Protein AF-0000000084989079 (afdb_homodimer)

InterPro domains:
  IPR002585 Cytochrome ubiquinol oxidase subunit 1 [PF01654] (12-254)
  IPR002585 Cytochrome ubiquinol oxidase subunit 1 [PTHR30365] (10-252)

Solvent-accessible surface area (backbone atoms only — not comparable to full-atom values): 41368 Å² total; per-residue (Å²): 124,57,68,66,48,48,51,52,52,47,50,54,50,49,51,46,57,61,26,47,63,32,47,30,36,39,57,11,44,36,53,47,33,23,49,30,36,51,48,17,62,75,65,71,35,67,63,33,43,52,50,31,55,59,50,42,56,50,41,55,53,39,43,53,54,23,50,51,40,50,39,50,50,51,52,48,40,36,53,62,28,33,58,48,41,34,62,46,21,58,66,45,44,63,36,48,49,48,17,42,57,54,5,50,62,47,28,55,60,45,52,54,48,54,58,69,41,61,92,71,53,57,66,68,58,50,24,50,50,28,46,53,42,28,56,32,43,48,37,31,58,54,29,53,40,45,51,54,32,33,30,45,34,46,45,39,59,40,80,40,87,26,86,81,27,92,79,44,39,43,78,44,72,40,66,79,46,39,71,64,35,75,40,29,60,30,46,40,51,17,49,59,28,35,17,32,15,49,32,21,40,42,49,15,18,51,22,26,35,47,22,58,72,68,65,44,66,67,28,50,53,44,13,35,50,24,21,51,50,14,53,58,30,34,51,53,14,52,55,21,43,52,49,24,51,52,39,33,48,74,53,15,52,24,36,30,17,6,43,68,60,46,75,44,88,86,60,54,78,90,50,41,81,79,41,58,39,75,49,76,40,32,65,54,50,52,48,33,52,53,28,48,50,49,37,49,51,37,38,62,41,44,69,77,46,62,54,41,70,52,19,54,50,25,38,54,29,46,53,49,27,55,44,44,51,49,48,50,66,72,52,21,42,26,52,30,64,43,32,80,32,66,69,57,46,50,49,34,30,72,73,64,30,60,69,50,37,47,50,52,55,50,56,33,17,44,66,56,40,49,26,50,79,74,23,43,41,54,35,46,37,69,74,38,54,64,56,52,57,50,50,52,52,51,51,51,50,48,52,50,52,50,52,50,49,56,48,50,63,68,60,63,61,76,75,71,71,75,74,72,81,126,123,56,69,69,46,48,52,53,52,47,51,54,50,48,51,46,56,61,25,47,62,33,48,29,36,39,56,11,44,37,53,46,33,24,50,31,37,51,49,17,62,75,64,72,36,67,63,33,44,52,52,31,56,58,51,42,58,50,41,55,53,38,44,53,54,24,51,52,38,50,41,51,50,50,51,48,40,37,52,61,27,32,57,49,42,33,60,47,22,55,65,42,42,64,38,49,48,47,18,42,56,54,5,52,61,48,28,54,59,44,52,53,49,56,56,67,41,61,91,71,52,57,66,68,58,50,24,48,51,27,47,53,41,26,56,30,44,48,38,32,56,53,29,53,41,46,50,54,32,33,31,48,34,48,46,40,61,41,80,42,87,26,85,79,28,93,79,44,38,42,77,41,68,40,64,77,45,41,70,64,33,76,40,31,63,29,45,44,50,17,49,58,28,35,18,33,14,50,32,21,40,43,50,14,19,53,22,27,36,49,23,57,72,66,66,44,67,66,28,50,52,44,13,36,51,23,23,51,49,14,53,59,30,35,50,54,14,52,54,21,45,52,49,24,52,52,38,33,48,74,54,17,50,25,37,30,17,6,43,69,60,45,72,43,88,84,59,55,77,88,50,41,81,78,41,58,39,76,51,75,39,31,66,56,49,53,48,33,51,52,30,48,49,49,35,49,52,38,38,62,41,44,68,78,45,61,55,40,72,52,18,52,50,28,37,54,29,45,53,49,28,55,43,44,50,48,49,49,66,70,51,21,41,26,53,30,63,43,33,80,32,67,71,55,46,51,49,34,28,72,74,65,30,61,68,50,35,50,48,53,54,51,57,32,18,44,66,57,42,48,27,50,80,76,23,43,40,54,36,47,36,68,76,38,54,65,58,54,57,50,50,52,52,49,51,50,51,48,52,49,51,48,54,51,49,56,49,50,64,70,59,63,60,76,74,71,70,75,76,73,81,126

Secondary structure (DSSP, 8-state):
--HHHHHHHHHHHHHHHHHHHHHHHHHHHHHHHHHHHHHHHHHT-HHHHHHHHHHHHHHHHHHHHHHHHHHHHHHHHHHH-HHHHHHTHHHHHHHHHHIIIIIIHHHHHHHHHHHHTTTTS-HHHHHHHHHHHHHHHHHHHHHHHHHHHHHHS-TTEEEEE-TTSTTSEEEEE-HHHHTT-TTHHHHHHHHHHHHHHHHHHHHHHHHHHHHHHH--HHHHHHHHHHHHHHHHHHHHHHHHHHHHHHHHHHH-HHHHHHHHSS--TTS-GGGHHHH--S---HHHHHHHHHHHHHHHHHHHHHTT---HHHHHHHHHHHHHHHHHHHHHHHHTTTTBSSPPPHHHHHHHHHHH-HHHHHHHHHHTBHHHHT-TTT-HHHHHHHH-THHHHHHHHHHHHHHHHHHHHHHHHHH-----------/--HHHHHHHHHHHHHHHHHHHHHHHHHHHHHHHHHHHHHHHHHT-HHHHHHHHHHHHHHHHHHHHHHHHHHHHHHHHHHH-HHHHHHTHHHHHHHHHHIIIIIIHHHHHHHHHHHHTTTTS-HHHHHHHHHHHHHHHHHHHHHHHHHHHHHHS-TTEEEEE-TTSTTSEEEEE-HHHHTT-TTHHHHHHHHHHHHHHHHHHHHHHHHHHHHHHH--HHHHHHHHHHHHHHHHHHHHHHHHHHHHHHHHHHH-HHHHHHHHSS--TTS-GGGHHHH--S---HHHHHHHHHHHHHHHHHHHHHTT---HHHHHHHHHHHHHHHHHHHHHHHHTTTTBSSPPPHHHHHHHHHHH-HHHHHHHHHHTBHHHHT-TTT-HHHHHHHH-THHHHHHHHHHHHHHHHHHHHHHHHHH-----------

Nearest PDB structures (foldseek):
  7d5i-assembly1_A  TM=7.868E-01  e=3.775E-11  Mycolicibacterium smegmatis MC2 155
  6rx4-assembly1_A  TM=8.066E-01  e=3.364E-10  Escherichia coli K-12
  8b4o-assembly1_A  TM=7.970E-01  e=5.573E-10  Corynebacterium glutamicum
  7oy2-assembly1_C  TM=7.626E-01  e=6.878E-10  Escherichia coli K-12
  6rko-assembly1_A  TM=7.286E-01  e=8.853E-10  Escherichia coli K-12

Organism: Thermoproteus tenax (strain ATCC 35583 / DSM 2078 / JCM 9277 / NBRC 100435 / Kra 1) (NCBI:txid768679)

pLDDT: mean 86.3, std 12.41, range [33.56, 98.69]

Radius of gyration: 28.56 Å; Cα contacts (8 Å, |Δi|>4): 1194; chains: 2; bounding box: 76×74×66 Å

Sequence (844 aa):
METLTALTVGLIAWSFAVHLPLVYTVLGLVWLLPTLEVLGIKKNNDRYFEIAKRLSRYLIFIYAIGGLFGTIITVFLAGLMPIFTNAAGVLLWPVWGVAIVFGVAISLPLIGFYYRSFGKMDDAKHAALGYVLAIFTSIIPAMFRLVFAFINYPVGVVVKPDPNSVIGFDLGADLGQALTNPTYPPLLIATLTGAVAFTATLISAVYTWRYAKTKDEIYKLGKEFFAKAALILGVIYVLSAVWYLYEVYQYSPTVAWSIFGSPPSYLPSSLQPVYQPDLNLSWLFYLNIVLGVIVLIHLALALRSSNAPLAMLAFLAVIALMDGAEVLNGLAHLPYAIVPSPPIALALVNSYGVNFALQVANTLKVSTLITPSLNSLVQLMGQEPWLLGFSLAMFVLFNVVLLAGVYYVFALRPQQTPQTPKMETLTALTVGLIAWSFAVHLPLVYTVLGLVWLLPTLEVLGIKKNNDRYFEIAKRLSRYLIFIYAIGGLFGTIITVFLAGLMPIFTNAAGVLLWPVWGVAIVFGVAISLPLIGFYYRSFGKMDDAKHAALGYVLAIFTSIIPAMFRLVFAFINYPVGVVVKPDPNSVIGFDLGADLGQALTNPTYPPLLIATLTGAVAFTATLISAVYTWRYAKTKDEIYKLGKEFFAKAALILGVIYVLSAVWYLYEVYQYSPTVAWSIFGSPPSYLPSSLQPVYQPDLNLSWLFYLNIVLGVIVLIHLALALRSSNAPLAMLAFLAVIALMDGAEVLNGLAHLPYAIVPSPPIALALVNSYGVNFALQVANTLKVSTLITPSLNSLVQLMGQEPWLLGFSLAMFVLFNVVLLAGVYYVFALRPQQTPQTPK

Structure (mmCIF, N/CA/C/O backbone):
data_AF-0000000084989079-model_v1
#
loop_
_entity.id
_entity.type
_entity.pdbx_description
1 polymer 'Cytochrome bd-type quinol oxidase, subunit 1-like protein'
#
loop_
_atom_site.group_PDB
_atom_site.id
_atom_site.type_symbol
_atom_site.label_atom_id
_atom_site.label_alt_id
_atom_site.label_comp_id
_atom_site.label_asym_id
_atom_site.label_entity_id
_atom_site.label_seq_id
_atom_site.pdbx_PDB_ins_code
_atom_site.Cartn_x
_atom_site.Cartn_y
_atom_site.Cartn_z
_atom_site.occupancy
_atom_site.B_iso_or_equiv
_atom_site.auth_seq_id
_atom_site.auth_comp_id
_atom_site.auth_asym_id
_atom_site.auth_atom_id
_atom_site.pdbx_PDB_model_num
ATOM 1 N N . MET A 1 1 ? 17.125 -4.934 -25.594 1 59.53 1 MET A N 1
ATOM 2 C CA . MET A 1 1 ? 15.883 -5.148 -24.859 1 59.53 1 MET A CA 1
ATOM 3 C C . MET A 1 1 ? 14.688 -4.613 -25.656 1 59.53 1 MET A C 1
ATOM 5 O O . MET A 1 1 ? 14.766 -3.543 -26.25 1 59.53 1 MET A O 1
ATOM 9 N N . GLU A 1 2 ? 13.758 -5.402 -25.828 1 76.44 2 GLU A N 1
ATOM 10 C CA . GLU A 1 2 ? 12.539 -4.988 -26.516 1 76.44 2 GLU A CA 1
ATOM 11 C C . GLU A 1 2 ? 11.906 -3.775 -25.844 1 76.44 2 GLU A C 1
ATOM 13 O O . GLU A 1 2 ? 12.039 -3.6 -24.625 1 76.44 2 GLU A O 1
ATOM 18 N N . THR A 1 3 ? 11.453 -2.895 -26.562 1 77.06 3 THR A N 1
ATOM 19 C CA . THR A 1 3 ? 10.922 -1.607 -26.125 1 77.06 3 THR A CA 1
ATOM 20 C C . THR A 1 3 ? 9.953 -1.789 -24.969 1 77.06 3 THR A C 1
ATOM 22 O O . THR A 1 3 ? 10.023 -1.058 -23.984 1 77.06 3 THR A O 1
ATOM 25 N N . LEU A 1 4 ? 9.164 -2.811 -25.047 1 75.5 4 LEU A N 1
ATOM 26 C CA . LEU A 1 4 ? 8.18 -3.035 -24 1 75.5 4 LEU A CA 1
ATOM 27 C C . LEU A 1 4 ? 8.852 -3.451 -22.703 1 75.5 4 LEU A C 1
ATOM 29 O O . LEU A 1 4 ? 8.461 -2.998 -21.625 1 75.5 4 LEU A O 1
ATOM 33 N N . THR A 1 5 ? 9.836 -4.262 -22.828 1 77 5 THR A N 1
ATOM 34 C CA . THR A 1 5 ? 10.586 -4.691 -21.656 1 77 5 THR A CA 1
ATOM 35 C C . THR A 1 5 ? 11.312 -3.516 -21 1 77 5 THR A C 1
ATOM 37 O O . THR A 1 5 ? 11.281 -3.35 -19.781 1 77 5 THR A O 1
ATOM 40 N N . ALA A 1 6 ? 11.859 -2.717 -21.844 1 79 6 ALA A N 1
ATOM 41 C CA . ALA A 1 6 ? 12.602 -1.561 -21.359 1 79 6 ALA A CA 1
ATOM 42 C C . ALA A 1 6 ? 11.688 -0.582 -20.641 1 79 6 ALA A C 1
ATOM 44 O O . ALA A 1 6 ? 12.047 -0.046 -19.594 1 79 6 ALA A O 1
ATOM 45 N N . LEU A 1 7 ? 10.531 -0.396 -21.141 1 76.62 7 LEU A N 1
ATOM 46 C CA . LEU A 1 7 ? 9.578 0.534 -20.547 1 76.62 7 LEU A CA 1
ATOM 47 C C . LEU A 1 7 ? 9.055 -0.01 -19.219 1 76.62 7 LEU A C 1
ATOM 49 O O . LEU A 1 7 ? 8.883 0.743 -18.266 1 76.62 7 LEU A O 1
ATOM 53 N N . THR A 1 8 ? 8.836 -1.285 -19.188 1 76.69 8 THR A N 1
ATOM 54 C CA . THR A 1 8 ? 8.344 -1.912 -17.969 1 76.69 8 THR A CA 1
ATOM 55 C C . THR A 1 8 ? 9.391 -1.813 -16.859 1 76.69 8 THR A C 1
ATOM 57 O O . THR A 1 8 ? 9.078 -1.389 -15.742 1 76.69 8 THR A O 1
ATOM 60 N N . VAL A 1 9 ? 10.617 -2.125 -17.188 1 77.62 9 VAL A N 1
ATOM 61 C CA . VAL A 1 9 ? 11.703 -2.059 -16.234 1 77.62 9 VAL A CA 1
ATOM 62 C C . VAL A 1 9 ? 11.938 -0.608 -15.812 1 77.62 9 VAL A C 1
ATOM 64 O O . VAL A 1 9 ? 12.164 -0.321 -14.633 1 77.62 9 VAL A O 1
ATOM 67 N N . GLY A 1 10 ? 11.852 0.219 -16.797 1 79.75 10 GLY A N 1
ATOM 68 C CA . GLY A 1 10 ? 12.016 1.639 -16.516 1 79.75 10 GLY A CA 1
ATOM 69 C C . GLY A 1 10 ? 10.969 2.182 -15.555 1 79.75 10 GLY A C 1
ATOM 70 O O . GLY A 1 10 ? 11.289 2.986 -14.68 1 79.75 10 GLY A O 1
ATOM 71 N N . LEU A 1 11 ? 9.734 1.731 -15.695 1 79.56 11 LEU A N 1
ATOM 72 C CA . LEU A 1 11 ? 8.648 2.162 -14.812 1 79.56 11 LEU A CA 1
ATOM 73 C C . LEU A 1 11 ? 8.891 1.687 -13.383 1 79.56 11 LEU A C 1
ATOM 75 O O . LEU A 1 11 ? 8.68 2.441 -12.438 1 79.56 11 LEU A O 1
ATOM 79 N N . ILE A 1 12 ? 9.312 0.493 -13.25 1 81.69 12 ILE A N 1
ATOM 80 C CA . ILE A 1 12 ? 9.602 -0.058 -11.93 1 81.69 12 ILE A CA 1
ATOM 81 C C . ILE A 1 12 ? 10.773 0.692 -11.297 1 81.69 12 ILE A C 1
ATOM 83 O O . ILE A 1 12 ? 10.703 1.088 -10.133 1 81.69 12 ILE A O 1
ATOM 87 N N . ALA A 1 13 ? 11.75 0.94 -12.125 1 84.81 13 ALA A N 1
ATOM 88 C CA . ALA A 1 13 ? 12.922 1.667 -11.641 1 84.81 13 ALA A CA 1
ATOM 89 C C . ALA A 1 13 ? 12.547 3.086 -11.219 1 84.81 13 ALA A C 1
ATOM 91 O O . ALA A 1 13 ? 13.062 3.6 -10.227 1 84.81 13 ALA A O 1
ATOM 92 N N . TRP A 1 14 ? 11.695 3.707 -11.93 1 86.25 14 TRP A N 1
ATOM 93 C CA . TRP A 1 14 ? 11.227 5.051 -11.617 1 86.25 14 TRP A CA 1
ATOM 94 C C . TRP A 1 14 ? 10.477 5.07 -10.289 1 86.25 14 TRP A C 1
ATOM 96 O O . TRP A 1 14 ? 10.688 5.965 -9.461 1 86.25 14 TRP A O 1
ATOM 106 N N . SER A 1 15 ? 9.656 4.133 -10.102 1 87.06 15 SER A N 1
ATOM 107 C CA . SER A 1 15 ? 8.922 4.059 -8.844 1 87.06 15 SER A CA 1
ATOM 108 C C . SER A 1 15 ? 9.867 3.898 -7.656 1 87.06 15 SER A C 1
ATOM 110 O O . SER A 1 15 ? 9.672 4.527 -6.613 1 87.06 15 SER A O 1
ATOM 112 N N . PHE A 1 16 ? 10.922 3.176 -7.883 1 89.62 16 PHE A N 1
ATOM 113 C CA . PHE A 1 16 ? 11.922 3.008 -6.836 1 89.62 16 PHE A CA 1
ATOM 114 C C . PHE A 1 16 ? 12.672 4.309 -6.59 1 89.62 16 PHE A C 1
ATOM 116 O O . PHE A 1 16 ? 12.961 4.66 -5.441 1 89.62 16 PHE A O 1
ATOM 123 N N . ALA A 1 17 ? 12.93 4.957 -7.613 1 88.75 17 ALA A N 1
ATOM 124 C CA . ALA A 1 17 ? 13.719 6.184 -7.516 1 88.75 17 ALA A CA 1
ATOM 125 C C . ALA A 1 17 ? 12.984 7.246 -6.703 1 88.75 17 ALA A C 1
ATOM 127 O O . ALA A 1 17 ? 13.609 8.062 -6.027 1 88.75 17 ALA A O 1
ATOM 128 N N . VAL A 1 18 ? 11.719 7.219 -6.727 1 88.88 18 VAL A N 1
ATOM 129 C CA . VAL A 1 18 ? 10.922 8.164 -5.949 1 88.88 18 VAL A CA 1
ATOM 130 C C . VAL A 1 18 ? 10.742 7.641 -4.527 1 88.88 18 VAL A C 1
ATOM 132 O O . VAL A 1 18 ? 10.773 8.414 -3.564 1 88.88 18 VAL A O 1
ATOM 135 N N . HIS A 1 19 ? 10.594 6.414 -4.43 1 92.75 19 HIS A N 1
ATOM 136 C CA . HIS A 1 19 ? 10.32 5.758 -3.156 1 92.75 19 HIS A CA 1
ATOM 137 C C . HIS A 1 19 ? 11.539 5.812 -2.236 1 92.75 19 HIS A C 1
ATOM 139 O O . HIS A 1 19 ? 11.406 6.094 -1.044 1 92.75 19 HIS A O 1
ATOM 145 N N . LEU A 1 20 ? 12.656 5.621 -2.713 1 94.94 20 LEU A N 1
ATOM 146 C CA . LEU A 1 20 ? 13.828 5.328 -1.899 1 94.94 20 LEU A CA 1
ATOM 147 C C . LEU A 1 20 ? 14.289 6.57 -1.145 1 94.94 20 LEU A C 1
ATOM 149 O O . LEU A 1 20 ? 14.602 6.5 0.046 1 94.94 20 LEU A O 1
ATOM 153 N N . PRO A 1 21 ? 14.305 7.73 -1.798 1 93.44 21 PRO A N 1
ATOM 154 C CA . PRO A 1 21 ? 14.664 8.906 -0.994 1 93.44 21 PRO A CA 1
ATOM 155 C C . PRO A 1 21 ? 13.719 9.117 0.188 1 93.44 21 PRO A C 1
ATOM 157 O O . PRO A 1 21 ? 14.148 9.57 1.253 1 93.44 21 PRO A O 1
ATOM 160 N N . LEU A 1 22 ? 12.508 8.781 0.037 1 93.69 22 LEU A N 1
ATOM 161 C CA . LEU A 1 22 ? 11.516 8.945 1.099 1 93.69 22 LEU A CA 1
ATOM 162 C C . LEU A 1 22 ? 11.781 7.98 2.246 1 93.69 22 LEU A C 1
ATOM 164 O O . LEU A 1 22 ? 11.852 8.391 3.406 1 93.69 22 LEU A O 1
ATOM 168 N N . VAL A 1 23 ? 12.031 6.754 1.899 1 95.75 23 VAL A N 1
ATOM 169 C CA . VAL A 1 23 ? 12.156 5.758 2.961 1 95.75 23 VAL A CA 1
ATOM 170 C C . VAL A 1 23 ? 13.531 5.855 3.607 1 95.75 23 VAL A C 1
ATOM 172 O O . VAL A 1 23 ? 13.695 5.566 4.797 1 95.75 23 VAL A O 1
ATOM 175 N N . TYR A 1 24 ? 14.516 6.352 2.865 1 97.5 24 TYR A N 1
ATOM 176 C CA . TYR A 1 24 ? 15.812 6.645 3.48 1 97.5 24 TYR A CA 1
ATOM 177 C C . TYR A 1 24 ? 15.68 7.762 4.512 1 97.5 24 TYR A C 1
ATOM 179 O O . TYR A 1 24 ? 16.297 7.707 5.574 1 97.5 24 TYR A O 1
ATOM 187 N N . THR A 1 25 ? 14.914 8.688 4.133 1 96.88 25 THR A N 1
ATOM 188 C CA . THR A 1 25 ? 14.695 9.789 5.062 1 96.88 25 THR A CA 1
ATOM 189 C C . THR A 1 25 ? 13.977 9.297 6.316 1 96.88 25 THR A C 1
ATOM 191 O O . THR A 1 25 ? 14.336 9.688 7.434 1 96.88 25 THR A O 1
ATOM 194 N N . VAL A 1 26 ? 13.016 8.461 6.129 1 97.31 26 VAL A N 1
ATOM 195 C CA . VAL A 1 26 ? 12.312 7.883 7.273 1 97.31 26 VAL A CA 1
ATOM 196 C C . VAL A 1 26 ? 13.305 7.148 8.172 1 97.31 26 VAL A C 1
ATOM 198 O O . VAL A 1 26 ? 13.344 7.383 9.383 1 97.31 26 VAL A O 1
ATOM 201 N N . LEU A 1 27 ? 14.125 6.387 7.562 1 97.75 27 LEU A N 1
ATOM 202 C CA . LEU A 1 27 ? 15.086 5.574 8.297 1 97.75 27 LEU A CA 1
ATOM 203 C C . LEU A 1 27 ? 16.094 6.453 9.031 1 97.75 27 LEU A C 1
ATOM 205 O O . LEU A 1 27 ? 16.438 6.18 10.18 1 97.75 27 LEU A O 1
ATOM 209 N N . GLY A 1 28 ? 16.5 7.453 8.367 1 98.44 28 GLY A N 1
ATOM 210 C CA . GLY A 1 28 ? 17.422 8.375 9.008 1 98.44 28 GLY A CA 1
ATOM 211 C C . GLY A 1 28 ? 16.797 9.109 10.188 1 98.44 28 GLY A C 1
ATOM 212 O O . GLY A 1 28 ? 17.406 9.203 11.258 1 98.44 28 GLY A O 1
ATOM 213 N N . LEU A 1 29 ? 15.617 9.578 10.016 1 98.19 29 LEU A N 1
ATOM 214 C CA . LEU A 1 29 ? 14.938 10.375 11.039 1 98.19 29 LEU A CA 1
ATOM 215 C C . LEU A 1 29 ? 14.68 9.539 12.289 1 98.19 29 LEU A C 1
ATOM 217 O O . LEU A 1 29 ? 14.867 10.016 13.414 1 98.19 29 LEU A O 1
ATOM 221 N N . VAL A 1 30 ? 14.281 8.312 12.117 1 98.31 30 VAL A N 1
ATOM 222 C CA . VAL A 1 30 ? 13.883 7.523 13.273 1 98.31 30 VAL A CA 1
ATOM 223 C C . VAL A 1 30 ? 15.094 7.277 14.18 1 98.31 30 VAL A C 1
ATOM 225 O O . VAL A 1 30 ? 14.945 7.09 15.383 1 98.31 30 VAL A O 1
ATOM 228 N N . TRP A 1 31 ? 16.266 7.344 13.656 1 98.56 31 TRP A N 1
ATOM 229 C CA . TRP A 1 31 ? 17.453 7.168 14.469 1 98.56 31 TRP A CA 1
ATOM 230 C C . TRP A 1 31 ? 17.984 8.508 14.977 1 98.56 31 TRP A C 1
ATOM 232 O O . TRP A 1 31 ? 18.547 8.594 16.062 1 98.56 31 TRP A O 1
ATOM 242 N N . LEU A 1 32 ? 17.781 9.539 14.242 1 98.69 32 LEU A N 1
ATOM 243 C CA . LEU A 1 32 ? 18.328 10.852 14.586 1 98.69 32 LEU A CA 1
ATOM 244 C C . LEU A 1 32 ? 17.469 11.531 15.648 1 98.69 32 LEU A C 1
ATOM 246 O O . LEU A 1 32 ? 18.016 12.227 16.516 1 98.69 32 LEU A O 1
ATOM 250 N N . LEU A 1 33 ? 16.188 11.305 15.617 1 98.38 33 LEU A N 1
ATOM 251 C CA . LEU A 1 33 ? 15.281 12.031 16.5 1 98.38 33 LEU A CA 1
ATOM 252 C C . LEU A 1 33 ? 15.523 11.648 17.969 1 98.38 33 LEU A C 1
ATOM 254 O O . LEU A 1 33 ? 15.758 12.516 18.812 1 98.38 33 LEU A O 1
ATOM 258 N N . PRO A 1 34 ? 15.492 10.359 18.297 1 98.31 34 PRO A N 1
ATOM 259 C CA . PRO A 1 34 ? 15.789 10.039 19.688 1 98.31 34 PRO A CA 1
ATOM 260 C C . PRO A 1 34 ? 17.219 10.422 20.078 1 98.31 34 PRO A C 1
ATOM 262 O O . PRO A 1 34 ? 17.469 10.734 21.25 1 98.31 34 PRO A O 1
ATOM 265 N N . THR A 1 35 ? 18.156 10.445 19.188 1 98.5 35 THR A N 1
ATOM 266 C CA . THR A 1 35 ? 19.516 10.875 19.469 1 98.5 35 THR A CA 1
ATOM 267 C C . THR A 1 35 ? 19.562 12.352 19.828 1 98.5 35 THR A C 1
ATOM 269 O O . THR A 1 35 ? 20.312 12.75 20.719 1 98.5 35 THR A O 1
ATOM 272 N N . LEU A 1 36 ? 18.828 13.148 19.141 1 98.19 36 LEU A N 1
ATOM 273 C CA . LEU A 1 36 ? 18.688 14.555 19.5 1 98.19 36 LEU A CA 1
ATOM 274 C C . LEU A 1 36 ? 18.141 14.711 20.906 1 98.19 36 LEU A C 1
ATOM 276 O O . LEU A 1 36 ? 18.609 15.562 21.672 1 98.19 36 LEU A O 1
ATOM 280 N N . GLU A 1 37 ? 17.219 13.883 21.234 1 98 37 GLU A N 1
ATOM 281 C CA . GLU A 1 37 ? 16.641 13.945 22.578 1 98 37 GLU A CA 1
ATOM 282 C C . GLU A 1 37 ? 17.672 13.586 23.641 1 98 37 GLU A C 1
ATOM 284 O O . GLU A 1 37 ? 17.766 14.242 24.688 1 98 37 GLU A O 1
ATOM 289 N N . VAL A 1 38 ? 18.438 12.555 23.359 1 98.06 38 VAL A N 1
ATOM 290 C CA . VAL A 1 38 ? 19.484 12.141 24.297 1 98.06 38 VAL A CA 1
ATOM 291 C C . VAL A 1 38 ? 20.5 13.273 24.469 1 98.06 38 VAL A C 1
ATOM 293 O O . VAL A 1 38 ? 20.938 13.539 25.594 1 98.06 38 VAL A O 1
ATOM 296 N N . LEU A 1 39 ? 20.828 13.938 23.422 1 97.38 39 LEU A N 1
ATOM 297 C CA . LEU A 1 39 ? 21.766 15.062 23.5 1 97.38 39 LEU A CA 1
ATOM 298 C C . LEU A 1 39 ? 21.156 16.234 24.266 1 97.38 39 LEU A C 1
ATOM 300 O O . LEU A 1 39 ? 21.859 16.938 24.984 1 97.38 39 LEU A O 1
ATOM 304 N N . GLY A 1 40 ? 19.859 16.406 24 1 97 40 GLY A N 1
ATOM 305 C CA . GLY A 1 40 ? 19.172 17.422 24.75 1 97 40 GLY A CA 1
ATOM 306 C C . GLY A 1 40 ? 19.203 17.188 26.25 1 97 40 GLY A C 1
ATOM 307 O O . GLY A 1 40 ? 19.391 18.125 27.031 1 97 40 GLY A O 1
ATOM 308 N N . ILE A 1 41 ? 19.078 15.984 26.625 1 97.25 41 ILE A N 1
ATOM 309 C CA . ILE A 1 41 ? 19.125 15.609 28.031 1 97.25 41 ILE A CA 1
ATOM 310 C C . ILE A 1 41 ? 20.547 15.812 28.578 1 97.25 41 ILE A C 1
ATOM 312 O O . ILE A 1 41 ? 20.734 16.438 29.609 1 97.25 41 ILE A O 1
ATOM 316 N N . LYS A 1 42 ? 21.5 15.375 27.891 1 97.31 42 LYS A N 1
ATOM 317 C CA . LYS A 1 42 ? 22.891 15.406 28.328 1 97.31 42 LYS A CA 1
ATOM 318 C C . LYS A 1 42 ? 23.406 16.844 28.422 1 97.31 42 LYS A C 1
ATOM 320 O O . LYS A 1 42 ? 24.156 17.172 29.328 1 97.31 42 LYS A O 1
ATOM 325 N N . LYS A 1 43 ? 22.984 17.672 27.469 1 96.56 43 LYS A N 1
ATOM 326 C CA . LYS A 1 43 ? 23.5 19.031 27.391 1 96.56 43 LYS A CA 1
ATOM 327 C C . LYS A 1 43 ? 22.547 20.031 28.047 1 96.56 43 LYS A C 1
ATOM 329 O O . LYS A 1 43 ? 22.812 21.234 28.062 1 96.56 43 LYS A O 1
ATOM 334 N N . ASN A 1 44 ? 21.453 19.562 28.484 1 96 44 ASN A N 1
ATOM 335 C CA . ASN A 1 44 ? 20.438 20.406 29.094 1 96 44 ASN A CA 1
ATOM 336 C C . ASN A 1 44 ? 20.062 21.578 28.188 1 96 44 ASN A C 1
ATOM 338 O O . ASN A 1 44 ? 20.125 22.734 28.609 1 96 44 ASN A O 1
ATOM 342 N N . ASN A 1 45 ? 19.812 21.219 26.969 1 96.19 45 ASN A N 1
ATOM 343 C CA . ASN A 1 45 ? 19.484 22.203 25.953 1 96.19 45 ASN A CA 1
ATOM 344 C C . ASN A 1 45 ? 18.188 21.828 25.234 1 96.19 45 ASN A C 1
ATOM 346 O O . ASN A 1 45 ? 18.156 20.906 24.422 1 96.19 45 ASN A O 1
ATOM 350 N N . ASP A 1 46 ? 17.172 22.609 25.391 1 94.81 46 ASP A N 1
ATOM 351 C CA . ASP A 1 46 ? 15.82 22.328 24.906 1 94.81 46 ASP A CA 1
ATOM 352 C C . ASP A 1 46 ? 15.734 22.469 23.391 1 94.81 46 ASP A C 1
ATOM 354 O O . ASP A 1 46 ? 14.773 22 22.781 1 94.81 46 ASP A O 1
ATOM 358 N N . ARG A 1 47 ? 16.688 23.141 22.875 1 94.94 47 ARG A N 1
ATOM 359 C CA . ARG A 1 47 ? 16.656 23.328 21.422 1 94.94 47 ARG A CA 1
ATOM 360 C C . ARG A 1 47 ? 16.734 22 20.688 1 94.94 47 ARG A C 1
ATOM 362 O O . ARG A 1 47 ? 16.141 21.844 19.625 1 94.94 47 ARG A O 1
ATOM 369 N N . TYR A 1 48 ? 17.406 21.047 21.266 1 96.31 48 TYR A N 1
ATOM 370 C CA . TYR A 1 48 ? 17.469 19.719 20.672 1 96.31 48 TYR A CA 1
ATOM 371 C C . TYR A 1 48 ? 16.094 19.062 20.609 1 96.31 48 TYR A C 1
ATOM 373 O O . TYR A 1 48 ? 15.742 18.438 19.609 1 96.31 48 TYR A O 1
ATOM 381 N N . PHE A 1 49 ? 15.328 19.266 21.625 1 95.44 49 PHE A N 1
ATOM 382 C CA . PHE A 1 49 ? 13.977 18.719 21.688 1 95.44 49 PHE A CA 1
ATOM 383 C C . PHE A 1 49 ? 13.07 19.406 20.672 1 95.44 49 PHE A C 1
ATOM 385 O O . PHE A 1 49 ? 12.219 18.766 20.047 1 95.44 49 PHE A O 1
ATOM 392 N N . GLU A 1 50 ? 13.273 20.656 20.547 1 94.81 50 GLU A N 1
ATOM 393 C CA . GLU A 1 50 ? 12.484 21.422 19.594 1 94.81 50 GLU A CA 1
ATOM 394 C C . GLU A 1 50 ? 12.711 20.938 18.172 1 94.81 50 GLU A C 1
ATOM 396 O O . GLU A 1 50 ? 11.766 20.75 17.406 1 94.81 50 GLU A O 1
ATOM 401 N N . ILE A 1 51 ? 13.969 20.688 17.844 1 95.75 51 ILE A N 1
ATOM 402 C CA . ILE A 1 51 ? 14.305 20.188 16.5 1 95.75 51 ILE A CA 1
ATOM 403 C C . ILE A 1 51 ? 13.688 18.812 16.312 1 95.75 51 ILE A C 1
ATOM 405 O O . ILE A 1 51 ? 13.086 18.531 15.266 1 95.75 51 ILE A O 1
ATOM 409 N N . ALA A 1 52 ? 13.844 17.969 17.297 1 96.69 52 ALA A N 1
ATOM 410 C CA . ALA A 1 52 ? 13.312 16.609 17.219 1 96.69 52 ALA A CA 1
ATOM 411 C C . ALA A 1 52 ? 11.797 16.625 17 1 96.69 52 ALA A C 1
ATOM 413 O O . ALA A 1 52 ? 11.273 15.883 16.172 1 96.69 52 ALA A O 1
ATOM 414 N N . LYS A 1 53 ? 11.109 17.422 17.703 1 93.5 53 LYS A N 1
ATOM 415 C CA . LYS A 1 53 ? 9.656 17.5 17.609 1 93.5 53 LYS A CA 1
ATOM 416 C C . LYS A 1 53 ? 9.227 18 16.219 1 93.5 53 LYS A C 1
ATOM 418 O O . LYS A 1 53 ? 8.328 17.438 15.609 1 93.5 53 LYS A O 1
ATOM 423 N N . ARG A 1 54 ? 9.898 19.031 15.773 1 89.06 54 ARG A N 1
ATOM 424 C CA . ARG A 1 54 ? 9.586 19.562 14.453 1 89.06 54 ARG A CA 1
ATOM 425 C C . ARG A 1 54 ? 9.805 18.516 13.375 1 89.06 54 ARG A C 1
ATOM 427 O O . ARG A 1 54 ? 8.977 18.359 12.469 1 89.06 54 ARG A O 1
ATOM 434 N N . LEU A 1 55 ? 10.875 17.844 13.492 1 93.94 55 LEU A N 1
ATOM 435 C CA . LEU A 1 55 ? 11.227 16.844 12.492 1 93.94 55 LEU A CA 1
ATOM 436 C C . LEU A 1 55 ? 10.328 15.609 12.609 1 93.94 55 LEU A C 1
ATOM 438 O O . LEU A 1 55 ? 10.188 14.844 11.656 1 93.94 55 LEU A O 1
ATOM 442 N N . SER A 1 56 ? 9.719 15.336 13.727 1 92.75 56 SER A N 1
ATOM 443 C CA . SER A 1 56 ? 8.805 14.211 13.898 1 92.75 56 SER A CA 1
ATOM 444 C C . SER A 1 56 ? 7.535 14.398 13.078 1 92.75 56 SER A C 1
ATOM 446 O O . SER A 1 56 ? 6.957 13.43 12.594 1 92.75 56 SER A O 1
ATOM 448 N N . ARG A 1 57 ? 7.086 15.586 12.898 1 84.06 57 ARG A N 1
ATOM 449 C CA . ARG A 1 57 ? 5.953 15.867 12.023 1 84.06 57 ARG A CA 1
ATOM 450 C C . ARG A 1 57 ? 6.277 15.516 10.578 1 84.06 57 ARG A C 1
ATOM 452 O O . ARG A 1 57 ? 5.434 14.977 9.859 1 84.06 57 ARG A O 1
ATOM 459 N N . TYR A 1 58 ? 7.492 15.852 10.25 1 85.5 58 TYR A N 1
ATOM 460 C CA . TYR A 1 58 ? 7.949 15.508 8.906 1 85.5 58 TYR A CA 1
ATOM 461 C C . TYR A 1 58 ? 8.031 14 8.727 1 85.5 58 TYR A C 1
ATOM 463 O O . TYR A 1 58 ? 7.734 13.484 7.645 1 85.5 58 TYR A O 1
ATOM 471 N N . LEU A 1 59 ? 8.398 13.359 9.742 1 92.44 59 LEU A N 1
ATOM 472 C CA . LEU A 1 59 ? 8.492 11.898 9.719 1 92.44 59 LEU A CA 1
ATOM 473 C C . LEU A 1 59 ? 7.148 11.273 9.383 1 92.44 59 LEU A C 1
ATOM 475 O O . LEU A 1 59 ? 7.078 10.344 8.57 1 92.44 59 LEU A O 1
ATOM 479 N N . ILE A 1 60 ? 6.051 11.766 9.938 1 85.44 60 ILE A N 1
ATOM 480 C CA . ILE A 1 60 ? 4.715 11.234 9.695 1 85.44 60 ILE A CA 1
ATOM 481 C C . ILE A 1 60 ? 4.352 11.391 8.219 1 85.44 60 ILE A C 1
ATOM 483 O O . ILE A 1 60 ? 3.865 10.453 7.59 1 85.44 60 ILE A O 1
ATOM 487 N N . PHE A 1 61 ? 4.648 12.508 7.785 1 81.44 61 PHE A N 1
ATOM 488 C CA . PHE A 1 61 ? 4.289 12.836 6.41 1 81.44 61 PHE A CA 1
ATOM 489 C C . PHE A 1 61 ? 5.074 11.969 5.43 1 81.44 61 PHE A C 1
ATOM 491 O O . PHE A 1 61 ? 4.492 11.367 4.52 1 81.44 61 PHE A O 1
ATOM 498 N N . ILE A 1 62 ? 6.348 11.906 5.586 1 88.69 62 ILE A N 1
ATOM 499 C CA . ILE A 1 62 ? 7.219 11.188 4.656 1 88.69 62 ILE A CA 1
ATOM 500 C C . ILE A 1 62 ? 6.949 9.688 4.746 1 88.69 62 ILE A C 1
ATOM 502 O O . ILE A 1 62 ? 7.016 8.977 3.74 1 88.69 62 ILE A O 1
ATOM 506 N N . TYR A 1 63 ? 6.695 9.234 5.93 1 90.69 63 TYR A N 1
ATOM 507 C CA . TYR A 1 63 ? 6.383 7.816 6.094 1 90.69 63 TYR A CA 1
ATOM 508 C C . TYR A 1 63 ? 5.117 7.445 5.324 1 90.69 63 TYR A C 1
ATOM 510 O O . TYR A 1 63 ? 5.051 6.379 4.707 1 90.69 63 TYR A O 1
ATOM 518 N N . ALA A 1 64 ? 4.117 8.281 5.391 1 85 64 ALA A N 1
ATOM 519 C CA . ALA A 1 64 ? 2.855 8.008 4.707 1 85 64 ALA A CA 1
ATOM 520 C C . ALA A 1 64 ? 3.057 7.93 3.195 1 85 64 ALA A C 1
ATOM 522 O O . ALA A 1 64 ? 2.562 7.004 2.547 1 85 64 ALA A O 1
ATOM 523 N N . ILE A 1 65 ? 3.812 8.852 2.658 1 84.44 65 ILE A N 1
ATOM 524 C CA . ILE A 1 65 ? 4.031 8.883 1.217 1 84.44 65 ILE A CA 1
ATOM 525 C C . ILE A 1 65 ? 4.938 7.723 0.807 1 84.44 65 ILE A C 1
ATOM 527 O O . ILE A 1 65 ? 4.734 7.109 -0.243 1 84.44 65 ILE A O 1
ATOM 531 N N . GLY A 1 66 ? 5.934 7.504 1.608 1 89.06 66 GLY A N 1
ATOM 532 C CA . GLY A 1 66 ? 6.777 6.352 1.341 1 89.06 66 GLY A CA 1
ATOM 533 C C . GLY A 1 66 ? 6.008 5.043 1.319 1 89.06 66 GLY A C 1
ATOM 534 O O . GLY A 1 66 ? 6.242 4.191 0.455 1 89.06 66 GLY A O 1
ATOM 535 N N . GLY A 1 67 ? 5.156 4.879 2.283 1 86.62 67 GLY A N 1
ATOM 536 C CA . GLY A 1 67 ? 4.316 3.693 2.316 1 86.62 67 GLY A CA 1
ATOM 537 C C . GLY A 1 67 ? 3.439 3.549 1.087 1 86.62 67 GLY A C 1
ATOM 538 O O . GLY A 1 67 ? 3.236 2.439 0.589 1 86.62 67 GLY A O 1
ATOM 539 N N . LEU A 1 68 ? 2.881 4.656 0.635 1 83.88 68 LEU A N 1
ATOM 540 C CA . LEU A 1 68 ? 2.082 4.637 -0.585 1 83.88 68 LEU A CA 1
ATOM 541 C C . LEU A 1 68 ? 2.902 4.125 -1.765 1 83.88 68 LEU A C 1
ATOM 543 O O . LEU A 1 68 ? 2.432 3.285 -2.535 1 83.88 68 LEU A O 1
ATOM 547 N N . PHE A 1 69 ? 4.105 4.555 -1.918 1 86.56 69 PHE A N 1
ATOM 548 C CA . PHE A 1 69 ? 4.949 4.109 -3.02 1 86.56 69 PHE A CA 1
ATOM 549 C C . PHE A 1 69 ? 5.348 2.648 -2.84 1 86.56 69 PHE A C 1
ATOM 551 O O . PHE A 1 69 ? 5.512 1.918 -3.82 1 86.56 69 PHE A O 1
ATOM 558 N N . GLY A 1 70 ? 5.523 2.266 -1.587 1 85 70 GLY A N 1
ATOM 559 C CA . GLY A 1 70 ? 5.715 0.842 -1.361 1 85 70 GLY A CA 1
ATOM 560 C C . GLY A 1 70 ? 4.594 -0.007 -1.93 1 85 70 GLY A C 1
ATOM 561 O O . GLY A 1 70 ? 4.844 -1.059 -2.521 1 85 70 GLY A O 1
ATOM 562 N N . THR A 1 71 ? 3.43 0.442 -1.773 1 81.44 71 THR A N 1
ATOM 563 C CA . THR A 1 71 ? 2.271 -0.254 -2.322 1 81.44 71 THR A CA 1
ATOM 564 C C . THR A 1 71 ? 2.297 -0.228 -3.848 1 81.44 71 THR A C 1
ATOM 566 O O . THR A 1 71 ? 2.025 -1.241 -4.496 1 81.44 71 THR A O 1
ATOM 569 N N . ILE A 1 72 ? 2.65 0.911 -4.375 1 82.69 72 ILE A N 1
ATOM 570 C CA . ILE A 1 72 ? 2.727 1.052 -5.824 1 82.69 72 ILE A CA 1
ATOM 571 C C . ILE A 1 72 ? 3.73 0.049 -6.387 1 82.69 72 ILE A C 1
ATOM 573 O O . ILE A 1 72 ? 3.445 -0.642 -7.367 1 82.69 72 ILE A O 1
ATOM 577 N N . ILE A 1 73 ? 4.816 -0.098 -5.746 1 83.69 73 ILE A N 1
ATOM 578 C CA . ILE A 1 73 ? 5.867 -0.998 -6.207 1 83.69 73 ILE A CA 1
ATOM 579 C C . ILE A 1 73 ? 5.387 -2.443 -6.113 1 83.69 73 ILE A C 1
ATOM 581 O O . ILE A 1 73 ? 5.637 -3.25 -7.012 1 83.69 73 ILE A O 1
ATOM 585 N N . THR A 1 74 ? 4.723 -2.709 -5.078 1 80.94 74 THR A N 1
ATOM 586 C CA . THR A 1 74 ? 4.18 -4.055 -4.914 1 80.94 74 THR A CA 1
ATOM 587 C C . THR A 1 74 ? 3.182 -4.371 -6.023 1 80.94 74 THR A C 1
ATOM 589 O O . THR A 1 74 ? 3.191 -5.473 -6.578 1 80.94 74 THR A O 1
ATOM 592 N N . VAL A 1 75 ? 2.379 -3.461 -6.387 1 79.81 75 VAL A N 1
ATOM 593 C CA . VAL A 1 75 ? 1.387 -3.652 -7.441 1 79.81 75 VAL A CA 1
ATOM 594 C C . VAL A 1 75 ? 2.086 -3.797 -8.789 1 79.81 75 VAL A C 1
ATOM 596 O O . VAL A 1 75 ? 1.707 -4.641 -9.602 1 79.81 75 VAL A O 1
ATOM 599 N N . PHE A 1 76 ? 3.102 -3 -8.992 1 79.81 76 PHE A N 1
ATOM 600 C CA . PHE A 1 76 ? 3.854 -3.086 -10.234 1 79.81 76 PHE A CA 1
ATOM 601 C C . PHE A 1 76 ? 4.535 -4.445 -10.367 1 79.81 76 PHE A C 1
ATOM 603 O O . PHE A 1 76 ? 4.504 -5.062 -11.43 1 79.81 76 PHE A O 1
ATOM 610 N N . LEU A 1 77 ? 5.062 -4.91 -9.305 1 79.81 77 LEU A N 1
ATOM 611 C CA . LEU A 1 77 ? 5.75 -6.199 -9.344 1 79.81 77 LEU A CA 1
ATOM 612 C C . LEU A 1 77 ? 4.762 -7.336 -9.555 1 79.81 77 LEU A C 1
ATOM 614 O O . LEU A 1 77 ? 5.016 -8.242 -10.352 1 79.81 77 LEU A O 1
ATOM 618 N N . ALA A 1 78 ? 3.682 -7.25 -8.914 1 77.25 78 ALA A N 1
ATOM 619 C CA . ALA A 1 78 ? 2.66 -8.289 -9.031 1 77.25 78 ALA A CA 1
ATOM 620 C C . ALA A 1 78 ? 2.066 -8.32 -10.438 1 77.25 78 ALA A C 1
ATOM 622 O O . ALA A 1 78 ? 1.763 -9.391 -10.969 1 77.25 78 ALA A O 1
ATOM 623 N N . GLY A 1 79 ? 1.938 -7.168 -11.039 1 77.69 79 GLY A N 1
ATOM 624 C CA . GLY A 1 79 ? 1.278 -7.086 -12.336 1 77.69 79 GLY A CA 1
ATOM 625 C C . GLY A 1 79 ? 2.232 -7.262 -13.5 1 77.69 79 GLY A C 1
ATOM 626 O O . GLY A 1 79 ? 1.894 -7.906 -14.492 1 77.69 79 GLY A O 1
ATOM 627 N N . LEU A 1 80 ? 3.424 -6.691 -13.305 1 78.31 80 LEU A N 1
ATOM 628 C CA . LEU A 1 80 ? 4.328 -6.633 -14.453 1 78.31 80 LEU A CA 1
ATOM 629 C C . LEU A 1 80 ? 5.332 -7.781 -14.414 1 78.31 80 LEU A C 1
ATOM 631 O O . LEU A 1 80 ? 5.93 -8.117 -15.438 1 78.31 80 LEU A O 1
ATOM 635 N N . MET A 1 81 ? 5.504 -8.375 -13.211 1 79.81 81 MET A N 1
ATOM 636 C CA . MET A 1 81 ? 6.465 -9.469 -13.094 1 79.81 81 MET A CA 1
ATOM 637 C C . MET A 1 81 ? 5.887 -10.609 -12.258 1 79.81 81 MET A C 1
ATOM 639 O O . MET A 1 81 ? 6.516 -11.062 -11.305 1 79.81 81 MET A O 1
ATOM 643 N N . PRO A 1 82 ? 4.797 -11.141 -12.734 1 75.69 82 PRO A N 1
ATOM 644 C CA . PRO A 1 82 ? 4.152 -12.172 -11.922 1 75.69 82 PRO A CA 1
ATOM 645 C C . PRO A 1 82 ? 4.965 -13.461 -11.852 1 75.69 82 PRO A C 1
ATOM 647 O O . PRO A 1 82 ? 4.938 -14.164 -10.836 1 75.69 82 PRO A O 1
ATOM 650 N N . ILE A 1 83 ? 5.633 -13.773 -12.898 1 72.88 83 ILE A N 1
ATOM 651 C CA . ILE A 1 83 ? 6.438 -14.992 -12.922 1 72.88 83 ILE A CA 1
ATOM 652 C C . ILE A 1 83 ? 7.605 -14.859 -11.945 1 72.88 83 ILE A C 1
ATOM 654 O O . ILE A 1 83 ? 7.941 -15.812 -11.242 1 72.88 83 ILE A O 1
ATOM 658 N N . PHE A 1 84 ? 8.148 -13.672 -11.953 1 75 84 PHE A N 1
ATOM 659 C CA . PHE A 1 84 ? 9.219 -13.414 -11.008 1 75 84 PHE A CA 1
ATOM 660 C C . PHE A 1 84 ? 8.711 -13.492 -9.57 1 75 84 PHE A C 1
ATOM 662 O O . PHE A 1 84 ? 9.352 -14.109 -8.711 1 75 84 PHE A O 1
ATOM 669 N N . THR A 1 85 ? 7.586 -12.906 -9.312 1 74 85 THR A N 1
ATOM 670 C CA . THR A 1 85 ? 7.055 -12.898 -7.957 1 74 85 THR A CA 1
ATOM 671 C C . THR A 1 85 ? 6.688 -14.312 -7.516 1 74 85 THR A C 1
ATOM 673 O O . THR A 1 85 ? 6.809 -14.648 -6.332 1 74 85 THR A O 1
ATOM 676 N N . ASN A 1 86 ? 6.324 -15.062 -8.438 1 70.88 86 ASN A N 1
ATOM 677 C CA . ASN A 1 86 ? 6.043 -16.453 -8.117 1 70.88 86 ASN A CA 1
ATOM 678 C C . ASN A 1 86 ? 7.324 -17.25 -7.871 1 70.88 86 ASN A C 1
ATOM 680 O O . ASN A 1 86 ? 7.469 -17.891 -6.832 1 70.88 86 ASN A O 1
ATOM 684 N N . ALA A 1 87 ? 8.227 -17.094 -8.836 1 66.06 87 ALA A N 1
ATOM 685 C CA . ALA A 1 87 ? 9.461 -17.875 -8.75 1 66.06 87 ALA A CA 1
ATOM 686 C C . ALA A 1 87 ? 10.32 -17.406 -7.578 1 66.06 87 ALA A C 1
ATOM 688 O O . ALA A 1 87 ? 10.844 -18.234 -6.824 1 66.06 87 ALA A O 1
ATOM 689 N N . ALA A 1 88 ? 10.406 -16.047 -7.484 1 66.12 88 ALA A N 1
ATOM 690 C CA . ALA A 1 88 ? 11.211 -15.477 -6.41 1 66.12 88 ALA A CA 1
ATOM 691 C C . ALA A 1 88 ? 10.445 -15.5 -5.086 1 66.12 88 ALA A C 1
ATOM 693 O O . ALA A 1 88 ? 11.039 -15.32 -4.02 1 66.12 88 ALA A O 1
ATOM 694 N N . GLY A 1 89 ? 9.188 -15.812 -5.211 1 68.06 89 GLY A N 1
ATOM 695 C CA . GLY A 1 89 ? 8.305 -15.789 -4.051 1 68.06 89 GLY A CA 1
ATOM 696 C C . GLY A 1 89 ? 8.75 -16.719 -2.941 1 68.06 89 GLY A C 1
ATOM 697 O O . GLY A 1 89 ? 8.57 -16.422 -1.76 1 68.06 89 GLY A O 1
ATOM 698 N N . VAL A 1 90 ? 9.359 -17.781 -3.428 1 63.69 90 VAL A N 1
ATOM 699 C CA . VAL A 1 90 ? 9.789 -18.719 -2.395 1 63.69 90 VAL A CA 1
ATOM 700 C C . VAL A 1 90 ? 10.758 -18.031 -1.439 1 63.69 90 VAL A C 1
ATOM 702 O O . VAL A 1 90 ? 10.742 -18.297 -0.234 1 63.69 90 VAL A O 1
ATOM 705 N N . LEU A 1 91 ? 11.43 -17.141 -2.01 1 64.56 91 LEU A N 1
ATOM 706 C CA . LEU A 1 91 ? 12.422 -16.484 -1.167 1 64.56 91 LEU A CA 1
ATOM 707 C C . LEU A 1 91 ? 11.898 -15.125 -0.691 1 64.56 91 LEU A C 1
ATOM 709 O O . LEU A 1 91 ? 12.25 -14.672 0.401 1 64.56 91 LEU A O 1
ATOM 713 N N . LEU A 1 92 ? 11.031 -14.57 -1.442 1 71.5 92 LEU A N 1
ATOM 714 C CA . LEU A 1 92 ? 10.719 -13.148 -1.287 1 71.5 92 LEU A CA 1
ATOM 715 C C . LEU A 1 92 ? 9.516 -12.953 -0.366 1 71.5 92 LEU A C 1
ATOM 717 O O . LEU A 1 92 ? 9.453 -11.969 0.374 1 71.5 92 LEU A O 1
ATOM 721 N N . TRP A 1 93 ? 8.734 -14 -0.188 1 73.31 93 TRP A N 1
ATOM 722 C CA . TRP A 1 93 ? 7.48 -13.734 0.504 1 73.31 93 TRP A CA 1
ATOM 723 C C . TRP A 1 93 ? 7.684 -13.719 2.016 1 73.31 93 TRP A C 1
ATOM 725 O O . TRP A 1 93 ? 7.172 -12.836 2.705 1 73.31 93 TRP A O 1
ATOM 735 N N . PRO A 1 94 ? 8.5 -14.664 2.504 1 72.44 94 PRO A N 1
ATOM 736 C CA . PRO A 1 94 ? 8.758 -14.562 3.943 1 72.44 94 PRO A CA 1
ATOM 737 C C . PRO A 1 94 ? 9.445 -13.258 4.332 1 72.44 94 PRO A C 1
ATOM 739 O O . PRO A 1 94 ? 9.133 -12.68 5.375 1 72.44 94 PRO A O 1
ATOM 742 N N . VAL A 1 95 ? 10.312 -12.883 3.514 1 76.69 95 VAL A N 1
ATOM 743 C CA . VAL A 1 95 ? 11.047 -11.648 3.76 1 76.69 95 VAL A CA 1
ATOM 744 C C . VAL A 1 95 ? 10.086 -10.461 3.705 1 76.69 95 VAL A C 1
ATOM 746 O O . VAL A 1 95 ? 10.102 -9.594 4.586 1 76.69 95 VAL A O 1
ATOM 749 N N . TRP A 1 96 ? 9.203 -10.477 2.816 1 77.81 96 TRP A N 1
ATOM 750 C CA . TRP A 1 96 ? 8.203 -9.414 2.68 1 77.81 96 TRP A CA 1
ATOM 751 C C . TRP A 1 96 ? 7.234 -9.43 3.855 1 77.81 96 TRP A C 1
ATOM 753 O O . TRP A 1 96 ? 6.879 -8.375 4.387 1 77.81 96 TRP A O 1
ATOM 763 N N . GLY A 1 97 ? 6.875 -10.672 4.238 1 77.56 97 GLY A N 1
ATOM 764 C CA . GLY A 1 97 ? 5.965 -10.797 5.367 1 77.56 97 GLY A CA 1
ATOM 765 C C . GLY A 1 97 ? 6.535 -10.242 6.66 1 77.56 97 GLY A C 1
ATOM 766 O O . GLY A 1 97 ? 5.852 -9.508 7.379 1 77.56 97 GLY A O 1
ATOM 767 N N . VAL A 1 98 ? 7.766 -10.5 6.883 1 79.5 98 VAL A N 1
ATOM 768 C CA . VAL A 1 98 ? 8.422 -10.031 8.094 1 79.5 98 VAL A CA 1
ATOM 769 C C . VAL A 1 98 ? 8.586 -8.516 8.039 1 79.5 98 VAL A C 1
ATOM 771 O O . VAL A 1 98 ? 8.359 -7.824 9.039 1 79.5 98 VAL A O 1
ATOM 774 N N . ALA A 1 99 ? 8.938 -8.039 6.898 1 85.69 99 ALA A N 1
ATOM 775 C CA . ALA A 1 99 ? 9.102 -6.598 6.734 1 85.69 99 ALA A CA 1
ATOM 776 C C . ALA A 1 99 ? 7.793 -5.863 6.996 1 85.69 99 ALA A C 1
ATOM 778 O O . ALA A 1 99 ? 7.785 -4.812 7.645 1 85.69 99 ALA A O 1
ATOM 779 N N . ILE A 1 100 ? 6.727 -6.391 6.609 1 79.94 100 ILE A N 1
ATOM 780 C CA . ILE A 1 100 ? 5.434 -5.723 6.711 1 79.94 100 ILE A CA 1
ATOM 781 C C . ILE A 1 100 ? 4.91 -5.832 8.141 1 79.94 100 ILE A C 1
ATOM 783 O O . ILE A 1 100 ? 4.531 -4.828 8.75 1 79.94 100 ILE A O 1
ATOM 787 N N . VAL A 1 101 ? 4.977 -6.977 8.703 1 75.69 101 VAL A N 1
ATOM 788 C CA . VAL A 1 101 ? 4.363 -7.211 10.008 1 75.69 101 VAL A CA 1
ATOM 789 C C . VAL A 1 101 ? 5.211 -6.57 11.102 1 75.69 101 VAL A C 1
ATOM 791 O O . VAL A 1 101 ? 4.703 -5.809 11.93 1 75.69 101 VAL A O 1
ATOM 794 N N . PHE A 1 102 ? 6.504 -6.797 11.023 1 81.81 102 PHE A N 1
ATOM 795 C CA . PHE A 1 102 ? 7.355 -6.352 12.117 1 81.81 102 PHE A CA 1
ATOM 796 C C . PHE A 1 102 ? 7.961 -4.988 11.812 1 81.81 102 PHE A C 1
ATOM 798 O O . PHE A 1 102 ? 8.461 -4.309 12.711 1 81.81 102 PHE A O 1
ATOM 805 N N . GLY A 1 103 ? 7.918 -4.641 10.617 1 88.81 103 GLY A N 1
ATOM 806 C CA . GLY A 1 103 ? 8.445 -3.342 10.234 1 88.81 103 GLY A CA 1
ATOM 807 C C . GLY A 1 103 ? 7.367 -2.287 10.062 1 88.81 103 GLY A C 1
ATOM 808 O O . GLY A 1 103 ? 7.168 -1.445 10.938 1 88.81 103 GLY A O 1
ATOM 809 N N . VAL A 1 104 ? 6.535 -2.463 9.078 1 85.75 104 VAL A N 1
ATOM 810 C CA . VAL A 1 104 ? 5.594 -1.425 8.672 1 85.75 104 VAL A CA 1
ATOM 811 C C . VAL A 1 104 ? 4.438 -1.354 9.664 1 85.75 104 VAL A C 1
ATOM 813 O O . VAL A 1 104 ? 4.109 -0.277 10.164 1 85.75 104 VAL A O 1
ATOM 816 N N . ALA A 1 105 ? 3.873 -2.436 10.047 1 79.25 105 ALA A N 1
ATOM 817 C CA . ALA A 1 105 ? 2.662 -2.479 10.867 1 79.25 105 ALA A CA 1
ATOM 818 C C . ALA A 1 105 ? 2.936 -1.969 12.273 1 79.25 105 ALA A C 1
ATOM 820 O O . ALA A 1 105 ? 2.064 -1.356 12.898 1 79.25 105 ALA A O 1
ATOM 821 N N . ILE A 1 106 ? 4.09 -2.178 12.719 1 83.31 106 ILE A N 1
ATOM 822 C CA . ILE A 1 106 ? 4.438 -1.751 14.07 1 83.31 106 ILE A CA 1
ATOM 823 C C . ILE A 1 106 ? 4.926 -0.304 14.047 1 83.31 106 ILE A C 1
ATOM 825 O O . ILE A 1 106 ? 4.613 0.479 14.945 1 83.31 106 ILE A O 1
ATOM 829 N N . SER A 1 107 ? 5.59 0.067 13.055 1 89.25 107 SER A N 1
ATOM 830 C CA . SER A 1 107 ? 6.188 1.397 12.984 1 89.25 107 SER A CA 1
ATOM 831 C C . SER A 1 107 ? 5.117 2.475 12.836 1 89.25 107 SER A C 1
ATOM 833 O O . SER A 1 107 ? 5.234 3.557 13.414 1 89.25 107 SER A O 1
ATOM 835 N N . LEU A 1 108 ? 4.145 2.141 12.133 1 85.94 108 LEU A N 1
ATOM 836 C CA . LEU A 1 108 ? 3.146 3.162 11.82 1 85.94 108 LEU A CA 1
ATOM 837 C C . LEU A 1 108 ? 2.482 3.674 13.094 1 85.94 108 LEU A C 1
ATOM 839 O O . LEU A 1 108 ? 2.533 4.871 13.391 1 85.94 108 LEU A O 1
ATOM 843 N N . PRO A 1 109 ? 1.889 2.824 13.945 1 80.31 109 PRO A N 1
ATOM 844 C CA . PRO A 1 109 ? 1.309 3.354 15.18 1 80.31 109 PRO A CA 1
ATOM 845 C C . PRO A 1 109 ? 2.361 3.93 16.125 1 80.31 109 PRO A C 1
ATOM 847 O O . PRO A 1 109 ? 2.082 4.879 16.859 1 80.31 109 PRO A O 1
ATOM 850 N N . LEU A 1 110 ? 3.549 3.391 16.094 1 87.62 110 LEU A N 1
ATOM 851 C CA . LEU A 1 110 ? 4.609 3.863 16.969 1 87.62 110 LEU A CA 1
ATOM 852 C C . LEU A 1 110 ? 5.039 5.277 16.594 1 87.62 110 LEU A C 1
ATOM 854 O O . LEU A 1 110 ? 5.402 6.07 17.469 1 87.62 110 LEU A O 1
ATOM 858 N N . ILE A 1 111 ? 5.043 5.551 15.305 1 90.44 111 ILE A N 1
ATOM 859 C CA . ILE A 1 111 ? 5.375 6.898 14.852 1 90.44 111 ILE A CA 1
ATOM 860 C C . ILE A 1 111 ? 4.348 7.891 15.391 1 90.44 111 ILE A C 1
ATOM 862 O O . ILE A 1 111 ? 4.707 8.953 15.914 1 90.44 111 ILE A O 1
ATOM 866 N N . GLY A 1 112 ? 3.094 7.516 15.289 1 84.12 112 GLY A N 1
ATOM 867 C CA . GLY A 1 112 ? 2.051 8.367 15.844 1 84.12 112 GLY A CA 1
ATOM 868 C C . GLY A 1 112 ? 2.172 8.555 17.344 1 84.12 112 GLY A C 1
ATOM 869 O O . GLY A 1 112 ? 2.023 9.672 17.844 1 84.12 112 GLY A O 1
ATOM 870 N N . PHE A 1 113 ? 2.463 7.492 18.016 1 84.56 113 PHE A N 1
ATOM 871 C CA . PHE A 1 113 ? 2.607 7.543 19.469 1 84.56 113 PHE A CA 1
ATOM 872 C C . PHE A 1 113 ? 3.818 8.375 19.859 1 84.56 113 PHE A C 1
ATOM 874 O O . PHE A 1 113 ? 3.762 9.148 20.812 1 84.56 113 PHE A O 1
ATOM 881 N N . TYR A 1 114 ? 4.836 8.219 19.141 1 91.75 114 TYR A N 1
ATOM 882 C CA . TYR A 1 114 ? 6.051 8.984 19.406 1 91.75 114 TYR A CA 1
ATOM 883 C C . TYR A 1 114 ? 5.797 10.477 19.25 1 91.75 114 TYR A C 1
ATOM 885 O O . TYR A 1 114 ? 6.215 11.273 20.094 1 91.75 114 TYR A O 1
ATOM 893 N N . TYR A 1 115 ? 5.18 10.898 18.266 1 88.62 115 TYR A N 1
ATOM 894 C CA . TYR A 1 115 ? 4.879 12.305 18.031 1 88.62 115 TYR A CA 1
ATOM 895 C C . TYR A 1 115 ? 3.938 12.844 19.109 1 88.62 115 TYR A C 1
ATOM 897 O O . TYR A 1 115 ? 4.172 13.922 19.656 1 88.62 115 TYR A O 1
ATOM 905 N N . ARG A 1 116 ? 2.963 12.094 19.484 1 81.94 116 ARG A N 1
ATOM 906 C CA . ARG A 1 116 ? 1.912 12.578 20.375 1 81.94 116 ARG A CA 1
ATOM 907 C C . ARG A 1 116 ? 2.391 12.609 21.812 1 81.94 116 ARG A C 1
ATOM 909 O O . ARG A 1 116 ? 1.843 13.336 22.641 1 81.94 116 ARG A O 1
ATOM 916 N N . SER A 1 117 ? 3.355 11.836 22.078 1 88.81 117 SER A N 1
ATOM 917 C CA . SER A 1 117 ? 3.775 11.719 23.469 1 88.81 117 SER A CA 1
ATOM 918 C C . SER A 1 117 ? 4.887 12.703 23.797 1 88.81 117 SER A C 1
ATOM 920 O O . SER A 1 117 ? 5.383 12.734 24.938 1 88.81 117 SER A O 1
ATOM 922 N N . PHE A 1 118 ? 5.262 13.523 22.844 1 90.44 118 PHE A N 1
ATOM 923 C CA . PHE A 1 118 ? 6.234 14.57 23.141 1 90.44 118 PHE A CA 1
ATOM 924 C C . PHE A 1 118 ? 5.75 15.453 24.281 1 90.44 118 PHE A C 1
ATOM 926 O O . PHE A 1 118 ? 4.617 15.945 24.266 1 90.44 118 PHE A O 1
ATOM 933 N N . GLY A 1 119 ? 6.555 15.672 25.312 1 90.62 119 GLY A N 1
ATOM 934 C CA . GLY A 1 119 ? 6.215 16.531 26.422 1 90.62 119 GLY A CA 1
ATOM 935 C C . GLY A 1 119 ? 5.254 15.898 27.406 1 90.62 119 GLY A C 1
ATOM 936 O O . GLY A 1 119 ? 4.895 16.5 28.422 1 90.62 119 GLY A O 1
ATOM 937 N N . LYS A 1 120 ? 4.891 14.648 27.172 1 90.62 120 LYS A N 1
ATOM 938 C CA . LYS A 1 120 ? 3.881 14.008 28.016 1 90.62 120 LYS A CA 1
ATOM 939 C C . LYS A 1 120 ? 4.473 12.836 28.781 1 90.62 120 LYS A C 1
ATOM 941 O O . LYS A 1 120 ? 3.77 12.172 29.547 1 90.62 120 LYS A O 1
ATOM 946 N N . MET A 1 121 ? 5.617 12.555 28.516 1 92.25 121 MET A N 1
ATOM 947 C CA . MET A 1 121 ? 6.316 11.5 29.25 1 92.25 121 MET A CA 1
ATOM 948 C C . MET A 1 121 ? 7.746 11.922 29.578 1 92.25 121 MET A C 1
ATOM 950 O O . MET A 1 121 ? 8.219 12.953 29.094 1 92.25 121 MET A O 1
ATOM 954 N N . ASP A 1 122 ? 8.305 11.102 30.422 1 95.75 122 ASP A N 1
ATOM 955 C CA . ASP A 1 122 ? 9.695 11.344 30.781 1 95.75 122 ASP A CA 1
ATOM 956 C C . ASP A 1 122 ? 10.586 11.367 29.547 1 95.75 122 ASP A C 1
ATOM 958 O O . ASP A 1 122 ? 10.414 10.555 28.641 1 95.75 122 ASP A O 1
ATOM 962 N N . ASP A 1 123 ? 11.508 12.328 29.531 1 96.25 123 ASP A N 1
ATOM 963 C CA . ASP A 1 123 ? 12.328 12.555 28.344 1 96.25 123 ASP A CA 1
ATOM 964 C C . ASP A 1 123 ? 13.164 11.32 28.016 1 96.25 123 ASP A C 1
ATOM 966 O O . ASP A 1 123 ? 13.32 10.969 26.844 1 96.25 123 ASP A O 1
ATOM 970 N N . ALA A 1 124 ? 13.688 10.734 29 1 96.88 124 ALA A N 1
ATOM 971 C CA . ALA A 1 124 ? 14.516 9.555 28.766 1 96.88 124 ALA A CA 1
ATOM 972 C C . ALA A 1 124 ? 13.68 8.406 28.219 1 96.88 124 ALA A C 1
ATOM 974 O O . ALA A 1 124 ? 14.125 7.684 27.328 1 96.88 124 ALA A O 1
ATOM 975 N N . LYS A 1 125 ? 12.547 8.227 28.781 1 96.81 125 LYS A N 1
ATOM 976 C CA . LYS A 1 125 ? 11.641 7.191 28.297 1 96.81 125 LYS A CA 1
ATOM 977 C C . LYS A 1 125 ? 11.18 7.484 26.859 1 96.81 125 LYS A C 1
ATOM 979 O O . LYS A 1 125 ? 11.016 6.566 26.062 1 96.81 125 LYS A O 1
ATOM 984 N N . HIS A 1 126 ? 10.953 8.742 26.641 1 97.5 126 HIS A N 1
ATOM 985 C CA . HIS A 1 126 ? 10.531 9.133 25.297 1 97.5 126 HIS A CA 1
ATOM 986 C C . HIS A 1 126 ? 11.625 8.844 24.281 1 97.5 126 HIS A C 1
ATOM 988 O O . HIS A 1 126 ? 11.336 8.344 23.188 1 97.5 126 HIS A O 1
ATOM 994 N N . ALA A 1 127 ? 12.867 9.148 24.672 1 97.88 127 ALA A N 1
ATOM 995 C CA . ALA A 1 127 ? 13.984 8.82 23.797 1 97.88 127 ALA A CA 1
ATOM 996 C C . ALA A 1 127 ? 14.086 7.316 23.578 1 97.88 127 ALA A C 1
ATOM 998 O O . ALA A 1 127 ? 14.352 6.867 22.453 1 97.88 127 ALA A O 1
ATOM 999 N N . ALA A 1 128 ? 13.906 6.578 24.625 1 98 128 ALA A N 1
ATOM 1000 C CA . ALA A 1 128 ? 13.938 5.125 24.5 1 98 128 ALA A CA 1
ATOM 1001 C C . ALA A 1 128 ? 12.859 4.629 23.547 1 98 128 ALA A C 1
ATOM 1003 O O . ALA A 1 128 ? 13.102 3.711 22.75 1 98 128 ALA A O 1
ATOM 1004 N N . LEU A 1 129 ? 11.672 5.207 23.641 1 96 129 LEU A N 1
ATOM 1005 C CA . LEU A 1 129 ? 10.594 4.891 22.719 1 96 129 LEU A CA 1
ATOM 1006 C C . LEU A 1 129 ? 11.023 5.148 21.281 1 96 129 LEU A C 1
ATOM 1008 O O . LEU A 1 129 ? 10.719 4.359 20.375 1 96 129 LEU A O 1
ATOM 1012 N N . GLY A 1 130 ? 11.727 6.223 21.125 1 97.56 130 GLY A N 1
ATOM 1013 C CA . GLY A 1 130 ? 12.258 6.531 19.797 1 97.56 130 GLY A CA 1
ATOM 1014 C C . GLY A 1 130 ? 13.203 5.469 19.281 1 97.56 130 GLY A C 1
ATOM 1015 O O . GLY A 1 130 ? 13.133 5.094 18.109 1 97.56 130 GLY A O 1
ATOM 1016 N N . TYR A 1 131 ? 14.031 5.008 20.125 1 98.19 131 TYR A N 1
ATOM 1017 C CA . TYR A 1 131 ? 14.969 3.977 19.688 1 98.19 131 TYR A CA 1
ATOM 1018 C C . TYR A 1 131 ? 14.25 2.664 19.406 1 98.19 131 TYR A C 1
ATOM 1020 O O . TYR A 1 131 ? 14.641 1.909 18.516 1 98.19 131 TYR A O 1
ATOM 1028 N N . VAL A 1 132 ? 13.25 2.342 20.172 1 96.62 132 VAL A N 1
ATOM 1029 C CA . VAL A 1 132 ? 12.43 1.17 19.891 1 96.62 132 VAL A CA 1
ATOM 1030 C C . VAL A 1 132 ? 11.805 1.306 18.5 1 96.62 132 VAL A C 1
ATOM 1032 O O . VAL A 1 132 ? 11.82 0.357 17.703 1 96.62 132 VAL A O 1
ATOM 1035 N N . LEU A 1 133 ? 11.258 2.49 18.203 1 96 133 LEU A N 1
ATOM 1036 C CA . LEU A 1 133 ? 10.727 2.787 16.875 1 96 133 LEU A CA 1
ATOM 1037 C C . LEU A 1 133 ? 11.781 2.578 15.805 1 96 133 LEU A C 1
ATOM 1039 O O . LEU A 1 133 ? 11.516 1.959 14.773 1 96 133 LEU A O 1
ATOM 1043 N N . ALA A 1 134 ? 13 3.033 16.062 1 98.06 134 ALA A N 1
ATOM 1044 C CA . ALA A 1 134 ? 14.094 2.918 15.094 1 98.06 134 ALA A CA 1
ATOM 1045 C C . ALA A 1 134 ? 14.438 1.456 14.82 1 98.06 134 ALA A C 1
ATOM 1047 O O . ALA A 1 134 ? 14.664 1.066 13.672 1 98.06 134 ALA A O 1
ATOM 1048 N N . ILE A 1 135 ? 14.438 0.67 15.805 1 97.56 135 ILE A N 1
ATOM 1049 C CA . ILE A 1 135 ? 14.773 -0.744 15.688 1 97.56 135 ILE A CA 1
ATOM 1050 C C . ILE A 1 135 ? 13.727 -1.458 14.836 1 97.56 135 ILE A C 1
ATOM 1052 O O . ILE A 1 135 ? 14.07 -2.18 13.898 1 97.56 135 ILE A O 1
ATOM 1056 N N . PHE A 1 136 ? 12.523 -1.224 15.086 1 94.31 136 PHE A N 1
ATOM 1057 C CA . PHE A 1 136 ? 11.461 -1.882 14.336 1 94.31 136 PHE A CA 1
ATOM 1058 C C . PHE A 1 136 ? 11.438 -1.393 12.891 1 94.31 136 PHE A C 1
ATOM 1060 O O . PHE A 1 136 ? 11.25 -2.184 11.969 1 94.31 136 PHE A O 1
ATOM 1067 N N . THR A 1 137 ? 11.609 -0.096 12.75 1 96.56 137 THR A N 1
ATOM 1068 C CA . THR A 1 137 ? 11.602 0.454 11.398 1 96.56 137 THR A CA 1
ATOM 1069 C C . THR A 1 137 ? 12.75 -0.107 10.57 1 96.56 137 THR A C 1
ATOM 1071 O O . THR A 1 137 ? 12.625 -0.294 9.359 1 96.56 137 THR A O 1
ATOM 1074 N N . SER A 1 138 ? 13.844 -0.464 11.211 1 97.69 138 SER A N 1
ATOM 1075 C CA . SER A 1 138 ? 15.031 -0.952 10.523 1 97.69 138 SER A CA 1
ATOM 1076 C C . SER A 1 138 ? 14.844 -2.389 10.047 1 97.69 138 SER A C 1
ATOM 1078 O O . SER A 1 138 ? 15.625 -2.883 9.227 1 97.69 138 SER A O 1
ATOM 1080 N N . ILE A 1 139 ? 13.805 -3.033 10.5 1 94.94 139 ILE A N 1
ATOM 1081 C CA . ILE A 1 139 ? 13.5 -4.379 10.023 1 94.94 139 ILE A CA 1
ATOM 1082 C C . ILE A 1 139 ? 13.102 -4.332 8.555 1 94.94 139 ILE A C 1
ATOM 1084 O O . ILE A 1 139 ? 13.383 -5.266 7.797 1 94.94 139 ILE A O 1
ATOM 1088 N N . ILE A 1 140 ? 12.5 -3.225 8.117 1 93.88 140 ILE A N 1
ATOM 1089 C CA . ILE A 1 140 ? 12.031 -3.09 6.746 1 93.88 140 ILE A CA 1
ATOM 1090 C C . ILE A 1 140 ? 13.203 -3.209 5.781 1 93.88 140 ILE A C 1
ATOM 1092 O O . ILE A 1 140 ? 13.281 -4.16 5 1 93.88 140 ILE A O 1
ATOM 1096 N N . PRO A 1 141 ? 14.227 -2.363 5.895 1 95.25 141 PRO A N 1
ATOM 1097 C CA . PRO A 1 141 ? 15.352 -2.514 4.973 1 95.25 141 PRO A CA 1
ATOM 1098 C C . PRO A 1 141 ? 16.172 -3.77 5.25 1 95.25 141 PRO A C 1
ATOM 1100 O O . PRO A 1 141 ? 16.797 -4.324 4.336 1 95.25 141 PRO A O 1
ATOM 1103 N N . ALA A 1 142 ? 16.203 -4.242 6.449 1 93.94 142 ALA A N 1
ATOM 1104 C CA . ALA A 1 142 ? 16.938 -5.473 6.734 1 93.94 142 ALA A CA 1
ATOM 1105 C C . ALA A 1 142 ? 16.406 -6.641 5.914 1 93.94 142 ALA A C 1
ATOM 1107 O O . ALA A 1 142 ? 17.172 -7.469 5.418 1 93.94 142 ALA A O 1
ATOM 1108 N N . MET A 1 143 ? 15.133 -6.641 5.762 1 90.31 143 MET A N 1
ATOM 1109 C CA . MET A 1 143 ? 14.516 -7.73 5.012 1 90.31 143 MET A CA 1
ATOM 1110 C C . MET A 1 143 ? 14.609 -7.477 3.51 1 90.31 143 MET A C 1
ATOM 1112 O O . MET A 1 143 ? 14.977 -8.375 2.75 1 90.31 143 MET A O 1
ATOM 1116 N N . PHE A 1 144 ? 14.398 -6.324 3.105 1 89.12 144 PHE A N 1
ATOM 1117 C CA . PHE A 1 144 ? 14.422 -6.039 1.675 1 89.12 144 PHE A CA 1
ATOM 1118 C C . PHE A 1 144 ? 15.836 -6.148 1.124 1 89.12 144 PHE A C 1
ATOM 1120 O O . PHE A 1 144 ? 16.031 -6.559 -0.021 1 89.12 144 PHE A O 1
ATOM 1127 N N . ARG A 1 145 ? 16.797 -5.789 1.909 1 92.25 145 ARG A N 1
ATOM 1128 C CA . ARG A 1 145 ? 18.172 -5.906 1.438 1 92.25 145 ARG A CA 1
ATOM 1129 C C . ARG A 1 145 ? 18.594 -7.367 1.315 1 92.25 145 ARG A C 1
ATOM 1131 O O . ARG A 1 145 ? 19.453 -7.707 0.511 1 92.25 145 ARG A O 1
ATOM 1138 N N . LEU A 1 146 ? 17.984 -8.172 2.092 1 88.06 146 LEU A N 1
ATOM 1139 C CA . LEU A 1 146 ? 18.234 -9.602 1.918 1 88.06 146 LEU A CA 1
ATOM 1140 C C . LEU A 1 146 ? 17.797 -10.062 0.532 1 88.06 146 LEU A C 1
ATOM 1142 O O . LEU A 1 146 ? 18.469 -10.891 -0.093 1 88.06 146 LEU A O 1
ATOM 1146 N N . VAL A 1 147 ? 16.703 -9.516 0.104 1 84.19 147 VAL A N 1
ATOM 1147 C CA . VAL A 1 147 ? 16.219 -9.836 -1.232 1 84.19 147 VAL A CA 1
ATOM 1148 C C . VAL A 1 147 ? 17.234 -9.375 -2.279 1 84.19 147 VAL A C 1
ATOM 1150 O O . VAL A 1 147 ? 17.547 -10.117 -3.209 1 84.19 147 VAL A O 1
ATOM 1153 N N . PHE A 1 148 ? 17.75 -8.234 -2.1 1 87.69 148 PHE A N 1
ATOM 1154 C CA . PHE A 1 148 ? 18.703 -7.691 -3.057 1 87.69 148 PHE A CA 1
ATOM 1155 C C . PHE A 1 148 ? 20 -8.5 -3.047 1 87.69 148 PHE A C 1
ATOM 1157 O O . PHE A 1 148 ? 20.594 -8.742 -4.098 1 87.69 148 PHE A O 1
ATOM 1164 N N . ALA A 1 149 ? 20.391 -8.891 -1.91 1 89.62 149 ALA A N 1
ATOM 1165 C CA . ALA A 1 149 ? 21.578 -9.742 -1.81 1 89.62 149 ALA A CA 1
ATOM 1166 C C . ALA A 1 149 ? 21.375 -11.062 -2.541 1 89.62 149 ALA A C 1
ATOM 1168 O O . ALA A 1 149 ? 22.266 -11.547 -3.234 1 89.62 149 ALA A O 1
ATOM 1169 N N . PHE A 1 150 ? 20.234 -11.531 -2.438 1 84.25 150 PHE A N 1
ATOM 1170 C CA . PHE A 1 150 ? 19.906 -12.805 -3.064 1 84.25 150 PHE A CA 1
ATOM 1171 C C . PHE A 1 150 ? 19.859 -12.664 -4.582 1 84.25 150 PHE A C 1
ATOM 1173 O O . PHE A 1 150 ? 20.297 -13.562 -5.305 1 84.25 150 PHE A O 1
ATOM 1180 N N . ILE A 1 151 ? 19.344 -11.648 -5.043 1 83.88 151 ILE A N 1
ATOM 1181 C CA . ILE A 1 151 ? 19.25 -11.406 -6.48 1 83.88 151 ILE A CA 1
ATOM 1182 C C . ILE A 1 151 ? 20.641 -11.359 -7.09 1 83.88 151 ILE A C 1
ATOM 1184 O O . ILE A 1 151 ? 20.859 -11.875 -8.188 1 83.88 151 ILE A O 1
ATOM 1188 N N . ASN A 1 152 ? 21.547 -10.852 -6.352 1 87.88 152 ASN A N 1
ATOM 1189 C CA . ASN A 1 152 ? 22.906 -10.711 -6.844 1 87.88 152 ASN A CA 1
ATOM 1190 C C . ASN A 1 152 ? 23.703 -12.016 -6.695 1 87.88 152 ASN A C 1
ATOM 1192 O O . ASN A 1 152 ? 24.578 -12.312 -7.512 1 87.88 152 ASN A O 1
ATOM 1196 N N . TYR A 1 153 ? 23.422 -12.641 -5.719 1 88.31 153 TYR A N 1
ATOM 1197 C CA . TYR A 1 153 ? 24.094 -13.898 -5.398 1 88.31 153 TYR A CA 1
ATOM 1198 C C . TYR A 1 153 ? 23.141 -14.852 -4.684 1 88.31 153 TYR A C 1
ATOM 1200 O O . TYR A 1 153 ? 23.094 -14.875 -3.451 1 88.31 153 TYR A O 1
ATOM 1208 N N . PRO A 1 154 ? 22.438 -15.688 -5.441 1 85.75 154 PRO A N 1
ATOM 1209 C CA . PRO A 1 154 ? 21.375 -16.531 -4.879 1 85.75 154 PRO A CA 1
ATOM 1210 C C . PRO A 1 154 ? 21.922 -17.766 -4.156 1 85.75 154 PRO A C 1
ATOM 1212 O O . PRO A 1 154 ? 21.703 -18.891 -4.602 1 85.75 154 PRO A O 1
ATOM 1215 N N . VAL A 1 155 ? 22.5 -17.484 -3.021 1 82.38 155 VAL A N 1
ATOM 1216 C CA . VAL A 1 155 ? 23 -18.578 -2.191 1 82.38 155 VAL A CA 1
ATOM 1217 C C . VAL A 1 155 ? 21.844 -19.422 -1.696 1 82.38 155 VAL A C 1
ATOM 1219 O O . VAL A 1 155 ? 20.797 -18.891 -1.324 1 82.38 155 VAL A O 1
ATOM 1222 N N . GLY A 1 156 ? 21.984 -20.703 -1.773 1 77.56 156 GLY A N 1
ATOM 1223 C CA . GLY A 1 156 ? 21 -21.625 -1.212 1 77.56 156 GLY A CA 1
ATOM 1224 C C . GLY A 1 156 ? 19.906 -22 -2.193 1 77.56 156 GLY A C 1
ATOM 1225 O O . GLY A 1 156 ? 18.969 -22.703 -1.836 1 77.56 156 GLY A O 1
ATOM 1226 N N . VAL A 1 157 ? 20.031 -21.578 -3.367 1 77.19 157 VAL A N 1
ATOM 1227 C CA . VAL A 1 157 ? 19.016 -21.906 -4.375 1 77.19 157 VAL A CA 1
ATOM 1228 C C . VAL A 1 157 ? 19.297 -23.281 -4.961 1 77.19 157 VAL A C 1
ATOM 1230 O O . VAL A 1 157 ? 20.453 -23.625 -5.219 1 77.19 157 VAL A O 1
ATOM 1233 N N . VAL A 1 158 ? 18.25 -24 -4.992 1 77.06 158 VAL A N 1
ATOM 1234 C CA . VAL A 1 158 ? 18.312 -25.328 -5.605 1 77.06 158 VAL A CA 1
ATOM 1235 C C . VAL A 1 158 ? 17.391 -25.359 -6.832 1 77.06 158 VAL A C 1
ATOM 1237 O O . VAL A 1 158 ? 16.25 -24.891 -6.781 1 77.06 158 VAL A O 1
ATOM 1240 N N . VAL A 1 159 ? 17.969 -25.812 -7.918 1 78.19 159 VAL A N 1
ATOM 1241 C CA . VAL A 1 159 ? 17.203 -25.922 -9.156 1 78.19 159 VAL A CA 1
ATOM 1242 C C . VAL A 1 159 ? 17.031 -27.391 -9.523 1 78.19 159 VAL A C 1
ATOM 1244 O O . VAL A 1 159 ? 18.016 -28.156 -9.562 1 78.19 159 VAL A O 1
ATOM 1247 N N . LYS A 1 160 ? 15.805 -27.812 -9.648 1 77.56 160 LYS A N 1
ATOM 1248 C CA . LYS A 1 160 ? 15.492 -29.172 -10.07 1 77.56 160 LYS A CA 1
ATOM 1249 C C . LYS A 1 160 ? 14.586 -29.188 -11.297 1 77.56 160 LYS A C 1
ATOM 1251 O O . LYS A 1 160 ? 13.57 -28.484 -11.328 1 77.56 160 LYS A O 1
ATOM 1256 N N . PRO A 1 161 ? 15.102 -29.984 -12.266 1 80 161 PRO A N 1
ATOM 1257 C CA . PRO A 1 161 ? 14.227 -30.078 -13.438 1 80 161 PRO A CA 1
ATOM 1258 C C . PRO A 1 161 ? 12.828 -30.594 -13.086 1 80 161 PRO A C 1
ATOM 1260 O O . PRO A 1 161 ? 12.688 -31.484 -12.242 1 80 161 PRO A O 1
ATOM 1263 N N . ASP A 1 162 ? 11.797 -29.859 -13.57 1 76.06 162 ASP A N 1
ATOM 1264 C CA . ASP A 1 162 ? 10.398 -30.25 -13.398 1 76.06 162 ASP A CA 1
ATOM 1265 C C . ASP A 1 162 ? 9.586 -29.938 -14.648 1 76.06 162 ASP A C 1
ATOM 1267 O O . ASP A 1 162 ? 9.219 -28.781 -14.891 1 76.06 162 ASP A O 1
ATOM 1271 N N . PRO A 1 163 ? 9.273 -31 -15.375 1 71.5 163 PRO A N 1
ATOM 1272 C CA . PRO A 1 163 ? 8.531 -30.797 -16.625 1 71.5 163 PRO A CA 1
ATOM 1273 C C . PRO A 1 163 ? 7.141 -30.203 -16.391 1 71.5 163 PRO A C 1
ATOM 1275 O O . PRO A 1 163 ? 6.535 -29.656 -17.312 1 71.5 163 PRO A O 1
ATOM 1278 N N . ASN A 1 164 ? 6.723 -30.25 -15.148 1 63.25 164 ASN A N 1
ATOM 1279 C CA . ASN A 1 164 ? 5.379 -29.766 -14.859 1 63.25 164 ASN A CA 1
ATOM 1280 C C . ASN A 1 164 ? 5.395 -28.281 -14.461 1 63.25 164 ASN A C 1
ATOM 1282 O O . ASN A 1 164 ? 4.34 -27.656 -14.328 1 63.25 164 ASN A O 1
ATOM 1286 N N . SER A 1 165 ? 6.609 -27.828 -14.328 1 65.44 165 SER A N 1
ATOM 1287 C CA . SER A 1 165 ? 6.734 -26.422 -13.969 1 65.44 165 SER A CA 1
ATOM 1288 C C . SER A 1 165 ? 6.578 -25.516 -15.195 1 65.44 165 SER A C 1
ATOM 1290 O O . SER A 1 165 ? 7 -25.891 -16.297 1 65.44 165 SER A O 1
ATOM 1292 N N . VAL A 1 166 ? 6.004 -24.391 -14.961 1 62.03 166 VAL A N 1
ATOM 1293 C CA . VAL A 1 166 ? 5.777 -23.422 -16.031 1 62.03 166 VAL A CA 1
ATOM 1294 C C . VAL A 1 166 ? 7.113 -22.984 -16.625 1 62.03 166 VAL A C 1
ATOM 1296 O O . VAL A 1 166 ? 7.191 -22.672 -17.812 1 62.03 166 VAL A O 1
ATOM 1299 N N . ILE A 1 167 ? 8.148 -23.062 -15.867 1 65.56 167 ILE A N 1
ATOM 1300 C CA . ILE A 1 167 ? 9.43 -22.594 -16.359 1 65.56 167 ILE A CA 1
ATOM 1301 C C . ILE A 1 167 ? 10.359 -23.766 -16.641 1 65.56 167 ILE A C 1
ATOM 1303 O O . ILE A 1 167 ? 11.547 -23.594 -16.922 1 65.56 167 ILE A O 1
ATOM 1307 N N . GLY A 1 168 ? 9.859 -24.938 -16.516 1 69.31 168 GLY A N 1
ATOM 1308 C CA . GLY A 1 168 ? 10.609 -26.141 -16.828 1 69.31 168 GLY A CA 1
ATOM 1309 C C . GLY A 1 168 ? 11.438 -26.656 -15.672 1 69.31 168 GLY A C 1
ATOM 1310 O O . GLY A 1 168 ? 12.109 -27.672 -15.789 1 69.31 168 GLY A O 1
ATOM 1311 N N . PHE A 1 169 ? 11.492 -25.922 -14.625 1 74.81 169 PHE A N 1
ATOM 1312 C CA . PHE A 1 169 ? 12.227 -26.344 -13.438 1 74.81 169 PHE A CA 1
ATOM 1313 C C . PHE A 1 169 ? 11.625 -25.75 -12.18 1 74.81 169 PHE A C 1
ATOM 1315 O O . PHE A 1 169 ? 10.836 -24.797 -12.25 1 74.81 169 PHE A O 1
ATOM 1322 N N . ASP A 1 170 ? 11.984 -26.375 -11.047 1 70.62 170 ASP A N 1
ATOM 1323 C CA . ASP A 1 170 ? 11.586 -25.859 -9.75 1 70.62 170 ASP A CA 1
ATOM 1324 C C . ASP A 1 170 ? 12.742 -25.141 -9.062 1 70.62 170 ASP A C 1
ATOM 1326 O O . ASP A 1 170 ? 13.898 -25.547 -9.18 1 70.62 170 ASP A O 1
ATOM 1330 N N . LEU A 1 171 ? 12.352 -23.984 -8.523 1 71.38 171 LEU A N 1
ATOM 1331 C CA . LEU A 1 171 ? 13.32 -23.266 -7.703 1 71.38 171 LEU A CA 1
ATOM 1332 C C . LEU A 1 171 ? 13.07 -23.516 -6.219 1 71.38 171 LEU A C 1
ATOM 1334 O O . LEU A 1 171 ? 11.922 -23.453 -5.762 1 71.38 171 LEU A O 1
ATOM 1338 N N . GLY A 1 172 ? 14.055 -24.094 -5.578 1 68.38 172 GLY A N 1
ATOM 1339 C CA . GLY A 1 172 ? 14.008 -24.234 -4.133 1 68.38 172 GLY A CA 1
ATOM 1340 C C . GLY A 1 172 ? 15.008 -23.359 -3.41 1 68.38 172 GLY A C 1
ATOM 1341 O O . GLY A 1 172 ? 15.906 -22.781 -4.035 1 68.38 172 GLY A O 1
ATOM 1342 N N . ALA A 1 173 ? 14.68 -22.969 -2.162 1 67.5 173 ALA A N 1
ATOM 1343 C CA . ALA A 1 173 ? 15.609 -22.141 -1.402 1 67.5 173 ALA A CA 1
ATOM 1344 C C . ALA A 1 173 ? 15.844 -22.703 -0.008 1 67.5 173 ALA A C 1
ATOM 1346 O O . ALA A 1 173 ? 14.898 -23.141 0.66 1 67.5 173 ALA A O 1
ATOM 1347 N N . ASP A 1 174 ? 17.109 -22.938 0.28 1 72.19 174 ASP A N 1
ATOM 1348 C CA . ASP A 1 174 ? 17.5 -23.203 1.659 1 72.19 174 ASP A CA 1
ATOM 1349 C C . ASP A 1 174 ? 17.703 -21.906 2.428 1 72.19 174 ASP A C 1
ATOM 1351 O O . ASP A 1 174 ? 18.75 -21.25 2.291 1 72.19 174 ASP A O 1
ATOM 1355 N N . LEU A 1 175 ? 16.734 -21.578 3.221 1 69.69 175 LEU A N 1
ATOM 1356 C CA . LEU A 1 175 ? 16.734 -20.297 3.914 1 69.69 175 LEU A CA 1
ATOM 1357 C C . LEU A 1 175 ? 17.938 -20.172 4.84 1 69.69 175 LEU A C 1
ATOM 1359 O O . LEU A 1 175 ? 18.484 -19.078 5.016 1 69.69 175 LEU A O 1
ATOM 1363 N N . GLY A 1 176 ? 18.281 -21.25 5.504 1 72.56 176 GLY A N 1
ATOM 1364 C CA . GLY A 1 176 ? 19.484 -21.234 6.336 1 72.56 176 GLY A CA 1
ATOM 1365 C C . GLY A 1 176 ? 20.734 -20.844 5.574 1 72.56 176 GLY A C 1
ATOM 1366 O O . GLY A 1 176 ? 21.516 -20.016 6.043 1 72.56 176 GLY A O 1
ATOM 1367 N N . GLN A 1 177 ? 20.828 -21.25 4.363 1 78.25 177 GLN A N 1
ATOM 1368 C CA . GLN A 1 177 ? 21.969 -20.922 3.521 1 78.25 177 GLN A CA 1
ATOM 1369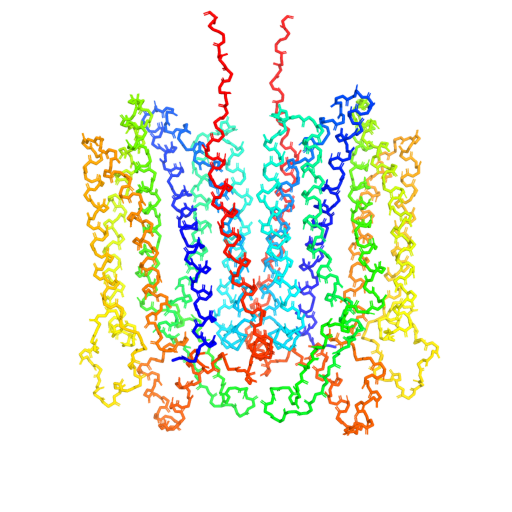 C C . GLN A 1 177 ? 21.859 -19.5 2.967 1 78.25 177 GLN A C 1
ATOM 1371 O O . GLN A 1 177 ? 22.859 -18.812 2.793 1 78.25 177 GLN A O 1
ATOM 1376 N N . ALA A 1 178 ? 20.625 -19.125 2.705 1 76 178 ALA A N 1
ATOM 1377 C CA . ALA A 1 178 ? 20.391 -17.797 2.15 1 76 178 ALA A CA 1
ATOM 1378 C C . ALA A 1 178 ? 20.906 -16.719 3.096 1 76 178 ALA A C 1
ATOM 1380 O O . ALA A 1 178 ? 21.391 -15.664 2.65 1 76 178 ALA A O 1
ATOM 1381 N N . LEU A 1 179 ? 20.922 -17.031 4.348 1 79.75 179 LEU A N 1
ATOM 1382 C CA . LEU A 1 179 ? 21.297 -16.047 5.355 1 79.75 179 LEU A CA 1
ATOM 1383 C C . LEU A 1 179 ? 22.812 -15.945 5.461 1 79.75 179 LEU A C 1
ATOM 1385 O O . LEU A 1 179 ? 23.328 -15 6.066 1 79.75 179 LEU A O 1
ATOM 1389 N N . THR A 1 180 ? 23.484 -16.797 4.863 1 85.38 180 THR A N 1
ATOM 1390 C CA . THR A 1 180 ? 24.953 -16.766 4.895 1 85.38 180 THR A CA 1
ATOM 1391 C C . THR A 1 180 ? 25.5 -15.992 3.695 1 85.38 180 THR A C 1
ATOM 1393 O O . THR A 1 180 ? 26.703 -16.031 3.428 1 85.38 180 THR A O 1
ATOM 1396 N N . ASN A 1 181 ? 24.641 -15.344 2.977 1 90.56 181 ASN A N 1
ATOM 1397 C CA . ASN A 1 181 ? 25.047 -14.547 1.822 1 90.56 181 ASN A CA 1
ATOM 1398 C C . ASN A 1 181 ? 26.078 -13.492 2.205 1 90.56 181 ASN A C 1
ATOM 1400 O O . ASN A 1 181 ? 25.781 -12.609 3.018 1 90.56 181 ASN A O 1
ATOM 1404 N N . PRO A 1 182 ? 27.219 -13.586 1.688 1 93.31 182 PRO A N 1
ATOM 1405 C CA . PRO A 1 182 ? 28.281 -12.688 2.107 1 93.31 182 PRO A CA 1
ATOM 1406 C C . PRO A 1 182 ? 28.031 -11.234 1.708 1 93.31 182 PRO A C 1
ATOM 1408 O O . PRO A 1 182 ? 28.641 -10.32 2.273 1 93.31 182 PRO A O 1
ATOM 1411 N N . THR A 1 183 ? 27.234 -10.961 0.721 1 94.25 183 THR A N 1
ATOM 1412 C CA . THR A 1 183 ? 26.969 -9.602 0.265 1 94.25 183 THR A CA 1
ATOM 1413 C C . THR A 1 183 ? 25.938 -8.922 1.152 1 94.25 183 THR A C 1
ATOM 1415 O O . THR A 1 183 ? 25.797 -7.695 1.132 1 94.25 183 THR A O 1
ATOM 1418 N N . TYR A 1 184 ? 25.234 -9.633 1.983 1 93.81 184 TYR A N 1
ATOM 1419 C CA . TYR A 1 184 ? 24.109 -9.117 2.742 1 93.81 184 TYR A CA 1
ATOM 1420 C C . TYR A 1 184 ? 24.578 -8.203 3.867 1 93.81 184 TYR A C 1
ATOM 1422 O O . TYR A 1 184 ? 24.125 -7.059 3.979 1 93.81 184 TYR A O 1
ATOM 1430 N N . PRO A 1 185 ? 25.594 -8.609 4.746 1 96.38 185 PRO A N 1
ATOM 1431 C CA . PRO A 1 185 ? 25.953 -7.766 5.883 1 96.38 185 PRO A CA 1
ATOM 1432 C C . PRO A 1 185 ? 26.484 -6.395 5.457 1 96.38 185 PRO A C 1
ATOM 1434 O O . PRO A 1 185 ? 26 -5.371 5.949 1 96.38 185 PRO A O 1
ATOM 1437 N N . PRO A 1 186 ? 27.438 -6.363 4.562 1 97.38 186 PRO A N 1
ATOM 1438 C CA . PRO A 1 186 ? 27.906 -5.031 4.18 1 97.38 186 PRO A CA 1
ATOM 1439 C C . PRO A 1 186 ? 26.828 -4.191 3.506 1 97.38 186 PRO A C 1
ATOM 1441 O O . PRO A 1 186 ? 26.781 -2.971 3.668 1 97.38 186 PRO A O 1
ATOM 1444 N N . LEU A 1 187 ? 25.969 -4.84 2.73 1 96.94 187 LEU A N 1
ATOM 1445 C CA . LEU A 1 187 ? 24.875 -4.125 2.082 1 96.94 187 LEU A CA 1
ATOM 1446 C C . LEU A 1 187 ? 23.922 -3.529 3.117 1 96.94 187 LEU A C 1
ATOM 1448 O O . LEU A 1 187 ? 23.516 -2.373 2.996 1 96.94 187 LEU A O 1
ATOM 1452 N N . LEU A 1 188 ? 23.594 -4.293 4.125 1 96.81 188 LEU A N 1
ATOM 1453 C CA . LEU A 1 188 ? 22.703 -3.838 5.176 1 96.81 188 LEU A CA 1
ATOM 1454 C C . LEU A 1 188 ? 23.328 -2.689 5.965 1 96.81 188 LEU A C 1
ATOM 1456 O O . LEU A 1 188 ? 22.672 -1.669 6.203 1 96.81 188 LEU A O 1
ATOM 1460 N N . ILE A 1 189 ? 24.578 -2.814 6.355 1 98.25 189 ILE A N 1
ATOM 1461 C CA . ILE A 1 189 ? 25.25 -1.78 7.129 1 98.25 189 ILE A CA 1
ATOM 1462 C C . ILE A 1 189 ? 25.359 -0.503 6.301 1 98.25 189 ILE A C 1
ATOM 1464 O O . ILE A 1 189 ? 25.109 0.595 6.805 1 98.25 189 ILE A O 1
ATOM 1468 N N . ALA A 1 190 ? 25.688 -0.671 5.066 1 98.12 190 ALA A N 1
ATOM 1469 C CA . ALA A 1 190 ? 25.766 0.485 4.18 1 98.12 190 ALA A CA 1
ATOM 1470 C C . ALA A 1 190 ? 24.406 1.184 4.078 1 98.12 190 ALA A C 1
ATOM 1472 O O . ALA A 1 190 ? 24.344 2.414 4.098 1 98.12 190 ALA A O 1
ATOM 1473 N N . THR A 1 191 ? 23.344 0.415 4.016 1 97.75 191 THR A N 1
ATOM 1474 C CA . THR A 1 191 ? 22.016 0.973 3.869 1 97.75 191 THR A CA 1
ATOM 1475 C C . THR A 1 191 ? 21.609 1.733 5.129 1 97.75 191 THR A C 1
ATOM 1477 O O . THR A 1 191 ? 21.141 2.873 5.051 1 97.75 191 THR A O 1
ATOM 1480 N N . LEU A 1 192 ? 21.797 1.149 6.266 1 98.25 192 LEU A N 1
ATOM 1481 C CA . LEU A 1 192 ? 21.391 1.767 7.523 1 98.25 192 LEU A CA 1
ATOM 1482 C C . LEU A 1 192 ? 22.203 3.025 7.805 1 98.25 192 LEU A C 1
ATOM 1484 O O . LEU A 1 192 ? 21.641 4.078 8.117 1 98.25 192 LEU A O 1
ATOM 1488 N N . THR A 1 193 ? 23.469 2.951 7.633 1 98.5 193 THR A N 1
ATOM 1489 C CA . THR A 1 193 ? 24.312 4.098 7.91 1 98.5 193 THR A CA 1
ATOM 1490 C C . THR A 1 193 ? 24.203 5.137 6.797 1 98.5 193 THR A C 1
ATOM 1492 O O . THR A 1 193 ? 24.266 6.34 7.059 1 98.5 193 THR A O 1
ATOM 1495 N N . GLY A 1 194 ? 24.047 4.633 5.594 1 98.12 194 GLY A N 1
ATOM 1496 C CA . GLY A 1 194 ? 23.812 5.543 4.484 1 98.12 194 GLY A CA 1
ATOM 1497 C C . GLY A 1 194 ? 22.531 6.34 4.617 1 98.12 194 GLY A C 1
ATOM 1498 O O . GLY A 1 194 ? 22.5 7.523 4.277 1 98.12 194 GLY A O 1
ATOM 1499 N N . ALA A 1 195 ? 21.531 5.695 5.125 1 98.44 195 ALA A N 1
ATOM 1500 C CA . ALA A 1 195 ? 20.25 6.375 5.305 1 98.44 195 ALA A CA 1
ATOM 1501 C C . ALA A 1 195 ? 20.359 7.5 6.328 1 98.44 195 ALA A C 1
ATOM 1503 O O . ALA A 1 195 ? 19.828 8.594 6.125 1 98.44 195 ALA A O 1
ATOM 1504 N N . VAL A 1 196 ? 21.047 7.258 7.406 1 98.56 196 VAL A N 1
ATOM 1505 C CA . VAL A 1 196 ? 21.234 8.281 8.43 1 98.56 196 VAL A CA 1
ATOM 1506 C C . VAL A 1 196 ? 22.094 9.406 7.895 1 98.56 196 VAL A C 1
ATOM 1508 O O . VAL A 1 196 ? 21.781 10.586 8.062 1 98.56 196 VAL A O 1
ATOM 1511 N N . ALA A 1 197 ? 23.125 9.062 7.195 1 98.62 197 ALA A N 1
ATOM 1512 C CA . ALA A 1 197 ? 24.016 10.07 6.629 1 98.62 197 ALA A CA 1
ATOM 1513 C C . ALA A 1 197 ? 23.297 10.898 5.57 1 98.62 197 ALA A C 1
ATOM 1515 O O . ALA A 1 197 ? 23.469 12.125 5.512 1 98.62 197 ALA A O 1
ATOM 1516 N N . PHE A 1 198 ? 22.578 10.227 4.766 1 98.44 198 PHE A N 1
ATOM 1517 C CA . PHE A 1 198 ? 21.781 10.883 3.732 1 98.44 198 PHE A CA 1
ATOM 1518 C C . PHE A 1 198 ? 20.828 11.898 4.348 1 98.44 198 PHE A C 1
ATOM 1520 O O . PHE A 1 198 ? 20.828 13.07 3.963 1 98.44 198 PHE A O 1
ATOM 1527 N N . THR A 1 199 ? 20.078 11.469 5.328 1 98.25 199 THR A N 1
ATOM 1528 C CA . THR A 1 199 ? 19.078 12.312 5.977 1 98.25 199 THR A CA 1
ATOM 1529 C C . THR A 1 199 ? 19.734 13.469 6.715 1 98.25 199 THR A C 1
ATOM 1531 O O . THR A 1 199 ? 19.281 14.609 6.625 1 98.25 199 THR A O 1
ATOM 1534 N N . ALA A 1 200 ? 20.797 13.156 7.406 1 98.44 200 ALA A N 1
ATOM 1535 C CA . ALA A 1 200 ? 21.531 14.188 8.133 1 98.44 200 ALA A CA 1
ATOM 1536 C C . ALA A 1 200 ? 22.109 15.227 7.18 1 98.44 200 ALA A C 1
ATOM 1538 O O . ALA A 1 200 ? 22.125 16.422 7.496 1 98.44 200 ALA A O 1
ATOM 1539 N N . THR A 1 201 ? 22.578 14.789 6.059 1 98.06 201 THR A N 1
ATOM 1540 C CA . THR A 1 201 ? 23.094 15.719 5.062 1 98.06 201 THR A CA 1
ATOM 1541 C C . THR A 1 201 ? 21.984 16.625 4.531 1 98.06 201 THR A C 1
ATOM 1543 O O . THR A 1 201 ? 22.188 17.828 4.395 1 98.06 201 THR A O 1
ATOM 1546 N N . LEU A 1 202 ? 20.859 16.031 4.27 1 96.56 202 LEU A N 1
ATOM 1547 C CA . LEU A 1 202 ? 19.719 16.797 3.785 1 96.56 202 LEU A CA 1
ATOM 1548 C C . LEU A 1 202 ? 19.344 17.906 4.773 1 96.56 202 LEU A C 1
ATOM 1550 O O . LEU A 1 202 ? 19.219 19.062 4.387 1 96.56 202 LEU A O 1
ATOM 1554 N N . ILE A 1 203 ? 19.266 17.516 6.004 1 96.31 203 ILE A N 1
ATOM 1555 C CA . ILE A 1 203 ? 18.812 18.469 7.023 1 96.31 203 ILE A CA 1
ATOM 1556 C C . ILE A 1 203 ? 19.922 19.5 7.281 1 96.31 203 ILE A C 1
ATOM 1558 O O . ILE A 1 203 ? 19.625 20.688 7.457 1 96.31 203 ILE A O 1
ATOM 1562 N N . SER A 1 204 ? 21.141 19.031 7.309 1 96.56 204 SER A N 1
ATOM 1563 C CA . SER A 1 204 ? 22.25 19.953 7.473 1 96.56 204 SER A CA 1
ATOM 1564 C C . SER A 1 204 ? 22.266 21.016 6.363 1 96.56 204 SER A C 1
ATOM 1566 O O . SER A 1 204 ? 22.516 22.188 6.621 1 96.56 204 SER A O 1
ATOM 1568 N N . ALA A 1 205 ? 22.031 20.578 5.164 1 95.56 205 ALA A N 1
ATOM 1569 C CA . ALA A 1 205 ? 22 21.5 4.035 1 95.56 205 ALA A CA 1
ATOM 1570 C C . ALA A 1 205 ? 20.906 22.547 4.207 1 95.56 205 ALA A C 1
ATOM 1572 O O . ALA A 1 205 ? 21.125 23.734 4.016 1 95.56 205 ALA A O 1
ATOM 1573 N N . VAL A 1 206 ? 19.734 22.109 4.602 1 92.25 206 VAL A N 1
ATOM 1574 C CA . VAL A 1 206 ? 18.609 23.016 4.785 1 92.25 206 VAL A CA 1
ATOM 1575 C C . VAL A 1 206 ? 18.891 23.984 5.93 1 92.25 206 VAL A C 1
ATOM 1577 O O . VAL A 1 206 ? 18.656 25.188 5.809 1 92.25 206 VAL A O 1
ATOM 1580 N N . TYR A 1 207 ? 19.406 23.469 7.004 1 94.31 207 TYR A N 1
ATOM 1581 C CA . TYR A 1 207 ? 19.703 24.312 8.164 1 94.31 207 TYR A CA 1
ATOM 1582 C C . TYR A 1 207 ? 20.828 25.281 7.859 1 94.31 207 TYR A C 1
ATOM 1584 O O . TYR A 1 207 ? 20.828 26.406 8.359 1 94.31 207 TYR A O 1
ATOM 1592 N N . THR A 1 208 ? 21.75 24.844 7.113 1 94.25 208 THR A N 1
ATOM 1593 C CA . THR A 1 208 ? 22.828 25.75 6.695 1 94.25 208 THR A CA 1
ATOM 1594 C C . THR A 1 208 ? 22.266 26.875 5.832 1 94.25 208 THR A C 1
ATOM 1596 O O . THR A 1 208 ? 22.641 28.047 6.02 1 94.25 208 THR A O 1
ATOM 1599 N N . TRP A 1 209 ? 21.484 26.484 4.887 1 92.25 209 TRP A N 1
ATOM 1600 C CA . TRP A 1 209 ? 20.844 27.469 4.035 1 92.25 209 TRP A CA 1
ATOM 1601 C C . TRP A 1 209 ? 20.031 28.469 4.867 1 92.25 209 TRP A C 1
ATOM 1603 O O . TRP A 1 209 ? 20.109 29.672 4.652 1 92.25 209 TRP A O 1
ATOM 1613 N N . ARG A 1 210 ? 19.266 28.047 5.863 1 89.56 210 ARG A N 1
ATOM 1614 C CA . ARG A 1 210 ? 18.438 28.891 6.707 1 89.56 210 ARG A CA 1
ATOM 1615 C C . ARG A 1 210 ? 19.281 29.75 7.633 1 89.56 210 ARG A C 1
ATOM 1617 O O . ARG A 1 210 ? 18.953 30.922 7.867 1 89.56 210 ARG A O 1
ATOM 1624 N N . TYR A 1 211 ? 20.297 29.188 8.117 1 91.38 211 TYR A N 1
ATOM 1625 C CA . TYR A 1 211 ? 21.172 29.938 9 1 91.38 211 TYR A CA 1
ATOM 1626 C C . TYR A 1 211 ? 21.875 31.062 8.242 1 91.38 211 TYR A C 1
ATOM 1628 O O . TYR A 1 211 ? 22.094 32.156 8.797 1 91.38 211 TYR A O 1
ATOM 1636 N N . ALA A 1 212 ? 22.203 30.766 7.062 1 91.12 212 ALA A N 1
ATOM 1637 C CA . ALA A 1 212 ? 22.844 31.797 6.242 1 91.12 212 ALA A CA 1
ATOM 1638 C C . ALA A 1 212 ? 21.922 33 6.07 1 91.12 212 ALA A C 1
ATOM 1640 O O . ALA A 1 212 ? 22.375 34.125 5.949 1 91.12 212 ALA A O 1
ATOM 1641 N N . LYS A 1 213 ? 20.672 32.781 6.207 1 88.5 213 LYS A N 1
ATOM 1642 C CA . LYS A 1 213 ? 19.703 33.844 5.969 1 88.5 213 LYS A CA 1
ATOM 1643 C C . LYS A 1 213 ? 19.266 34.5 7.277 1 88.5 213 LYS A C 1
ATOM 1645 O O . LYS A 1 213 ? 19.094 35.719 7.336 1 88.5 213 LYS A O 1
ATOM 1650 N N . THR A 1 214 ? 19.062 33.781 8.375 1 89.81 214 THR A N 1
ATOM 1651 C CA . THR A 1 214 ? 18.438 34.312 9.578 1 89.81 214 THR A CA 1
ATOM 1652 C C . THR A 1 214 ? 19.422 34.344 10.742 1 89.81 214 THR A C 1
ATOM 1654 O O . THR A 1 214 ? 19.203 35.062 11.727 1 89.81 214 THR A O 1
ATOM 1657 N N . LYS A 1 215 ? 20.453 33.625 10.742 1 90 215 LYS A N 1
ATOM 1658 C CA . LYS A 1 215 ? 21.484 33.5 11.758 1 90 215 LYS A CA 1
ATOM 1659 C C . LYS A 1 215 ? 20.891 33.125 13.117 1 90 215 LYS A C 1
ATOM 1661 O O . LYS A 1 215 ? 21.297 33.656 14.148 1 90 215 LYS A O 1
ATOM 1666 N N . ASP A 1 216 ? 19.797 32.312 13.18 1 91.5 216 ASP A N 1
ATOM 1667 C CA . ASP A 1 216 ? 19.172 31.781 14.383 1 91.5 216 ASP A CA 1
ATOM 1668 C C . ASP A 1 216 ? 20 30.625 14.969 1 91.5 216 ASP A C 1
ATOM 1670 O O . ASP A 1 216 ? 20.5 29.781 14.227 1 91.5 216 ASP A O 1
ATOM 1674 N N . GLU A 1 217 ? 20.141 30.656 16.203 1 91.75 217 GLU A N 1
ATOM 1675 C CA . GLU A 1 217 ? 20.969 29.688 16.906 1 91.75 217 GLU A CA 1
ATOM 1676 C C . GLU A 1 217 ? 20.453 28.266 16.688 1 91.75 217 GLU A C 1
ATOM 1678 O O . GLU A 1 217 ? 21.25 27.312 16.703 1 91.75 217 GLU A O 1
ATOM 1683 N N . ILE A 1 218 ? 19.188 28.078 16.516 1 93.12 218 ILE A N 1
ATOM 1684 C CA . ILE A 1 218 ? 18.625 26.75 16.328 1 93.12 218 ILE A CA 1
ATOM 1685 C C . ILE A 1 218 ? 19.141 26.141 15.023 1 93.12 218 ILE A C 1
ATOM 1687 O O . ILE A 1 218 ? 19.391 24.953 14.953 1 93.12 218 ILE A O 1
ATOM 1691 N N . TYR A 1 219 ? 19.281 27.016 14.047 1 93.56 219 TYR A N 1
ATOM 1692 C CA . TYR A 1 219 ? 19.781 26.531 12.758 1 93.56 219 TYR A CA 1
ATOM 1693 C C . TYR A 1 219 ? 21.281 26.25 12.836 1 93.56 219 TYR A C 1
ATOM 1695 O O . TYR A 1 219 ? 21.766 25.328 12.172 1 93.56 219 TYR A O 1
ATOM 1703 N N . LYS A 1 220 ? 21.969 27.016 13.625 1 93.94 220 LYS A N 1
ATOM 1704 C CA . LYS A 1 220 ? 23.375 26.734 13.828 1 93.94 220 LYS A CA 1
ATOM 1705 C C . LYS A 1 220 ? 23.594 25.406 14.531 1 93.94 220 LYS A C 1
ATOM 1707 O O . LYS A 1 220 ? 24.406 24.594 14.094 1 93.94 220 LYS A O 1
ATOM 1712 N N . LEU A 1 221 ? 22.875 25.234 15.555 1 94.56 221 LEU A N 1
ATOM 1713 C CA . LEU A 1 221 ? 22.938 23.984 16.297 1 94.56 221 LEU A CA 1
ATOM 1714 C C . LEU A 1 221 ? 22.609 22.797 15.383 1 94.56 221 LEU A C 1
ATOM 1716 O O . LEU A 1 221 ? 23.328 21.797 15.391 1 94.56 221 LEU A O 1
ATOM 1720 N N . GLY A 1 222 ? 21.562 22.906 14.617 1 94.69 222 GLY A N 1
ATOM 1721 C CA . GLY A 1 222 ? 21.125 21.844 13.719 1 94.69 222 GLY A CA 1
ATOM 1722 C C . GLY A 1 222 ? 22.141 21.516 12.633 1 94.69 222 GLY A C 1
ATOM 1723 O O . GLY A 1 222 ? 22.469 20.359 12.406 1 94.69 222 GLY A O 1
ATOM 1724 N N . LYS A 1 223 ? 22.547 22.578 11.953 1 95.06 223 LYS A N 1
ATOM 1725 C CA . LYS A 1 223 ? 23.484 22.328 10.859 1 95.06 223 LYS A CA 1
ATOM 1726 C C . LYS A 1 223 ? 24.734 21.609 11.344 1 95.06 223 LYS A C 1
ATOM 1728 O O . LYS A 1 223 ? 25.234 20.703 10.68 1 95.06 223 LYS A O 1
ATOM 1733 N N . GLU A 1 224 ? 25.234 21.953 12.539 1 95.44 224 GLU A N 1
ATOM 1734 C CA . GLU A 1 224 ? 26.453 21.359 13.07 1 95.44 224 GLU A CA 1
ATOM 1735 C C . GLU A 1 224 ? 26.203 19.922 13.516 1 95.44 224 GLU A C 1
ATOM 1737 O O . GLU A 1 224 ? 27.016 19.031 13.242 1 95.44 224 GLU A O 1
ATOM 1742 N N . PHE A 1 225 ? 25.172 19.719 14.18 1 96.31 225 PHE A N 1
ATOM 1743 C CA . PHE A 1 225 ? 24.859 18.375 14.641 1 96.31 225 PHE A CA 1
ATOM 1744 C C . PHE A 1 225 ? 24.688 17.422 13.461 1 96.31 225 PHE A C 1
ATOM 1746 O O . PHE A 1 225 ? 25.281 16.344 13.438 1 96.31 225 PHE A O 1
ATOM 1753 N N . PHE A 1 226 ? 23.844 17.781 12.547 1 98.12 226 PHE A N 1
ATOM 1754 C CA . PHE A 1 226 ? 23.531 16.891 11.422 1 98.12 226 PHE A CA 1
ATOM 1755 C C . PHE A 1 226 ? 24.75 16.703 10.531 1 98.12 226 PHE A C 1
ATOM 1757 O O . PHE A 1 226 ? 24.953 15.633 9.969 1 98.12 226 PHE A O 1
ATOM 1764 N N . ALA A 1 227 ? 25.547 17.75 10.406 1 97.69 227 ALA A N 1
ATOM 1765 C CA . ALA A 1 227 ? 26.781 17.594 9.648 1 97.69 227 ALA A CA 1
ATOM 1766 C C . ALA A 1 227 ? 27.703 16.578 10.312 1 97.69 227 ALA A C 1
ATOM 1768 O O . ALA A 1 227 ? 28.281 15.727 9.633 1 97.69 227 ALA A O 1
ATOM 1769 N N . LYS A 1 228 ? 27.859 16.688 11.602 1 97.44 228 LYS A N 1
ATOM 1770 C CA . LYS A 1 228 ? 28.703 15.758 12.328 1 97.44 228 LYS A CA 1
ATOM 1771 C C . LYS A 1 228 ? 28.172 14.328 12.227 1 97.44 228 LYS A C 1
ATOM 1773 O O . LYS A 1 228 ? 28.938 13.391 12 1 97.44 228 LYS A O 1
ATOM 1778 N N . ALA A 1 229 ? 26.891 14.18 12.406 1 97.81 229 ALA A N 1
ATOM 1779 C CA . ALA A 1 229 ? 26.266 12.867 12.289 1 97.81 229 ALA A CA 1
ATOM 1780 C C . ALA A 1 229 ? 26.484 12.273 10.898 1 97.81 229 ALA A C 1
ATOM 1782 O O . ALA A 1 229 ? 26.812 11.094 10.766 1 97.81 229 ALA A O 1
ATOM 1783 N N . ALA A 1 230 ? 26.297 13.094 9.891 1 98.56 230 ALA A N 1
ATOM 1784 C CA . ALA A 1 230 ? 26.484 12.664 8.508 1 98.56 230 ALA A CA 1
ATOM 1785 C C . ALA A 1 230 ? 27.938 12.234 8.266 1 98.56 230 ALA A C 1
ATOM 1787 O O . ALA A 1 230 ? 28.188 11.25 7.566 1 98.56 230 ALA A O 1
ATOM 1788 N N . LEU A 1 231 ? 28.875 12.984 8.812 1 97.88 231 LEU A N 1
ATOM 1789 C CA . LEU A 1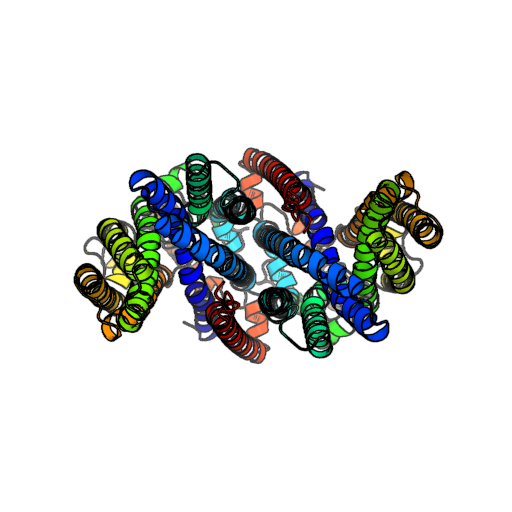 231 ? 30.281 12.672 8.625 1 97.88 231 LEU A CA 1
ATOM 1790 C C . LEU A 1 231 ? 30.641 11.344 9.289 1 97.88 231 LEU A C 1
ATOM 1792 O O . LEU A 1 231 ? 31.281 10.492 8.672 1 97.88 231 LEU A O 1
ATOM 1796 N N . ILE A 1 232 ? 30.219 11.141 10.492 1 97.81 232 ILE A N 1
ATOM 1797 C CA . ILE A 1 232 ? 30.531 9.93 11.234 1 97.81 232 ILE A CA 1
ATOM 1798 C C . ILE A 1 232 ? 29.906 8.719 10.547 1 97.81 232 ILE A C 1
ATOM 1800 O O . ILE A 1 232 ? 30.578 7.746 10.234 1 97.81 232 ILE A O 1
ATOM 1804 N N . LEU A 1 233 ? 28.594 8.797 10.297 1 98.12 233 LEU A N 1
ATOM 1805 C CA . LEU A 1 233 ? 27.891 7.664 9.711 1 98.12 233 LEU A CA 1
ATOM 1806 C C . LEU A 1 233 ? 28.219 7.531 8.227 1 98.12 233 LEU A C 1
ATOM 1808 O O . LEU A 1 233 ? 28.094 6.441 7.652 1 98.12 233 LEU A O 1
ATOM 1812 N N . GLY A 1 234 ? 28.625 8.648 7.617 1 97.62 234 GLY A N 1
ATOM 1813 C CA . GLY A 1 234 ? 29.078 8.594 6.234 1 97.62 234 GLY A CA 1
ATOM 1814 C C . GLY A 1 234 ? 30.344 7.785 6.055 1 97.62 234 GLY A C 1
ATOM 1815 O O . GLY A 1 234 ? 30.5 7.074 5.059 1 97.62 234 GLY A O 1
ATOM 1816 N N . VAL A 1 235 ? 31.234 7.93 6.977 1 97.44 235 VAL A N 1
ATOM 1817 C CA . VAL A 1 235 ? 32.469 7.156 6.922 1 97.44 235 VAL A CA 1
ATOM 1818 C C . VAL A 1 235 ? 32.156 5.668 7.016 1 97.44 235 VAL A C 1
ATOM 1820 O O . VAL A 1 235 ? 32.688 4.863 6.25 1 97.44 235 VAL A O 1
ATOM 1823 N N . ILE A 1 236 ? 31.281 5.281 7.895 1 98.25 236 ILE A N 1
ATOM 1824 C CA . ILE A 1 236 ? 30.891 3.883 8.039 1 98.25 236 ILE A CA 1
ATOM 1825 C C . ILE A 1 236 ? 30.203 3.408 6.762 1 98.25 236 ILE A C 1
ATOM 1827 O O . ILE A 1 236 ? 30.422 2.281 6.312 1 98.25 236 ILE A O 1
ATOM 1831 N N . TYR A 1 237 ? 29.375 4.246 6.191 1 97.94 237 TYR A N 1
ATOM 1832 C CA . TYR A 1 237 ? 28.719 3.943 4.93 1 97.94 237 TYR A CA 1
ATOM 1833 C C . TYR A 1 237 ? 29.734 3.637 3.84 1 97.94 237 TYR A C 1
ATOM 1835 O O . TYR A 1 237 ? 29.625 2.617 3.152 1 97.94 237 TYR A O 1
ATOM 1843 N N . VAL A 1 238 ? 30.75 4.527 3.703 1 97.44 238 VAL A N 1
ATOM 1844 C CA . VAL A 1 238 ? 31.734 4.375 2.633 1 97.44 238 VAL A CA 1
ATOM 1845 C C . VAL A 1 238 ? 32.531 3.084 2.836 1 97.44 238 VAL A C 1
ATOM 1847 O O . VAL A 1 238 ? 32.75 2.33 1.888 1 97.44 238 VAL A O 1
ATOM 1850 N N . LEU A 1 239 ? 32.906 2.816 4.047 1 98.25 239 LEU A N 1
ATOM 1851 C CA . LEU A 1 239 ? 33.625 1.596 4.344 1 98.25 239 LEU A CA 1
ATOM 1852 C C . LEU A 1 239 ? 32.781 0.361 4.043 1 98.25 239 LEU A C 1
ATOM 1854 O O . LEU A 1 239 ? 33.312 -0.619 3.488 1 98.25 239 LEU A O 1
ATOM 1858 N N . SER A 1 240 ? 31.578 0.395 4.402 1 98.19 240 SER A N 1
ATOM 1859 C CA . SER A 1 240 ? 30.672 -0.721 4.148 1 98.19 240 SER A CA 1
ATOM 1860 C C . SER A 1 240 ? 30.391 -0.879 2.658 1 98.19 240 SER A C 1
ATOM 1862 O O . SER A 1 240 ? 30.234 -2 2.164 1 98.19 240 SER A O 1
ATOM 1864 N N . ALA A 1 241 ? 30.281 0.231 1.985 1 97.44 241 ALA A N 1
ATOM 1865 C CA . ALA A 1 241 ? 30.062 0.192 0.54 1 97.44 241 ALA A CA 1
ATOM 1866 C C . ALA A 1 241 ? 31.25 -0.45 -0.171 1 97.44 241 ALA A C 1
ATOM 1868 O O . ALA A 1 241 ? 31.078 -1.236 -1.104 1 97.44 241 ALA A O 1
ATOM 1869 N N . VAL A 1 242 ? 32.406 -0.075 0.277 1 97.56 242 VAL A N 1
ATOM 1870 C CA . VAL A 1 242 ? 33.625 -0.679 -0.287 1 97.56 242 VAL A CA 1
ATOM 1871 C C . VAL A 1 242 ? 33.625 -2.178 0.002 1 97.56 242 VAL A C 1
ATOM 1873 O O . VAL A 1 242 ? 33.938 -2.984 -0.879 1 97.56 242 VAL A O 1
ATOM 1876 N N . TRP A 1 243 ? 33.281 -2.504 1.222 1 98.38 243 TRP A N 1
ATOM 1877 C CA . TRP A 1 243 ? 33.156 -3.91 1.59 1 98.38 243 TRP A CA 1
ATOM 1878 C C . TRP A 1 243 ? 32.156 -4.621 0.702 1 98.38 243 TRP A C 1
ATOM 1880 O O . TRP A 1 243 ? 32.406 -5.73 0.226 1 98.38 243 TRP A O 1
ATOM 1890 N N . TYR A 1 244 ? 31.031 -4.035 0.452 1 97.19 244 TYR A N 1
ATOM 1891 C CA . TYR A 1 244 ? 30 -4.598 -0.399 1 97.19 244 TYR A CA 1
ATOM 1892 C C . TYR A 1 244 ? 30.5 -4.816 -1.817 1 97.19 244 TYR A C 1
ATOM 1894 O O . TYR A 1 244 ? 30.297 -5.879 -2.404 1 97.19 244 TYR A O 1
ATOM 1902 N N . LEU A 1 245 ? 31.203 -3.822 -2.352 1 97 245 LEU A N 1
ATOM 1903 C CA . LEU A 1 245 ? 31.75 -3.924 -3.705 1 97 245 LEU A CA 1
ATOM 1904 C C . LEU A 1 245 ? 32.781 -5.047 -3.801 1 97 245 LEU A C 1
ATOM 1906 O O . LEU A 1 245 ? 32.844 -5.727 -4.824 1 97 245 LEU A O 1
ATOM 1910 N N . TYR A 1 246 ? 33.5 -5.195 -2.748 1 97.31 246 TYR A N 1
ATOM 1911 C CA . TYR A 1 246 ? 34.469 -6.293 -2.701 1 97.31 246 TYR A CA 1
ATOM 1912 C C . TYR A 1 246 ? 33.75 -7.641 -2.795 1 97.31 246 TYR A C 1
ATOM 1914 O O . TYR A 1 246 ? 34.156 -8.508 -3.576 1 97.31 246 TYR A O 1
ATOM 1922 N N . GLU A 1 247 ? 32.719 -7.809 -1.967 1 95.75 247 GLU A N 1
ATOM 1923 C CA . GLU A 1 247 ? 31.984 -9.062 -1.974 1 95.75 247 GLU A CA 1
ATOM 1924 C C . GLU A 1 247 ? 31.297 -9.297 -3.32 1 95.75 247 GLU A C 1
ATOM 1926 O O . GLU A 1 247 ? 31.297 -10.414 -3.832 1 95.75 247 GLU A O 1
ATOM 1931 N N . VAL A 1 248 ? 30.766 -8.289 -3.873 1 94.94 248 VAL A N 1
ATOM 1932 C CA . VAL A 1 248 ? 30.109 -8.383 -5.168 1 94.94 248 VAL A CA 1
ATOM 1933 C C . VAL A 1 248 ? 31.109 -8.797 -6.238 1 94.94 248 VAL A C 1
ATOM 1935 O O . VAL A 1 248 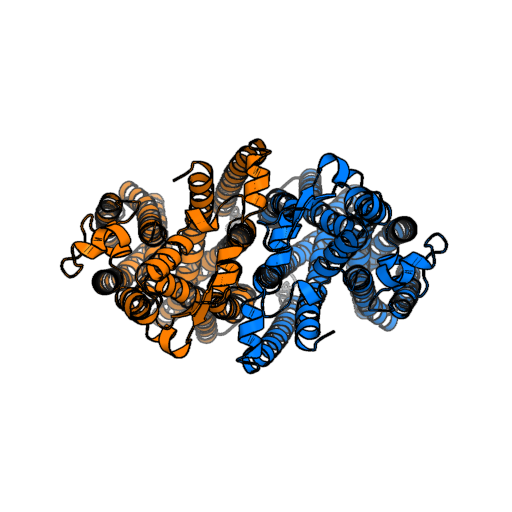? 30.797 -9.594 -7.121 1 94.94 248 VAL A O 1
ATOM 1938 N N . TYR A 1 249 ? 32.281 -8.219 -6.156 1 95.44 249 TYR A N 1
ATOM 1939 C CA . TYR A 1 249 ? 33.312 -8.578 -7.098 1 95.44 249 TYR A CA 1
ATOM 1940 C C . TYR A 1 249 ? 33.656 -10.062 -7.008 1 95.44 249 TYR A C 1
ATOM 1942 O O . TYR A 1 249 ? 33.875 -10.719 -8.023 1 95.44 249 TYR A O 1
ATOM 1950 N N . GLN A 1 250 ? 33.562 -10.617 -5.883 1 93 250 GLN A N 1
ATOM 1951 C CA . GLN A 1 250 ? 33.969 -12 -5.656 1 93 250 GLN A CA 1
ATOM 1952 C C . GLN A 1 250 ? 32.844 -12.969 -6.047 1 93 250 GLN A C 1
ATOM 1954 O O . GLN A 1 250 ? 33.125 -14.07 -6.523 1 93 250 GLN A O 1
ATOM 1959 N N . TYR A 1 251 ? 31.609 -12.484 -5.926 1 91.44 251 TYR A N 1
ATOM 1960 C CA . TYR A 1 251 ? 30.578 -13.508 -5.93 1 91.44 251 TYR A CA 1
ATOM 1961 C C . TYR A 1 251 ? 29.562 -13.25 -7.035 1 91.44 251 TYR A C 1
ATOM 1963 O O . TYR A 1 251 ? 28.75 -14.125 -7.363 1 91.44 251 TYR A O 1
ATOM 1971 N N . SER A 1 252 ? 29.578 -12.133 -7.625 1 93.88 252 SER A N 1
ATOM 1972 C CA . SER A 1 252 ? 28.594 -11.797 -8.641 1 93.88 252 SER A CA 1
ATOM 1973 C C . SER A 1 252 ? 29.25 -11.156 -9.859 1 93.88 252 SER A C 1
ATOM 1975 O O . SER A 1 252 ? 29.219 -9.938 -10.016 1 93.88 252 SER A O 1
ATOM 1977 N N . PRO A 1 253 ? 29.672 -11.984 -10.766 1 94.31 253 PRO A N 1
ATOM 1978 C CA . PRO A 1 253 ? 30.453 -11.469 -11.898 1 94.31 253 PRO A CA 1
ATOM 1979 C C . PRO A 1 253 ? 29.672 -10.477 -12.75 1 94.31 253 PRO A C 1
ATOM 1981 O O . PRO A 1 253 ? 30.219 -9.469 -13.195 1 94.31 253 PRO A O 1
ATOM 1984 N N . THR A 1 254 ? 28.406 -10.711 -12.992 1 95.31 254 THR A N 1
ATOM 1985 C CA . THR A 1 254 ? 27.594 -9.812 -13.812 1 95.31 254 THR A CA 1
ATOM 1986 C C . THR A 1 254 ? 27.5 -8.43 -13.18 1 95.31 254 THR A C 1
ATOM 1988 O O . THR A 1 254 ? 27.703 -7.418 -13.852 1 95.31 254 THR A O 1
ATOM 1991 N N . VAL A 1 255 ? 27.219 -8.406 -11.891 1 96.31 255 VAL A N 1
ATOM 1992 C CA . VAL A 1 255 ? 27.062 -7.145 -11.172 1 96.31 255 VAL A CA 1
ATOM 1993 C C . VAL A 1 255 ? 28.406 -6.414 -11.109 1 96.31 255 VAL A C 1
ATOM 1995 O O . VAL A 1 255 ? 28.469 -5.211 -11.375 1 96.31 255 VAL A O 1
ATOM 1998 N N . ALA A 1 256 ? 29.438 -7.152 -10.828 1 96.81 256 ALA A N 1
ATOM 1999 C CA . ALA A 1 256 ? 30.766 -6.566 -10.789 1 96.81 256 ALA A CA 1
ATOM 2000 C C . ALA A 1 256 ? 31.156 -5.988 -12.148 1 96.81 256 ALA A C 1
ATOM 2002 O O . ALA A 1 256 ? 31.688 -4.879 -12.227 1 96.81 256 ALA A O 1
ATOM 2003 N N . TRP A 1 257 ? 30.891 -6.785 -13.164 1 97.44 257 TRP A N 1
ATOM 2004 C CA . TRP A 1 257 ? 31.203 -6.379 -14.531 1 97.44 257 TRP A CA 1
ATOM 2005 C C . TRP A 1 257 ? 30.438 -5.117 -14.914 1 97.44 257 TRP A C 1
ATOM 2007 O O . TRP A 1 257 ? 31 -4.191 -15.492 1 97.44 257 TRP A O 1
ATOM 2017 N N . SER A 1 258 ? 29.203 -5.039 -14.547 1 97.56 258 SER A N 1
ATOM 2018 C CA . SER A 1 258 ? 28.359 -3.887 -14.844 1 97.56 258 SER A CA 1
ATOM 2019 C C . SER A 1 258 ? 28.875 -2.637 -14.133 1 97.56 258 SER A C 1
ATOM 2021 O O . SER A 1 258 ? 28.891 -1.549 -14.711 1 97.56 258 SER A O 1
ATOM 2023 N N . ILE A 1 259 ? 29.359 -2.775 -12.914 1 97.62 259 ILE A N 1
ATOM 2024 C CA . ILE A 1 259 ? 29.75 -1.646 -12.078 1 97.62 259 ILE A CA 1
ATOM 2025 C C . ILE A 1 259 ? 31.156 -1.182 -12.461 1 97.62 259 ILE A C 1
ATOM 2027 O O . ILE A 1 259 ? 31.406 0.02 -12.57 1 97.62 259 ILE A O 1
ATOM 2031 N N . PHE A 1 260 ? 32.031 -2.113 -12.766 1 97.06 260 PHE A N 1
ATOM 2032 C CA . PHE A 1 260 ? 33.438 -1.755 -12.945 1 97.06 260 PHE A CA 1
ATOM 2033 C C . PHE A 1 260 ? 33.781 -1.651 -14.422 1 97.06 260 PHE A C 1
ATOM 2035 O O . PHE A 1 260 ? 34.844 -1.151 -14.781 1 97.06 260 PHE A O 1
ATOM 2042 N N . GLY A 1 261 ? 32.906 -2.119 -15.273 1 96.12 261 GLY A N 1
ATOM 2043 C CA . GLY A 1 261 ? 33.094 -1.91 -16.703 1 96.12 261 GLY A CA 1
ATOM 2044 C C . GLY A 1 261 ? 33.875 -3.012 -17.375 1 96.12 261 GLY A C 1
ATOM 2045 O O . GLY A 1 261 ? 34.031 -3.014 -18.594 1 96.12 261 GLY A O 1
ATOM 2046 N N . SER A 1 262 ? 34.375 -3.967 -16.578 1 95.94 262 SER A N 1
ATOM 2047 C CA . SER A 1 262 ? 35.125 -5.09 -17.125 1 95.94 262 SER A CA 1
ATOM 2048 C C . SER A 1 262 ? 34.875 -6.363 -16.328 1 95.94 262 SER A C 1
ATOM 2050 O O . SER A 1 262 ? 34.5 -6.305 -15.156 1 95.94 262 SER A O 1
ATOM 2052 N N . PRO A 1 263 ? 35.031 -7.531 -17 1 95.25 263 PRO A N 1
ATOM 2053 C CA . PRO A 1 263 ? 34.812 -8.789 -16.281 1 95.25 263 PRO A CA 1
ATOM 2054 C C . PRO A 1 263 ? 35.781 -8.992 -15.141 1 95.25 263 PRO A C 1
ATOM 2056 O O . PRO A 1 263 ? 36.969 -8.609 -15.258 1 95.25 263 PRO A O 1
ATOM 2059 N N . PRO A 1 264 ? 35.312 -9.578 -14.094 1 95.06 264 PRO A N 1
ATOM 2060 C CA . PRO A 1 264 ? 36.281 -9.938 -13.031 1 95.06 264 PRO A CA 1
ATOM 2061 C C . PRO A 1 264 ? 37.406 -10.836 -13.516 1 95.06 264 PRO A C 1
ATOM 2063 O O . PRO A 1 264 ? 37.188 -11.695 -14.375 1 95.06 264 PRO A O 1
ATOM 2066 N N . SER A 1 265 ? 38.5 -10.742 -12.82 1 93.62 265 SER A N 1
ATOM 2067 C CA . SER A 1 265 ? 39.688 -11.438 -13.266 1 93.62 265 SER A CA 1
ATOM 2068 C C . SER A 1 265 ? 39.562 -12.945 -13.078 1 93.62 265 SER A C 1
ATOM 2070 O O . SER A 1 265 ? 40.188 -13.727 -13.805 1 93.62 265 SER A O 1
ATOM 2072 N N . TYR A 1 266 ? 38.781 -13.32 -12.156 1 90.5 266 TYR A N 1
ATOM 2073 C CA . TYR A 1 266 ? 38.688 -14.742 -11.852 1 90.5 266 TYR A CA 1
ATOM 2074 C C . TYR A 1 266 ? 37.719 -15.43 -12.82 1 90.5 266 TYR A C 1
ATOM 2076 O O . TYR A 1 266 ? 37.656 -16.656 -12.875 1 90.5 266 TYR A O 1
ATOM 2084 N N . LEU A 1 267 ? 36.938 -14.727 -13.602 1 90.06 267 LEU A N 1
ATOM 2085 C CA . LEU A 1 267 ? 35.906 -15.273 -14.508 1 90.06 267 LEU A CA 1
ATOM 2086 C C . LEU A 1 267 ? 36.562 -15.812 -15.781 1 90.06 267 LEU A C 1
ATOM 2088 O O . LEU A 1 267 ? 37.125 -15.047 -16.562 1 90.06 267 LEU A O 1
ATOM 2092 N N . PRO A 1 268 ? 36.438 -17.062 -16 1 85.88 268 PRO A N 1
ATOM 2093 C CA . PRO A 1 268 ? 37.031 -17.625 -17.219 1 85.88 268 PRO A CA 1
ATOM 2094 C C . PRO A 1 268 ? 36.406 -17.062 -18.5 1 85.88 268 PRO A C 1
ATOM 2096 O O . PRO A 1 268 ? 35.188 -16.766 -18.516 1 85.88 268 PRO A O 1
ATOM 2099 N N . SER A 1 269 ? 37.156 -17.047 -19.562 1 87.44 269 SER A N 1
ATOM 2100 C CA . SER A 1 269 ? 36.688 -16.484 -20.844 1 87.44 269 SER A CA 1
ATOM 2101 C C . SER A 1 269 ? 35.531 -17.281 -21.406 1 87.44 269 SER A C 1
ATOM 2103 O O . SER A 1 269 ? 34.656 -16.703 -22.062 1 87.44 269 SER A O 1
ATOM 2105 N N . SER A 1 270 ? 35.438 -18.547 -21.094 1 82.88 270 SER A N 1
ATOM 2106 C CA . SER A 1 270 ? 34.406 -19.422 -21.625 1 82.88 270 SER A CA 1
ATOM 2107 C C . SER A 1 270 ? 33.031 -19.078 -21.016 1 82.88 270 SER A C 1
ATOM 2109 O O . SER A 1 270 ? 32 -19.375 -21.594 1 82.88 270 SER A O 1
ATOM 2111 N N . LEU A 1 271 ? 33.125 -18.391 -19.906 1 85.75 271 LEU A N 1
ATOM 2112 C CA . LEU A 1 271 ? 31.875 -18.109 -19.203 1 85.75 271 LEU A CA 1
ATOM 2113 C C . LEU A 1 271 ? 31.469 -16.641 -19.406 1 85.75 271 LEU A C 1
ATOM 2115 O O . LEU A 1 271 ? 30.391 -16.234 -18.984 1 85.75 271 LEU A O 1
ATOM 2119 N N . GLN A 1 272 ? 32.25 -15.883 -20.031 1 89.44 272 GLN A N 1
ATOM 2120 C CA . GLN A 1 272 ? 32.031 -14.453 -20.156 1 89.44 272 GLN A CA 1
ATOM 2121 C C . GLN A 1 272 ? 30.734 -14.18 -20.922 1 89.44 272 GLN A C 1
ATOM 2123 O O . GLN A 1 272 ? 29.969 -13.281 -20.562 1 89.44 272 GLN A O 1
ATOM 2128 N N . PRO A 1 273 ? 30.406 -14.945 -21.922 1 87.25 273 PRO A N 1
ATOM 2129 C CA . PRO A 1 273 ? 29.141 -14.68 -22.625 1 87.25 273 PRO A CA 1
ATOM 2130 C C . PRO A 1 273 ? 27.922 -14.883 -21.75 1 87.25 273 PRO A C 1
ATOM 2132 O O . PRO A 1 273 ? 26.875 -14.258 -21.969 1 87.25 273 PRO A O 1
ATOM 2135 N N . VAL A 1 274 ? 28.031 -15.664 -20.734 1 86.38 274 VAL A N 1
ATOM 2136 C CA . VAL A 1 274 ? 26.922 -15.961 -19.828 1 86.38 274 VAL A CA 1
ATOM 2137 C C . VAL A 1 274 ? 26.734 -14.812 -18.844 1 86.38 274 VAL A C 1
ATOM 2139 O O . VAL A 1 274 ? 25.609 -14.492 -18.453 1 86.38 274 VAL A O 1
ATOM 2142 N N . TYR A 1 275 ? 27.828 -14.203 -18.484 1 92.5 275 TYR A N 1
ATOM 2143 C CA . TYR A 1 275 ? 27.75 -13.258 -17.375 1 92.5 275 TYR A CA 1
ATOM 2144 C C . TYR A 1 275 ? 27.906 -11.828 -17.875 1 92.5 275 TYR A C 1
ATOM 2146 O O . TYR A 1 275 ? 27.969 -10.891 -17.078 1 92.5 275 TYR A O 1
ATOM 2154 N N . GLN A 1 276 ? 27.969 -11.617 -19.172 1 93.75 276 GLN A N 1
ATOM 2155 C CA . GLN A 1 276 ? 28.078 -10.266 -19.719 1 93.75 276 GLN A CA 1
ATOM 2156 C C . GLN A 1 276 ? 26.844 -9.445 -19.375 1 93.75 276 GLN A C 1
ATOM 2158 O O . GLN A 1 276 ? 25.719 -9.844 -19.703 1 93.75 276 GLN A O 1
ATOM 2163 N N . PRO A 1 277 ? 27.031 -8.297 -18.703 1 95.5 277 PRO A N 1
ATOM 2164 C CA . PRO A 1 277 ? 25.875 -7.465 -18.359 1 95.5 277 PRO A CA 1
ATOM 2165 C C . PRO A 1 277 ? 25.281 -6.738 -19.562 1 95.5 277 PRO A C 1
ATOM 2167 O O . PRO A 1 277 ? 25.984 -6.52 -20.562 1 95.5 277 PRO A O 1
ATOM 2170 N N . ASP A 1 278 ? 24.016 -6.348 -19.484 1 92.31 278 ASP A N 1
ATOM 2171 C CA . ASP A 1 278 ? 23.344 -5.562 -20.5 1 92.31 278 ASP A CA 1
ATOM 2172 C C . ASP A 1 278 ? 23.781 -4.098 -20.453 1 92.31 278 ASP A C 1
ATOM 2174 O O . ASP A 1 278 ? 23.766 -3.41 -21.484 1 92.31 278 ASP A O 1
ATOM 2178 N N . LEU A 1 279 ? 24.125 -3.727 -19.25 1 92.69 279 LEU A N 1
ATOM 2179 C CA . LEU A 1 279 ? 24.438 -2.314 -19.062 1 92.69 279 LEU A CA 1
ATOM 2180 C C . LEU A 1 279 ? 25.844 -2.135 -18.5 1 92.69 279 LEU A C 1
ATOM 2182 O O . LEU A 1 279 ? 26.266 -2.908 -17.641 1 92.69 279 LEU A O 1
ATOM 2186 N N . ASN A 1 280 ? 26.516 -1.198 -19.016 1 96.12 280 ASN A N 1
ATOM 2187 C CA . ASN A 1 280 ? 27.75 -0.695 -18.406 1 96.12 280 ASN A CA 1
ATOM 2188 C C . ASN A 1 280 ? 27.484 0.533 -17.547 1 96.12 280 ASN A C 1
ATOM 2190 O O . ASN A 1 280 ? 27.234 1.623 -18.062 1 96.12 280 ASN A O 1
ATOM 2194 N N . LEU A 1 281 ? 27.656 0.32 -16.219 1 97.12 281 LEU A N 1
ATOM 2195 C CA . LEU A 1 281 ? 27.25 1.377 -15.289 1 97.12 281 LEU A CA 1
ATOM 2196 C C . LEU A 1 281 ? 28.469 2.004 -14.617 1 97.12 281 LEU A C 1
ATOM 2198 O O . LEU A 1 281 ? 28.344 2.629 -13.562 1 97.12 281 LEU A O 1
ATOM 2202 N N . SER A 1 282 ? 29.609 1.877 -15.211 1 97.44 282 SER A N 1
ATOM 2203 C CA . SER A 1 282 ? 30.828 2.441 -14.641 1 97.44 282 SER A CA 1
ATOM 2204 C C . SER A 1 282 ? 30.734 3.959 -14.531 1 97.44 282 SER A C 1
ATOM 2206 O O . SER A 1 282 ? 31.234 4.551 -13.578 1 97.44 282 SER A O 1
ATOM 2208 N N . TRP A 1 283 ? 30.141 4.535 -15.484 1 97.5 283 TRP A N 1
ATOM 2209 C CA . TRP A 1 283 ? 30 5.984 -15.445 1 97.5 283 TRP A CA 1
ATOM 2210 C C . TRP A 1 283 ? 29.203 6.426 -14.227 1 97.5 283 TRP A C 1
ATOM 2212 O O . TRP A 1 283 ? 29.516 7.445 -13.609 1 97.5 283 TRP A O 1
ATOM 2222 N N . LEU A 1 284 ? 28.109 5.727 -13.93 1 97.06 284 LEU A N 1
ATOM 2223 C CA . LEU A 1 284 ? 27.281 6.043 -12.773 1 97.06 284 LEU A CA 1
ATOM 2224 C C . LEU A 1 284 ? 28.047 5.836 -11.477 1 97.06 284 LEU A C 1
ATOM 2226 O O . LEU A 1 284 ? 27.891 6.594 -10.516 1 97.06 284 LEU A O 1
ATOM 2230 N N . PHE A 1 285 ? 28.922 4.859 -11.484 1 97.56 285 PHE A N 1
ATOM 2231 C CA . PHE A 1 285 ? 29.797 4.613 -10.344 1 97.56 285 PHE A CA 1
ATOM 2232 C C . PHE A 1 285 ? 30.719 5.805 -10.094 1 97.56 285 PHE A C 1
ATOM 2234 O O . PHE A 1 285 ? 30.812 6.293 -8.961 1 97.56 285 PHE A O 1
ATOM 2241 N N . TYR A 1 286 ? 31.312 6.293 -11.117 1 97.5 286 TYR A N 1
ATOM 2242 C CA . TYR A 1 286 ? 32.219 7.43 -10.984 1 97.5 286 TYR A CA 1
ATOM 2243 C C . TYR A 1 286 ? 31.453 8.695 -10.633 1 97.5 286 TYR A C 1
ATOM 2245 O O . TYR A 1 286 ? 31.938 9.531 -9.859 1 97.5 286 TYR A O 1
ATOM 2253 N N . LEU A 1 287 ? 30.312 8.836 -11.195 1 97.75 287 LEU A N 1
ATOM 2254 C CA . LEU A 1 287 ? 29.484 9.984 -10.844 1 97.75 287 LEU A CA 1
ATOM 2255 C C . LEU A 1 287 ? 29.141 9.969 -9.359 1 97.75 287 LEU A C 1
ATOM 2257 O O . LEU A 1 287 ? 29.141 11.016 -8.711 1 97.75 287 LEU A O 1
ATOM 2261 N N . ASN A 1 288 ? 28.844 8.805 -8.844 1 97.62 288 ASN A N 1
ATOM 2262 C CA . ASN A 1 288 ? 28.531 8.688 -7.422 1 97.62 288 ASN A CA 1
ATOM 2263 C C . ASN A 1 288 ? 29.719 9.094 -6.547 1 97.62 288 ASN A C 1
ATOM 2265 O O . ASN A 1 288 ? 29.531 9.711 -5.496 1 97.62 288 ASN A O 1
ATOM 2269 N N . ILE A 1 289 ? 30.891 8.781 -7.012 1 97.25 289 ILE A N 1
ATOM 2270 C CA . ILE A 1 289 ? 32.062 9.18 -6.277 1 97.25 289 ILE A CA 1
ATOM 2271 C C . ILE A 1 289 ? 32.188 10.703 -6.277 1 97.25 289 ILE A C 1
ATOM 2273 O O . ILE A 1 289 ? 32.438 11.312 -5.234 1 97.25 289 ILE A O 1
ATOM 2277 N N . VAL A 1 290 ? 31.953 11.289 -7.414 1 97.62 290 VAL A N 1
ATOM 2278 C CA . VAL A 1 290 ? 32.031 12.742 -7.547 1 97.62 290 VAL A CA 1
ATOM 2279 C C . VAL A 1 290 ? 30.984 13.398 -6.648 1 97.62 290 VAL A C 1
ATOM 2281 O O . VAL A 1 290 ? 31.297 14.344 -5.918 1 97.62 290 VAL A O 1
ATOM 2284 N N . LEU A 1 291 ? 29.781 12.906 -6.699 1 97.75 291 LEU A N 1
ATOM 2285 C CA . LEU A 1 291 ? 28.703 13.438 -5.867 1 97.75 291 LEU A CA 1
ATOM 2286 C C . LEU A 1 291 ? 29.047 13.281 -4.387 1 97.75 291 LEU A C 1
ATOM 2288 O O . LEU A 1 291 ? 28.75 14.164 -3.58 1 97.75 291 LEU A O 1
ATOM 2292 N N . GLY A 1 292 ? 29.672 12.148 -4.074 1 97.31 292 GLY A N 1
ATOM 2293 C CA . GLY A 1 292 ? 30.109 11.93 -2.701 1 97.31 292 GLY A CA 1
ATOM 2294 C C . GLY A 1 292 ? 31.125 12.961 -2.229 1 97.31 292 GLY A C 1
ATOM 2295 O O . GLY A 1 292 ? 31.062 13.422 -1.086 1 97.31 292 GLY A O 1
ATOM 2296 N N . VAL A 1 293 ? 32 13.344 -3.066 1 96.56 293 VAL A N 1
ATOM 2297 C CA . VAL A 1 293 ? 33 14.344 -2.742 1 96.56 293 VAL A CA 1
ATOM 2298 C C . VAL A 1 293 ? 32.344 15.695 -2.51 1 96.56 293 VAL A C 1
ATOM 2300 O O . VAL A 1 293 ? 32.719 16.422 -1.58 1 96.56 293 VAL A O 1
ATOM 2303 N N . ILE A 1 294 ? 31.359 16.047 -3.326 1 96.19 294 ILE A N 1
ATOM 2304 C CA . ILE A 1 294 ? 30.625 17.297 -3.17 1 96.19 294 ILE A CA 1
ATOM 2305 C C . ILE A 1 294 ? 29.953 17.328 -1.802 1 96.19 294 ILE A C 1
ATOM 2307 O O . ILE A 1 294 ? 30.016 18.328 -1.09 1 96.19 294 ILE A O 1
ATOM 2311 N N . VAL A 1 295 ? 29.344 16.234 -1.443 1 97.44 295 VAL A N 1
ATOM 2312 C CA . VAL A 1 295 ? 28.656 16.125 -0.161 1 97.44 295 VAL A CA 1
ATOM 2313 C C . VAL A 1 295 ? 29.656 16.266 0.979 1 97.44 295 VAL A C 1
ATOM 2315 O O . VAL A 1 295 ? 29.406 16.969 1.953 1 97.44 295 VAL A O 1
ATOM 2318 N N . LEU A 1 296 ? 30.828 15.656 0.817 1 96.12 296 LEU A N 1
ATOM 2319 C CA . LEU A 1 296 ? 31.875 15.703 1.844 1 96.12 296 LEU A CA 1
ATOM 2320 C C . LEU A 1 296 ? 32.375 17.125 2.029 1 96.12 296 LEU A C 1
ATOM 2322 O O . LEU A 1 296 ? 32.625 17.562 3.156 1 96.12 296 LEU A O 1
ATOM 2326 N N . ILE A 1 297 ? 32.531 17.797 0.963 1 94.75 297 ILE A N 1
ATOM 2327 C CA . ILE A 1 297 ? 32.969 19.172 1.02 1 94.75 297 ILE A CA 1
ATOM 2328 C C . ILE A 1 297 ? 31.969 20.031 1.791 1 94.75 297 ILE A C 1
ATOM 2330 O O . ILE A 1 297 ? 32.344 20.812 2.662 1 94.75 297 ILE A O 1
ATOM 2334 N N . HIS A 1 298 ? 30.703 19.875 1.461 1 94.5 298 HIS A N 1
ATOM 2335 C CA . HIS A 1 298 ? 29.672 20.609 2.186 1 94.5 298 HIS A CA 1
ATOM 2336 C C . HIS A 1 298 ? 29.719 20.297 3.678 1 94.5 298 HIS A C 1
ATOM 2338 O O . HIS A 1 298 ? 29.672 21.203 4.512 1 94.5 298 HIS A O 1
ATOM 2344 N N . LEU A 1 299 ? 29.812 19.031 4.02 1 95.5 299 LEU A N 1
ATOM 2345 C CA . LEU A 1 299 ? 29.766 18.625 5.418 1 95.5 299 LEU A CA 1
ATOM 2346 C C . LEU A 1 299 ? 30.953 19.156 6.188 1 95.5 299 LEU A C 1
ATOM 2348 O O . LEU A 1 299 ? 30.812 19.609 7.328 1 95.5 299 LEU A O 1
ATOM 2352 N N . ALA A 1 300 ? 32.094 19.188 5.574 1 92.44 300 ALA A N 1
ATOM 2353 C CA . ALA A 1 300 ? 33.312 19.719 6.215 1 92.44 300 ALA A CA 1
ATOM 2354 C C . ALA A 1 300 ? 33.188 21.219 6.422 1 92.44 300 ALA A C 1
ATOM 2356 O O . ALA A 1 300 ? 33.562 21.75 7.477 1 92.44 300 ALA A O 1
ATOM 2357 N N . LEU A 1 301 ? 32.625 21.828 5.484 1 91.25 301 LEU A N 1
ATOM 2358 C CA . LEU A 1 301 ? 32.531 23.281 5.547 1 91.25 301 LEU A CA 1
ATOM 2359 C C . LEU A 1 301 ? 31.375 23.734 6.438 1 91.25 301 LEU A C 1
ATOM 2361 O O . LEU A 1 301 ? 31.406 24.828 7.004 1 91.25 301 LEU A O 1
ATOM 2365 N N . ALA A 1 302 ? 30.359 22.938 6.473 1 90.94 302 ALA A N 1
ATOM 2366 C CA . ALA A 1 302 ? 29.188 23.281 7.273 1 90.94 302 ALA A CA 1
ATOM 2367 C C . ALA A 1 302 ? 29.562 23.391 8.75 1 90.94 302 ALA A C 1
ATOM 2369 O O . ALA A 1 302 ? 28.844 24.031 9.531 1 90.94 302 ALA A O 1
ATOM 2370 N N . LEU A 1 303 ? 30.594 22.75 9.258 1 91.44 303 LEU A N 1
ATOM 2371 C CA . LEU A 1 303 ? 31.047 22.812 10.648 1 91.44 303 LEU A CA 1
ATOM 2372 C C . LEU A 1 303 ? 31.75 24.125 10.938 1 91.44 303 LEU A C 1
ATOM 2374 O O . LEU A 1 303 ? 31.844 24.547 12.102 1 91.44 303 LEU A O 1
ATOM 2378 N N . ARG A 1 304 ? 32.125 24.812 9.898 1 89.19 304 ARG A N 1
ATOM 2379 C CA . ARG A 1 304 ? 32.938 26.016 10.117 1 89.19 304 ARG A CA 1
ATOM 2380 C C . ARG A 1 304 ? 32.219 27.25 9.586 1 89.19 304 ARG A C 1
ATOM 2382 O O . ARG A 1 304 ? 32.375 28.359 10.109 1 89.19 304 ARG A O 1
ATOM 2389 N N . SER A 1 305 ? 31.547 27.094 8.445 1 87.69 305 SER A N 1
ATOM 2390 C CA . SER A 1 305 ? 30.922 28.25 7.801 1 87.69 305 SER A CA 1
ATOM 2391 C C . SER A 1 305 ? 29.562 27.891 7.215 1 87.69 305 SER A C 1
ATOM 2393 O O . SER A 1 305 ? 29.141 26.734 7.273 1 87.69 305 SER A O 1
ATOM 2395 N N . SER A 1 306 ? 28.828 28.938 6.879 1 88.75 306 SER A N 1
ATOM 2396 C CA . SER A 1 306 ? 27.531 28.75 6.258 1 88.75 306 SER A CA 1
ATOM 2397 C C . SER A 1 306 ? 27.516 29.266 4.824 1 88.75 306 SER A C 1
ATOM 2399 O O . SER A 1 306 ? 27.484 30.469 4.598 1 88.75 306 SER A O 1
ATOM 2401 N N . ASN A 1 307 ? 27.703 28.438 3.875 1 91.31 307 ASN A N 1
ATOM 2402 C CA . ASN A 1 307 ? 27.656 28.75 2.451 1 91.31 307 ASN A CA 1
ATOM 2403 C C . ASN A 1 307 ? 26.359 28.266 1.818 1 91.31 307 ASN A C 1
ATOM 2405 O O . ASN A 1 307 ? 26.203 27.078 1.528 1 91.31 307 ASN A O 1
ATOM 2409 N N . ALA A 1 308 ? 25.469 29.172 1.491 1 92.56 308 ALA A N 1
ATOM 2410 C CA . ALA A 1 308 ? 24.125 28.828 1.041 1 92.56 308 ALA A CA 1
ATOM 2411 C C . ALA A 1 308 ? 24.156 28.125 -0.311 1 92.56 308 ALA A C 1
ATOM 2413 O O . ALA A 1 308 ? 23.531 27.078 -0.485 1 92.56 308 ALA A O 1
ATOM 2414 N N . PRO A 1 309 ? 24.844 28.641 -1.33 1 93.25 309 PRO A N 1
ATOM 2415 C CA . PRO A 1 309 ? 24.875 27.953 -2.619 1 93.25 309 PRO A CA 1
ATOM 2416 C C . PRO A 1 309 ? 25.438 26.531 -2.514 1 93.25 309 PRO A C 1
ATOM 2418 O O . PRO A 1 309 ? 24.938 25.609 -3.154 1 93.25 309 PRO A O 1
ATOM 2421 N N . LEU A 1 310 ? 26.5 26.391 -1.72 1 93.12 310 LEU A N 1
ATOM 2422 C CA . LEU A 1 310 ? 27.062 25.062 -1.539 1 93.12 310 LEU A CA 1
ATOM 2423 C C . LEU A 1 310 ? 26.078 24.141 -0.83 1 93.12 310 LEU A C 1
ATOM 2425 O O . LEU A 1 310 ? 26.031 22.938 -1.117 1 93.12 310 LEU A O 1
ATOM 2429 N N . ALA A 1 311 ? 25.375 24.641 0.127 1 94.25 311 ALA A N 1
ATOM 2430 C CA . ALA A 1 311 ? 24.375 23.859 0.831 1 94.25 311 ALA A CA 1
ATOM 2431 C C . ALA A 1 311 ? 23.281 23.391 -0.127 1 94.25 311 ALA A C 1
ATOM 2433 O O . ALA A 1 311 ? 22.844 22.234 -0.059 1 94.25 311 ALA A O 1
ATOM 2434 N N . MET A 1 312 ? 22.859 24.234 -0.966 1 93.38 312 MET A N 1
ATOM 2435 C CA . MET A 1 312 ? 21.844 23.875 -1.957 1 93.38 312 MET A CA 1
ATOM 2436 C C . MET A 1 312 ? 22.375 22.797 -2.906 1 93.38 312 MET A C 1
ATOM 2438 O O . MET A 1 312 ? 21.672 21.859 -3.252 1 93.38 312 MET A O 1
ATOM 2442 N N . LEU A 1 313 ? 23.578 23.016 -3.316 1 94.31 313 LEU A N 1
ATOM 2443 C CA . LEU A 1 313 ? 24.219 22.016 -4.184 1 94.31 313 LEU A CA 1
ATOM 2444 C C . LEU A 1 313 ? 24.328 20.672 -3.477 1 94.31 313 LEU A C 1
ATOM 2446 O O . LEU A 1 313 ? 24.094 19.625 -4.086 1 94.31 313 LEU A O 1
ATOM 2450 N N . ALA A 1 314 ? 24.703 20.703 -2.254 1 95.06 314 ALA A N 1
ATOM 2451 C CA . ALA A 1 314 ? 24.844 19.484 -1.481 1 95.06 314 ALA A CA 1
ATOM 2452 C C . ALA A 1 314 ? 23.484 18.797 -1.286 1 95.06 314 ALA A C 1
ATOM 2454 O O . ALA A 1 314 ? 23.406 17.578 -1.259 1 95.06 314 ALA A O 1
ATOM 2455 N N . PHE A 1 315 ? 22.469 19.609 -1.133 1 95.31 315 PHE A N 1
ATOM 2456 C CA . PHE A 1 315 ? 21.109 19.094 -1.006 1 95.31 315 PHE A CA 1
ATOM 2457 C C . PHE A 1 315 ? 20.734 18.266 -2.23 1 95.31 315 PHE A C 1
ATOM 2459 O O . PHE A 1 315 ? 20.281 17.141 -2.104 1 95.31 315 PHE A O 1
ATOM 2466 N N . LEU A 1 316 ? 20.984 18.781 -3.352 1 94.88 316 LEU A N 1
ATOM 2467 C CA . LEU A 1 316 ? 20.672 18.078 -4.598 1 94.88 316 LEU A CA 1
ATOM 2468 C C . LEU A 1 316 ? 21.625 16.922 -4.836 1 94.88 316 LEU A C 1
ATOM 2470 O O . LEU A 1 316 ? 21.219 15.859 -5.309 1 94.88 316 LEU A O 1
ATOM 2474 N N . ALA A 1 317 ? 22.828 17.141 -4.48 1 96.81 317 ALA A N 1
ATOM 2475 C CA . ALA A 1 317 ? 23.859 16.141 -4.727 1 96.81 317 ALA A CA 1
ATOM 2476 C C . ALA A 1 317 ? 23.625 14.883 -3.896 1 96.81 317 ALA A C 1
ATOM 2478 O O . ALA A 1 317 ? 23.844 13.766 -4.371 1 96.81 317 ALA A O 1
ATOM 2479 N N . VAL A 1 318 ? 23.203 15.062 -2.691 1 97.44 318 VAL A N 1
ATOM 2480 C CA . VAL A 1 318 ? 23.047 13.891 -1.833 1 97.44 318 VAL A CA 1
ATOM 2481 C C . VAL A 1 318 ? 21.828 13.078 -2.297 1 97.44 318 VAL A C 1
ATOM 2483 O O . VAL A 1 318 ? 21.828 11.852 -2.209 1 97.44 318 VAL A O 1
ATOM 2486 N N . ILE A 1 319 ? 20.797 13.695 -2.793 1 95.5 319 ILE A N 1
ATOM 2487 C CA . ILE A 1 319 ? 19.656 13 -3.361 1 95.5 319 ILE A CA 1
ATOM 2488 C C . ILE A 1 319 ? 20.078 12.234 -4.609 1 95.5 319 ILE A C 1
ATOM 2490 O O . ILE A 1 319 ? 19.766 11.055 -4.762 1 95.5 319 ILE A O 1
ATOM 2494 N N . ALA A 1 320 ? 20.828 12.93 -5.426 1 96.19 320 ALA A N 1
ATOM 2495 C CA . ALA A 1 320 ? 21.328 12.297 -6.641 1 96.19 320 ALA A CA 1
ATOM 2496 C C . ALA A 1 320 ? 22.25 11.125 -6.305 1 96.19 320 ALA A C 1
ATOM 2498 O O . ALA A 1 320 ? 22.219 10.094 -6.977 1 96.19 320 ALA A O 1
ATOM 2499 N N . LEU A 1 321 ? 23.078 11.328 -5.32 1 97.31 321 LEU A N 1
ATOM 2500 C CA . LEU A 1 321 ? 24 10.281 -4.891 1 97.31 321 LEU A CA 1
ATOM 2501 C C . LEU A 1 321 ? 23.234 9.055 -4.402 1 97.31 321 LEU A C 1
ATOM 2503 O O . LEU A 1 321 ? 23.547 7.93 -4.789 1 97.31 321 LEU A O 1
ATOM 2507 N N . MET A 1 322 ? 22.312 9.242 -3.523 1 96.75 322 MET A N 1
ATOM 2508 C CA . MET A 1 322 ? 21.531 8.133 -2.988 1 96.75 322 MET A CA 1
ATOM 2509 C C . MET A 1 322 ? 20.797 7.402 -4.105 1 96.75 322 MET A C 1
ATOM 2511 O O . MET A 1 322 ? 20.844 6.176 -4.188 1 96.75 322 MET A O 1
ATOM 2515 N N . ASP A 1 323 ? 20.141 8.141 -4.961 1 95.44 323 ASP A N 1
ATOM 2516 C CA . ASP A 1 323 ? 19.422 7.539 -6.074 1 95.44 323 ASP A CA 1
ATOM 2517 C C . ASP A 1 323 ? 20.375 6.84 -7.039 1 95.44 323 ASP A C 1
ATOM 2519 O O . ASP A 1 323 ? 20.078 5.746 -7.523 1 95.44 323 ASP A O 1
ATOM 2523 N N . GLY A 1 324 ? 21.453 7.559 -7.32 1 94.88 324 GLY A N 1
ATOM 2524 C CA . GLY A 1 324 ? 22.438 6.953 -8.203 1 94.88 324 GLY A CA 1
ATOM 2525 C C . GLY A 1 324 ? 22.984 5.641 -7.676 1 94.88 324 GLY A C 1
ATOM 2526 O O . GLY A 1 324 ? 23.172 4.688 -8.438 1 94.88 324 GLY A O 1
ATOM 2527 N N . ALA A 1 325 ? 23.281 5.586 -6.441 1 95.5 325 ALA A N 1
ATOM 2528 C CA . ALA A 1 325 ? 23.797 4.367 -5.824 1 95.5 325 ALA A CA 1
ATOM 2529 C C . ALA A 1 325 ? 22.766 3.244 -5.887 1 95.5 325 ALA A C 1
ATOM 2531 O O . ALA A 1 325 ? 23.109 2.092 -6.156 1 95.5 325 ALA A O 1
ATOM 2532 N N . GLU A 1 326 ? 21.547 3.553 -5.684 1 93.94 326 GLU A N 1
ATOM 2533 C CA . GLU A 1 326 ? 20.5 2.541 -5.684 1 93.94 326 GLU A CA 1
ATOM 2534 C C . GLU A 1 326 ? 20.188 2.07 -7.098 1 93.94 326 GLU A C 1
ATOM 2536 O O . GLU A 1 326 ? 19.906 0.891 -7.32 1 93.94 326 GLU A O 1
ATOM 2541 N N . VAL A 1 327 ? 20.219 3.004 -7.996 1 91.12 327 VAL A N 1
ATOM 2542 C CA . VAL A 1 327 ? 20.047 2.631 -9.391 1 91.12 327 VAL A CA 1
ATOM 2543 C C . VAL A 1 327 ? 21.188 1.725 -9.836 1 91.12 327 VAL A C 1
ATOM 2545 O O . VAL A 1 327 ? 20.969 0.734 -10.539 1 91.12 327 VAL A O 1
ATOM 2548 N N . LEU A 1 328 ? 22.312 2.109 -9.414 1 93.44 328 LEU A N 1
ATOM 2549 C CA . LEU A 1 328 ? 23.484 1.291 -9.719 1 93.44 328 LEU A CA 1
ATOM 2550 C C . LEU A 1 328 ? 23.297 -0.134 -9.203 1 93.44 328 LEU A C 1
ATOM 2552 O O . LEU A 1 328 ? 23.484 -1.095 -9.953 1 93.44 328 LEU A O 1
ATOM 2556 N N . ASN A 1 329 ? 22.922 -0.245 -8.023 1 90.69 329 ASN A N 1
ATOM 2557 C CA . ASN A 1 329 ? 22.703 -1.558 -7.422 1 90.69 329 ASN A CA 1
ATOM 2558 C C . ASN A 1 329 ? 21.516 -2.27 -8.039 1 90.69 329 ASN A C 1
ATOM 2560 O O . ASN A 1 329 ? 21.531 -3.49 -8.211 1 90.69 329 ASN A O 1
ATOM 2564 N N . GLY A 1 330 ? 20.5 -1.568 -8.414 1 88.94 330 GLY A N 1
ATOM 2565 C CA . GLY A 1 330 ? 19.25 -2.137 -8.875 1 88.94 330 GLY A CA 1
ATOM 2566 C C . GLY A 1 330 ? 19.297 -2.588 -10.32 1 88.94 330 GLY A C 1
ATOM 2567 O O . GLY A 1 330 ? 18.516 -3.459 -10.727 1 88.94 330 GLY A O 1
ATOM 2568 N N . LEU A 1 331 ? 20.219 -2.02 -11.078 1 90.94 331 LEU A N 1
ATOM 2569 C CA . LEU A 1 331 ? 20.234 -2.344 -12.5 1 90.94 331 LEU A CA 1
ATOM 2570 C C . LEU A 1 331 ? 21.453 -3.178 -12.859 1 90.94 331 LEU A C 1
ATOM 2572 O O . LEU A 1 331 ? 21.516 -3.758 -13.945 1 90.94 331 LEU A O 1
ATOM 2576 N N . ALA A 1 332 ? 22.328 -3.369 -11.977 1 94.94 332 ALA A N 1
ATOM 2577 C CA . ALA A 1 332 ? 23.625 -3.973 -12.289 1 94.94 332 ALA A CA 1
ATOM 2578 C C . ALA A 1 332 ? 23.469 -5.465 -12.57 1 94.94 332 ALA A C 1
ATOM 2580 O O . ALA A 1 332 ? 24.359 -6.082 -13.164 1 94.94 332 ALA A O 1
ATOM 2581 N N . HIS A 1 333 ? 22.391 -5.965 -12.164 1 93.25 333 HIS A N 1
ATOM 2582 C CA . HIS A 1 333 ? 22.234 -7.406 -12.336 1 93.25 333 HIS A CA 1
ATOM 2583 C C . HIS A 1 333 ? 21.641 -7.742 -13.703 1 93.25 333 HIS A C 1
ATOM 2585 O O . HIS A 1 333 ? 21.547 -8.914 -14.07 1 93.25 333 HIS A O 1
ATOM 2591 N N . LEU A 1 334 ? 21.344 -6.773 -14.461 1 91.62 334 LEU A N 1
ATOM 2592 C CA . LEU A 1 334 ? 20.812 -7.043 -15.797 1 91.62 334 LEU A CA 1
ATOM 2593 C C . LEU A 1 334 ? 21.891 -7.664 -16.688 1 91.62 334 LEU A C 1
ATOM 2595 O O . LEU A 1 334 ? 23.047 -7.242 -16.656 1 91.62 334 LEU A O 1
ATOM 2599 N N . PRO A 1 335 ? 21.359 -8.625 -17.438 1 92.69 335 PRO A N 1
ATOM 2600 C CA . PRO A 1 335 ? 20.016 -8.914 -17.938 1 92.69 335 PRO A CA 1
ATOM 2601 C C . PRO A 1 335 ? 19.234 -9.852 -17.016 1 92.69 335 PRO A C 1
ATOM 2603 O O . PRO A 1 335 ? 18.062 -10.148 -17.281 1 92.69 335 PRO A O 1
ATOM 2606 N N . TYR A 1 336 ? 19.828 -10.297 -15.93 1 90.19 336 TYR A N 1
ATOM 2607 C CA . TYR A 1 336 ? 19.203 -11.32 -15.109 1 90.19 336 TYR A CA 1
ATOM 2608 C C . TYR A 1 336 ? 18.297 -10.695 -14.055 1 90.19 336 TYR A C 1
ATOM 2610 O O . TYR A 1 336 ? 18.609 -9.641 -13.5 1 90.19 336 TYR A O 1
ATOM 2618 N N . ALA A 1 337 ? 17.188 -11.359 -13.789 1 86.69 337 ALA A N 1
ATOM 2619 C CA . ALA A 1 337 ? 16.406 -11.031 -12.602 1 86.69 337 ALA A CA 1
ATOM 2620 C C . ALA A 1 337 ? 17.078 -11.57 -11.336 1 86.69 337 ALA A C 1
ATOM 2622 O O . ALA A 1 337 ? 17.031 -10.93 -10.281 1 86.69 337 ALA A O 1
ATOM 2623 N N . ILE A 1 338 ? 17.672 -12.695 -11.547 1 85.25 338 ILE A N 1
ATOM 2624 C CA . ILE A 1 338 ? 18.516 -13.328 -10.547 1 85.25 338 ILE A CA 1
ATOM 2625 C C . ILE A 1 338 ? 19.812 -13.82 -11.195 1 85.25 338 ILE A C 1
ATOM 2627 O O . ILE A 1 338 ? 19.781 -14.68 -12.078 1 85.25 338 ILE A O 1
ATOM 2631 N N . VAL A 1 339 ? 20.891 -13.352 -10.727 1 89 339 VAL A N 1
ATOM 2632 C CA . VAL A 1 339 ? 22.172 -13.703 -11.328 1 89 339 VAL A CA 1
ATOM 2633 C C . VAL A 1 339 ? 22.531 -15.141 -10.961 1 89 339 VAL A C 1
ATOM 2635 O O . VAL A 1 339 ? 22.609 -15.484 -9.781 1 89 339 VAL A O 1
ATOM 2638 N N . PRO A 1 340 ? 22.734 -15.914 -12.031 1 86.31 340 PRO A N 1
ATOM 2639 C CA . PRO A 1 340 ? 23.203 -17.25 -11.688 1 86.31 340 PRO A CA 1
ATOM 2640 C C . PRO A 1 340 ? 24.609 -17.234 -11.094 1 86.31 340 PRO A C 1
ATOM 2642 O O . PRO A 1 340 ? 25.469 -16.469 -11.539 1 86.31 340 PRO A O 1
ATOM 2645 N N . SER A 1 341 ? 24.828 -17.969 -10.07 1 83.06 341 SER A N 1
ATOM 2646 C CA . SER A 1 341 ? 26.156 -18.031 -9.484 1 83.06 341 SER A CA 1
ATOM 2647 C C . SER A 1 341 ? 27.031 -19.031 -10.234 1 83.06 341 SER A C 1
ATOM 2649 O O . SER A 1 341 ? 26.562 -20.078 -10.688 1 83.06 341 SER A O 1
ATOM 2651 N N . PRO A 1 342 ? 28.312 -18.656 -10.273 1 82.31 342 PRO A N 1
ATOM 2652 C CA . PRO A 1 342 ? 29.203 -19.547 -11.016 1 82.31 342 PRO A CA 1
ATOM 2653 C C . PRO A 1 342 ? 29.25 -20.969 -10.445 1 82.31 342 PRO A C 1
ATOM 2655 O O . PRO A 1 342 ? 29.141 -21.938 -11.188 1 82.31 342 PRO A O 1
ATOM 2658 N N . PRO A 1 343 ? 29.266 -21.094 -9.148 1 78.5 343 PRO A N 1
ATOM 2659 C CA . PRO A 1 343 ? 29.25 -22.453 -8.617 1 78.5 343 PRO A CA 1
ATOM 2660 C C . PRO A 1 343 ? 27.953 -23.188 -8.938 1 78.5 343 PRO A C 1
ATOM 2662 O O . PRO A 1 343 ? 27.984 -24.391 -9.211 1 78.5 343 PRO A O 1
ATOM 2665 N N . ILE A 1 344 ? 26.922 -22.531 -8.914 1 76.81 344 ILE A N 1
ATOM 2666 C CA . ILE A 1 344 ? 25.625 -23.156 -9.203 1 76.81 344 ILE A CA 1
ATOM 2667 C C . ILE A 1 344 ? 25.547 -23.484 -10.695 1 76.81 344 ILE A C 1
ATOM 2669 O O . ILE A 1 344 ? 25.031 -24.547 -11.07 1 76.81 344 ILE A O 1
ATOM 2673 N N . ALA A 1 345 ? 26 -22.531 -11.438 1 80.44 345 ALA A N 1
ATOM 2674 C CA . ALA A 1 345 ? 26.031 -22.781 -12.875 1 80.44 345 ALA A CA 1
ATOM 2675 C C . ALA A 1 345 ? 26.859 -24.031 -13.195 1 80.44 345 ALA A C 1
ATOM 2677 O O . ALA A 1 345 ? 26.453 -24.859 -14 1 80.44 345 ALA A O 1
ATOM 2678 N N . LEU A 1 346 ? 27.953 -24.156 -12.57 1 80.81 346 LEU A N 1
ATOM 2679 C CA . LEU A 1 346 ? 28.828 -25.297 -12.797 1 80.81 346 LEU A CA 1
ATOM 2680 C C . LEU A 1 346 ? 28.172 -26.578 -12.289 1 80.81 346 LEU A C 1
ATOM 2682 O O . LEU A 1 346 ? 28.281 -27.625 -12.922 1 80.81 346 LEU A O 1
ATOM 2686 N N . ALA A 1 347 ? 27.547 -26.453 -11.188 1 81.31 347 ALA A N 1
ATOM 2687 C CA . ALA A 1 347 ? 26.844 -27.609 -10.633 1 81.31 347 ALA A CA 1
ATOM 2688 C C . ALA A 1 347 ? 25.719 -28.062 -11.555 1 81.31 347 ALA A C 1
ATOM 2690 O O . ALA A 1 347 ? 25.5 -29.266 -11.719 1 81.31 347 ALA A O 1
ATOM 2691 N N . LEU A 1 348 ? 25.078 -27.156 -12.164 1 84.25 348 LEU A N 1
ATOM 2692 C CA . LEU A 1 348 ? 24 -27.484 -13.094 1 84.25 348 LEU A CA 1
ATOM 2693 C C . LEU A 1 348 ? 24.547 -28.156 -14.352 1 84.25 348 LEU A C 1
ATOM 2695 O O . LEU A 1 348 ? 23.953 -29.109 -14.859 1 84.25 348 LEU A O 1
ATOM 2699 N N . VAL A 1 349 ? 25.625 -27.656 -14.758 1 84.31 349 VAL A N 1
ATOM 2700 C CA . VAL A 1 349 ? 26.25 -28.234 -15.945 1 84.31 349 VAL A CA 1
ATOM 2701 C C . VAL A 1 349 ? 26.688 -29.672 -15.656 1 84.31 349 VAL A C 1
ATOM 2703 O O . VAL A 1 349 ? 26.453 -30.562 -16.469 1 84.31 349 VAL A O 1
ATOM 2706 N N . ASN A 1 350 ? 27.203 -29.828 -14.484 1 87.81 350 ASN A N 1
ATOM 2707 C CA . ASN A 1 350 ? 27.703 -31.156 -14.125 1 87.81 350 ASN A CA 1
ATOM 2708 C C . ASN A 1 350 ? 26.562 -32.156 -13.906 1 87.81 350 ASN A C 1
ATOM 2710 O O . ASN A 1 350 ? 26.688 -33.312 -14.258 1 87.81 350 ASN A O 1
ATOM 2714 N N . SER A 1 351 ? 25.5 -31.656 -13.422 1 88.25 351 SER A N 1
ATOM 2715 C CA . SER A 1 351 ? 24.406 -32.562 -13.055 1 88.25 351 SER A CA 1
ATOM 2716 C C . SER A 1 351 ? 23.438 -32.781 -14.219 1 88.25 351 SER A C 1
ATOM 2718 O O . SER A 1 351 ? 22.906 -33.875 -14.383 1 88.25 351 SER A O 1
ATOM 2720 N N . TYR A 1 352 ? 23.219 -31.734 -15.047 1 88.69 352 TYR A N 1
ATOM 2721 C CA . TYR A 1 352 ? 22.125 -31.828 -16 1 88.69 352 TYR A CA 1
ATOM 2722 C C . TYR A 1 352 ? 22.578 -31.438 -17.391 1 88.69 352 TYR A C 1
ATOM 2724 O O . TYR A 1 352 ? 21.781 -31.438 -18.344 1 88.69 352 TYR A O 1
ATOM 2732 N N . GLY A 1 353 ? 23.797 -31.031 -17.531 1 86.81 353 GLY A N 1
ATOM 2733 C CA . GLY A 1 353 ? 24.344 -30.688 -18.844 1 86.81 353 GLY A CA 1
ATOM 2734 C C . GLY A 1 353 ? 24.328 -29.203 -19.125 1 86.81 353 GLY A C 1
ATOM 2735 O O . GLY A 1 353 ? 23.641 -28.438 -18.453 1 86.81 353 GLY A O 1
ATOM 2736 N N . VAL A 1 354 ? 25.031 -28.812 -20.156 1 86 354 VAL A N 1
ATOM 2737 C CA . VAL A 1 354 ? 25.25 -27.422 -20.516 1 86 354 VAL A CA 1
ATOM 2738 C C . VAL A 1 354 ? 23.938 -26.828 -21.047 1 86 354 VAL A C 1
ATOM 2740 O O . VAL A 1 354 ? 23.625 -25.672 -20.781 1 86 354 VAL A O 1
ATOM 2743 N N . ASN A 1 355 ? 23.188 -27.594 -21.797 1 86.31 355 ASN A N 1
ATOM 2744 C CA . ASN A 1 355 ? 21.953 -27.094 -22.391 1 86.31 355 ASN A CA 1
ATOM 2745 C C . ASN A 1 355 ? 20.922 -26.734 -21.312 1 86.31 355 ASN A C 1
ATOM 2747 O O . ASN A 1 355 ? 20.266 -25.688 -21.406 1 86.31 355 ASN A O 1
ATOM 2751 N N . PHE A 1 356 ? 20.859 -27.5 -20.359 1 87.06 356 PHE A N 1
ATOM 2752 C CA . PHE A 1 356 ? 19.938 -27.219 -19.281 1 87.06 356 PHE A CA 1
ATOM 2753 C C . PHE A 1 356 ? 20.375 -25.984 -18.484 1 87.06 356 PHE A C 1
ATOM 2755 O O . PHE A 1 356 ? 19.547 -25.141 -18.141 1 87.06 356 PHE A O 1
ATOM 2762 N N . ALA A 1 357 ? 21.625 -25.922 -18.281 1 85.62 357 ALA A N 1
ATOM 2763 C CA . ALA A 1 357 ? 22.156 -24.781 -17.547 1 85.62 357 ALA A CA 1
ATOM 2764 C C . ALA A 1 357 ? 21.875 -23.469 -18.297 1 85.62 357 ALA A C 1
ATOM 2766 O O . ALA A 1 357 ? 21.531 -22.453 -17.688 1 85.62 357 ALA A O 1
ATOM 2767 N N . LEU A 1 358 ? 22 -23.562 -19.547 1 86.12 358 LEU A N 1
ATOM 2768 C CA . LEU A 1 358 ? 21.734 -22.391 -20.375 1 86.12 358 LEU A CA 1
ATOM 2769 C C . LEU A 1 358 ? 20.234 -22.062 -20.375 1 86.12 358 LEU A C 1
ATOM 2771 O O . LEU A 1 358 ? 19.859 -20.875 -20.406 1 86.12 358 LEU A O 1
ATOM 2775 N N . GLN A 1 359 ? 19.469 -23.031 -20.375 1 85.31 359 GLN A N 1
ATOM 2776 C CA . GLN A 1 359 ? 18.016 -22.828 -20.312 1 85.31 359 GLN A CA 1
ATOM 2777 C C . GLN A 1 359 ? 17.625 -22.125 -19.016 1 85.31 359 GLN A C 1
ATOM 2779 O O . GLN A 1 359 ? 16.812 -21.203 -19.031 1 85.31 359 GLN A O 1
ATOM 2784 N N . VAL A 1 360 ? 18.203 -22.578 -17.969 1 83.75 360 VAL A N 1
ATOM 2785 C CA . VAL A 1 360 ? 17.938 -21.953 -16.672 1 83.75 360 VAL A CA 1
ATOM 2786 C C . VAL A 1 360 ? 18.391 -20.5 -16.688 1 83.75 360 VAL A C 1
ATOM 2788 O O . VAL A 1 360 ? 17.625 -19.609 -16.281 1 83.75 360 VAL A O 1
ATOM 2791 N N . ALA A 1 361 ? 19.547 -20.297 -17.188 1 85.06 361 ALA A N 1
ATOM 2792 C CA . ALA A 1 361 ? 20.078 -18.938 -17.266 1 85.06 361 ALA A CA 1
ATOM 2793 C C . ALA A 1 361 ? 19.188 -18.047 -18.125 1 85.06 361 ALA A C 1
ATOM 2795 O O . ALA A 1 361 ? 18.922 -16.891 -17.766 1 85.06 361 ALA A O 1
ATOM 2796 N N . ASN A 1 362 ? 18.703 -18.531 -19.156 1 85.31 362 ASN A N 1
ATOM 2797 C CA . ASN A 1 362 ? 17.844 -17.766 -20.062 1 85.31 362 ASN A CA 1
ATOM 2798 C C . ASN A 1 362 ? 16.484 -17.469 -19.422 1 85.31 362 ASN A C 1
ATOM 2800 O O . ASN A 1 362 ? 15.93 -16.391 -19.625 1 85.31 362 ASN A O 1
ATOM 2804 N N . THR A 1 363 ? 16.031 -18.391 -18.688 1 81.31 363 THR A N 1
ATOM 2805 C CA . THR A 1 363 ? 14.734 -18.234 -18.016 1 81.31 363 THR A CA 1
ATOM 2806 C C . THR A 1 363 ? 14.812 -17.156 -16.938 1 81.31 363 THR A C 1
ATOM 2808 O O . THR A 1 363 ? 13.828 -16.469 -16.672 1 81.31 363 THR A O 1
ATOM 2811 N N . LEU A 1 364 ? 15.992 -17.016 -16.453 1 83 364 LEU A N 1
ATOM 2812 C CA . LEU A 1 364 ? 16.172 -16.094 -15.344 1 83 364 LEU A CA 1
ATOM 2813 C C . LEU A 1 364 ? 16.406 -14.672 -15.852 1 83 364 LEU A C 1
ATOM 2815 O O . LEU A 1 364 ? 16.516 -13.734 -15.062 1 83 364 LEU A O 1
ATOM 2819 N N . LYS A 1 365 ? 16.391 -14.5 -17.109 1 86.69 365 LYS A N 1
ATOM 2820 C CA . LYS A 1 365 ? 16.547 -13.164 -17.672 1 86.69 365 LYS A CA 1
ATOM 2821 C C . LYS A 1 365 ? 15.242 -12.367 -17.562 1 86.69 365 LYS A C 1
ATOM 2823 O O . LYS A 1 365 ? 14.156 -12.922 -17.719 1 86.69 365 LYS A O 1
ATOM 2828 N N . VAL A 1 366 ? 15.383 -11.102 -17.359 1 85.56 366 VAL A N 1
ATOM 2829 C CA . VAL A 1 366 ? 14.242 -10.203 -17.188 1 85.56 366 VAL A CA 1
ATOM 2830 C C . VAL A 1 366 ? 13.391 -10.203 -18.453 1 85.56 366 VAL A C 1
ATOM 2832 O O . VAL A 1 366 ? 12.164 -10.203 -18.391 1 85.56 366 VAL A O 1
ATOM 2835 N N . SER A 1 367 ? 14.008 -10.258 -19.609 1 83.12 367 SER A N 1
ATOM 2836 C CA . SER A 1 367 ? 13.289 -10.242 -20.875 1 83.12 367 SER A CA 1
ATOM 2837 C C . SER A 1 367 ? 12.391 -11.461 -21.016 1 83.12 367 SER A C 1
ATOM 2839 O O . SER A 1 367 ? 11.32 -11.383 -21.625 1 83.12 367 SER A O 1
ATOM 2841 N N . THR A 1 368 ? 12.828 -12.562 -20.469 1 80.5 368 THR A N 1
ATOM 2842 C CA . THR A 1 368 ? 12.047 -13.789 -20.531 1 80.5 368 THR A CA 1
ATOM 2843 C C . THR A 1 368 ? 10.852 -13.727 -19.578 1 80.5 368 THR A C 1
ATOM 2845 O O . THR A 1 368 ? 9.773 -14.219 -19.906 1 80.5 368 THR A O 1
ATOM 2848 N N . LEU A 1 369 ? 11.102 -13.086 -18.516 1 77.75 369 LEU A N 1
ATOM 2849 C CA . LEU A 1 369 ? 10.07 -13.031 -17.484 1 77.75 369 LEU A CA 1
ATOM 2850 C C . LEU A 1 369 ? 8.984 -12.023 -17.859 1 77.75 369 LEU A C 1
ATOM 2852 O O . LEU A 1 369 ? 7.879 -12.078 -17.312 1 77.75 369 LEU A O 1
ATOM 2856 N N . ILE A 1 370 ? 9.289 -11.109 -18.781 1 78.69 370 ILE A N 1
ATOM 2857 C CA . ILE A 1 370 ? 8.336 -10.094 -19.188 1 78.69 370 ILE A CA 1
ATOM 2858 C C . ILE A 1 370 ? 7.895 -10.352 -20.641 1 78.69 370 ILE A C 1
ATOM 2860 O O . ILE A 1 370 ? 7.84 -9.43 -21.453 1 78.69 370 ILE A O 1
ATOM 2864 N N . THR A 1 371 ? 7.688 -11.469 -21.016 1 74.94 371 THR A N 1
ATOM 2865 C CA . THR A 1 371 ? 7.223 -11.789 -22.359 1 74.94 371 THR A CA 1
ATOM 2866 C C . THR A 1 371 ? 5.699 -11.828 -22.406 1 74.94 371 THR A C 1
ATOM 2868 O O . THR A 1 371 ? 5.051 -12.273 -21.453 1 74.94 371 THR A O 1
ATOM 2871 N N . PRO A 1 372 ? 5.164 -11.344 -23.531 1 70.38 372 PRO A N 1
ATOM 2872 C CA . PRO A 1 372 ? 3.705 -11.328 -23.672 1 70.38 372 PRO A CA 1
ATOM 2873 C C . PRO A 1 372 ? 3.082 -12.711 -23.5 1 70.38 372 PRO A C 1
ATOM 2875 O O . PRO A 1 372 ? 1.929 -12.82 -23.078 1 70.38 372 PRO A O 1
ATOM 2878 N N . SER A 1 373 ? 3.83 -13.703 -23.766 1 70.19 373 SER A N 1
ATOM 2879 C CA . SER A 1 373 ? 3.289 -15.055 -23.672 1 70.19 373 SER A CA 1
ATOM 2880 C C . SER A 1 373 ? 3.127 -15.477 -22.203 1 70.19 373 SER A C 1
ATOM 2882 O O . SER A 1 373 ? 2.266 -16.297 -21.891 1 70.19 373 SER A O 1
ATOM 2884 N N . LEU A 1 374 ? 3.904 -14.789 -21.359 1 70.38 374 LEU A N 1
ATOM 2885 C CA . LEU A 1 374 ? 3.904 -15.219 -19.969 1 70.38 374 LEU A CA 1
ATOM 2886 C C . LEU A 1 374 ? 3.242 -14.172 -19.062 1 70.38 374 LEU A C 1
ATOM 2888 O O . LEU A 1 374 ? 2.895 -14.461 -17.922 1 70.38 374 LEU A O 1
ATOM 2892 N N . ASN A 1 375 ? 3.025 -13.023 -19.672 1 73.94 375 ASN A N 1
ATOM 2893 C CA . ASN A 1 375 ? 2.48 -11.906 -18.906 1 73.94 375 ASN A CA 1
ATOM 2894 C C . ASN A 1 375 ? 1.268 -11.289 -19.594 1 73.94 375 ASN A C 1
ATOM 2896 O O . ASN A 1 375 ? 1.412 -10.578 -20.594 1 73.94 375 ASN A O 1
ATOM 2900 N N . SER A 1 376 ? 0.189 -11.461 -19 1 70.44 376 SER A N 1
ATOM 2901 C CA . SER A 1 376 ? -1.067 -11.047 -19.609 1 70.44 376 SER A CA 1
ATOM 2902 C C . SER A 1 376 ? -1.154 -9.523 -19.703 1 70.44 376 SER A C 1
ATOM 2904 O O . SER A 1 376 ? -1.722 -8.992 -20.672 1 70.44 376 SER A O 1
ATOM 2906 N N . LEU A 1 377 ? -0.657 -8.867 -18.75 1 74.06 377 LEU A N 1
ATOM 2907 C CA . LEU A 1 377 ? -0.697 -7.41 -18.781 1 74.06 377 LEU A CA 1
ATOM 2908 C C . LEU A 1 377 ? 0.171 -6.871 -19.922 1 74.06 377 LEU A C 1
ATOM 2910 O O . LEU A 1 377 ? -0.222 -5.93 -20.609 1 74.06 377 LEU A O 1
ATOM 2914 N N . VAL A 1 378 ? 1.252 -7.512 -20.062 1 74.06 378 VAL A N 1
ATOM 2915 C CA . VAL A 1 378 ? 2.141 -7.109 -21.156 1 74.06 378 VAL A CA 1
ATOM 2916 C C . VAL A 1 378 ? 1.48 -7.406 -22.5 1 74.06 378 VAL A C 1
ATOM 2918 O O . VAL A 1 378 ? 1.606 -6.621 -23.438 1 74.06 378 VAL A O 1
ATOM 2921 N N . GLN A 1 379 ? 0.792 -8.461 -22.516 1 73.31 379 GLN A N 1
ATOM 2922 C CA . GLN A 1 379 ? 0.035 -8.781 -23.719 1 73.31 379 GLN A CA 1
ATOM 2923 C C . GLN A 1 379 ? -1.018 -7.715 -24.016 1 73.31 379 GLN A C 1
ATOM 2925 O O . GLN A 1 379 ? -1.161 -7.27 -25.156 1 73.31 379 GLN A O 1
ATOM 2930 N N . LEU A 1 380 ? -1.713 -7.301 -23.031 1 73.69 380 LEU A N 1
ATOM 2931 C CA . LEU A 1 380 ? -2.734 -6.27 -23.188 1 73.69 380 LEU A CA 1
ATOM 2932 C C . LEU A 1 380 ? -2.117 -4.949 -23.625 1 73.69 380 LEU A C 1
ATOM 2934 O O . LEU A 1 380 ? -2.682 -4.25 -24.469 1 73.69 380 LEU A O 1
ATOM 2938 N N . MET A 1 381 ? -1.007 -4.637 -23.094 1 76.81 381 MET A N 1
ATOM 2939 C CA . MET A 1 381 ? -0.333 -3.395 -23.469 1 76.81 381 MET A CA 1
ATOM 2940 C C . MET A 1 381 ? 0.128 -3.43 -24.906 1 76.81 381 MET A C 1
ATOM 2942 O O . MET A 1 381 ? 0.188 -2.391 -25.578 1 76.81 381 MET A O 1
ATOM 2946 N N . GLY A 1 382 ? 0.457 -4.613 -25.344 1 72.19 382 GLY A N 1
ATOM 2947 C CA . GLY A 1 382 ? 0.792 -4.773 -26.75 1 72.19 382 GLY A CA 1
ATOM 2948 C C . GLY A 1 382 ? -0.394 -4.57 -27.672 1 72.19 382 GLY A C 1
ATOM 2949 O O . GLY A 1 382 ? -0.253 -3.994 -28.75 1 72.19 382 GLY A O 1
ATOM 2950 N N . GLN A 1 383 ? -1.517 -4.945 -27.172 1 71.31 383 GLN A N 1
ATOM 2951 C CA . GLN A 1 383 ? -2.738 -4.809 -27.969 1 71.31 383 GLN A CA 1
ATOM 2952 C C . GLN A 1 383 ? -3.285 -3.385 -27.891 1 71.31 383 GLN A C 1
ATOM 2954 O O . GLN A 1 383 ? -3.889 -2.896 -28.844 1 71.31 383 GLN A O 1
ATOM 2959 N N . GLU A 1 384 ? -3.094 -2.834 -26.766 1 75.56 384 GLU A N 1
ATOM 2960 C CA . GLU A 1 384 ? -3.566 -1.477 -26.5 1 75.56 384 GLU A CA 1
ATOM 2961 C C . GLU A 1 384 ? -2.43 -0.578 -26.031 1 75.56 384 GLU A C 1
ATOM 2963 O O . GLU A 1 384 ? -2.375 -0.213 -24.844 1 75.56 384 GLU A O 1
ATOM 2968 N N . PRO A 1 385 ? -1.654 -0.107 -26.891 1 74.44 385 PRO A N 1
ATOM 2969 C CA . PRO A 1 385 ? -0.453 0.64 -26.516 1 74.44 385 PRO A CA 1
ATOM 2970 C C . PRO A 1 385 ? -0.775 1.954 -25.812 1 74.44 385 PRO A C 1
ATOM 2972 O O . PRO A 1 385 ? 0.056 2.479 -25.062 1 74.44 385 PRO A O 1
ATOM 2975 N N . TRP A 1 386 ? -1.991 2.455 -26.047 1 76 386 TRP A N 1
ATOM 2976 C CA . TRP A 1 386 ? -2.354 3.719 -25.406 1 76 386 TRP A CA 1
ATOM 2977 C C . TRP A 1 386 ? -2.396 3.574 -23.891 1 76 386 TRP A C 1
ATOM 2979 O O . TRP A 1 386 ? -2.227 4.555 -23.156 1 76 386 TRP A O 1
ATOM 2989 N N . LEU A 1 387 ? -2.574 2.371 -23.422 1 73.81 387 LEU A N 1
ATOM 2990 C CA . LEU A 1 387 ? -2.639 2.127 -21.984 1 73.81 387 LEU A CA 1
ATOM 2991 C C . LEU A 1 387 ? -1.304 2.443 -21.312 1 73.81 387 LEU A C 1
ATOM 2993 O O . LEU A 1 387 ? -1.27 2.986 -20.219 1 73.81 387 LEU A O 1
ATOM 2997 N N . LEU A 1 388 ? -0.241 2.143 -21.984 1 74.94 388 LEU A N 1
ATOM 2998 C CA . LEU A 1 388 ? 1.083 2.42 -21.438 1 74.94 388 LEU A CA 1
ATOM 2999 C C . LEU A 1 388 ? 1.349 3.92 -21.391 1 74.94 388 LEU A C 1
ATOM 3001 O O . LEU A 1 388 ? 1.813 4.441 -20.375 1 74.94 388 LEU A O 1
ATOM 3005 N N . GLY A 1 389 ? 1.066 4.617 -22.484 1 73.56 389 GLY A N 1
ATOM 3006 C CA . GLY A 1 389 ? 1.222 6.062 -22.516 1 73.56 389 GLY A CA 1
ATOM 3007 C C . GLY A 1 389 ? 0.372 6.777 -21.484 1 73.56 389 GLY A C 1
ATOM 3008 O O . GLY A 1 389 ? 0.842 7.699 -20.812 1 73.56 389 GLY A O 1
ATOM 3009 N N . PHE A 1 390 ? -0.769 6.273 -21.312 1 75.69 390 PHE A N 1
ATOM 3010 C CA . PHE A 1 390 ? -1.68 6.84 -20.328 1 75.69 390 PHE A CA 1
ATOM 3011 C C . PHE A 1 390 ? -1.154 6.613 -18.922 1 75.69 390 PHE A C 1
ATOM 3013 O O . PHE A 1 390 ? -1.183 7.523 -18.094 1 75.69 390 PHE A O 1
ATOM 3020 N N . SER A 1 391 ? -0.626 5.492 -18.703 1 74.75 391 SER A N 1
ATOM 3021 C CA . SER A 1 391 ? -0.09 5.164 -17.375 1 74.75 391 SER A CA 1
ATOM 3022 C C . SER A 1 391 ? 1.134 6.016 -17.062 1 74.75 391 SER A C 1
ATOM 3024 O O . SER A 1 391 ? 1.282 6.492 -15.93 1 74.75 391 SER A O 1
ATOM 3026 N N . LEU A 1 392 ? 1.956 6.207 -18.016 1 78.19 392 LEU A N 1
ATOM 3027 C CA . LEU A 1 392 ? 3.143 7.035 -17.828 1 78.19 392 LEU A CA 1
ATOM 3028 C C . LEU A 1 392 ? 2.758 8.484 -17.547 1 78.19 392 LEU A C 1
ATOM 3030 O O . LEU A 1 392 ? 3.318 9.117 -16.656 1 78.19 392 LEU A O 1
ATOM 3034 N N . ALA A 1 393 ? 1.793 8.969 -18.234 1 78.12 393 ALA A N 1
ATOM 3035 C CA . ALA A 1 393 ? 1.332 10.336 -18.047 1 78.12 393 ALA A CA 1
ATOM 3036 C C . ALA A 1 393 ? 0.737 10.531 -16.656 1 78.12 393 ALA A C 1
ATOM 3038 O O . ALA A 1 393 ? 1.012 11.539 -16 1 78.12 393 ALA A O 1
ATOM 3039 N N . MET A 1 394 ? 0.032 9.57 -16.25 1 77 394 MET A N 1
ATOM 3040 C CA . MET A 1 394 ? -0.606 9.672 -14.938 1 77 394 MET A CA 1
ATOM 3041 C C . MET A 1 394 ? 0.426 9.57 -13.82 1 77 394 MET A C 1
ATOM 3043 O O . MET A 1 394 ? 0.295 10.227 -12.789 1 77 394 MET A O 1
ATOM 3047 N N . PHE A 1 395 ? 1.409 8.789 -14.086 1 78.06 395 PHE A N 1
ATOM 3048 C CA . PHE A 1 395 ? 2.467 8.664 -13.086 1 78.06 395 PHE A CA 1
ATOM 3049 C C . PHE A 1 395 ? 3.262 9.961 -12.977 1 78.06 395 PHE A C 1
ATOM 3051 O O . PHE A 1 395 ? 3.65 10.367 -11.883 1 78.06 395 PHE A O 1
ATOM 3058 N N . VAL A 1 396 ? 3.447 10.633 -14.047 1 81.38 396 VAL A N 1
ATOM 3059 C CA . VAL A 1 396 ? 4.094 11.945 -14.031 1 81.38 396 VAL A CA 1
ATOM 3060 C C . VAL A 1 396 ? 3.227 12.938 -13.266 1 81.38 396 VAL A C 1
ATOM 3062 O O . VAL A 1 396 ? 3.727 13.68 -12.414 1 81.38 396 VAL A O 1
ATOM 3065 N N . LEU A 1 397 ? 2.01 12.93 -13.539 1 76.44 397 LEU A N 1
ATOM 3066 C CA . LEU A 1 397 ? 1.078 13.82 -12.867 1 76.44 397 LEU A CA 1
ATOM 3067 C C . LEU A 1 397 ? 1.082 13.578 -11.359 1 76.44 397 LEU A C 1
ATOM 3069 O O . LEU A 1 397 ? 1.095 14.523 -10.57 1 76.44 397 LEU A O 1
ATOM 3073 N N . PHE A 1 398 ? 1.169 12.375 -11.047 1 75.56 398 PHE A N 1
ATOM 3074 C CA . PHE A 1 398 ? 1.201 12.016 -9.633 1 75.56 398 PHE A CA 1
ATOM 3075 C C . PHE A 1 398 ? 2.463 12.547 -8.969 1 75.56 398 PHE A C 1
ATOM 3077 O O . PHE A 1 398 ? 2.408 13.078 -7.855 1 75.56 398 PHE A O 1
ATOM 3084 N N . ASN A 1 399 ? 3.482 12.414 -9.594 1 80.38 399 ASN A N 1
ATOM 3085 C CA . ASN A 1 399 ? 4.734 12.906 -9.023 1 80.38 399 ASN A CA 1
ATOM 3086 C C . ASN A 1 399 ? 4.727 14.422 -8.883 1 80.38 399 ASN A C 1
ATOM 3088 O O . ASN A 1 399 ? 5.246 14.961 -7.898 1 80.38 399 ASN A O 1
ATOM 3092 N N . VAL A 1 400 ? 4.086 15.031 -9.766 1 78.31 400 VAL A N 1
ATOM 3093 C CA . VAL A 1 400 ? 3.986 16.484 -9.703 1 78.31 400 VAL A CA 1
ATOM 3094 C C . VAL A 1 400 ? 3.096 16.891 -8.531 1 78.31 400 VAL A C 1
ATOM 3096 O O . VAL A 1 400 ? 3.424 17.812 -7.785 1 78.31 400 VAL A O 1
ATOM 3099 N N . VAL A 1 401 ? 2.059 16.219 -8.375 1 72.75 401 VAL A N 1
ATOM 3100 C CA . VAL A 1 401 ? 1.136 16.5 -7.277 1 72.75 401 VAL A CA 1
ATOM 3101 C C . VAL A 1 401 ? 1.832 16.266 -5.941 1 72.75 401 VAL A C 1
ATOM 3103 O O . VAL A 1 401 ? 1.66 17.031 -4.996 1 72.75 401 VAL A O 1
ATOM 3106 N N . LEU A 1 402 ? 2.598 15.211 -5.949 1 74.31 402 LEU A N 1
ATOM 3107 C CA . LEU A 1 402 ? 3.35 14.891 -4.742 1 74.31 402 LEU A CA 1
ATOM 3108 C C . LEU A 1 402 ? 4.352 16 -4.422 1 74.31 402 LEU A C 1
ATOM 3110 O O . LEU A 1 402 ? 4.473 16.422 -3.27 1 74.31 402 LEU A O 1
ATOM 3114 N N . LEU A 1 403 ? 5.055 16.453 -5.371 1 75.19 403 LEU A N 1
ATOM 3115 C CA . LEU A 1 403 ? 6.027 17.531 -5.18 1 75.19 403 LEU A CA 1
ATOM 3116 C C . LEU A 1 403 ? 5.344 18.812 -4.727 1 75.19 403 LEU A C 1
ATOM 3118 O O . LEU A 1 403 ? 5.863 19.531 -3.867 1 75.19 403 LEU A O 1
ATOM 3122 N N . ALA A 1 404 ? 4.199 19.047 -5.281 1 70.12 404 ALA A N 1
ATOM 3123 C CA . ALA A 1 404 ? 3.428 20.219 -4.875 1 70.12 404 ALA A CA 1
ATOM 3124 C C . ALA A 1 404 ? 2.955 20.094 -3.43 1 70.12 404 ALA A C 1
ATOM 3126 O O . ALA A 1 404 ? 3.012 21.047 -2.662 1 70.12 404 ALA A O 1
ATOM 3127 N N . GLY A 1 405 ? 2.51 18.891 -3.09 1 65.75 405 GLY A N 1
ATOM 3128 C CA . GLY A 1 405 ? 2.104 18.641 -1.717 1 65.75 405 GLY A CA 1
ATOM 3129 C C . GLY A 1 405 ? 3.225 18.844 -0.716 1 65.75 405 GLY A C 1
ATOM 3130 O O . GLY A 1 405 ? 3.031 19.484 0.324 1 65.75 405 GLY A O 1
ATOM 3131 N N . VAL A 1 406 ? 4.383 18.312 -1.033 1 65.44 406 VAL A N 1
ATOM 3132 C CA . VAL A 1 406 ? 5.555 18.469 -0.178 1 65.44 406 VAL A CA 1
ATOM 3133 C C . VAL A 1 406 ? 5.898 19.953 -0.036 1 65.44 406 VAL A C 1
ATOM 3135 O O . VAL A 1 406 ? 6.188 20.422 1.065 1 65.44 406 VAL A O 1
ATOM 3138 N N . TYR A 1 407 ? 5.789 20.688 -1.062 1 63.88 407 TYR A N 1
ATOM 3139 C CA . TYR A 1 407 ? 6.074 22.125 -1.054 1 63.88 407 TYR A CA 1
ATOM 3140 C C . TYR A 1 407 ? 5.102 22.875 -0.141 1 63.88 407 TYR A C 1
ATOM 3142 O O . TYR A 1 407 ? 5.516 23.703 0.664 1 63.88 407 TYR A O 1
ATOM 3150 N N . TYR A 1 408 ? 3.912 22.578 -0.206 1 61.81 408 TYR A N 1
ATOM 3151 C CA . TYR A 1 408 ? 2.898 23.312 0.551 1 61.81 408 TYR A CA 1
ATOM 3152 C C . TYR A 1 408 ? 2.967 22.953 2.031 1 61.81 408 TYR A C 1
ATOM 3154 O O . TYR A 1 408 ? 2.666 23.797 2.889 1 61.81 408 TYR A O 1
ATOM 3162 N N . VAL A 1 409 ? 3.322 21.766 2.295 1 58.19 409 VAL A N 1
ATOM 3163 C CA . VAL A 1 409 ? 3.461 21.375 3.691 1 58.19 409 VAL A CA 1
ATOM 3164 C C . VAL A 1 409 ? 4.613 22.141 4.336 1 58.19 409 VAL A C 1
ATOM 3166 O O . VAL A 1 409 ? 4.52 22.547 5.496 1 58.19 409 VAL A O 1
ATOM 3169 N N . PHE A 1 410 ? 5.582 22.406 3.674 1 55.72 410 PHE A N 1
ATOM 3170 C CA . PHE A 1 410 ? 6.754 23.047 4.242 1 55.72 410 PHE A CA 1
ATOM 3171 C C . PHE A 1 410 ? 6.645 24.562 4.117 1 55.72 410 PHE A C 1
ATOM 3173 O O . PHE A 1 410 ? 7.23 25.312 4.914 1 55.72 410 PHE A O 1
ATOM 3180 N N . ALA A 1 411 ? 5.941 24.984 3.186 1 54.28 411 ALA A N 1
ATOM 3181 C CA . ALA A 1 411 ? 5.816 26.438 2.988 1 54.28 411 ALA A CA 1
ATOM 3182 C C . ALA A 1 411 ? 4.734 27.016 3.891 1 54.28 411 ALA A C 1
ATOM 3184 O O . ALA A 1 411 ? 4.809 28.188 4.281 1 54.28 411 ALA A O 1
ATOM 3185 N N . LEU A 1 412 ? 3.684 26.359 4.098 1 48.31 412 LEU A N 1
ATOM 3186 C CA . LEU A 1 412 ? 2.609 26.953 4.891 1 48.31 412 LEU A CA 1
ATOM 3187 C C . LEU A 1 412 ? 2.98 26.984 6.367 1 48.31 412 LEU A C 1
ATOM 3189 O O . LEU A 1 412 ? 2.936 25.953 7.043 1 48.31 412 LEU A O 1
ATOM 3193 N N . ARG A 1 413 ? 3.959 27.875 6.773 1 49.69 413 ARG A N 1
ATOM 3194 C CA . ARG A 1 413 ? 4.355 28.297 8.117 1 49.69 413 ARG A CA 1
ATOM 3195 C C . ARG A 1 413 ? 3.141 28.656 8.961 1 49.69 413 ARG A C 1
ATOM 3197 O O . ARG A 1 413 ? 2.252 29.375 8.5 1 49.69 413 ARG A O 1
ATOM 3204 N N . PRO A 1 414 ? 2.85 27.891 9.953 1 45.19 414 PRO A N 1
ATOM 3205 C CA . PRO A 1 414 ? 1.854 28.5 10.828 1 45.19 414 PRO A CA 1
ATOM 3206 C C . PRO A 1 414 ? 2.129 29.984 11.078 1 45.19 414 PRO A C 1
ATOM 3208 O O . PRO A 1 414 ? 3.283 30.375 11.258 1 45.19 414 PRO A O 1
ATOM 3211 N N . GLN A 1 415 ? 1.438 30.828 10.492 1 37.75 415 GLN A N 1
ATOM 3212 C CA . GLN A 1 415 ? 1.547 32.219 10.984 1 37.75 415 GLN A CA 1
ATOM 3213 C C . GLN A 1 415 ? 1.62 32.25 12.508 1 37.75 415 GLN A C 1
ATOM 3215 O O . GLN A 1 415 ? 0.747 31.703 13.188 1 37.75 415 GLN A O 1
ATOM 3220 N N . GLN A 1 416 ? 2.811 32.188 13.039 1 37.88 416 GLN A N 1
ATOM 3221 C CA . GLN A 1 416 ? 2.924 32.531 14.453 1 37.88 416 GLN A CA 1
ATOM 3222 C C . GLN A 1 416 ? 1.946 33.625 14.836 1 37.88 416 GLN A C 1
ATOM 3224 O O . GLN A 1 416 ? 1.931 34.688 14.211 1 37.88 416 GLN A O 1
ATOM 3229 N N . THR A 1 417 ? 0.836 33.344 15.344 1 37.47 417 THR A N 1
ATOM 3230 C CA . THR A 1 417 ? 0.106 34.438 15.992 1 37.47 417 THR A CA 1
ATOM 3231 C C . THR A 1 417 ? 1.063 35.344 16.734 1 37.47 417 THR A C 1
ATOM 3233 O O . THR A 1 417 ? 1.9 34.906 17.516 1 37.47 417 THR A O 1
ATOM 3236 N N . PRO A 1 418 ? 1.29 36.594 16.266 1 35.81 418 PRO A N 1
ATOM 3237 C CA . PRO A 1 418 ? 2.105 37.531 17.031 1 35.81 418 PRO A CA 1
ATOM 3238 C C . PRO A 1 418 ? 1.815 37.5 18.531 1 35.81 418 PRO A C 1
ATOM 3240 O O . PRO A 1 418 ? 0.652 37.531 18.938 1 35.81 418 PRO A O 1
ATOM 3243 N N . GLN A 1 419 ? 2.582 36.812 19.328 1 35.03 419 GLN A N 1
ATOM 3244 C CA . GLN A 1 419 ? 2.465 37.094 20.766 1 35.03 419 GLN A CA 1
ATOM 3245 C C . GLN A 1 419 ? 2.363 38.594 21.031 1 35.03 419 GLN A C 1
ATOM 3247 O O . GLN A 1 419 ? 3.234 39.344 20.625 1 35.03 419 GLN A O 1
ATOM 3252 N N . THR A 1 420 ? 1.141 39.219 21.141 1 35.06 420 THR A N 1
ATOM 3253 C CA . THR A 1 420 ? 1.031 40.562 21.703 1 35.06 420 THR A CA 1
ATOM 3254 C C . THR A 1 420 ? 2.004 40.719 22.875 1 35.06 420 THR A C 1
ATOM 3256 O O . THR A 1 420 ? 2.037 39.906 23.781 1 35.06 420 THR A O 1
ATOM 3259 N N . PRO A 1 421 ? 3.064 41.531 22.656 1 40 421 PRO A N 1
ATOM 3260 C CA . PRO A 1 421 ? 3.893 41.844 23.812 1 40 421 PRO A CA 1
ATOM 3261 C C . PRO A 1 421 ? 3.066 42.125 25.062 1 40 421 PRO A C 1
ATOM 3263 O O . PRO A 1 421 ? 2.088 42.875 25.016 1 40 421 PRO A O 1
ATOM 3266 N N . LYS A 1 422 ? 3.15 41.156 26.047 1 38.56 422 LYS A N 1
ATOM 3267 C CA . LYS A 1 422 ? 2.83 41.812 27.312 1 38.56 422 LYS A CA 1
ATOM 3268 C C . LYS A 1 422 ? 3.83 42.906 27.641 1 38.56 422 LYS A C 1
ATOM 3270 O O . LYS A 1 422 ? 5.035 42.719 27.453 1 38.56 422 LYS A O 1
ATOM 3275 N N . MET B 1 1 ? -12.422 -28.844 0.357 1 59.88 1 MET B N 1
ATOM 3276 C CA . MET B 1 1 ? -11.25 -28.016 0.107 1 59.88 1 MET B CA 1
ATOM 3277 C C . MET B 1 1 ? -10.055 -28.484 0.929 1 59.88 1 MET B C 1
ATOM 3279 O O . MET B 1 1 ? -10.203 -28.844 2.1 1 59.88 1 MET B O 1
ATOM 3283 N N . GLU B 1 2 ? -9.031 -28.719 0.316 1 76.81 2 GLU B N 1
ATOM 3284 C CA . GLU B 1 2 ? -7.809 -29.109 1.008 1 76.81 2 GLU B CA 1
ATOM 3285 C C . GLU B 1 2 ? -7.426 -28.109 2.086 1 76.81 2 GLU B C 1
ATOM 3287 O O . GLU B 1 2 ? -7.715 -26.922 1.958 1 76.81 2 GLU B O 1
ATOM 3292 N N . THR B 1 3 ? -7.008 -28.547 3.152 1 77.38 3 THR B N 1
ATOM 3293 C CA . THR B 1 3 ? -6.707 -27.766 4.348 1 77.38 3 THR B CA 1
ATOM 3294 C C . THR B 1 3 ? -5.863 -26.547 4 1 77.38 3 THR B C 1
ATOM 3296 O O . THR B 1 3 ? -6.141 -25.438 4.469 1 77.38 3 THR B O 1
ATOM 3299 N N . LEU B 1 4 ? -4.945 -26.734 3.109 1 75.81 4 LEU B N 1
ATOM 3300 C CA . LEU B 1 4 ? -4.062 -25.625 2.746 1 75.81 4 LEU B CA 1
ATOM 3301 C C . LEU B 1 4 ? -4.82 -24.562 1.969 1 75.81 4 LEU B C 1
ATOM 3303 O O . LEU B 1 4 ? -4.617 -23.359 2.191 1 75.81 4 LEU B O 1
ATOM 3307 N N . THR B 1 5 ? -5.684 -25 1.12 1 77.31 5 THR B N 1
ATOM 3308 C CA . THR B 1 5 ? -6.496 -24.078 0.346 1 77.31 5 THR B CA 1
ATOM 3309 C C . THR B 1 5 ? -7.445 -23.297 1.257 1 77.31 5 THR B C 1
ATOM 3311 O O . THR B 1 5 ? -7.57 -22.078 1.138 1 77.31 5 THR B O 1
ATOM 3314 N N . ALA B 1 6 ? -7.98 -24.016 2.156 1 79.44 6 ALA B N 1
ATOM 3315 C CA . ALA B 1 6 ? -8.93 -23.391 3.082 1 79.44 6 ALA B CA 1
ATOM 3316 C C . ALA B 1 6 ? -8.242 -22.344 3.953 1 79.44 6 ALA B C 1
ATOM 3318 O O . ALA B 1 6 ? -8.789 -21.266 4.18 1 79.44 6 ALA B O 1
ATOM 3319 N N . LEU B 1 7 ? -7.082 -22.641 4.391 1 77.12 7 LEU B N 1
ATOM 3320 C CA . LEU B 1 7 ? -6.344 -21.719 5.25 1 77.12 7 LEU B CA 1
ATOM 3321 C C . LEU B 1 7 ? -5.895 -20.484 4.473 1 77.12 7 LEU B C 1
ATOM 3323 O O . LEU B 1 7 ? -5.93 -19.375 4.992 1 77.12 7 LEU B O 1
ATOM 3327 N N . THR B 1 8 ? -5.504 -20.719 3.25 1 76.94 8 THR B N 1
ATOM 3328 C CA . THR B 1 8 ? -5.07 -19.609 2.408 1 76.94 8 THR B CA 1
ATOM 3329 C C . THR B 1 8 ? -6.23 -18.656 2.127 1 76.94 8 THR B C 1
ATOM 3331 O O . THR B 1 8 ? -6.105 -17.438 2.305 1 76.94 8 THR B O 1
ATOM 3334 N N . VAL B 1 9 ? -7.359 -19.219 1.767 1 77.75 9 VAL B N 1
ATOM 3335 C CA . VAL B 1 9 ? -8.555 -18.422 1.482 1 77.75 9 VAL B CA 1
ATOM 3336 C C . VAL B 1 9 ? -9.031 -17.734 2.756 1 77.75 9 VAL B C 1
ATOM 3338 O O . VAL B 1 9 ? -9.422 -16.562 2.727 1 77.75 9 VAL B O 1
ATOM 3341 N N . GLY B 1 10 ? -8.945 -18.469 3.805 1 79.75 10 GLY B N 1
ATOM 3342 C CA . GLY B 1 10 ? -9.32 -17.906 5.094 1 79.75 10 GLY B CA 1
ATOM 3343 C C . GLY B 1 10 ? -8.477 -16.719 5.5 1 79.75 10 GLY B C 1
ATOM 3344 O O . GLY B 1 10 ? -8.992 -15.734 6.027 1 79.75 10 GLY B O 1
ATOM 3345 N N . LEU B 1 11 ? -7.18 -16.781 5.223 1 79.56 11 LEU B N 1
ATOM 3346 C CA . LEU B 1 11 ? -6.266 -15.695 5.547 1 79.56 11 LEU B CA 1
ATOM 3347 C C . LEU B 1 11 ? -6.59 -14.453 4.719 1 79.56 11 LEU B C 1
ATOM 3349 O O . LEU B 1 11 ? -6.594 -13.344 5.246 1 79.56 11 LEU B O 1
ATOM 3353 N N . ILE B 1 12 ? -6.855 -14.641 3.494 1 81.88 12 ILE B N 1
ATOM 3354 C CA . ILE B 1 12 ? -7.199 -13.531 2.615 1 81.88 12 ILE B CA 1
ATOM 3355 C C . ILE B 1 12 ? -8.523 -12.906 3.061 1 81.88 12 ILE B C 1
ATOM 3357 O O . ILE B 1 12 ? -8.633 -11.688 3.174 1 81.88 12 ILE B O 1
ATOM 3361 N N . ALA B 1 13 ? -9.43 -13.781 3.385 1 84.75 13 ALA B N 1
ATOM 3362 C CA . ALA B 1 13 ? -10.734 -13.312 3.842 1 84.75 13 ALA B CA 1
ATOM 3363 C C . ALA B 1 13 ? -10.617 -12.539 5.152 1 84.75 13 ALA B C 1
ATOM 3365 O O . ALA B 1 13 ? -11.297 -11.531 5.352 1 84.75 13 ALA B O 1
ATOM 3366 N N . TRP B 1 14 ? -9.789 -12.977 6.012 1 86.19 14 TRP B N 1
ATOM 3367 C CA . TRP B 1 14 ? -9.555 -12.312 7.289 1 86.19 14 TRP B CA 1
ATOM 3368 C C . TRP B 1 14 ? -8.953 -10.93 7.074 1 86.19 14 TRP B C 1
ATOM 3370 O O . TRP B 1 14 ? -9.367 -9.961 7.723 1 86.19 14 TRP B O 1
ATOM 3380 N N . SER B 1 15 ? -8.031 -10.844 6.215 1 86.94 15 SER B N 1
ATOM 3381 C CA . SER B 1 15 ? -7.43 -9.547 5.926 1 86.94 15 SER B CA 1
ATOM 3382 C C . SER B 1 15 ? -8.469 -8.562 5.391 1 86.94 15 SER B C 1
ATOM 3384 O O . SER B 1 15 ? -8.469 -7.391 5.77 1 86.94 15 SER B O 1
ATOM 3386 N N . PHE B 1 16 ? -9.375 -9.094 4.629 1 89.94 16 PHE B N 1
ATOM 3387 C CA . PHE B 1 16 ? -10.453 -8.25 4.109 1 89.94 16 PHE B CA 1
ATOM 3388 C C . PHE B 1 16 ? -11.398 -7.824 5.227 1 89.94 16 PHE B C 1
ATOM 3390 O O . PHE B 1 16 ? -11.852 -6.68 5.262 1 89.94 16 PHE B O 1
ATOM 3397 N N . ALA B 1 17 ? -11.625 -8.711 6.074 1 88.75 17 ALA B N 1
ATOM 3398 C CA . ALA B 1 17 ? -12.578 -8.445 7.148 1 88.75 17 ALA B CA 1
ATOM 3399 C C . ALA B 1 17 ? -12.086 -7.328 8.062 1 88.75 17 ALA B C 1
ATOM 3401 O O . ALA B 1 17 ? -12.891 -6.578 8.625 1 88.75 17 ALA B O 1
ATOM 3402 N N . VAL B 1 18 ? -10.836 -7.191 8.18 1 88.81 18 VAL B N 1
ATOM 3403 C CA . VAL B 1 18 ? -10.266 -6.125 8.992 1 88.81 18 VAL B CA 1
ATOM 3404 C C . VAL B 1 18 ? -10.172 -4.84 8.172 1 88.81 18 VAL B C 1
ATOM 3406 O O . VAL B 1 18 ? -10.414 -3.746 8.688 1 88.81 18 VAL B O 1
ATOM 3409 N N . HIS B 1 19 ? -9.867 -4.992 6.977 1 92.69 19 HIS B N 1
ATOM 3410 C CA . HIS B 1 19 ? -9.641 -3.869 6.074 1 92.69 19 HIS B CA 1
ATOM 3411 C C . HIS B 1 19 ? -10.945 -3.131 5.785 1 92.69 19 HIS B C 1
ATOM 3413 O O . HIS B 1 19 ? -10.984 -1.898 5.789 1 92.69 19 HIS B O 1
ATOM 3419 N N . LEU B 1 20 ? -11.984 -3.787 5.602 1 94.94 20 LEU B N 1
ATOM 3420 C CA . LEU B 1 20 ? -13.195 -3.225 5.004 1 94.94 20 LEU B CA 1
ATOM 3421 C C . LEU B 1 20 ? -13.898 -2.287 5.977 1 94.94 20 LEU B C 1
ATOM 3423 O O . LEU B 1 20 ? -14.328 -1.195 5.594 1 94.94 20 LEU B O 1
ATOM 3427 N N . PRO B 1 21 ? -13.984 -2.654 7.25 1 93.38 21 PRO B N 1
ATOM 3428 C CA . PRO B 1 21 ? -14.586 -1.671 8.156 1 93.38 21 PRO B CA 1
ATOM 3429 C C . PRO B 1 21 ? -13.82 -0.352 8.188 1 93.38 21 PRO B C 1
ATOM 3431 O O . PRO B 1 21 ? -14.422 0.715 8.32 1 93.38 21 PRO B O 1
ATOM 3434 N N . LEU B 1 22 ? -12.555 -0.419 8.016 1 93.56 22 LEU B N 1
ATOM 3435 C CA . LEU B 1 22 ? -11.727 0.779 8.039 1 93.56 22 LEU B CA 1
ATOM 3436 C C . LEU B 1 22 ? -11.977 1.636 6.801 1 93.56 22 LEU B C 1
ATOM 3438 O O . LEU B 1 22 ? -12.227 2.838 6.914 1 93.56 22 LEU B O 1
ATOM 3442 N N . VAL B 1 23 ? -12.023 0.999 5.672 1 95.75 23 VAL B N 1
ATOM 3443 C CA . VAL B 1 23 ? -12.125 1.79 4.449 1 95.75 23 VAL B CA 1
ATOM 3444 C C . VAL B 1 23 ? -13.57 2.246 4.246 1 95.75 23 VAL B C 1
ATOM 3446 O O . VAL B 1 23 ? -13.812 3.307 3.666 1 95.75 23 VAL B O 1
ATOM 3449 N N . TYR B 1 24 ? -14.523 1.502 4.801 1 97.5 24 TYR B N 1
ATOM 3450 C CA . TYR B 1 24 ? -15.898 1.983 4.805 1 97.5 24 TYR B CA 1
ATOM 3451 C C . TYR B 1 24 ? -16.031 3.242 5.648 1 97.5 24 TYR B C 1
ATOM 3453 O O . TYR B 1 24 ? -16.75 4.176 5.277 1 97.5 24 TYR B O 1
ATOM 3461 N N . THR B 1 25 ? -15.367 3.188 6.711 1 96.88 25 THR B N 1
ATOM 3462 C CA . THR B 1 25 ? -15.391 4.359 7.578 1 96.88 25 THR B CA 1
ATOM 3463 C C . THR B 1 25 ? -14.758 5.562 6.887 1 96.88 25 THR B C 1
ATOM 3465 O O . THR B 1 25 ? -15.281 6.676 6.961 1 96.88 25 THR B O 1
ATOM 3468 N N . VAL B 1 26 ? -13.672 5.328 6.219 1 97.31 26 VAL B N 1
ATOM 3469 C CA . VAL B 1 26 ? -13.023 6.395 5.461 1 97.31 26 VAL B CA 1
ATOM 3470 C C . VAL B 1 26 ? -14 6.965 4.438 1 97.31 26 VAL B C 1
ATOM 3472 O O . VAL B 1 26 ? -14.203 8.18 4.367 1 97.31 26 VAL B O 1
ATOM 3475 N N . LEU B 1 27 ? -14.648 6.094 3.754 1 97.81 27 LEU B N 1
ATOM 3476 C CA . LEU B 1 27 ? -15.57 6.492 2.695 1 97.81 27 LEU B CA 1
ATOM 3477 C C . LEU B 1 27 ? -16.766 7.258 3.266 1 97.81 27 LEU B C 1
ATOM 3479 O O . LEU B 1 27 ? -17.188 8.258 2.695 1 97.81 27 LEU B O 1
ATOM 3483 N N . GLY B 1 28 ? -17.219 6.789 4.348 1 98.44 28 GLY B N 1
ATOM 3484 C CA . GLY B 1 28 ? -18.312 7.488 4.992 1 98.44 28 GLY B CA 1
ATOM 3485 C C . GLY B 1 28 ? -17.938 8.867 5.488 1 98.44 28 GLY B C 1
ATOM 3486 O O . GLY B 1 28 ? -18.656 9.844 5.258 1 98.44 28 GLY B O 1
ATOM 3487 N N . LEU B 1 29 ? -16.812 8.977 6.094 1 98.19 29 LEU B N 1
ATOM 3488 C CA . LEU B 1 29 ? -16.359 10.227 6.691 1 98.19 29 LEU B CA 1
ATOM 3489 C C . LEU B 1 29 ? -16.125 11.289 5.625 1 98.19 29 LEU B C 1
ATOM 3491 O O . LEU B 1 29 ? -16.5 12.453 5.801 1 98.19 29 LEU B O 1
ATOM 3495 N N . VAL B 1 30 ? -15.555 10.891 4.523 1 98.31 30 VAL B N 1
ATOM 3496 C CA . VAL B 1 30 ? -15.18 11.898 3.535 1 98.31 30 VAL B CA 1
ATOM 3497 C C . VAL B 1 30 ? -16.438 12.547 2.959 1 98.31 30 VAL B C 1
ATOM 3499 O O . VAL B 1 30 ? -16.391 13.695 2.506 1 98.31 30 VAL B O 1
ATOM 3502 N N . TRP B 1 31 ? -17.547 11.906 3.021 1 98.56 31 TRP B N 1
ATOM 3503 C CA . TRP B 1 31 ? -18.797 12.484 2.533 1 98.56 31 TRP B CA 1
ATOM 3504 C C . TRP B 1 31 ? -19.531 13.203 3.656 1 98.56 31 TRP B C 1
ATOM 3506 O O . TRP B 1 31 ? -20.219 14.195 3.418 1 98.56 31 TRP B O 1
ATOM 3516 N N . LEU B 1 32 ? -19.375 12.758 4.844 1 98.69 32 LEU B N 1
ATOM 3517 C CA . LEU B 1 32 ? -20.125 13.297 5.977 1 98.69 32 LEU B CA 1
ATOM 3518 C C . LEU B 1 32 ? -19.5 14.594 6.473 1 98.69 32 LEU B C 1
ATOM 3520 O O . LEU B 1 32 ? -20.219 15.516 6.887 1 98.69 32 LEU B O 1
ATOM 3524 N N . LEU B 1 33 ? -18.203 14.688 6.391 1 98.38 33 LEU B N 1
ATOM 3525 C CA . LEU B 1 33 ? -17.5 15.828 6.977 1 98.38 33 LEU B CA 1
ATOM 3526 C C . LEU B 1 33 ? -17.844 17.109 6.234 1 98.38 33 LEU B C 1
ATOM 3528 O O . LEU B 1 33 ? -18.281 18.094 6.852 1 98.38 33 LEU B O 1
ATOM 3532 N N . PRO B 1 34 ? -17.688 17.156 4.926 1 98.31 34 PRO B N 1
ATOM 3533 C CA . PRO B 1 34 ? -18.094 18.391 4.258 1 98.31 34 PRO B CA 1
ATOM 3534 C C . PRO B 1 34 ? -19.594 18.656 4.387 1 98.31 34 PRO B C 1
ATOM 3536 O O . PRO B 1 34 ? -20.016 19.828 4.387 1 98.31 34 PRO B O 1
ATOM 3539 N N . THR B 1 35 ? -20.422 17.672 4.523 1 98.56 35 THR B N 1
ATOM 3540 C CA . THR B 1 35 ? -21.844 17.844 4.73 1 98.56 35 THR B CA 1
ATOM 3541 C C . THR B 1 35 ? -22.125 18.516 6.07 1 98.56 35 THR B C 1
ATOM 3543 O O . THR B 1 35 ? -23.016 19.359 6.168 1 98.56 35 THR B O 1
ATOM 3546 N N . LEU B 1 36 ? -21.422 18.141 7.074 1 98.19 36 LEU B N 1
ATOM 3547 C CA . LEU B 1 36 ? -21.516 18.812 8.367 1 98.19 36 LEU B CA 1
ATOM 3548 C C . LEU B 1 36 ? -21.156 20.281 8.234 1 98.19 36 LEU B C 1
ATOM 3550 O O . LEU B 1 36 ? -21.812 21.141 8.828 1 98.19 36 LEU B O 1
ATOM 3554 N N . GLU B 1 37 ? -20.172 20.547 7.449 1 98.06 37 GLU B N 1
ATOM 3555 C CA . GLU B 1 37 ? -19.75 21.938 7.25 1 98.06 37 GLU B CA 1
ATOM 3556 C C . GLU B 1 37 ? -20.844 22.734 6.547 1 98.06 37 GLU B C 1
ATOM 3558 O O . GLU B 1 37 ? -21.125 23.875 6.926 1 98.06 37 GLU B O 1
ATOM 3563 N N . VAL B 1 38 ? -21.438 22.141 5.543 1 98.06 38 VAL B N 1
ATOM 3564 C CA . VAL B 1 38 ? -22.516 22.797 4.812 1 98.06 38 VAL B CA 1
ATOM 3565 C C . VAL B 1 38 ? -23.672 23.094 5.758 1 98.06 38 VAL B C 1
ATOM 3567 O O . VAL B 1 38 ? -24.266 24.172 5.715 1 98.06 38 VAL B O 1
ATOM 3570 N N . LEU B 1 39 ? -23.969 22.188 6.617 1 97.44 39 LEU B N 1
ATOM 3571 C CA . LEU B 1 39 ? -25.047 22.375 7.586 1 97.44 39 LEU B CA 1
ATOM 3572 C C . LEU B 1 39 ? -24.672 23.453 8.594 1 97.44 39 LEU B C 1
ATOM 3574 O O . LEU B 1 39 ? -25.547 24.203 9.047 1 97.44 39 LEU B O 1
ATOM 3578 N N . GLY B 1 40 ? -23.406 23.406 8.969 1 97.06 40 GLY B N 1
ATOM 3579 C CA . GLY B 1 40 ? -22.938 24.469 9.844 1 97.06 40 GLY B CA 1
ATOM 3580 C C . GLY B 1 40 ? -23.109 25.844 9.25 1 97.06 40 GLY B C 1
ATOM 3581 O O . GLY B 1 40 ? -23.5 26.781 9.953 1 97.06 40 GLY B O 1
ATOM 3582 N N . ILE B 1 41 ? -22.875 25.953 8.031 1 97.31 41 ILE B N 1
ATOM 3583 C CA . ILE B 1 41 ? -23.031 27.234 7.332 1 97.31 41 ILE B CA 1
ATOM 3584 C C . ILE B 1 41 ? -24.5 27.594 7.258 1 97.31 41 ILE B C 1
ATOM 3586 O O . ILE B 1 41 ? -24.891 28.719 7.602 1 97.31 41 ILE B O 1
ATOM 3590 N N . LYS B 1 42 ? -25.312 26.719 6.891 1 97.38 42 LYS B N 1
ATOM 3591 C CA . LYS B 1 42 ? -26.734 26.953 6.672 1 97.38 42 LYS B CA 1
ATOM 3592 C C . LYS B 1 42 ? -27.438 27.281 7.984 1 97.38 42 LYS B C 1
ATOM 3594 O O . LYS B 1 42 ? -28.328 28.141 8.023 1 97.38 42 LYS B O 1
ATOM 3599 N N . LYS B 1 43 ? -27.031 26.625 9.062 1 96.62 43 LYS B N 1
ATOM 3600 C CA . LYS B 1 43 ? -27.703 26.781 10.344 1 96.62 43 LYS B CA 1
ATOM 3601 C C . LYS B 1 43 ? -26.969 27.75 11.242 1 96.62 43 LYS B C 1
ATOM 3603 O O . LYS B 1 43 ? -27.391 28 12.375 1 96.62 43 LYS B O 1
ATOM 3608 N N . ASN B 1 44 ? -25.875 28.219 10.797 1 96.06 44 ASN B N 1
ATOM 3609 C CA . ASN B 1 44 ? -25.047 29.141 11.578 1 96.06 44 ASN B CA 1
ATOM 3610 C C . ASN B 1 44 ? -24.75 28.562 12.969 1 96.06 44 ASN B C 1
ATOM 3612 O O . ASN B 1 44 ? -25.016 29.219 13.977 1 96.06 44 ASN B O 1
ATOM 3616 N N . ASN B 1 45 ? -24.328 27.359 12.93 1 96.19 45 ASN B N 1
ATOM 3617 C CA . ASN B 1 45 ? -24 26.625 14.156 1 96.19 45 ASN B CA 1
ATOM 3618 C C . ASN B 1 45 ? -22.609 26.031 14.102 1 96.19 45 ASN B C 1
ATOM 3620 O O . ASN B 1 45 ? -22.375 25.047 13.398 1 96.19 45 ASN B O 1
ATOM 3624 N N . ASP B 1 46 ? -21.734 26.484 14.922 1 94.88 46 ASP B N 1
ATOM 3625 C CA . ASP B 1 46 ? -20.312 26.156 14.898 1 94.88 46 ASP B CA 1
ATOM 3626 C C . ASP B 1 46 ? -20.078 24.719 15.398 1 94.88 46 ASP B C 1
ATOM 3628 O O . ASP B 1 46 ? -19 24.156 15.18 1 94.88 46 ASP B O 1
ATOM 3632 N N . ARG B 1 47 ? -21.031 24.234 16.062 1 94.88 47 ARG B N 1
ATOM 3633 C CA . ARG B 1 47 ? -20.875 22.891 16.594 1 94.88 47 ARG B CA 1
ATOM 3634 C C . ARG B 1 47 ? -20.703 21.875 15.469 1 94.88 47 ARG B C 1
ATOM 3636 O O . ARG B 1 47 ? -19.984 20.875 15.625 1 94.88 47 ARG B O 1
ATOM 3643 N N . TYR B 1 48 ? -21.297 22.141 14.352 1 96.38 48 TYR B N 1
ATOM 3644 C CA . TYR B 1 48 ? -21.141 21.25 13.195 1 96.38 48 TYR B CA 1
ATOM 3645 C C . TYR B 1 48 ? -19.688 21.25 12.719 1 96.38 48 TYR B C 1
ATOM 3647 O O . TYR B 1 48 ? -19.141 20.188 12.383 1 96.38 48 TYR B O 1
ATOM 3655 N N . PHE B 1 49 ? -19.062 22.375 12.75 1 95.56 49 PHE B N 1
ATOM 3656 C CA . PHE B 1 49 ? -17.656 22.484 12.344 1 95.56 49 PHE B CA 1
ATOM 3657 C C . PHE B 1 49 ? -16.75 21.781 13.344 1 95.56 49 PHE B C 1
ATOM 3659 O O . PHE B 1 49 ? -15.758 21.156 12.953 1 95.56 49 PHE B O 1
ATOM 3666 N N . GLU B 1 50 ? -17.109 21.906 14.57 1 94.88 50 GLU B N 1
ATOM 3667 C CA . GLU B 1 50 ? -16.312 21.266 15.617 1 94.88 50 GLU B CA 1
ATOM 3668 C C . GLU B 1 50 ? -16.328 19.75 15.453 1 94.88 50 GLU B C 1
ATOM 3670 O O . GLU B 1 50 ? -15.281 19.094 15.562 1 94.88 50 GLU B O 1
ATOM 3675 N N . ILE B 1 51 ? -17.5 19.203 15.164 1 95.81 51 ILE B N 1
ATOM 3676 C CA . ILE B 1 51 ? -17.625 17.766 14.961 1 95.81 51 ILE B CA 1
ATOM 3677 C C . ILE B 1 51 ? -16.812 17.344 13.734 1 95.81 51 ILE B C 1
ATOM 3679 O O . ILE B 1 51 ? -16.062 16.375 13.781 1 95.81 51 ILE B O 1
ATOM 3683 N N . ALA B 1 52 ? -16.953 18.094 12.68 1 96.69 52 ALA B N 1
ATOM 3684 C CA . ALA B 1 52 ? -16.234 17.797 11.438 1 96.69 52 ALA B CA 1
ATOM 3685 C C . ALA B 1 52 ? -14.727 17.797 11.664 1 96.69 52 ALA B C 1
ATOM 3687 O O . ALA B 1 52 ? -14.023 16.906 11.195 1 96.69 52 ALA B O 1
ATOM 3688 N N . LYS B 1 53 ? -14.227 18.75 12.336 1 93.5 53 LYS B N 1
ATOM 3689 C CA . LYS B 1 53 ? -12.797 18.859 12.594 1 93.5 53 LYS B CA 1
ATOM 3690 C C . LYS B 1 53 ? -12.289 17.703 13.438 1 93.5 53 LYS B C 1
ATOM 3692 O O . LYS B 1 53 ? -11.258 17.094 13.125 1 93.5 53 LYS B O 1
ATOM 3697 N N . ARG B 1 54 ? -13.031 17.406 14.469 1 89 54 ARG B N 1
ATOM 3698 C CA . ARG B 1 54 ? -12.648 16.297 15.328 1 89 54 ARG B CA 1
ATOM 3699 C C . ARG B 1 54 ? -12.617 14.984 14.547 1 89 54 ARG B C 1
ATOM 3701 O O . ARG B 1 54 ? -11.68 14.188 14.695 1 89 54 ARG B O 1
ATOM 3708 N N . LEU B 1 55 ? -13.594 14.805 13.75 1 93.94 55 LEU B N 1
ATOM 3709 C CA . LEU B 1 55 ? -13.695 13.57 12.984 1 93.94 55 LEU B CA 1
ATOM 3710 C C . LEU B 1 55 ? -12.664 13.539 11.859 1 93.94 55 LEU B C 1
ATOM 3712 O O . LEU B 1 55 ? -12.312 12.469 11.359 1 93.94 55 LEU B O 1
ATOM 3716 N N . SER B 1 56 ? -12.148 14.641 11.391 1 92.75 56 SER B N 1
ATOM 3717 C CA . SER B 1 56 ? -11.125 14.688 10.359 1 92.75 56 SER B CA 1
ATOM 3718 C C . SER B 1 56 ? -9.805 14.109 10.867 1 92.75 56 SER B C 1
ATOM 3720 O O . SER B 1 56 ? -9.047 13.5 10.102 1 92.75 56 SER B O 1
ATOM 3722 N N . ARG B 1 57 ? -9.5 14.258 12.109 1 84 57 ARG B N 1
ATOM 3723 C CA . ARG B 1 57 ? -8.32 13.633 12.703 1 84 57 ARG B CA 1
ATOM 3724 C C . ARG B 1 57 ? -8.438 12.109 12.68 1 84 57 ARG B C 1
ATOM 3726 O O . ARG B 1 57 ? -7.461 11.414 12.406 1 84 57 ARG B O 1
ATOM 3733 N N . TYR B 1 58 ? -9.648 11.711 12.961 1 85.25 58 TYR B N 1
ATOM 3734 C CA . TYR B 1 58 ? -9.914 10.281 12.906 1 85.25 58 TYR B CA 1
ATOM 3735 C C . TYR B 1 58 ? -9.766 9.758 11.484 1 85.25 58 TYR B C 1
ATOM 3737 O O . TYR B 1 58 ? -9.297 8.641 11.273 1 85.25 58 TYR B O 1
ATOM 3745 N N . LEU B 1 59 ? -10.156 10.547 10.578 1 92.44 59 LEU B N 1
ATOM 3746 C CA . LEU B 1 59 ? -10.062 10.18 9.164 1 92.44 59 LEU B CA 1
ATOM 3747 C C . LEU B 1 59 ? -8.617 9.898 8.773 1 92.44 59 LEU B C 1
ATOM 3749 O O . LEU B 1 59 ? -8.336 8.914 8.078 1 92.44 59 LEU B O 1
ATOM 3753 N N . ILE B 1 60 ? -7.656 10.688 9.234 1 85.19 60 ILE B N 1
ATOM 3754 C CA . ILE B 1 60 ? -6.242 10.523 8.906 1 85.19 60 ILE B CA 1
ATOM 3755 C C . ILE B 1 60 ? -5.746 9.18 9.453 1 85.19 60 ILE B C 1
ATOM 3757 O O . ILE B 1 60 ? -5.078 8.43 8.742 1 85.19 60 ILE B O 1
ATOM 3761 N N . PHE B 1 61 ? -6.141 8.969 10.602 1 81.12 61 PHE B N 1
ATOM 3762 C CA . PHE B 1 61 ? -5.684 7.758 11.281 1 81.12 61 PHE B CA 1
ATOM 3763 C C . PHE B 1 61 ? -6.238 6.512 10.602 1 81.12 61 PHE B C 1
ATOM 3765 O O . PHE B 1 61 ? -5.488 5.578 10.305 1 81.12 61 PHE B O 1
ATOM 3772 N N . ILE B 1 62 ? -7.508 6.484 10.375 1 88.56 62 ILE B N 1
ATOM 3773 C CA . ILE B 1 62 ? -8.172 5.312 9.82 1 88.56 62 ILE B CA 1
ATOM 3774 C C . ILE B 1 62 ? -7.715 5.098 8.375 1 88.56 62 ILE B C 1
ATOM 3776 O O . ILE B 1 62 ? -7.582 3.955 7.926 1 88.56 62 ILE B O 1
ATOM 3780 N N . TYR B 1 63 ? -7.52 6.168 7.676 1 90.56 63 TYR B N 1
ATOM 3781 C CA . TYR B 1 63 ? -7.039 6.047 6.305 1 90.56 63 TYR B CA 1
ATOM 3782 C C . TYR B 1 63 ? -5.664 5.395 6.262 1 90.56 63 TYR B C 1
ATOM 3784 O O . TYR B 1 63 ? -5.391 4.562 5.391 1 90.56 63 TYR B O 1
ATOM 3792 N N . ALA B 1 64 ? -4.809 5.777 7.164 1 84.81 64 ALA B N 1
ATOM 3793 C CA . ALA B 1 64 ? -3.457 5.23 7.199 1 84.81 64 ALA B CA 1
ATOM 3794 C C . ALA B 1 64 ? -3.482 3.727 7.465 1 84.81 64 ALA B C 1
ATOM 3796 O O . ALA B 1 64 ? -2.801 2.957 6.785 1 84.81 64 ALA B O 1
ATOM 3797 N N . ILE B 1 65 ? -4.285 3.32 8.406 1 84.25 65 ILE B N 1
ATOM 3798 C CA . ILE B 1 65 ? -4.348 1.907 8.758 1 84.25 65 ILE B CA 1
ATOM 3799 C C . ILE B 1 65 ? -5.039 1.125 7.645 1 84.25 65 ILE B C 1
ATOM 3801 O O . ILE B 1 65 ? -4.645 0 7.328 1 84.25 65 ILE B O 1
ATOM 3805 N N . GLY B 1 66 ? -6.078 1.701 7.129 1 88.94 66 GLY B N 1
ATOM 3806 C CA . GLY B 1 66 ? -6.723 1.068 5.984 1 88.94 66 GLY B CA 1
ATOM 3807 C C . GLY B 1 66 ? -5.777 0.852 4.816 1 88.94 66 GLY B C 1
ATOM 3808 O O . GLY B 1 66 ? -5.797 -0.206 4.184 1 88.94 66 GLY B O 1
ATOM 3809 N N . GLY B 1 67 ? -5.012 1.872 4.527 1 86.44 67 GLY B N 1
ATOM 3810 C CA . GLY B 1 67 ? -4.023 1.747 3.469 1 86.44 67 GLY B CA 1
ATOM 3811 C C . GLY B 1 67 ? -3.012 0.646 3.725 1 86.44 67 GLY B C 1
ATOM 3812 O O . GLY B 1 67 ? -2.607 -0.06 2.799 1 86.44 67 GLY B O 1
ATOM 3813 N N . LEU B 1 68 ? -2.586 0.533 4.965 1 83.62 68 LEU B N 1
ATOM 3814 C CA . LEU B 1 68 ? -1.67 -0.543 5.328 1 83.62 68 LEU B CA 1
ATOM 3815 C C . LEU B 1 68 ? -2.283 -1.906 5.023 1 83.62 68 LEU B C 1
ATOM 3817 O O . LEU B 1 68 ? -1.625 -2.773 4.445 1 83.62 68 LEU B O 1
ATOM 3821 N N . PHE B 1 69 ? -3.506 -2.119 5.344 1 86.5 69 PHE B N 1
ATOM 3822 C CA . PHE B 1 69 ? -4.16 -3.396 5.082 1 86.5 69 PHE B CA 1
ATOM 3823 C C . PHE B 1 69 ? -4.375 -3.6 3.588 1 86.5 69 PHE B C 1
ATOM 3825 O O . PHE B 1 69 ? -4.34 -4.73 3.098 1 86.5 69 PHE B O 1
ATOM 3832 N N . GLY B 1 70 ? -4.613 -2.494 2.902 1 85.25 70 GLY B N 1
ATOM 3833 C CA . GLY B 1 70 ? -4.625 -2.619 1.453 1 85.25 70 GLY B CA 1
ATOM 3834 C C . GLY B 1 70 ? -3.34 -3.205 0.896 1 85.25 70 GLY B C 1
ATOM 3835 O O . GLY B 1 70 ? -3.375 -4.047 -0.005 1 85.25 70 GLY B O 1
ATOM 3836 N N . THR B 1 71 ? -2.289 -2.793 1.425 1 81.56 71 THR B N 1
ATOM 3837 C CA . THR B 1 71 ? -0.992 -3.32 1.014 1 81.56 71 THR B CA 1
ATOM 3838 C C . THR B 1 71 ? -0.861 -4.793 1.396 1 81.56 71 THR B C 1
ATOM 3840 O O . THR B 1 71 ? -0.38 -5.605 0.604 1 81.56 71 THR B O 1
ATOM 3843 N N . ILE B 1 72 ? -1.318 -5.105 2.58 1 82.62 72 ILE B N 1
ATOM 3844 C CA . ILE B 1 72 ? -1.263 -6.488 3.049 1 82.62 72 ILE B CA 1
ATOM 3845 C C . ILE B 1 72 ? -2.049 -7.387 2.098 1 82.62 72 ILE B C 1
ATOM 3847 O O . ILE B 1 72 ? -1.565 -8.445 1.697 1 82.62 72 ILE B O 1
ATOM 3851 N N . ILE B 1 73 ? -3.168 -6.945 1.683 1 83.88 73 ILE B N 1
ATOM 3852 C CA . ILE B 1 73 ? -4.023 -7.727 0.797 1 83.88 73 ILE B CA 1
ATOM 3853 C C . ILE B 1 73 ? -3.344 -7.891 -0.562 1 83.88 73 ILE B C 1
ATOM 3855 O O . ILE B 1 73 ? -3.375 -8.977 -1.152 1 83.88 73 ILE B O 1
ATOM 3859 N N . THR B 1 74 ? -2.748 -6.859 -0.978 1 81 74 THR B N 1
ATOM 3860 C CA . THR B 1 74 ? -2.037 -6.926 -2.25 1 81 74 THR B CA 1
ATOM 3861 C C . THR B 1 74 ? -0.895 -7.934 -2.18 1 81 74 THR B C 1
ATOM 3863 O O . THR B 1 74 ? -0.689 -8.711 -3.111 1 81 74 THR B O 1
ATOM 3866 N N . VAL B 1 75 ? -0.207 -7.988 -1.126 1 79.44 75 VAL B N 1
ATOM 3867 C CA . VAL B 1 75 ? 0.907 -8.914 -0.949 1 79.44 75 VAL B CA 1
ATOM 3868 C C . VAL B 1 75 ? 0.38 -10.344 -0.857 1 79.44 75 VAL B C 1
ATOM 3870 O O . VAL B 1 75 ? 0.959 -11.266 -1.44 1 79.44 75 VAL B O 1
ATOM 3873 N N . PHE B 1 76 ? -0.717 -10.5 -0.163 1 79.62 76 PHE B N 1
ATOM 3874 C CA . PHE B 1 76 ? -1.315 -11.828 -0.048 1 79.62 76 PHE B CA 1
ATOM 3875 C C . PHE B 1 76 ? -1.773 -12.336 -1.41 1 79.62 76 PHE B C 1
ATOM 3877 O O . PHE B 1 76 ? -1.538 -13.492 -1.758 1 79.62 76 PHE B O 1
ATOM 3884 N N . LEU B 1 77 ? -2.336 -11.477 -2.166 1 79.88 77 LEU B N 1
ATOM 3885 C CA . LEU B 1 77 ? -2.824 -11.883 -3.48 1 79.88 77 LEU B CA 1
ATOM 3886 C C . LEU B 1 77 ? -1.662 -12.195 -4.418 1 79.88 77 LEU B C 1
ATOM 3888 O O . LEU B 1 77 ? -1.697 -13.195 -5.145 1 79.88 77 LEU B O 1
ATOM 3892 N N . ALA B 1 78 ? -0.681 -11.398 -4.363 1 77 78 ALA B N 1
ATOM 3893 C CA . ALA B 1 78 ? 0.485 -11.602 -5.219 1 77 78 ALA B CA 1
ATOM 3894 C C . ALA B 1 78 ? 1.224 -12.883 -4.852 1 77 78 ALA B C 1
ATOM 3896 O O . ALA B 1 78 ? 1.734 -13.586 -5.727 1 77 78 ALA B O 1
ATOM 3897 N N . GLY B 1 79 ? 1.242 -13.211 -3.592 1 77.62 79 GLY B N 1
ATOM 3898 C CA . GLY B 1 79 ? 2.016 -14.352 -3.137 1 77.62 79 GLY B CA 1
ATOM 3899 C C . GLY B 1 79 ? 1.227 -15.648 -3.148 1 77.62 79 GLY B C 1
ATOM 3900 O O . GLY B 1 79 ? 1.758 -16.703 -3.506 1 77.62 79 GLY B O 1
ATOM 3901 N N . LEU B 1 80 ? -0.037 -15.5 -2.787 1 78.25 80 LEU B N 1
ATOM 3902 C CA . LEU B 1 80 ? -0.812 -16.719 -2.572 1 78.25 80 LEU B CA 1
ATOM 3903 C C . LEU B 1 80 ? -1.636 -17.062 -3.809 1 78.25 80 LEU B C 1
ATOM 3905 O O . LEU B 1 80 ? -2.062 -18.203 -3.977 1 78.25 80 LEU B O 1
ATOM 3909 N N . MET B 1 81 ? -1.848 -16.047 -4.684 1 79.88 81 MET B N 1
ATOM 3910 C CA . MET B 1 81 ? -2.645 -16.297 -5.883 1 79.88 81 MET B CA 1
ATOM 3911 C C . MET B 1 81 ? -2.006 -15.656 -7.105 1 79.88 81 MET B C 1
ATOM 3913 O O . MET B 1 81 ? -2.662 -14.914 -7.836 1 79.88 81 MET B O 1
ATOM 3917 N N . PRO B 1 82 ? -0.792 -16.062 -7.387 1 75.62 82 PRO B N 1
ATOM 3918 C CA . PRO B 1 82 ? -0.1 -15.406 -8.492 1 75.62 82 PRO B CA 1
ATOM 3919 C C . PRO B 1 82 ? -0.719 -15.734 -9.852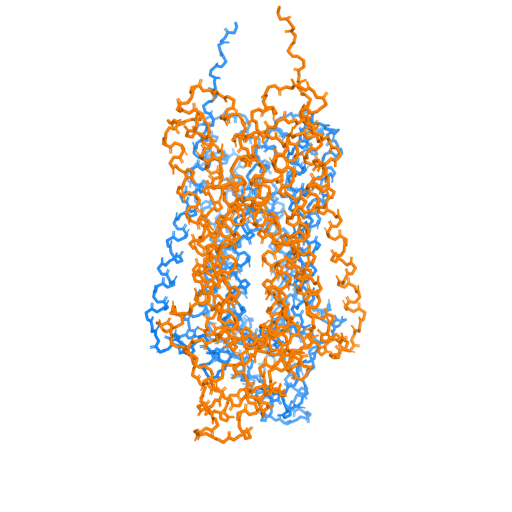 1 75.62 82 PRO B C 1
ATOM 3921 O O . PRO B 1 82 ? -0.697 -14.898 -10.758 1 75.62 82 PRO B O 1
ATOM 3924 N N . ILE B 1 83 ? -1.228 -16.891 -9.992 1 73.12 83 ILE B N 1
ATOM 3925 C CA . ILE B 1 83 ? -1.843 -17.281 -11.25 1 73.12 83 ILE B CA 1
ATOM 3926 C C . ILE B 1 83 ? -3.113 -16.469 -11.484 1 73.12 83 ILE B C 1
ATOM 3928 O O . ILE B 1 83 ? -3.381 -16.031 -12.602 1 73.12 83 ILE B O 1
ATOM 3932 N N . PHE B 1 84 ? -3.814 -16.312 -10.398 1 75.19 84 PHE B N 1
ATOM 3933 C CA . PHE B 1 84 ? -5.012 -15.477 -10.484 1 75.19 84 PHE B CA 1
ATOM 3934 C C . PHE B 1 84 ? -4.652 -14.039 -10.844 1 75.19 84 PHE B C 1
ATOM 3936 O O . PHE B 1 84 ? -5.285 -13.43 -11.711 1 75.19 84 PHE B O 1
ATOM 3943 N N . THR B 1 85 ? -3.646 -13.516 -10.203 1 74.38 85 THR B N 1
ATOM 3944 C CA . THR B 1 85 ? -3.27 -12.125 -10.453 1 74.38 85 THR B CA 1
ATOM 3945 C C . THR B 1 85 ? -2.748 -11.953 -11.875 1 74.38 85 THR B C 1
ATOM 3947 O O . THR B 1 85 ? -2.941 -10.898 -12.484 1 74.38 85 THR B O 1
ATOM 3950 N N . ASN B 1 86 ? -2.203 -12.953 -12.344 1 71.25 86 ASN B N 1
ATOM 3951 C CA . ASN B 1 86 ? -1.756 -12.906 -13.727 1 71.25 86 ASN B CA 1
ATOM 3952 C C . ASN B 1 86 ? -2.926 -13.023 -14.703 1 71.25 86 ASN B C 1
ATOM 3954 O O . ASN B 1 86 ? -3.107 -12.164 -15.562 1 71.25 86 ASN B O 1
ATOM 3958 N N . ALA B 1 87 ? -3.73 -14.07 -14.453 1 66.56 87 ALA B N 1
ATOM 3959 C CA . ALA B 1 87 ? -4.832 -14.344 -15.375 1 66.56 87 ALA B CA 1
ATOM 3960 C C . ALA B 1 87 ? -5.898 -13.25 -15.297 1 66.56 87 ALA B C 1
ATOM 3962 O O . ALA B 1 87 ? -6.379 -12.766 -16.328 1 66.56 87 ALA B O 1
ATOM 3963 N N . ALA B 1 88 ? -6.191 -12.914 -14.008 1 66.81 88 ALA B N 1
ATOM 3964 C CA . ALA B 1 88 ? -7.211 -11.891 -13.797 1 66.81 88 ALA B CA 1
ATOM 3965 C C . ALA B 1 88 ? -6.633 -10.492 -14.008 1 66.81 88 ALA B C 1
ATOM 3967 O O . ALA B 1 88 ? -7.379 -9.531 -14.203 1 66.81 88 ALA B O 1
ATOM 3968 N N . GLY B 1 89 ? -5.324 -10.477 -14.062 1 68.44 89 GLY B N 1
ATOM 3969 C CA . GLY B 1 89 ? -4.633 -9.203 -14.188 1 68.44 89 GLY B CA 1
ATOM 3970 C C . GLY B 1 89 ? -4.996 -8.453 -15.453 1 68.44 89 GLY B C 1
ATOM 3971 O O . GLY B 1 89 ? -5.051 -7.219 -15.453 1 68.44 89 GLY B O 1
ATOM 3972 N N . VAL B 1 90 ? -5.254 -9.258 -16.438 1 63.62 90 VAL B N 1
ATOM 3973 C CA . VAL B 1 90 ? -5.609 -8.578 -17.688 1 63.62 90 VAL B CA 1
ATOM 3974 C C . VAL B 1 90 ? -6.828 -7.684 -17.453 1 63.62 90 VAL B C 1
ATOM 3976 O O . VAL B 1 90 ? -6.922 -6.594 -18.016 1 63.62 90 VAL B O 1
ATOM 3979 N N . LEU B 1 91 ? -7.582 -8.164 -16.594 1 65.31 91 LEU B N 1
ATOM 3980 C CA . LEU B 1 91 ? -8.828 -7.43 -16.375 1 65.31 91 LEU B CA 1
ATOM 3981 C C . LEU B 1 91 ? -8.711 -6.496 -15.18 1 65.31 91 LEU B C 1
ATOM 3983 O O . LEU B 1 91 ? -9.336 -5.434 -15.156 1 65.31 91 LEU B O 1
ATOM 3987 N N . LEU B 1 92 ? -7.836 -6.871 -14.312 1 71.75 92 LEU B N 1
ATOM 3988 C CA . LEU B 1 92 ? -7.938 -6.285 -12.977 1 71.75 92 LEU B CA 1
ATOM 3989 C C . LEU B 1 92 ? -6.867 -5.219 -12.766 1 71.75 92 LEU B C 1
ATOM 3991 O O . LEU B 1 92 ? -7.051 -4.301 -11.969 1 71.75 92 LEU B O 1
ATOM 3995 N N . TRP B 1 93 ? -5.871 -5.152 -13.656 1 73.69 93 TRP B N 1
ATOM 3996 C CA . TRP B 1 93 ? -4.754 -4.258 -13.367 1 73.69 93 TRP B CA 1
ATOM 3997 C C . TRP B 1 93 ? -5.109 -2.816 -13.719 1 73.69 93 TRP B C 1
ATOM 3999 O O . TRP B 1 93 ? -4.816 -1.895 -12.961 1 73.69 93 TRP B O 1
ATOM 4009 N N . PRO B 1 94 ? -5.793 -2.652 -14.852 1 73.25 94 PRO B N 1
ATOM 4010 C CA . PRO B 1 94 ? -6.195 -1.271 -15.117 1 73.25 94 PRO B CA 1
ATOM 4011 C C . PRO B 1 94 ? -7.109 -0.702 -14.031 1 73.25 94 PRO B C 1
ATOM 4013 O O . PRO B 1 94 ? -6.988 0.472 -13.672 1 73.25 94 PRO B O 1
ATOM 4016 N N . VAL B 1 95 ? -7.941 -1.528 -13.602 1 77.12 95 VAL B N 1
ATOM 4017 C CA . VAL B 1 95 ? -8.875 -1.116 -12.555 1 77.12 95 VAL B CA 1
ATOM 4018 C C . VAL B 1 95 ? -8.102 -0.802 -11.273 1 77.12 95 VAL B C 1
ATOM 4020 O O . VAL B 1 95 ? -8.328 0.231 -10.641 1 77.12 95 VAL B O 1
ATOM 4023 N N . TRP B 1 96 ? -7.148 -1.558 -10.977 1 78.06 96 TRP B N 1
ATOM 4024 C CA . TRP B 1 96 ? -6.316 -1.344 -9.797 1 78.06 96 TRP B CA 1
ATOM 4025 C C . TRP B 1 96 ? -5.461 -0.09 -9.953 1 78.06 96 TRP B C 1
ATOM 4027 O O . TRP B 1 96 ? -5.32 0.691 -9.008 1 78.06 96 TRP B O 1
ATOM 4037 N N . GLY B 1 97 ? -4.961 0.068 -11.195 1 77.62 97 GLY B N 1
ATOM 4038 C CA . GLY B 1 97 ? -4.148 1.243 -11.461 1 77.62 97 GLY B CA 1
ATOM 4039 C C . GLY B 1 97 ? -4.902 2.547 -11.281 1 77.62 97 GLY B C 1
ATOM 4040 O O . GLY B 1 97 ? -4.402 3.484 -10.664 1 77.62 97 GLY B O 1
ATOM 4041 N N . VAL B 1 98 ? -6.098 2.561 -11.734 1 79.31 98 VAL B N 1
ATOM 4042 C CA . VAL B 1 98 ? -6.93 3.758 -11.633 1 79.31 98 VAL B CA 1
ATOM 4043 C C . VAL B 1 98 ? -7.293 4.012 -10.172 1 79.31 98 VAL B C 1
ATOM 4045 O O . VAL B 1 98 ? -7.254 5.156 -9.711 1 79.31 98 VAL B O 1
ATOM 4048 N N . ALA B 1 99 ? -7.598 2.963 -9.492 1 85.75 99 ALA B N 1
ATOM 4049 C CA . ALA B 1 99 ? -7.941 3.096 -8.078 1 85.75 99 ALA B CA 1
ATOM 4050 C C . ALA B 1 99 ? -6.777 3.678 -7.281 1 85.75 99 ALA B C 1
ATOM 4052 O O . ALA B 1 99 ? -6.973 4.531 -6.414 1 85.75 99 ALA B O 1
ATOM 4053 N N . ILE B 1 100 ? -5.621 3.316 -7.586 1 79.69 100 ILE B N 1
ATOM 4054 C CA . ILE B 1 100 ? -4.449 3.717 -6.812 1 79.69 100 ILE B CA 1
ATOM 4055 C C . ILE B 1 100 ? -4.047 5.141 -7.188 1 79.69 100 ILE B C 1
ATOM 4057 O O . ILE B 1 100 ? -3.875 5.992 -6.312 1 79.69 100 ILE B O 1
ATOM 4061 N N . VAL B 1 101 ? -4.012 5.445 -8.43 1 75.06 101 VAL B N 1
ATOM 4062 C CA . VAL B 1 101 ? -3.5 6.734 -8.883 1 75.06 101 VAL B CA 1
ATOM 4063 C C . VAL B 1 101 ? -4.535 7.824 -8.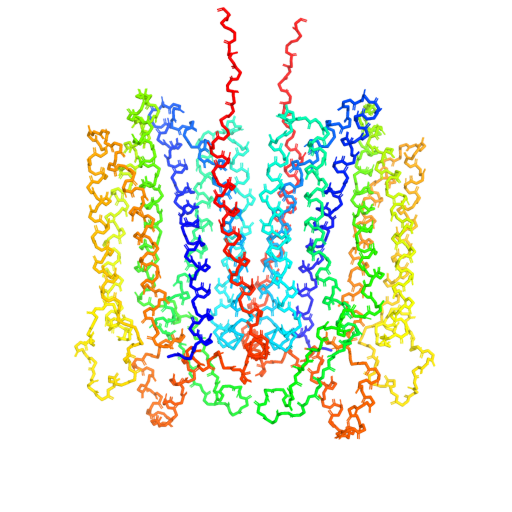609 1 75.06 101 VAL B C 1
ATOM 4065 O O . VAL B 1 101 ? -4.223 8.852 -8.008 1 75.06 101 VAL B O 1
ATOM 4068 N N . PHE B 1 102 ? -5.766 7.539 -8.961 1 81.19 102 PHE B N 1
ATOM 4069 C CA . PHE B 1 102 ? -6.777 8.586 -8.883 1 81.19 102 PHE B CA 1
ATOM 4070 C C . PHE B 1 102 ? -7.539 8.508 -7.566 1 81.19 102 PHE B C 1
ATOM 4072 O O . PHE B 1 102 ? -8.227 9.461 -7.188 1 81.19 102 PHE B O 1
ATOM 4079 N N . GLY B 1 103 ? -7.414 7.434 -6.941 1 88.75 103 GLY B N 1
ATOM 4080 C CA . GLY B 1 103 ? -8.078 7.285 -5.656 1 88.75 103 GLY B CA 1
ATOM 4081 C C . GLY B 1 103 ? -7.141 7.473 -4.477 1 88.75 103 GLY B C 1
ATOM 4082 O O . GLY B 1 103 ? -7.137 8.531 -3.844 1 88.75 103 GLY B O 1
ATOM 4083 N N . VAL B 1 104 ? -6.207 6.582 -4.328 1 85.62 104 VAL B N 1
ATOM 4084 C CA . VAL B 1 104 ? -5.379 6.527 -3.129 1 85.62 104 VAL B CA 1
ATOM 4085 C C . VAL B 1 104 ? -4.348 7.652 -3.16 1 85.62 104 VAL B C 1
ATOM 4087 O O . VAL B 1 104 ? -4.227 8.422 -2.201 1 85.62 104 VAL B O 1
ATOM 4090 N N . ALA B 1 105 ? -3.678 7.867 -4.23 1 78.69 105 ALA B N 1
ATOM 4091 C CA . ALA B 1 105 ? -2.557 8.797 -4.32 1 78.69 105 ALA B CA 1
ATOM 4092 C C . ALA B 1 105 ? -3.033 10.242 -4.199 1 78.69 105 ALA B C 1
ATOM 4094 O O . ALA B 1 105 ? -2.326 11.094 -3.652 1 78.69 105 ALA B O 1
ATOM 4095 N N . ILE B 1 106 ? -4.184 10.492 -4.648 1 82.81 106 ILE B N 1
ATOM 4096 C CA . ILE B 1 106 ? -4.715 11.844 -4.602 1 82.81 106 ILE B CA 1
ATOM 4097 C C . ILE B 1 106 ? -5.391 12.086 -3.252 1 82.81 106 ILE B C 1
ATOM 4099 O O . ILE B 1 106 ? -5.285 13.18 -2.684 1 82.81 106 ILE B O 1
ATOM 4103 N N . SER B 1 107 ? -5.984 11.125 -2.729 1 88.94 107 SER B N 1
ATOM 4104 C CA . SER B 1 107 ? -6.746 11.273 -1.492 1 88.94 107 SER B CA 1
ATOM 4105 C C . SER B 1 107 ? -5.824 11.516 -0.302 1 88.94 107 SER B C 1
ATOM 4107 O O . SER B 1 107 ? -6.148 12.305 0.591 1 88.94 107 SER B O 1
ATOM 4109 N N . LEU B 1 108 ? -4.746 10.906 -0.341 1 85.69 108 LEU B N 1
ATOM 4110 C CA . LEU B 1 108 ? -3.875 10.977 0.826 1 85.69 108 LEU B CA 1
ATOM 4111 C C . LEU B 1 108 ? -3.428 12.414 1.083 1 85.69 108 LEU B C 1
ATOM 4113 O O . LEU B 1 108 ? -3.672 12.961 2.16 1 85.69 108 LEU B O 1
ATOM 4117 N N . PRO B 1 109 ? -2.812 13.109 0.12 1 79.94 109 PRO B N 1
ATOM 4118 C CA . PRO B 1 109 ? -2.443 14.5 0.393 1 79.94 109 PRO B CA 1
ATOM 4119 C C . PRO B 1 109 ? -3.658 15.406 0.607 1 79.94 109 PRO B C 1
ATOM 4121 O O . PRO B 1 109 ? -3.59 16.359 1.376 1 79.94 109 PRO B O 1
ATOM 4124 N N . LEU B 1 110 ? -4.746 15.086 -0.027 1 87.44 110 LEU B N 1
ATOM 4125 C CA . LEU B 1 110 ? -5.945 15.898 0.103 1 87.44 110 LEU B CA 1
ATOM 4126 C C . LEU B 1 110 ? -6.523 15.797 1.512 1 87.44 110 LEU B C 1
ATOM 4128 O O . LEU B 1 110 ? -7.078 16.766 2.029 1 87.44 110 LEU B O 1
ATOM 4132 N N . ILE B 1 111 ? -6.434 14.602 2.082 1 90.38 111 ILE B N 1
ATOM 4133 C CA . ILE B 1 111 ? -6.891 14.43 3.457 1 90.38 111 ILE B CA 1
ATOM 4134 C C . ILE B 1 111 ? -6.066 15.305 4.395 1 90.38 111 ILE B C 1
ATOM 4136 O O . ILE B 1 111 ? -6.617 15.992 5.254 1 90.38 111 ILE B O 1
ATOM 4140 N N . GLY B 1 112 ? -4.77 15.297 4.191 1 84.06 112 GLY B N 1
ATOM 4141 C CA . GLY B 1 112 ? -3.91 16.156 4.984 1 84.06 112 GLY B CA 1
ATOM 4142 C C . GLY B 1 112 ? -4.211 17.625 4.797 1 84.06 112 GLY B C 1
ATOM 4143 O O . GLY B 1 112 ? -4.266 18.391 5.77 1 84.06 112 GLY B O 1
ATOM 4144 N N . PHE B 1 113 ? -4.426 18 3.586 1 84.5 113 PHE B N 1
ATOM 4145 C CA . PHE B 1 113 ? -4.727 19.391 3.275 1 84.5 113 PHE B CA 1
ATOM 4146 C C . PHE B 1 113 ? -6.07 19.797 3.861 1 84.5 113 PHE B C 1
ATOM 4148 O O . PHE B 1 113 ? -6.215 20.906 4.391 1 84.5 113 PHE B O 1
ATOM 4155 N N . TYR B 1 114 ? -6.973 18.938 3.758 1 91.62 114 TYR B N 1
ATOM 4156 C CA . TYR B 1 114 ? -8.297 19.188 4.309 1 91.62 114 TYR B CA 1
ATOM 4157 C C . TYR B 1 114 ? -8.234 19.422 5.816 1 91.62 114 TYR B C 1
ATOM 4159 O O . TYR B 1 114 ? -8.844 20.359 6.336 1 91.62 114 TYR B O 1
ATOM 4167 N N . TYR B 1 115 ? -7.574 18.656 6.52 1 88.5 115 TYR B N 1
ATOM 4168 C CA . TYR B 1 115 ? -7.441 18.781 7.965 1 88.5 115 TYR B CA 1
ATOM 4169 C C . TYR B 1 115 ? -6.695 20.062 8.336 1 88.5 115 TYR B C 1
ATOM 4171 O O . TYR B 1 115 ? -7.125 20.797 9.219 1 88.5 115 TYR B O 1
ATOM 4179 N N . ARG B 1 116 ? -5.68 20.391 7.613 1 81.44 116 ARG B N 1
ATOM 4180 C CA . ARG B 1 116 ? -4.801 21.484 7.977 1 81.44 116 ARG B CA 1
ATOM 4181 C C . ARG B 1 116 ? -5.43 22.828 7.613 1 81.44 116 ARG B C 1
ATOM 4183 O O . ARG B 1 116 ? -5.066 23.859 8.18 1 81.44 116 ARG B O 1
ATOM 4190 N N . SER B 1 117 ? -6.305 22.781 6.711 1 88.75 117 SER B N 1
ATOM 4191 C CA . SER B 1 117 ? -6.852 24.047 6.219 1 88.75 117 SER B CA 1
ATOM 4192 C C . SER B 1 117 ? -8.117 24.438 6.98 1 88.75 117 SER B C 1
ATOM 4194 O O . SER B 1 117 ? -8.727 25.469 6.688 1 88.75 117 SER B O 1
ATOM 4196 N N . PHE B 1 118 ? -8.5 23.641 7.961 1 90.38 118 PHE B N 1
ATOM 4197 C CA . PHE B 1 118 ? -9.625 24.031 8.797 1 90.38 118 PHE B CA 1
ATOM 4198 C C . PHE B 1 118 ? -9.383 25.391 9.438 1 90.38 118 PHE B C 1
ATOM 4200 O O . PHE B 1 118 ? -8.328 25.641 10.031 1 90.38 118 PHE B O 1
ATOM 4207 N N . GLY B 1 119 ? -10.312 26.312 9.312 1 90.5 119 GLY B N 1
ATOM 4208 C CA . GLY B 1 119 ? -10.211 27.641 9.922 1 90.5 119 GLY B CA 1
ATOM 4209 C C . GLY B 1 119 ? -9.281 28.562 9.164 1 90.5 119 GLY B C 1
ATOM 4210 O O . GLY B 1 119 ? -9.117 29.734 9.547 1 90.5 119 GLY B O 1
ATOM 4211 N N . LYS B 1 120 ? -8.734 28.125 8.062 1 90.5 120 LYS B N 1
ATOM 4212 C CA . LYS B 1 120 ? -7.75 28.922 7.348 1 90.5 120 LYS B CA 1
ATOM 4213 C C . LYS B 1 120 ? -8.266 29.328 5.965 1 90.5 120 LYS B C 1
ATOM 4215 O O . LYS B 1 120 ? -7.566 30.016 5.215 1 90.5 120 LYS B O 1
ATOM 4220 N N . MET B 1 121 ? -9.32 28.844 5.645 1 92.12 121 MET B N 1
ATOM 4221 C CA . MET B 1 121 ? -9.953 29.219 4.379 1 92.12 121 MET B CA 1
ATOM 4222 C C . MET B 1 121 ? -11.453 29.438 4.562 1 92.12 121 MET B C 1
ATOM 4224 O O . MET B 1 121 ? -12 29.141 5.625 1 92.12 121 MET B O 1
ATOM 4228 N N . ASP B 1 122 ? -12 30 3.506 1 95.75 122 ASP B N 1
ATOM 4229 C CA . ASP B 1 122 ? -13.438 30.219 3.518 1 95.75 122 ASP B CA 1
ATOM 4230 C C . ASP B 1 122 ? -14.188 28.906 3.746 1 95.75 122 ASP B C 1
ATOM 4232 O O . ASP B 1 122 ? -13.82 27.859 3.189 1 95.75 122 ASP B O 1
ATOM 4236 N N . ASP B 1 123 ? -15.219 28.984 4.582 1 96.31 123 ASP B N 1
ATOM 4237 C CA . ASP B 1 123 ? -15.93 27.781 4.996 1 96.31 123 ASP B CA 1
ATOM 4238 C C . ASP B 1 123 ? -16.547 27.078 3.795 1 96.31 123 ASP B C 1
ATOM 4240 O O . ASP B 1 123 ? -16.531 25.844 3.717 1 96.31 123 ASP B O 1
ATOM 4244 N N . ALA B 1 124 ? -17.125 27.828 2.939 1 96.94 124 ALA B N 1
ATOM 4245 C CA . ALA B 1 124 ? -17.75 27.234 1.771 1 96.94 124 ALA B CA 1
ATOM 4246 C C . ALA B 1 124 ? -16.719 26.562 0.872 1 96.94 124 ALA B C 1
ATOM 4248 O O . ALA B 1 124 ? -16.953 25.469 0.346 1 96.94 124 ALA B O 1
ATOM 4249 N N . LYS B 1 125 ? -15.633 27.203 0.686 1 96.81 125 LYS B N 1
ATOM 4250 C CA . LYS B 1 125 ? -14.547 26.625 -0.11 1 96.81 125 LYS B CA 1
ATOM 4251 C C . LYS B 1 125 ? -13.977 25.391 0.558 1 96.81 125 LYS B C 1
ATOM 4253 O O . LYS B 1 125 ? -13.609 24.422 -0.121 1 96.81 125 LYS B O 1
ATOM 4258 N N . HIS B 1 126 ? -13.891 25.484 1.853 1 97.5 126 HIS B N 1
ATOM 4259 C CA . HIS B 1 126 ? -13.383 24.328 2.59 1 97.5 126 HIS B CA 1
ATOM 4260 C C . HIS B 1 126 ? -14.312 23.125 2.441 1 97.5 126 HIS B C 1
ATOM 4262 O O . HIS B 1 126 ? -13.852 22 2.244 1 97.5 126 HIS B O 1
ATOM 4268 N N . ALA B 1 127 ? -15.625 23.422 2.518 1 97.94 127 ALA B N 1
ATOM 4269 C CA . ALA B 1 127 ? -16.594 22.344 2.293 1 97.94 127 ALA B CA 1
ATOM 4270 C C . ALA B 1 127 ? -16.469 21.781 0.881 1 97.94 127 ALA B C 1
ATOM 4272 O O . ALA B 1 127 ? -16.547 20.562 0.683 1 97.94 127 ALA B O 1
ATOM 4273 N N . ALA B 1 128 ? -16.297 22.656 -0.051 1 98 128 ALA B N 1
ATOM 4274 C CA . ALA B 1 128 ? -16.125 22.203 -1.433 1 98 128 ALA B CA 1
ATOM 4275 C C . ALA B 1 128 ? -14.898 21.312 -1.572 1 98 128 ALA B C 1
ATOM 4277 O O . ALA B 1 128 ? -14.922 20.328 -2.301 1 98 128 ALA B O 1
ATOM 4278 N N . LEU B 1 129 ? -13.812 21.703 -0.922 1 95.94 129 LEU B N 1
ATOM 4279 C CA . LEU B 1 129 ? -12.609 20.875 -0.896 1 95.94 129 LEU B CA 1
ATOM 4280 C C . LEU B 1 129 ? -12.914 19.484 -0.353 1 95.94 129 LEU B C 1
ATOM 4282 O O . LEU B 1 129 ? -12.414 18.484 -0.87 1 95.94 129 LEU B O 1
ATOM 4286 N N . GLY B 1 130 ? -13.727 19.484 0.644 1 97.56 130 GLY B N 1
ATOM 4287 C CA . GLY B 1 130 ? -14.141 18.203 1.198 1 97.56 130 GLY B CA 1
ATOM 4288 C C . GLY B 1 130 ? -14.883 17.328 0.2 1 97.56 130 GLY B C 1
ATOM 4289 O O . GLY B 1 130 ? -14.641 16.125 0.124 1 97.56 130 GLY B O 1
ATOM 4290 N N . TYR B 1 131 ? -15.742 17.938 -0.529 1 98.19 131 TYR B N 1
ATOM 4291 C CA . TYR B 1 131 ? -16.484 17.172 -1.519 1 98.19 131 TYR B CA 1
ATOM 4292 C C . TYR B 1 131 ? -15.562 16.703 -2.645 1 98.19 131 TYR B C 1
ATOM 4294 O O . TYR B 1 131 ? -15.758 15.617 -3.203 1 98.19 131 TYR B O 1
ATOM 4302 N N . VAL B 1 132 ? -14.609 17.5 -3.027 1 96.56 132 VAL B N 1
ATOM 4303 C CA . VAL B 1 132 ? -13.609 17.062 -4.008 1 96.56 132 VAL B CA 1
ATOM 4304 C C . VAL B 1 132 ? -12.867 15.844 -3.482 1 96.56 132 VAL B C 1
ATOM 4306 O O . VAL B 1 132 ? -12.664 14.867 -4.215 1 96.56 132 VAL B O 1
ATOM 4309 N N . LEU B 1 133 ? -12.461 15.891 -2.211 1 95.94 133 LEU B N 1
ATOM 4310 C CA . LEU B 1 133 ? -11.828 14.75 -1.557 1 95.94 133 LEU B CA 1
ATOM 4311 C C . LEU B 1 133 ? -12.734 13.523 -1.615 1 95.94 133 LEU B C 1
ATOM 4313 O O . LEU B 1 133 ? -12.273 12.43 -1.942 1 95.94 133 LEU B O 1
ATOM 4317 N N . ALA B 1 134 ? -14.023 13.711 -1.368 1 98.06 134 ALA B N 1
ATOM 4318 C CA . ALA B 1 134 ? -14.977 12.602 -1.367 1 98.06 134 ALA B CA 1
ATOM 4319 C C . ALA B 1 134 ? -15.094 11.977 -2.752 1 98.06 134 ALA B C 1
ATOM 4321 O O . ALA B 1 134 ? -15.133 10.75 -2.881 1 98.06 134 ALA B O 1
ATOM 4322 N N . ILE B 1 135 ? -15.094 12.75 -3.738 1 97.56 135 ILE B N 1
ATOM 4323 C CA . ILE B 1 135 ? -15.219 12.281 -5.113 1 97.56 135 ILE B CA 1
ATOM 4324 C C . ILE B 1 135 ? -14 11.445 -5.492 1 97.56 135 ILE B C 1
ATOM 4326 O O . ILE B 1 135 ? -14.141 10.328 -6.004 1 97.56 135 ILE B O 1
ATOM 4330 N N . PHE B 1 136 ? -12.875 11.898 -5.191 1 94.19 136 PHE B N 1
ATOM 4331 C CA . PHE B 1 136 ? -11.656 11.164 -5.531 1 94.19 136 PHE B CA 1
ATOM 4332 C C . PHE B 1 136 ? -11.547 9.883 -4.719 1 94.19 136 PHE B C 1
ATOM 4334 O O . PHE B 1 136 ? -11.164 8.844 -5.242 1 94.19 136 PHE B O 1
ATOM 4341 N N . THR B 1 137 ? -11.883 10.008 -3.465 1 96.56 137 THR B N 1
ATOM 4342 C CA . THR B 1 137 ? -11.805 8.828 -2.615 1 96.56 137 THR B CA 1
ATOM 4343 C C . THR B 1 137 ? -12.781 7.754 -3.088 1 96.56 137 THR B C 1
ATOM 4345 O O . THR B 1 137 ? -12.5 6.559 -2.971 1 96.56 137 THR B O 1
ATOM 4348 N N . SER B 1 138 ? -13.875 8.148 -3.693 1 97.75 138 SER B N 1
ATOM 4349 C CA . SER B 1 138 ? -14.914 7.219 -4.129 1 97.75 138 SER B CA 1
ATOM 4350 C C . SER B 1 138 ? -14.484 6.465 -5.387 1 97.75 138 SER B C 1
ATOM 4352 O O . SER B 1 138 ? -15.094 5.461 -5.754 1 97.75 138 SER B O 1
ATOM 4354 N N . ILE B 1 139 ? -13.422 6.898 -5.996 1 94.88 139 ILE B N 1
ATOM 4355 C CA . ILE B 1 139 ? -12.891 6.188 -7.156 1 94.88 139 ILE B CA 1
ATOM 4356 C C . ILE B 1 139 ? -12.344 4.828 -6.723 1 94.88 139 ILE B C 1
ATOM 4358 O O . ILE B 1 139 ? -12.422 3.855 -7.473 1 94.88 139 ILE B O 1
ATOM 4362 N N . ILE B 1 140 ? -11.867 4.73 -5.492 1 94 140 ILE B N 1
ATOM 4363 C CA . ILE B 1 140 ? -11.266 3.498 -4.988 1 94 140 ILE B CA 1
ATOM 4364 C C . ILE B 1 140 ? -12.312 2.381 -5 1 94 140 ILE B C 1
ATOM 4366 O O . ILE B 1 140 ? -12.18 1.41 -5.75 1 94 140 ILE B O 1
ATOM 4370 N N . PRO B 1 141 ? -13.453 2.547 -4.305 1 95.38 141 PRO B N 1
ATOM 4371 C CA . PRO B 1 141 ? -14.445 1.471 -4.352 1 95.38 141 PRO B CA 1
ATOM 4372 C C . PRO B 1 141 ? -15.117 1.347 -5.719 1 95.38 141 PRO B C 1
ATOM 4374 O O . PRO B 1 141 ? -15.547 0.256 -6.102 1 95.38 141 PRO B O 1
ATOM 4377 N N . ALA B 1 142 ? -15.203 2.4 -6.465 1 94 142 ALA B N 1
ATOM 4378 C CA . ALA B 1 142 ? -15.789 2.305 -7.797 1 94 142 ALA B CA 1
ATOM 4379 C C . ALA B 1 142 ? -15.008 1.325 -8.672 1 94 142 ALA B C 1
ATOM 4381 O O . ALA B 1 142 ? -15.602 0.561 -9.438 1 94 142 ALA B O 1
ATOM 4382 N N . MET B 1 143 ? -13.734 1.352 -8.508 1 90.44 143 MET B N 1
ATOM 4383 C CA . MET B 1 143 ? -12.898 0.469 -9.312 1 90.44 143 MET B CA 1
ATOM 4384 C C . MET B 1 143 ? -12.867 -0.937 -8.727 1 90.44 143 MET B C 1
ATOM 4386 O O . MET B 1 143 ? -13.023 -1.923 -9.445 1 90.44 143 MET B O 1
ATOM 4390 N N . PHE B 1 144 ? -12.766 -1.041 -7.484 1 89.56 144 PHE B N 1
ATOM 4391 C CA . PHE B 1 144 ? -12.672 -2.361 -6.871 1 89.56 144 PHE B CA 1
ATOM 4392 C C . PHE B 1 144 ? -13.992 -3.113 -6.992 1 89.56 144 PHE B C 1
ATOM 4394 O O . PHE B 1 144 ? -14.008 -4.336 -7.133 1 89.56 144 PHE B O 1
ATOM 4401 N N . ARG B 1 145 ? -15.07 -2.412 -6.938 1 92.5 145 ARG B N 1
ATOM 4402 C CA . ARG B 1 145 ? -16.359 -3.086 -7.082 1 92.5 145 ARG B CA 1
ATOM 4403 C C . ARG B 1 145 ? -16.562 -3.582 -8.508 1 92.5 145 ARG B C 1
ATOM 4405 O O . ARG B 1 145 ? -17.281 -4.559 -8.742 1 92.5 145 ARG B O 1
ATOM 4412 N N . LEU B 1 146 ? -15.938 -2.916 -9.406 1 88.44 146 LEU B N 1
ATOM 4413 C CA . LEU B 1 146 ? -15.969 -3.434 -10.766 1 88.44 146 LEU B CA 1
ATOM 4414 C C . LEU B 1 146 ? -15.312 -4.809 -10.844 1 88.44 146 LEU B C 1
ATOM 4416 O O . LEU B 1 146 ? -15.789 -5.688 -11.562 1 88.44 146 LEU B O 1
ATOM 4420 N N . VAL B 1 147 ? -14.273 -4.945 -10.086 1 84.81 147 VAL B N 1
ATOM 4421 C CA . VAL B 1 147 ? -13.594 -6.234 -10.031 1 84.81 147 VAL B CA 1
ATOM 4422 C C . VAL B 1 147 ? -14.531 -7.289 -9.445 1 84.81 147 VAL B C 1
ATOM 4424 O O . VAL B 1 147 ? -14.641 -8.398 -9.984 1 84.81 147 VAL B O 1
ATOM 4427 N N . PHE B 1 148 ? -15.219 -6.941 -8.438 1 87.88 148 PHE B N 1
ATOM 4428 C CA . PHE B 1 148 ? -16.125 -7.883 -7.793 1 87.88 148 PHE B CA 1
ATOM 4429 C C . PHE B 1 148 ? -17.281 -8.242 -8.711 1 87.88 148 PHE B C 1
ATOM 4431 O O . PHE B 1 148 ? -17.703 -9.398 -8.758 1 87.88 148 PHE B O 1
ATOM 4438 N N . ALA B 1 149 ? -17.75 -7.285 -9.406 1 89.88 149 ALA B N 1
ATOM 4439 C CA . ALA B 1 149 ? -18.812 -7.547 -10.367 1 89.88 149 ALA B CA 1
ATOM 4440 C C . ALA B 1 149 ? -18.344 -8.508 -11.453 1 89.88 149 ALA B C 1
ATOM 4442 O O . ALA B 1 149 ? -19.078 -9.414 -11.852 1 89.88 149 ALA B O 1
ATOM 4443 N N . PHE B 1 150 ? -17.172 -8.336 -11.805 1 84.81 150 PHE B N 1
ATOM 4444 C CA . PHE B 1 150 ? -16.594 -9.172 -12.852 1 84.81 150 PHE B CA 1
ATOM 4445 C C . PHE B 1 150 ? -16.406 -10.602 -12.359 1 84.81 150 PHE B C 1
ATOM 4447 O O . PHE B 1 150 ? -16.625 -11.555 -13.109 1 84.81 150 PHE B O 1
ATOM 4454 N N . ILE B 1 151 ? -15.977 -10.75 -11.227 1 84.12 151 ILE B N 1
ATOM 4455 C CA . ILE B 1 151 ? -15.742 -12.062 -10.641 1 84.12 151 ILE B CA 1
ATOM 4456 C C . ILE B 1 151 ? -17.047 -12.852 -10.602 1 84.12 151 ILE B C 1
ATOM 4458 O O . ILE B 1 151 ? -17.078 -14.055 -10.875 1 84.12 151 ILE B O 1
ATOM 4462 N N . ASN B 1 152 ? -18.109 -12.172 -10.359 1 87.81 152 ASN B N 1
ATOM 4463 C CA . ASN B 1 152 ? -19.406 -12.812 -10.242 1 87.81 152 ASN B CA 1
ATOM 4464 C C . ASN B 1 152 ? -20.031 -13.07 -11.617 1 87.81 152 ASN B C 1
ATOM 4466 O O . ASN B 1 152 ? -20.766 -14.039 -11.797 1 87.81 152 ASN B O 1
ATOM 4470 N N . TYR B 1 153 ? -19.766 -12.234 -12.43 1 88.56 153 TYR B N 1
ATOM 4471 C CA . TYR B 1 153 ? -20.312 -12.289 -13.781 1 88.56 153 TYR B CA 1
ATOM 4472 C C . TYR B 1 153 ? -19.344 -11.68 -14.789 1 88.56 153 TYR B C 1
ATOM 4474 O O . TYR B 1 153 ? -19.422 -10.492 -15.102 1 88.56 153 TYR B O 1
ATOM 4482 N N . PRO B 1 154 ? -18.453 -12.492 -15.336 1 86.19 154 PRO B N 1
ATOM 4483 C CA . PRO B 1 154 ? -17.359 -11.984 -16.172 1 86.19 154 PRO B CA 1
ATOM 4484 C C . PRO B 1 154 ? -17.828 -11.648 -17.594 1 86.19 154 PRO B C 1
ATOM 4486 O O . PRO B 1 154 ? -17.438 -12.32 -18.547 1 86.19 154 PRO B O 1
ATOM 4489 N N . VAL B 1 155 ? -18.531 -10.562 -17.656 1 82.44 155 VAL B N 1
ATOM 4490 C CA . VAL B 1 155 ? -18.984 -10.086 -18.969 1 82.44 155 VAL B CA 1
ATOM 4491 C C . VAL B 1 155 ? -17.797 -9.641 -19.797 1 82.44 155 VAL B C 1
ATOM 4493 O O . VAL B 1 155 ? -16.859 -9.008 -19.281 1 82.44 155 VAL B O 1
ATOM 4496 N N . GLY B 1 156 ? -17.766 -10.023 -21.031 1 77.5 156 GLY B N 1
ATOM 4497 C CA . GLY B 1 156 ? -16.734 -9.547 -21.953 1 77.5 156 GLY B CA 1
ATOM 4498 C C . GLY B 1 156 ? -15.5 -10.414 -21.953 1 77.5 156 GLY B C 1
ATOM 4499 O O . GLY B 1 156 ? -14.5 -10.078 -22.609 1 77.5 156 GLY B O 1
ATOM 4500 N N . VAL B 1 157 ? -15.539 -11.477 -21.297 1 77.5 157 VAL B N 1
ATOM 4501 C CA . VAL B 1 157 ? -14.383 -12.367 -21.25 1 77.5 157 VAL B CA 1
ATOM 4502 C C . VAL B 1 157 ? -14.398 -13.289 -22.469 1 77.5 157 VAL B C 1
ATOM 4504 O O . VAL B 1 157 ? -15.453 -13.789 -22.859 1 77.5 157 VAL B O 1
ATOM 4507 N N . VAL B 1 158 ? -13.258 -13.336 -23.047 1 77.06 158 VAL B N 1
ATOM 4508 C CA . VAL B 1 158 ? -13.07 -14.242 -24.172 1 77.06 158 VAL B CA 1
ATOM 4509 C C . VAL B 1 158 ? -12.023 -15.297 -23.828 1 77.06 158 VAL B C 1
ATOM 4511 O O . VAL B 1 158 ? -10.969 -14.969 -23.281 1 77.06 158 VAL B O 1
ATOM 4514 N N . VAL B 1 159 ? -12.422 -16.531 -24.031 1 78.56 159 VAL B N 1
ATOM 4515 C CA . VAL B 1 159 ? -11.508 -17.641 -23.766 1 78.56 159 VAL B CA 1
ATOM 4516 C C . VAL B 1 159 ? -11.094 -18.297 -25.078 1 78.56 159 VAL B C 1
ATOM 4518 O O . VAL B 1 159 ? -11.945 -18.672 -25.875 1 78.56 159 VAL B O 1
ATOM 4521 N N . LYS B 1 160 ? -9.805 -18.312 -25.328 1 78.5 160 LYS B N 1
ATOM 4522 C CA . LYS B 1 160 ? -9.25 -18.969 -26.5 1 78.5 160 LYS B CA 1
ATOM 4523 C C . LYS B 1 160 ? -8.219 -20.016 -26.109 1 78.5 160 LYS B C 1
ATOM 4525 O O . LYS B 1 160 ? -7.316 -19.75 -25.312 1 78.5 160 LYS B O 1
ATOM 4530 N N . PRO B 1 161 ? -8.5 -21.219 -26.719 1 80.5 161 PRO B N 1
ATOM 4531 C CA . PRO B 1 161 ? -7.488 -22.234 -26.422 1 80.5 161 PRO B CA 1
ATOM 4532 C C . PRO B 1 161 ? -6.082 -21.812 -26.859 1 80.5 161 PRO B C 1
ATOM 4534 O O . PRO B 1 161 ? -5.914 -21.188 -27.891 1 80.5 161 PRO B O 1
ATOM 4537 N N . ASP B 1 162 ? -5.121 -21.969 -25.938 1 76.81 162 ASP B N 1
ATOM 4538 C CA . ASP B 1 162 ? -3.711 -21.688 -26.188 1 76.81 162 ASP B CA 1
ATOM 4539 C C . ASP B 1 162 ? -2.811 -22.703 -25.484 1 76.81 162 ASP B C 1
ATOM 4541 O O . ASP B 1 162 ? -2.578 -22.594 -24.281 1 76.81 162 ASP B O 1
ATOM 4545 N N . PRO B 1 163 ? -2.27 -23.594 -26.281 1 71.75 163 PRO B N 1
ATOM 4546 C CA . PRO B 1 163 ? -1.43 -24.641 -25.672 1 71.75 163 PRO B CA 1
ATOM 4547 C C . PRO B 1 163 ? -0.169 -24.078 -25.031 1 71.75 163 PRO B C 1
ATOM 4549 O O . PRO B 1 163 ? 0.458 -24.75 -24.203 1 71.75 163 PRO B O 1
ATOM 4552 N N . ASN B 1 164 ? 0.117 -22.828 -25.344 1 63.62 164 ASN B N 1
ATOM 4553 C CA . ASN B 1 164 ? 1.338 -22.234 -24.797 1 63.62 164 ASN B CA 1
ATOM 4554 C C . ASN B 1 164 ? 1.071 -21.5 -23.484 1 63.62 164 ASN B C 1
ATOM 4556 O O . ASN B 1 164 ? 2.008 -21.062 -22.812 1 63.62 164 ASN B O 1
ATOM 4560 N N . SER B 1 165 ? -0.191 -21.453 -23.219 1 66.06 165 SER B N 1
ATOM 4561 C CA . SER B 1 165 ? -0.551 -20.781 -21.969 1 66.06 165 SER B CA 1
ATOM 4562 C C . SER B 1 165 ? -0.375 -21.703 -20.781 1 66.06 165 SER B C 1
ATOM 4564 O O . SER B 1 165 ? -0.593 -22.922 -20.875 1 66.06 165 SER B O 1
ATOM 4566 N N . VAL B 1 166 ? -0.004 -21.125 -19.672 1 62.25 166 VAL B N 1
ATOM 4567 C CA . VAL B 1 166 ? 0.213 -21.875 -18.438 1 62.25 166 VAL B CA 1
ATOM 4568 C C . VAL B 1 166 ? -1.082 -22.562 -18 1 62.25 166 VAL B C 1
ATOM 4570 O O . VAL B 1 166 ? -1.053 -23.641 -17.406 1 62.25 166 VAL B O 1
ATOM 4573 N N . ILE B 1 167 ? -2.203 -22.031 -18.391 1 65.88 167 ILE B N 1
ATOM 4574 C CA . ILE B 1 167 ? -3.467 -22.609 -17.953 1 65.88 167 ILE B CA 1
ATOM 4575 C C . ILE B 1 167 ? -4.168 -23.281 -19.125 1 65.88 167 ILE B C 1
ATOM 4577 O O . ILE B 1 167 ? -5.324 -23.703 -19 1 65.88 167 ILE B O 1
ATOM 4581 N N . GLY B 1 168 ? -3.521 -23.359 -20.234 1 69.5 168 GLY B N 1
ATOM 4582 C CA . GLY B 1 168 ? -4.047 -24.062 -21.391 1 69.5 168 GLY B CA 1
ATOM 4583 C C . GLY B 1 168 ? -4.934 -23.188 -22.266 1 69.5 168 GLY B C 1
ATOM 4584 O O . GLY B 1 168 ? -5.434 -23.641 -23.297 1 69.5 168 GLY B O 1
ATOM 4585 N N . PHE B 1 169 ? -5.227 -22.031 -21.828 1 75.12 169 PHE B N 1
ATOM 4586 C CA . PHE B 1 169 ? -6.031 -21.109 -22.609 1 75.12 169 PHE B CA 1
ATOM 4587 C C . PHE B 1 169 ? -5.68 -19.672 -22.266 1 75.12 169 PHE B C 1
ATOM 4589 O O . PHE B 1 169 ? -5.02 -19.406 -21.266 1 75.12 169 PHE B O 1
ATOM 4596 N N . ASP B 1 170 ? -6.094 -18.781 -23.188 1 71.25 170 ASP B N 1
ATOM 4597 C CA . ASP B 1 170 ? -5.926 -17.344 -22.953 1 71.25 170 ASP B CA 1
ATOM 4598 C C . ASP B 1 170 ? -7.246 -16.703 -22.547 1 71.25 170 ASP B C 1
ATOM 4600 O O . ASP B 1 170 ? -8.312 -17.078 -23.047 1 71.25 170 ASP B O 1
ATOM 4604 N N . LEU B 1 171 ? -7.09 -15.852 -21.531 1 71.56 171 LEU B N 1
ATOM 4605 C CA . LEU B 1 171 ? -8.234 -15.047 -21.125 1 71.56 171 LEU B CA 1
ATOM 4606 C C . LEU B 1 171 ? -8.141 -13.641 -21.719 1 71.56 171 LEU B C 1
ATOM 4608 O O . LEU B 1 171 ? -7.094 -12.992 -21.609 1 71.56 171 LEU B O 1
ATOM 4612 N N . GLY B 1 172 ? -9.07 -13.32 -22.578 1 68.62 172 GLY B N 1
ATOM 4613 C CA . GLY B 1 172 ? -9.18 -11.961 -23.078 1 68.62 172 GLY B CA 1
ATOM 4614 C C . GLY B 1 172 ? -10.367 -11.211 -22.5 1 68.62 172 GLY B C 1
ATOM 4615 O O . GLY B 1 172 ? -11.266 -11.812 -21.906 1 68.62 172 GLY B O 1
ATOM 4616 N N . ALA B 1 173 ? -10.227 -9.867 -22.359 1 67.12 173 ALA B N 1
ATOM 4617 C CA . ALA B 1 173 ? -11.344 -9.086 -21.844 1 67.12 173 ALA B CA 1
ATOM 4618 C C . ALA B 1 173 ? -11.648 -7.895 -22.75 1 67.12 173 ALA B C 1
ATOM 4620 O O . ALA B 1 173 ? -10.734 -7.223 -23.219 1 67.12 173 ALA B O 1
ATOM 4621 N N . ASP B 1 174 ? -12.891 -7.824 -23.156 1 71.69 174 ASP B N 1
ATOM 4622 C CA . ASP B 1 174 ? -13.398 -6.598 -23.75 1 71.69 174 ASP B CA 1
ATOM 4623 C C . ASP B 1 174 ? -13.852 -5.605 -22.688 1 71.69 174 ASP B C 1
ATOM 4625 O O . ASP B 1 174 ? -14.945 -5.742 -22.125 1 71.69 174 ASP B O 1
ATOM 4629 N N . LEU B 1 175 ? -13.023 -4.648 -22.453 1 69.06 175 LEU B N 1
ATOM 4630 C CA . LEU B 1 175 ? -13.258 -3.703 -21.375 1 69.06 175 LEU B CA 1
ATOM 4631 C C . LEU B 1 175 ? -14.562 -2.947 -21.594 1 69.06 175 LEU B C 1
ATOM 4633 O O . LEU B 1 175 ? -15.266 -2.623 -20.625 1 69.06 175 LEU B O 1
ATOM 4637 N N . GLY B 1 176 ? -14.836 -2.576 -22.812 1 72.12 176 GLY B N 1
ATOM 4638 C CA . GLY B 1 176 ? -16.109 -1.927 -23.109 1 72.12 176 GLY B CA 1
ATOM 4639 C C . GLY B 1 176 ? -17.312 -2.754 -22.688 1 72.12 176 GLY B C 1
ATOM 4640 O O . GLY B 1 176 ? -18.25 -2.236 -22.094 1 72.12 176 GLY B O 1
ATOM 4641 N N . GLN B 1 177 ? -17.203 -4.031 -22.828 1 78.31 177 GLN B N 1
ATOM 4642 C CA . GLN B 1 177 ? -18.297 -4.93 -22.438 1 78.31 177 GLN B CA 1
ATOM 4643 C C . GLN B 1 177 ? -18.312 -5.152 -20.938 1 78.31 177 GLN B C 1
ATOM 4645 O O . GLN B 1 177 ? -19.375 -5.324 -20.344 1 78.31 177 GLN B O 1
ATOM 4650 N N . ALA B 1 178 ? -17.109 -5.145 -20.375 1 75.88 178 ALA B N 1
ATOM 4651 C CA . ALA B 1 178 ? -17.016 -5.359 -18.938 1 75.88 178 ALA B CA 1
ATOM 4652 C C . ALA B 1 178 ? -17.781 -4.281 -18.172 1 75.88 178 ALA B C 1
ATOM 4654 O O . ALA B 1 178 ? -18.344 -4.551 -17.109 1 75.88 178 ALA B O 1
ATOM 4655 N N . LEU B 1 179 ? -17.875 -3.137 -18.781 1 79.38 179 LEU B N 1
ATOM 4656 C CA . LEU B 1 179 ? -18.516 -2.002 -18.109 1 79.38 179 LEU B CA 1
ATOM 4657 C C . LEU B 1 179 ? -20.031 -2.096 -18.188 1 79.38 179 LEU B C 1
ATOM 4659 O O . LEU B 1 179 ? -20.734 -1.381 -17.484 1 79.38 179 LEU B O 1
ATOM 4663 N N . THR B 1 180 ? -20.516 -2.969 -18.938 1 85.31 180 THR B N 1
ATOM 4664 C CA . THR B 1 180 ? -21.953 -3.135 -19.078 1 85.31 180 THR B CA 1
ATOM 4665 C C . THR B 1 180 ? -22.469 -4.203 -18.109 1 85.31 180 THR B C 1
ATOM 4667 O O . THR B 1 180 ? -23.625 -4.633 -18.203 1 85.31 180 THR B O 1
ATOM 4670 N N . ASN B 1 181 ? -21.625 -4.617 -17.219 1 90.56 181 ASN B N 1
ATOM 4671 C CA . ASN B 1 181 ? -22 -5.609 -16.219 1 90.56 181 ASN B CA 1
ATOM 4672 C C . ASN B 1 181 ? -23.203 -5.145 -15.398 1 90.56 181 ASN B C 1
ATOM 4674 O O . ASN B 1 181 ? -23.125 -4.121 -14.711 1 90.56 181 ASN B O 1
ATOM 4678 N N . PRO B 1 182 ? -24.266 -5.832 -15.477 1 93.44 182 PRO B N 1
ATOM 4679 C CA . PRO B 1 182 ? -25.5 -5.371 -14.82 1 93.44 182 PRO B CA 1
ATOM 4680 C C . PRO B 1 182 ? -25.391 -5.395 -13.297 1 93.44 182 PRO B C 1
ATOM 4682 O O . PRO B 1 182 ? -26.172 -4.723 -12.617 1 93.44 182 PRO B O 1
ATOM 4685 N N . THR B 1 183 ? -24.531 -6.164 -12.711 1 94.38 183 THR B N 1
ATOM 4686 C CA . THR B 1 183 ? -24.406 -6.258 -11.258 1 94.38 183 THR B CA 1
ATOM 4687 C C . THR B 1 183 ? -23.562 -5.105 -10.711 1 94.38 183 THR B C 1
ATOM 4689 O O . THR B 1 183 ? -23.594 -4.832 -9.508 1 94.38 183 THR B O 1
ATOM 4692 N N . TYR B 1 184 ? -22.875 -4.367 -11.531 1 93.94 184 TYR B N 1
ATOM 4693 C CA . TYR B 1 184 ? -21.922 -3.361 -11.094 1 93.94 184 TYR B CA 1
ATOM 4694 C C . TYR B 1 184 ? -22.625 -2.141 -10.523 1 93.94 184 TYR B C 1
ATOM 4696 O O . TYR B 1 184 ? -22.344 -1.717 -9.406 1 93.94 184 TYR B O 1
ATOM 4704 N N . PRO B 1 185 ? -23.656 -1.528 -11.234 1 96.44 185 PRO B N 1
ATOM 4705 C CA . PRO B 1 185 ? -24.266 -0.294 -10.727 1 96.44 185 PRO B CA 1
ATOM 4706 C C . PRO B 1 185 ? -24.906 -0.474 -9.352 1 96.44 185 PRO B C 1
ATOM 4708 O O . PRO B 1 185 ? -24.641 0.293 -8.43 1 96.44 185 PRO B O 1
ATOM 4711 N N . PRO B 1 186 ? -25.766 -1.469 -9.203 1 97.44 186 PRO B N 1
ATOM 4712 C CA . PRO B 1 186 ? -26.359 -1.608 -7.871 1 97.44 186 PRO B CA 1
ATOM 4713 C C . PRO B 1 186 ? -25.328 -1.919 -6.793 1 97.44 186 PRO B C 1
ATOM 4715 O O . PRO B 1 186 ? -25.469 -1.481 -5.648 1 97.44 186 PRO B O 1
ATOM 4718 N N . LEU B 1 187 ? -24.312 -2.691 -7.141 1 97 187 LEU B N 1
ATOM 4719 C CA . LEU B 1 187 ? -23.266 -3.004 -6.184 1 97 187 LEU B CA 1
ATOM 4720 C C . LEU B 1 187 ? -22.516 -1.739 -5.758 1 97 187 LEU B C 1
ATOM 4722 O O . LEU B 1 187 ? -22.25 -1.54 -4.57 1 97 187 LEU B O 1
ATOM 4726 N N . LEU B 1 188 ? -22.203 -0.892 -6.715 1 96.88 188 LEU B N 1
ATOM 4727 C CA . LEU B 1 188 ? -21.5 0.35 -6.43 1 96.88 188 LEU B CA 1
ATOM 4728 C C . LEU B 1 188 ? -22.344 1.279 -5.57 1 96.88 188 LEU B C 1
ATOM 4730 O O . LEU B 1 188 ? -21.875 1.826 -4.578 1 96.88 188 LEU B O 1
ATOM 4734 N N . ILE B 1 189 ? -23.609 1.456 -5.91 1 98.25 189 ILE B N 1
ATOM 4735 C CA . ILE B 1 189 ? -24.5 2.336 -5.168 1 98.25 189 ILE B CA 1
ATOM 4736 C C . ILE B 1 189 ? -24.688 1.804 -3.746 1 98.25 189 ILE B C 1
ATOM 4738 O O . ILE B 1 189 ? -24.641 2.568 -2.779 1 98.25 189 ILE B O 1
ATOM 4742 N N . ALA B 1 190 ? -24.844 0.529 -3.652 1 98.12 190 ALA B N 1
ATOM 4743 C CA . ALA B 1 190 ? -24.969 -0.083 -2.332 1 98.12 190 ALA B CA 1
ATOM 4744 C C . ALA B 1 190 ? -23.719 0.163 -1.494 1 98.12 190 ALA B C 1
ATOM 4746 O O . ALA B 1 190 ? -23.812 0.463 -0.302 1 98.12 190 ALA B O 1
ATOM 4747 N N . THR B 1 191 ? -22.562 0.086 -2.113 1 97.81 191 THR B N 1
ATOM 4748 C CA . THR B 1 191 ? -21.297 0.258 -1.401 1 97.81 191 THR B CA 1
ATOM 4749 C C . THR B 1 191 ? -21.141 1.699 -0.926 1 97.81 191 THR B C 1
ATOM 4751 O O . THR B 1 191 ? -20.828 1.941 0.241 1 97.81 191 THR B O 1
ATOM 4754 N N . LEU B 1 192 ? -21.391 2.639 -1.781 1 98.25 192 LEU B N 1
ATOM 4755 C CA . LEU B 1 192 ? -21.203 4.043 -1.441 1 98.25 192 LEU B CA 1
ATOM 4756 C C . LEU B 1 192 ? -22.203 4.484 -0.374 1 98.25 192 LEU B C 1
ATOM 4758 O O . LEU B 1 192 ? -21.812 5.102 0.624 1 98.25 192 LEU B O 1
ATOM 4762 N N . THR B 1 193 ? -23.406 4.125 -0.532 1 98.5 193 THR B N 1
ATOM 4763 C CA . THR B 1 193 ? -24.438 4.527 0.423 1 98.5 193 THR B CA 1
ATOM 4764 C C . THR B 1 193 ? -24.344 3.699 1.701 1 98.5 193 THR B C 1
ATOM 4766 O O . THR B 1 193 ? -24.594 4.211 2.797 1 98.5 193 THR B O 1
ATOM 4769 N N . GLY B 1 194 ? -23.984 2.445 1.514 1 98.19 194 GLY B N 1
ATOM 4770 C CA . GLY B 1 194 ? -23.75 1.605 2.68 1 98.19 194 GLY B CA 1
ATOM 4771 C C . GLY B 1 194 ? -22.609 2.086 3.551 1 98.19 194 GLY B C 1
ATOM 4772 O O . GLY B 1 194 ? -22.688 2.021 4.777 1 98.19 194 GLY B O 1
ATOM 4773 N N . ALA B 1 195 ? -21.594 2.58 2.908 1 98.44 195 ALA B N 1
ATOM 4774 C CA . ALA B 1 195 ? -20.438 3.08 3.652 1 98.44 195 ALA B CA 1
ATOM 4775 C C . ALA B 1 195 ? -20.812 4.301 4.484 1 98.44 195 ALA B C 1
ATOM 4777 O O . ALA B 1 195 ? -20.406 4.422 5.645 1 98.44 195 ALA B O 1
ATOM 4778 N N . VAL B 1 196 ? -21.578 5.191 3.93 1 98.56 196 VAL B N 1
ATOM 4779 C CA . VAL B 1 196 ? -22 6.383 4.656 1 98.56 196 VAL B CA 1
ATOM 4780 C C . VAL B 1 196 ? -22.953 5.988 5.785 1 98.56 196 VAL B C 1
ATOM 4782 O O . VAL B 1 196 ? -22.797 6.457 6.918 1 98.56 196 VAL B O 1
ATOM 4785 N N . ALA B 1 197 ? -23.828 5.098 5.504 1 98.62 197 ALA B N 1
ATOM 4786 C CA . ALA B 1 197 ? -24.781 4.648 6.52 1 98.62 197 ALA B CA 1
ATOM 4787 C C . ALA B 1 197 ? -24.078 3.912 7.648 1 98.62 197 ALA B C 1
ATOM 4789 O O . ALA B 1 197 ? -24.391 4.105 8.828 1 98.62 197 ALA B O 1
ATOM 4790 N N . PHE B 1 198 ? -23.188 3.082 7.27 1 98.44 198 PHE B N 1
ATOM 4791 C CA . PHE B 1 198 ? -22.375 2.34 8.234 1 98.44 198 PHE B CA 1
ATOM 4792 C C . PHE B 1 198 ? -21.641 3.289 9.164 1 98.44 198 PHE B C 1
ATOM 4794 O O . PHE B 1 198 ? -21.75 3.18 10.391 1 98.44 198 PHE B O 1
ATOM 4801 N N . THR B 1 199 ? -20.938 4.262 8.586 1 98.25 199 THR B N 1
ATOM 4802 C CA . THR B 1 199 ? -20.141 5.207 9.352 1 98.25 199 THR B CA 1
ATOM 4803 C C . THR B 1 199 ? -21.031 6.09 10.227 1 98.25 199 THR B C 1
ATOM 4805 O O . THR B 1 199 ? -20.734 6.32 11.398 1 98.25 199 THR B O 1
ATOM 4808 N N . ALA B 1 200 ? -22.094 6.535 9.664 1 98.44 200 ALA B N 1
ATOM 4809 C CA . ALA B 1 200 ? -23.047 7.363 10.406 1 98.44 200 ALA B CA 1
ATOM 4810 C C . ALA B 1 200 ? -23.641 6.598 11.586 1 98.44 200 ALA B C 1
ATOM 4812 O O . ALA B 1 200 ? -23.844 7.16 12.656 1 98.44 200 ALA B O 1
ATOM 4813 N N . THR B 1 201 ? -23.922 5.355 11.367 1 98.06 201 THR B N 1
ATOM 4814 C CA . THR B 1 201 ? -24.453 4.531 12.445 1 98.06 201 THR B CA 1
ATOM 4815 C C . THR B 1 201 ? -23.422 4.371 13.562 1 98.06 201 THR B C 1
ATOM 4817 O O . THR B 1 201 ? -23.766 4.477 14.742 1 98.06 201 THR B O 1
ATOM 4820 N N . LEU B 1 202 ? -22.188 4.129 13.172 1 96.44 202 LEU B N 1
ATOM 4821 C CA . LEU B 1 202 ? -21.125 3.99 14.148 1 96.44 202 LEU B CA 1
ATOM 4822 C C . LEU B 1 202 ? -21 5.238 15.016 1 96.44 202 LEU B C 1
ATOM 4824 O O . LEU B 1 202 ? -20.984 5.145 16.25 1 96.44 202 LEU B O 1
ATOM 4828 N N . ILE B 1 203 ? -21 6.363 14.359 1 96.19 203 ILE B N 1
ATOM 4829 C CA . ILE B 1 203 ? -20.797 7.617 15.078 1 96.19 203 ILE B CA 1
ATOM 4830 C C . ILE B 1 203 ? -22.047 7.953 15.891 1 96.19 203 ILE B C 1
ATOM 4832 O O . ILE B 1 203 ? -21.953 8.422 17.031 1 96.19 203 ILE B O 1
ATOM 4836 N N . SER B 1 204 ? -23.188 7.695 15.328 1 96.5 204 SER B N 1
ATOM 4837 C CA . SER B 1 204 ? -24.438 7.91 16.062 1 96.5 204 SER B CA 1
ATOM 4838 C C . SER B 1 204 ? -24.469 7.078 17.344 1 96.5 204 SER B C 1
ATOM 4840 O O . SER B 1 204 ? -24.891 7.562 18.391 1 96.5 204 SER B O 1
ATOM 4842 N N . ALA B 1 205 ? -24.062 5.852 17.234 1 95.5 205 ALA B N 1
ATOM 4843 C CA . ALA B 1 205 ? -24.031 4.977 18.391 1 95.5 205 ALA B CA 1
ATOM 4844 C C . ALA B 1 205 ? -23.094 5.523 19.469 1 95.5 205 ALA B C 1
ATOM 4846 O O . ALA B 1 205 ? -23.453 5.578 20.656 1 95.5 205 ALA B O 1
ATOM 4847 N N . VAL B 1 206 ? -21.938 5.977 19.078 1 92.19 206 VAL B N 1
ATOM 4848 C CA . VAL B 1 206 ? -20.953 6.512 20.031 1 92.19 206 VAL B CA 1
ATOM 4849 C C . VAL B 1 206 ? -21.5 7.793 20.656 1 92.19 206 VAL B C 1
ATOM 4851 O O . VAL B 1 206 ? -21.406 7.977 21.875 1 92.19 206 VAL B O 1
ATOM 4854 N N . TYR B 1 207 ? -22.047 8.641 19.859 1 94.25 207 TYR B N 1
ATOM 4855 C CA . TYR B 1 207 ? -22.578 9.906 20.359 1 94.25 207 TYR B CA 1
ATOM 4856 C C . TYR B 1 207 ? -23.781 9.68 21.266 1 94.25 207 TYR B C 1
ATOM 4858 O O . TYR B 1 207 ? -23.984 10.414 22.234 1 94.25 207 TYR B O 1
ATOM 4866 N N . THR B 1 208 ? -24.547 8.734 20.922 1 94.25 208 THR B N 1
ATOM 4867 C CA . THR B 1 208 ? -25.688 8.383 21.781 1 94.25 208 THR B CA 1
ATOM 4868 C C . THR B 1 208 ? -25.188 7.883 23.141 1 94.25 208 THR B C 1
ATOM 4870 O O . THR B 1 208 ? -25.734 8.273 24.172 1 94.25 208 THR B O 1
ATOM 4873 N N . TRP B 1 209 ? -24.25 6.977 23.062 1 92.25 209 TRP B N 1
ATOM 4874 C CA . TRP B 1 209 ? -23.656 6.465 24.297 1 92.25 209 TRP B CA 1
ATOM 4875 C C . TRP B 1 209 ? -23.078 7.602 25.141 1 92.25 209 TRP B C 1
ATOM 4877 O O . TRP B 1 209 ? -23.297 7.656 26.344 1 92.25 209 TRP B O 1
ATOM 4887 N N . ARG B 1 210 ? -22.391 8.586 24.562 1 89.44 210 ARG B N 1
ATOM 4888 C CA . ARG B 1 210 ? -21.781 9.703 25.25 1 89.44 210 ARG B CA 1
ATOM 4889 C C . ARG B 1 210 ? -22.828 10.672 25.781 1 89.44 210 ARG B C 1
ATOM 4891 O O . ARG B 1 210 ? -22.688 11.203 26.891 1 89.44 210 ARG B O 1
ATOM 4898 N N . TYR B 1 211 ? -23.797 10.867 25.031 1 91.5 211 TYR B N 1
ATOM 4899 C CA . TYR B 1 211 ? -24.875 11.766 25.453 1 91.5 211 TYR B CA 1
ATOM 4900 C C . TYR B 1 211 ? -25.625 11.188 26.656 1 91.5 211 TYR B C 1
ATOM 4902 O O . TYR B 1 211 ? -26.047 11.938 27.531 1 91.5 211 TYR B O 1
ATOM 4910 N N . ALA B 1 212 ? -25.797 9.945 26.594 1 91.31 212 ALA B N 1
ATOM 4911 C CA . ALA B 1 212 ? -26.453 9.289 27.719 1 91.31 212 ALA B CA 1
ATOM 4912 C C . ALA B 1 212 ? -25.688 9.523 29.016 1 91.31 212 ALA B C 1
ATOM 4914 O O . ALA B 1 212 ? -26.281 9.594 30.094 1 91.31 212 ALA B O 1
ATOM 4915 N N . LYS B 1 213 ? -24.438 9.773 28.922 1 88.62 213 LYS B N 1
ATOM 4916 C CA . LYS B 1 213 ? -23.594 9.906 30.094 1 88.62 213 LYS B CA 1
ATOM 4917 C C . LYS B 1 213 ? -23.406 11.375 30.469 1 88.62 213 LYS B C 1
ATOM 4919 O O . LYS B 1 213 ? -23.406 11.727 31.656 1 88.62 213 LYS B O 1
ATOM 4924 N N . THR B 1 214 ? -23.234 12.305 29.531 1 89.88 214 THR B N 1
ATOM 4925 C CA . THR B 1 214 ? -22.828 13.664 29.844 1 89.88 214 THR B CA 1
ATOM 4926 C C . THR B 1 214 ? -23.922 14.664 29.484 1 89.88 214 THR B C 1
ATOM 4928 O O . THR B 1 214 ? -23.906 15.797 29.969 1 89.88 214 THR B O 1
ATOM 4931 N N . LYS B 1 215 ? -24.844 14.367 28.672 1 90.06 215 LYS B N 1
ATOM 4932 C CA . LYS B 1 215 ? -25.953 15.18 28.203 1 90.06 215 LYS B CA 1
ATOM 4933 C C . LYS B 1 215 ? -25.469 16.484 27.578 1 90.06 215 LYS B C 1
ATOM 4935 O O . LYS B 1 215 ? -26.047 17.547 27.812 1 90.06 215 LYS B O 1
ATOM 4940 N N . ASP B 1 216 ? -24.281 16.5 26.891 1 91.56 216 ASP B N 1
ATOM 4941 C CA . ASP B 1 216 ? -23.719 17.641 26.172 1 91.56 216 ASP B CA 1
ATOM 4942 C C . ASP B 1 216 ? -24.438 17.844 24.828 1 91.56 216 ASP B C 1
ATOM 4944 O O . ASP B 1 216 ? -24.734 16.859 24.125 1 91.56 216 ASP B O 1
ATOM 4948 N N . GLU B 1 217 ? -24.719 19.016 24.547 1 91.94 217 GLU B N 1
ATOM 4949 C CA . GLU B 1 217 ? -25.484 19.359 23.359 1 91.94 217 GLU B CA 1
ATOM 4950 C C . GLU B 1 217 ? -24.781 18.906 22.078 1 91.94 217 GLU B C 1
ATOM 4952 O O . GLU B 1 217 ? -25.422 18.609 21.078 1 91.94 217 GLU B O 1
ATOM 4957 N N . ILE B 1 218 ? -23.484 18.875 22.078 1 93.25 218 ILE B N 1
ATOM 4958 C CA . ILE B 1 218 ? -22.719 18.484 20.906 1 93.25 218 ILE B CA 1
ATOM 4959 C C . ILE B 1 218 ? -23 17.016 20.578 1 93.25 218 ILE B C 1
ATOM 4961 O O . ILE B 1 218 ? -23.094 16.641 19.406 1 93.25 218 ILE B O 1
ATOM 4965 N N . TYR B 1 219 ? -23.172 16.234 21.625 1 93.56 219 TYR B N 1
ATOM 4966 C CA . TYR B 1 219 ? -23.469 14.828 21.422 1 93.56 219 TYR B CA 1
ATOM 4967 C C . TYR B 1 219 ? -24.906 14.625 20.953 1 93.56 219 TYR B C 1
ATOM 4969 O O . TYR B 1 219 ? -25.188 13.719 20.172 1 93.56 219 TYR B O 1
ATOM 4977 N N . LYS B 1 220 ? -25.766 15.469 21.453 1 94 220 LYS B N 1
ATOM 4978 C CA . LYS B 1 220 ? -27.156 15.414 21 1 94 220 LYS B CA 1
ATOM 4979 C C . LYS B 1 220 ? -27.25 15.758 19.516 1 94 220 LYS B C 1
ATOM 4981 O O . LYS B 1 220 ? -27.906 15.047 18.75 1 94 220 LYS B O 1
ATOM 4986 N N . LEU B 1 221 ? -26.625 16.812 19.188 1 94.62 221 LEU B N 1
ATOM 4987 C CA . LEU B 1 221 ? -26.609 17.234 17.781 1 94.62 221 LEU B CA 1
ATOM 4988 C C . LEU B 1 221 ? -26.031 16.141 16.891 1 94.62 221 LEU B C 1
ATOM 4990 O O . LEU B 1 221 ? -26.594 15.82 15.844 1 94.62 221 LEU B O 1
ATOM 4994 N N . GLY B 1 222 ? -24.922 15.555 17.281 1 94.75 222 GLY B N 1
ATOM 4995 C CA . GLY B 1 222 ? -24.266 14.516 16.516 1 94.75 222 GLY B CA 1
ATOM 4996 C C . GLY B 1 222 ? -25.094 13.258 16.359 1 94.75 222 GLY B C 1
ATOM 4997 O O . GLY B 1 222 ? -25.234 12.734 15.25 1 94.75 222 GLY B O 1
ATOM 4998 N N . LYS B 1 223 ? -25.562 12.781 17.484 1 95.12 223 LYS B N 1
ATOM 4999 C CA . LYS B 1 223 ? -26.328 11.539 17.406 1 95.12 223 LYS B CA 1
ATOM 5000 C C . LYS B 1 223 ? -27.516 11.68 16.469 1 95.12 223 LYS B C 1
ATOM 5002 O O . LYS B 1 223 ? -27.812 10.766 15.695 1 95.12 223 LYS B O 1
ATOM 5007 N N . GLU B 1 224 ? -28.203 12.844 16.484 1 95.56 224 GLU B N 1
ATOM 5008 C CA . GLU B 1 224 ? -29.391 13.055 15.641 1 95.56 224 GLU B CA 1
ATOM 5009 C C . GLU B 1 224 ? -29 13.195 14.172 1 95.56 224 GLU B C 1
ATOM 5011 O O . GLU B 1 224 ? -29.656 12.625 13.297 1 95.56 224 GLU B O 1
ATOM 5016 N N . PHE B 1 225 ? -28.016 13.938 13.93 1 96.38 225 PHE B N 1
ATOM 5017 C CA . PHE B 1 225 ? -27.578 14.125 12.555 1 96.38 225 PHE B CA 1
ATOM 5018 C C . PHE B 1 225 ? -27.141 12.805 11.93 1 96.38 225 PHE B C 1
ATOM 5020 O O . PHE B 1 225 ? -27.578 12.461 10.836 1 96.38 225 PHE B O 1
ATOM 5027 N N . PHE B 1 226 ? -26.281 12.102 12.586 1 98.12 226 PHE B N 1
ATOM 5028 C CA . PHE B 1 226 ? -25.734 10.867 12.031 1 98.12 226 PHE B CA 1
ATOM 5029 C C . PHE B 1 226 ? -26.812 9.797 11.93 1 98.12 226 PHE B C 1
ATOM 5031 O O . PHE B 1 226 ? -26.812 8.984 11 1 98.12 226 PHE B O 1
ATOM 5038 N N . ALA B 1 227 ? -27.719 9.805 12.898 1 97.69 227 ALA B N 1
ATOM 5039 C CA . ALA B 1 227 ? -28.828 8.867 12.797 1 97.69 227 ALA B CA 1
ATOM 5040 C C . ALA B 1 227 ? -29.688 9.156 11.562 1 97.69 227 ALA B C 1
ATOM 5042 O O . ALA B 1 227 ? -30.062 8.234 10.828 1 97.69 227 ALA B O 1
ATOM 5043 N N . LYS B 1 228 ? -29.984 10.406 11.344 1 97.5 228 LYS B N 1
ATOM 5044 C CA . LYS B 1 228 ? -30.781 10.789 10.172 1 97.5 228 LYS B CA 1
ATOM 5045 C C . LYS B 1 228 ? -30.047 10.445 8.875 1 97.5 228 LYS B C 1
ATOM 5047 O O . LYS B 1 228 ? -30.656 9.914 7.945 1 97.5 228 LYS B O 1
ATOM 5052 N N . ALA B 1 229 ? -28.781 10.75 8.828 1 97.88 229 ALA B N 1
ATOM 5053 C CA . ALA B 1 229 ? -27.984 10.422 7.648 1 97.88 229 ALA B CA 1
ATOM 5054 C C . ALA B 1 229 ? -27.969 8.922 7.387 1 97.88 229 ALA B C 1
ATOM 5056 O O . ALA B 1 229 ? -28.125 8.484 6.242 1 97.88 229 ALA B O 1
ATOM 5057 N N . ALA B 1 230 ? -27.781 8.164 8.43 1 98.56 230 ALA B N 1
ATOM 5058 C CA . ALA B 1 230 ? -27.766 6.707 8.32 1 98.56 230 ALA B CA 1
ATOM 5059 C C . ALA B 1 230 ? -29.109 6.176 7.812 1 98.56 230 ALA B C 1
ATOM 5061 O O . ALA B 1 230 ? -29.141 5.25 6.996 1 98.56 230 ALA B O 1
ATOM 5062 N N . LEU B 1 231 ? -30.188 6.734 8.312 1 97.94 231 LEU B N 1
ATOM 5063 C CA . LEU B 1 231 ? -31.516 6.289 7.906 1 97.94 231 LEU B CA 1
ATOM 5064 C C . LEU B 1 231 ? -31.766 6.59 6.434 1 97.94 231 LEU B C 1
ATOM 5066 O O . LEU B 1 231 ? -32.219 5.723 5.688 1 97.94 231 LEU B O 1
ATOM 5070 N N . ILE B 1 232 ? -31.438 7.766 6.004 1 97.88 232 ILE B N 1
ATOM 5071 C CA . ILE B 1 232 ? -31.688 8.172 4.625 1 97.88 232 ILE B CA 1
ATOM 5072 C C . ILE B 1 232 ? -30.828 7.332 3.682 1 97.88 232 ILE B C 1
ATOM 5074 O O . ILE B 1 232 ? -31.328 6.715 2.746 1 97.88 232 ILE B O 1
ATOM 5078 N N . LEU B 1 233 ? -29.531 7.277 3.951 1 98.12 233 LEU B N 1
ATOM 5079 C CA . LEU B 1 233 ? -28.625 6.555 3.066 1 98.12 233 LEU B CA 1
ATOM 5080 C C . LEU B 1 233 ? -28.75 5.051 3.258 1 98.12 233 LEU B C 1
ATOM 5082 O O . LEU B 1 233 ? -28.438 4.273 2.355 1 98.12 233 LEU B O 1
ATOM 5086 N N . GLY B 1 234 ? -29.234 4.652 4.438 1 97.62 234 GLY B N 1
ATOM 5087 C CA . GLY B 1 234 ? -29.516 3.246 4.668 1 97.62 234 GLY B CA 1
ATOM 5088 C C . GLY B 1 234 ? -30.641 2.717 3.797 1 97.62 234 GLY B C 1
ATOM 5089 O O . GLY B 1 234 ? -30.594 1.574 3.336 1 97.62 234 GLY B O 1
ATOM 5090 N N . VAL B 1 235 ? -31.641 3.512 3.635 1 97.44 235 VAL B N 1
ATOM 5091 C CA . VAL B 1 235 ? -32.75 3.117 2.773 1 97.44 235 VAL B CA 1
ATOM 5092 C C . VAL B 1 235 ? -32.25 2.92 1.344 1 97.44 235 VAL B C 1
ATOM 5094 O O . VAL B 1 235 ? -32.594 1.928 0.693 1 97.44 235 VAL B O 1
ATOM 5097 N N . ILE B 1 236 ? -31.438 3.803 0.855 1 98.31 236 ILE B N 1
ATOM 5098 C CA . ILE B 1 236 ? -30.891 3.678 -0.491 1 98.31 236 ILE B CA 1
ATOM 5099 C C . ILE B 1 236 ? -30.016 2.439 -0.574 1 98.31 236 ILE B C 1
ATOM 5101 O O . ILE B 1 236 ? -30.016 1.725 -1.579 1 98.31 236 ILE B O 1
ATOM 5105 N N . TYR B 1 237 ? -29.234 2.199 0.448 1 97.94 237 TYR B N 1
ATOM 5106 C CA . TYR B 1 237 ? -28.406 1.001 0.522 1 97.94 237 TYR B CA 1
ATOM 5107 C C . TYR B 1 237 ? -29.25 -0.258 0.377 1 97.94 237 TYR B C 1
ATOM 5109 O O . TYR B 1 237 ? -28.938 -1.133 -0.435 1 97.94 237 TYR B O 1
ATOM 5117 N N . VAL B 1 238 ? -30.375 -0.344 1.177 1 97.5 238 VAL B N 1
ATOM 5118 C CA . VAL B 1 238 ? -31.203 -1.546 1.183 1 97.5 238 VAL B CA 1
ATOM 5119 C C . VAL B 1 238 ? -31.828 -1.746 -0.194 1 97.5 238 VAL B C 1
ATOM 5121 O O . VAL B 1 238 ? -31.844 -2.861 -0.721 1 97.5 238 VAL B O 1
ATOM 5124 N N . LEU B 1 239 ? -32.281 -0.684 -0.792 1 98.31 239 LEU B N 1
ATOM 5125 C CA . LEU B 1 239 ? -32.875 -0.772 -2.119 1 98.31 239 LEU B CA 1
ATOM 5126 C C . LEU B 1 239 ? -31.859 -1.222 -3.152 1 98.31 239 LEU B C 1
ATOM 5128 O O . LEU B 1 239 ? -32.156 -2.043 -4.02 1 98.31 239 LEU B O 1
ATOM 5132 N N . SER B 1 240 ? -30.703 -0.706 -3.068 1 98.19 240 SER B N 1
ATOM 5133 C CA . SER B 1 240 ? -29.625 -1.071 -3.992 1 98.19 240 SER B CA 1
ATOM 5134 C C . SER B 1 240 ? -29.172 -2.506 -3.764 1 98.19 240 SER B C 1
ATOM 5136 O O . SER B 1 240 ? -28.828 -3.213 -4.715 1 98.19 240 SER B O 1
ATOM 5138 N N . ALA B 1 241 ? -29.141 -2.883 -2.525 1 97.44 241 ALA B N 1
ATOM 5139 C CA . ALA B 1 241 ? -28.766 -4.258 -2.197 1 97.44 241 ALA B CA 1
ATOM 5140 C C . ALA B 1 241 ? -29.766 -5.25 -2.771 1 97.44 241 ALA B C 1
ATOM 5142 O O . ALA B 1 241 ? -29.391 -6.301 -3.291 1 97.44 241 ALA B O 1
ATOM 5143 N N . VAL B 1 242 ? -31.016 -4.91 -2.627 1 97.56 242 VAL B N 1
ATOM 5144 C CA . VAL B 1 242 ? -32.062 -5.754 -3.201 1 97.56 242 VAL B CA 1
ATOM 5145 C C . VAL B 1 242 ? -31.906 -5.812 -4.719 1 97.56 242 VAL B C 1
ATOM 5147 O O . VAL B 1 242 ? -32 -6.883 -5.32 1 97.56 242 VAL B O 1
ATOM 5150 N N . TRP B 1 243 ? -31.641 -4.648 -5.293 1 98.38 243 TRP B N 1
ATOM 5151 C CA . TRP B 1 243 ? -31.375 -4.59 -6.727 1 98.38 243 TRP B CA 1
ATOM 5152 C C . TRP B 1 243 ? -30.188 -5.465 -7.098 1 98.38 243 TRP B C 1
ATOM 5154 O O . TRP B 1 243 ? -30.234 -6.207 -8.086 1 98.38 243 TRP B O 1
ATOM 5164 N N . TYR B 1 244 ? -29.141 -5.426 -6.359 1 97.25 244 TYR B N 1
ATOM 5165 C CA . TYR B 1 244 ? -27.953 -6.23 -6.59 1 97.25 244 TYR B CA 1
ATOM 5166 C C . TYR B 1 244 ? -28.266 -7.719 -6.52 1 97.25 244 TYR B C 1
ATOM 5168 O O . TYR B 1 244 ? -27.859 -8.492 -7.387 1 97.25 244 TYR B O 1
ATOM 5176 N N . LEU B 1 245 ? -29.031 -8.117 -5.504 1 97 245 LEU B N 1
ATOM 5177 C CA . LEU B 1 245 ? -29.391 -9.516 -5.336 1 97 245 LEU B CA 1
ATOM 5178 C C . LEU B 1 245 ? -30.25 -10 -6.508 1 97 245 LEU B C 1
ATOM 5180 O O . LEU B 1 245 ? -30.125 -11.156 -6.934 1 97 245 LEU B O 1
ATOM 5184 N N . TYR B 1 246 ? -31.062 -9.125 -6.977 1 97.31 246 TYR B N 1
ATOM 5185 C CA . TYR B 1 246 ? -31.875 -9.461 -8.141 1 97.31 246 TYR B CA 1
ATOM 5186 C C . TYR B 1 246 ? -31 -9.75 -9.352 1 97.31 246 TYR B C 1
ATOM 5188 O O . TYR B 1 246 ? -31.188 -10.758 -10.039 1 97.31 246 TYR B O 1
ATOM 5196 N N . GLU B 1 247 ? -30.031 -8.852 -9.609 1 95.75 247 GLU B N 1
ATOM 5197 C CA . GLU B 1 247 ? -29.141 -9.031 -10.742 1 95.75 247 GLU B CA 1
ATOM 5198 C C . GLU B 1 247 ? -28.281 -10.281 -10.578 1 95.75 247 GLU B C 1
ATOM 5200 O O . GLU B 1 247 ? -28.062 -11.023 -11.531 1 95.75 247 GLU B O 1
ATOM 5205 N N . VAL B 1 248 ? -27.844 -10.508 -9.414 1 95.06 248 VAL B N 1
ATOM 5206 C CA . VAL B 1 248 ? -27.031 -11.688 -9.125 1 95.06 248 VAL B CA 1
ATOM 5207 C C . VAL B 1 248 ? -27.844 -12.953 -9.383 1 95.06 248 VAL B C 1
ATOM 5209 O O . VAL B 1 248 ? -27.328 -13.938 -9.914 1 95.06 248 VAL B O 1
ATOM 5212 N N . TYR B 1 249 ? -29.078 -12.914 -8.961 1 95.56 249 TYR B N 1
ATOM 5213 C CA . TYR B 1 249 ? -29.953 -14.055 -9.195 1 95.56 249 TYR B CA 1
ATOM 5214 C C . TYR B 1 249 ? -30.094 -14.344 -10.688 1 95.56 249 TYR B C 1
ATOM 5216 O O . TYR B 1 249 ? -30.109 -15.5 -11.102 1 95.56 249 TYR B O 1
ATOM 5224 N N . GLN B 1 250 ? -30.078 -13.359 -11.492 1 93.19 250 GLN B N 1
ATOM 5225 C CA . GLN B 1 250 ? -30.312 -13.5 -12.922 1 93.19 250 GLN B CA 1
ATOM 5226 C C . GLN B 1 250 ? -29.047 -13.945 -13.648 1 93.19 250 GLN B C 1
ATOM 5228 O O . GLN B 1 250 ? -29.109 -14.688 -14.625 1 93.19 250 GLN B O 1
ATOM 5233 N N . TYR B 1 251 ? -27.891 -13.547 -13.07 1 91.56 251 TYR B N 1
ATOM 5234 C CA . TYR B 1 251 ? -26.734 -13.633 -13.961 1 91.56 251 TYR B CA 1
ATOM 5235 C C . TYR B 1 251 ? -25.641 -14.492 -13.344 1 91.56 251 TYR B C 1
ATOM 5237 O O . TYR B 1 251 ? -24.688 -14.898 -14.023 1 91.56 251 TYR B O 1
ATOM 5245 N N . SER B 1 252 ? -25.734 -14.812 -12.117 1 93.94 252 SER B N 1
ATOM 5246 C CA . SER B 1 252 ? -24.672 -15.586 -11.453 1 93.94 252 SER B CA 1
ATOM 5247 C C . SER B 1 252 ? -25.266 -16.719 -10.617 1 93.94 252 SER B C 1
ATOM 5249 O O . SER B 1 252 ? -25.391 -16.578 -9.391 1 93.94 252 SER B O 1
ATOM 5251 N N . PRO B 1 253 ? -25.484 -17.828 -11.242 1 94.38 253 PRO B N 1
ATOM 5252 C CA . PRO B 1 253 ? -26.188 -18.906 -10.555 1 94.38 253 PRO B CA 1
ATOM 5253 C C . PRO B 1 253 ? -25.438 -19.406 -9.312 1 94.38 253 PRO B C 1
ATOM 5255 O O . PRO B 1 253 ? -26.062 -19.672 -8.281 1 94.38 253 PRO B O 1
ATOM 5258 N N . THR B 1 254 ? -24.125 -19.5 -9.336 1 95.38 254 THR B N 1
ATOM 5259 C CA . THR B 1 254 ? -23.359 -19.984 -8.195 1 95.38 254 THR B CA 1
ATOM 5260 C C . THR B 1 254 ? -23.516 -19.047 -7.004 1 95.38 254 THR B C 1
ATOM 5262 O O . THR B 1 254 ? -23.781 -19.5 -5.887 1 95.38 254 THR B O 1
ATOM 5265 N N . VAL B 1 255 ? -23.391 -17.75 -7.266 1 96.44 255 VAL B N 1
ATOM 5266 C CA . VAL B 1 255 ? -23.484 -16.75 -6.207 1 96.44 255 VAL B CA 1
ATOM 5267 C C . VAL B 1 255 ? -24.906 -16.719 -5.652 1 96.44 255 VAL B C 1
ATOM 5269 O O . VAL B 1 255 ? -25.109 -16.719 -4.434 1 96.44 255 VAL B O 1
ATOM 5272 N N . ALA B 1 256 ? -25.859 -16.781 -6.527 1 96.88 256 ALA B N 1
ATOM 5273 C CA . ALA B 1 256 ? -27.266 -16.797 -6.109 1 96.88 256 ALA B CA 1
ATOM 5274 C C . ALA B 1 256 ? -27.562 -18.031 -5.266 1 96.88 256 ALA B C 1
ATOM 5276 O O . ALA B 1 256 ? -28.219 -17.938 -4.227 1 96.88 256 ALA B O 1
ATOM 5277 N N . TRP B 1 257 ? -27.078 -19.156 -5.766 1 97.5 257 TRP B N 1
ATOM 5278 C CA . TRP B 1 257 ? -27.281 -20.422 -5.078 1 97.5 257 TRP B CA 1
ATOM 5279 C C . TRP B 1 257 ? -26.656 -20.406 -3.691 1 97.5 257 TRP B C 1
ATOM 5281 O O . TRP B 1 257 ? -27.266 -20.844 -2.717 1 97.5 257 TRP B O 1
ATOM 5291 N N . SER B 1 258 ? -25.484 -19.859 -3.576 1 97.62 258 SER B N 1
ATOM 5292 C CA . SER B 1 258 ? -24.781 -19.766 -2.305 1 97.62 258 SER B CA 1
ATOM 5293 C C . SER B 1 258 ? -25.531 -18.875 -1.317 1 97.62 258 SER B C 1
ATOM 5295 O O . SER B 1 258 ? -25.625 -19.203 -0.131 1 97.62 258 SER B O 1
ATOM 5297 N N . ILE B 1 259 ? -26.125 -17.797 -1.789 1 97.69 259 ILE B N 1
ATOM 5298 C CA . ILE B 1 259 ? -26.766 -16.797 -0.936 1 97.69 259 ILE B CA 1
ATOM 5299 C C . ILE B 1 259 ? -28.156 -17.266 -0.538 1 97.69 259 ILE B C 1
ATOM 5301 O O . ILE B 1 259 ? -28.547 -17.141 0.624 1 97.69 259 ILE B O 1
ATOM 5305 N N . PHE B 1 260 ? -28.859 -17.891 -1.458 1 97.12 260 PHE B N 1
ATOM 5306 C CA . PHE B 1 260 ? -30.266 -18.188 -1.214 1 97.12 260 PHE B CA 1
ATOM 5307 C C . PHE B 1 260 ? -30.453 -19.641 -0.795 1 97.12 260 PHE B C 1
ATOM 5309 O O . PHE B 1 260 ? -31.531 -20.031 -0.334 1 97.12 260 PHE B O 1
ATOM 5316 N N . GLY B 1 261 ? -29.438 -20.438 -0.956 1 96.19 261 GLY B N 1
ATOM 5317 C CA . GLY B 1 261 ? -29.469 -21.797 -0.431 1 96.19 261 GLY B CA 1
ATOM 5318 C C . GLY B 1 261 ? -30.031 -22.797 -1.414 1 96.19 261 GLY B C 1
ATOM 5319 O O . GLY B 1 261 ? -30.047 -24 -1.137 1 96.19 261 GLY B O 1
ATOM 5320 N N . SER B 1 262 ? -30.469 -22.328 -2.592 1 96 262 SER B N 1
ATOM 5321 C CA . SER B 1 262 ? -31.016 -23.203 -3.623 1 96 262 SER B CA 1
ATOM 5322 C C . SER B 1 262 ? -30.688 -22.688 -5.02 1 96 262 SER B C 1
ATOM 5324 O O . SER B 1 262 ? -30.453 -21.484 -5.207 1 96 262 SER B O 1
ATOM 5326 N N . PRO B 1 263 ? -30.594 -23.625 -5.98 1 95.31 263 PRO B N 1
ATOM 5327 C CA . PRO B 1 263 ? -30.297 -23.188 -7.344 1 95.31 263 PRO B CA 1
ATOM 5328 C C . PRO B 1 263 ? -31.375 -22.266 -7.914 1 95.31 263 PRO B C 1
ATOM 5330 O O . PRO B 1 263 ? -32.562 -22.469 -7.637 1 95.31 263 PRO B O 1
ATOM 5333 N N . PRO B 1 264 ? -30.953 -21.328 -8.703 1 95.12 264 PRO B N 1
ATOM 5334 C CA . PRO B 1 264 ? -31.969 -20.516 -9.383 1 95.12 264 PRO B CA 1
ATOM 5335 C C . PRO B 1 264 ? -32.906 -21.344 -10.25 1 95.12 264 PRO B C 1
ATOM 5337 O O . PRO B 1 264 ? -32.469 -22.328 -10.859 1 95.12 264 PRO B O 1
ATOM 5340 N N . SER B 1 265 ? -34.094 -20.812 -10.43 1 93.69 265 SER B N 1
ATOM 5341 C CA . SER B 1 265 ? -35.125 -21.562 -11.117 1 93.69 265 SER B CA 1
ATOM 5342 C C . SER B 1 265 ? -34.812 -21.703 -12.609 1 93.69 265 SER B C 1
ATOM 5344 O O . SER B 1 265 ? -35.219 -22.672 -13.242 1 93.69 265 SER B O 1
ATOM 5346 N N . TYR B 1 266 ? -34.094 -20.797 -13.109 1 90.69 266 TYR B N 1
ATOM 5347 C CA . TYR B 1 266 ? -33.844 -20.797 -14.547 1 90.69 266 TYR B CA 1
ATOM 5348 C C . TYR B 1 266 ? -32.688 -21.75 -14.883 1 90.69 266 TYR B C 1
ATOM 5350 O O . TYR B 1 266 ? -32.469 -22.062 -16.047 1 90.69 266 TYR B O 1
ATOM 5358 N N . LEU B 1 267 ? -31.906 -22.234 -13.93 1 90.12 267 LEU B N 1
ATOM 5359 C CA . LEU B 1 267 ? -30.734 -23.062 -14.148 1 90.12 267 LEU B CA 1
ATOM 5360 C C . LEU B 1 267 ? -31.141 -24.516 -14.438 1 90.12 267 LEU B C 1
ATOM 5362 O O . LEU B 1 267 ? -31.703 -25.188 -13.57 1 90.12 267 LEU B O 1
ATOM 5366 N N . PRO B 1 268 ? -30.812 -24.984 -15.586 1 85.88 268 PRO B N 1
ATOM 5367 C CA . PRO B 1 268 ? -31.156 -26.359 -15.906 1 85.88 268 PRO B CA 1
ATOM 5368 C C . PRO B 1 268 ? -30.469 -27.375 -14.977 1 85.88 268 PRO B C 1
ATOM 5370 O O . PRO B 1 268 ? -29.328 -27.156 -14.562 1 85.88 268 PRO B O 1
ATOM 5373 N N . SER B 1 269 ? -31.109 -28.516 -14.773 1 87.31 269 SER B N 1
ATOM 5374 C CA . SER B 1 269 ? -30.578 -29.562 -13.891 1 87.31 269 SER B CA 1
ATOM 5375 C C . SER B 1 269 ? -29.25 -30.109 -14.398 1 87.31 269 SER B C 1
ATOM 5377 O O . SER B 1 269 ? -28.391 -30.484 -13.609 1 87.31 269 SER B O 1
ATOM 5379 N N . SER B 1 270 ? -29.047 -30.078 -15.688 1 82.81 270 SER B N 1
ATOM 5380 C CA . SER B 1 270 ? -27.828 -30.625 -16.297 1 82.81 270 SER B CA 1
ATOM 5381 C C . SER B 1 270 ? -26.609 -29.766 -15.977 1 82.81 270 SER B C 1
ATOM 5383 O O . SER B 1 270 ? -25.484 -30.234 -16.016 1 82.81 270 SER B O 1
ATOM 5385 N N . LEU B 1 271 ? -26.922 -28.562 -15.594 1 85.75 271 LEU B N 1
ATOM 5386 C CA . LEU B 1 271 ? -25.812 -27.641 -15.344 1 85.75 271 LEU B CA 1
ATOM 5387 C C . LEU B 1 271 ? -25.594 -27.438 -13.852 1 85.75 271 LEU B C 1
ATOM 5389 O O . LEU B 1 271 ? -24.625 -26.781 -13.438 1 85.75 271 LEU B O 1
ATOM 5393 N N . GLN B 1 272 ? -26.406 -28 -13.047 1 89.44 272 GLN B N 1
ATOM 5394 C CA . GLN B 1 272 ? -26.344 -27.766 -11.609 1 89.44 272 GLN B CA 1
ATOM 5395 C C . GLN B 1 272 ? -25.016 -28.266 -11.031 1 89.44 272 GLN B C 1
ATOM 5397 O O . GLN B 1 272 ? -24.438 -27.609 -10.172 1 89.44 272 GLN B O 1
ATOM 5402 N N . PRO B 1 273 ? -24.484 -29.359 -11.508 1 87.06 273 PRO B N 1
ATOM 5403 C CA . PRO B 1 273 ? -23.188 -29.797 -10.953 1 87.06 273 PRO B CA 1
ATOM 5404 C C . PRO B 1 273 ? -22.062 -28.797 -11.242 1 87.06 273 PRO B C 1
ATOM 5406 O O . PRO B 1 273 ? -21.094 -28.719 -10.477 1 87.06 273 PRO B O 1
ATOM 5409 N N . VAL B 1 274 ? -22.188 -28 -12.242 1 86.25 274 VAL B N 1
ATOM 5410 C CA . VAL B 1 274 ? -21.172 -27.047 -12.633 1 86.25 274 VAL B CA 1
ATOM 5411 C C . VAL B 1 274 ? -21.25 -25.812 -11.742 1 86.25 274 VAL B C 1
ATOM 5413 O O . VAL B 1 274 ? -20.234 -25.188 -11.422 1 86.25 274 VAL B O 1
ATOM 5416 N N . TYR B 1 275 ? -22.453 -25.5 -11.344 1 92.56 275 TYR B N 1
ATOM 5417 C CA . TYR B 1 275 ? -22.641 -24.203 -10.695 1 92.56 275 TYR B CA 1
ATOM 5418 C C . TYR B 1 275 ? -22.922 -24.391 -9.203 1 92.56 275 TYR B C 1
ATOM 5420 O O . TYR B 1 275 ? -23.203 -23.406 -8.5 1 92.56 275 TYR B O 1
ATOM 5428 N N . GLN B 1 276 ? -22.859 -25.594 -8.703 1 93.75 276 GLN B N 1
ATOM 5429 C CA . GLN B 1 276 ? -23.078 -25.828 -7.277 1 93.75 276 GLN B CA 1
ATOM 5430 C C . GLN B 1 276 ? -22.016 -25.141 -6.434 1 93.75 276 GLN B C 1
ATOM 5432 O O . GLN B 1 276 ? -20.812 -25.391 -6.629 1 93.75 276 GLN B O 1
ATOM 5437 N N . PRO B 1 277 ? -22.438 -24.281 -5.504 1 95.5 277 PRO B N 1
ATOM 5438 C CA . PRO B 1 277 ? -21.438 -23.594 -4.668 1 95.5 277 PRO B CA 1
ATOM 5439 C C . PRO B 1 277 ? -20.828 -24.516 -3.615 1 95.5 277 PRO B C 1
ATOM 5441 O O . PRO B 1 277 ? -21.422 -25.516 -3.236 1 95.5 277 PRO B O 1
ATOM 5444 N N . ASP B 1 278 ? -19.641 -24.172 -3.125 1 92.44 278 ASP B N 1
ATOM 5445 C CA . ASP B 1 278 ? -18.953 -24.891 -2.051 1 92.44 278 ASP B CA 1
ATOM 5446 C C . ASP B 1 278 ? -19.594 -24.578 -0.697 1 92.44 278 ASP B C 1
ATOM 5448 O O . ASP B 1 278 ? -19.562 -25.422 0.212 1 92.44 278 ASP B O 1
ATOM 5452 N N . LEU B 1 279 ? -20.109 -23.375 -0.657 1 92.81 279 LEU B N 1
ATOM 5453 C CA . LEU B 1 279 ? -20.625 -22.922 0.628 1 92.81 279 LEU B CA 1
ATOM 5454 C C . LEU B 1 279 ? -22.094 -22.531 0.52 1 92.81 279 LEU B C 1
ATOM 5456 O O . LEU B 1 279 ? -22.516 -21.938 -0.474 1 92.81 279 LEU B O 1
ATOM 5460 N N . ASN B 1 280 ? -22.844 -22.938 1.47 1 96.25 280 ASN B N 1
ATOM 5461 C CA . ASN B 1 280 ? -24.188 -22.406 1.685 1 96.25 280 ASN B CA 1
ATOM 5462 C C . ASN B 1 280 ? -24.188 -21.266 2.693 1 96.25 280 ASN B C 1
ATOM 5464 O O . ASN B 1 280 ? -24.031 -21.484 3.895 1 96.25 280 ASN B O 1
ATOM 5468 N N . LEU B 1 281 ? -24.484 -20.047 2.16 1 97.12 281 LEU B N 1
ATOM 5469 C CA . LEU B 1 281 ? -24.344 -18.875 3.002 1 97.12 281 LEU B CA 1
ATOM 5470 C C . LEU B 1 281 ? -25.703 -18.266 3.324 1 97.12 281 LEU B C 1
ATOM 5472 O O . LEU B 1 281 ? -25.781 -17.094 3.689 1 97.12 281 LEU B O 1
ATOM 5476 N N . SER B 1 282 ? -26.734 -19.031 3.217 1 97.5 282 SER B N 1
ATOM 5477 C CA . SER B 1 282 ? -28.062 -18.531 3.496 1 97.5 282 SER B CA 1
ATOM 5478 C C . SER B 1 282 ? -28.203 -18.078 4.945 1 97.5 282 SER B C 1
ATOM 5480 O O . SER B 1 282 ? -28.891 -17.094 5.234 1 97.5 282 SER B O 1
ATOM 5482 N N . TRP B 1 283 ? -27.594 -18.766 5.801 1 97.56 283 TRP B N 1
ATOM 5483 C CA . TRP B 1 283 ? -27.641 -18.391 7.207 1 97.56 283 TRP B CA 1
ATOM 5484 C C . TRP B 1 283 ? -27.062 -17 7.426 1 97.56 283 TRP B C 1
ATOM 5486 O O . TRP B 1 283 ? -27.578 -16.219 8.234 1 97.56 283 TRP B O 1
ATOM 5496 N N . LEU B 1 284 ? -25.938 -16.719 6.781 1 97.06 284 LEU B N 1
ATOM 5497 C CA . LEU B 1 284 ? -25.297 -15.406 6.902 1 97.06 284 LEU B CA 1
ATOM 5498 C C . LEU B 1 284 ? -26.172 -14.312 6.312 1 97.06 284 LEU B C 1
ATOM 5500 O O . LEU B 1 284 ? -26.219 -13.195 6.832 1 97.06 284 LEU B O 1
ATOM 5504 N N . PHE B 1 285 ? -26.891 -14.672 5.297 1 97.56 285 PHE B N 1
ATOM 5505 C CA . PHE B 1 285 ? -27.844 -13.742 4.699 1 97.56 285 PHE B CA 1
ATOM 5506 C C . PHE B 1 285 ? -28.938 -13.367 5.691 1 97.56 285 PHE B C 1
ATOM 5508 O O . PHE B 1 285 ? -29.234 -12.188 5.887 1 97.56 285 PHE B O 1
ATOM 5515 N N . TYR B 1 286 ? -29.484 -14.328 6.328 1 97.56 286 TYR B N 1
ATOM 5516 C CA . TYR B 1 286 ? -30.547 -14.078 7.301 1 97.56 286 TYR B CA 1
ATOM 5517 C C . TYR B 1 286 ? -30.016 -13.344 8.523 1 97.56 286 TYR B C 1
ATOM 5519 O O . TYR B 1 286 ? -30.688 -12.484 9.086 1 97.56 286 TYR B O 1
ATOM 5527 N N . LEU B 1 287 ? -28.828 -13.703 8.922 1 97.81 287 LEU B N 1
ATOM 5528 C CA . LEU B 1 287 ? -28.203 -12.992 10.031 1 97.81 287 LEU B CA 1
ATOM 5529 C C . LEU B 1 287 ? -28.031 -11.516 9.703 1 97.81 287 LEU B C 1
ATOM 5531 O O . LEU B 1 287 ? -28.25 -10.648 10.562 1 97.81 287 LEU B O 1
ATOM 5535 N N . ASN B 1 288 ? -27.656 -11.227 8.484 1 97.69 288 ASN B N 1
ATOM 5536 C CA . ASN B 1 288 ? -27.484 -9.844 8.055 1 97.69 288 ASN B CA 1
ATOM 5537 C C . ASN B 1 288 ? -28.812 -9.078 8.125 1 97.69 288 ASN B C 1
ATOM 5539 O O . ASN B 1 288 ? -28.828 -7.898 8.484 1 97.69 288 ASN B O 1
ATOM 5543 N N . ILE B 1 289 ? -29.859 -9.75 7.797 1 97.25 289 ILE B N 1
ATOM 5544 C CA . ILE B 1 289 ? -31.172 -9.117 7.887 1 97.25 289 ILE B CA 1
ATOM 5545 C C . ILE B 1 289 ? -31.484 -8.797 9.344 1 97.25 289 ILE B C 1
ATOM 5547 O O . ILE B 1 289 ? -31.938 -7.691 9.656 1 97.25 289 ILE B O 1
ATOM 5551 N N . VAL B 1 290 ? -31.203 -9.734 10.211 1 97.62 290 VAL B N 1
ATOM 5552 C CA . VAL B 1 290 ? -31.453 -9.547 11.633 1 97.62 290 VAL B CA 1
ATOM 5553 C C . VAL B 1 290 ? -30.609 -8.391 12.164 1 97.62 290 VAL B C 1
ATOM 5555 O O . VAL B 1 290 ? -31.125 -7.52 12.875 1 97.62 290 VAL B O 1
ATOM 5558 N N . LEU B 1 291 ? -29.359 -8.375 11.828 1 97.81 291 LEU B N 1
ATOM 5559 C CA . LEU B 1 291 ? -28.469 -7.301 12.258 1 97.81 291 LEU B CA 1
ATOM 5560 C C . LEU B 1 291 ? -28.938 -5.953 11.719 1 97.81 291 LEU B C 1
ATOM 5562 O O . LEU B 1 291 ? -28.859 -4.938 12.414 1 97.81 291 LEU B O 1
ATOM 5566 N N . GLY B 1 292 ? -29.453 -5.992 10.484 1 97.31 292 GLY B N 1
ATOM 5567 C CA . GLY B 1 292 ? -30 -4.777 9.906 1 97.31 292 GLY B CA 1
ATOM 5568 C C . GLY B 1 292 ? -31.188 -4.23 10.68 1 97.31 292 GLY B C 1
ATOM 5569 O O . GLY B 1 292 ? -31.312 -3.018 10.852 1 97.31 292 GLY B O 1
ATOM 5570 N N . VAL B 1 293 ? -32 -5.074 11.156 1 96.62 293 VAL B N 1
ATOM 5571 C CA . VAL B 1 293 ? -33.156 -4.68 11.938 1 96.62 293 VAL B CA 1
ATOM 5572 C C . VAL B 1 293 ? -32.719 -4.062 13.258 1 96.62 293 VAL B C 1
ATOM 5574 O O . VAL B 1 293 ? -33.281 -3.053 13.703 1 96.62 293 VAL B O 1
ATOM 5577 N N . ILE B 1 294 ? -31.719 -4.633 13.891 1 96.25 294 ILE B N 1
ATOM 5578 C CA . ILE B 1 294 ? -31.172 -4.098 15.141 1 96.25 294 ILE B CA 1
ATOM 5579 C C . ILE B 1 294 ? -30.672 -2.678 14.914 1 96.25 294 ILE B C 1
ATOM 5581 O O . ILE B 1 294 ? -30.953 -1.777 15.711 1 96.25 294 ILE B O 1
ATOM 5585 N N . VAL B 1 295 ? -29.953 -2.494 13.836 1 97.44 295 VAL B N 1
ATOM 5586 C CA . VAL B 1 295 ? -29.406 -1.184 13.5 1 97.44 295 VAL B CA 1
ATOM 5587 C C . VAL B 1 295 ? -30.547 -0.194 13.258 1 97.44 295 VAL B C 1
ATOM 5589 O O . VAL B 1 295 ? -30.5 0.939 13.742 1 97.44 295 VAL B O 1
ATOM 5592 N N . LEU B 1 296 ? -31.594 -0.646 12.594 1 96.25 296 LEU B N 1
ATOM 5593 C CA . LEU B 1 296 ? -32.719 0.211 12.289 1 96.25 296 LEU B CA 1
ATOM 5594 C C . LEU B 1 296 ? -33.438 0.635 13.57 1 96.25 296 LEU B C 1
ATOM 5596 O O . LEU B 1 296 ? -33.875 1.786 13.695 1 96.25 296 LEU B O 1
ATOM 5600 N N . ILE B 1 297 ? -33.562 -0.263 14.453 1 94.88 297 ILE B N 1
ATOM 5601 C CA . ILE B 1 297 ? -34.219 0.035 15.727 1 94.88 297 ILE B CA 1
ATOM 5602 C C . ILE B 1 297 ? -33.406 1.106 16.469 1 94.88 297 ILE B C 1
ATOM 5604 O O . ILE B 1 297 ? -34 2.07 16.984 1 94.88 297 ILE B O 1
ATOM 5608 N N . HIS B 1 298 ? -32.125 0.929 16.547 1 94.62 298 HIS B N 1
ATOM 5609 C CA . HIS B 1 298 ? -31.266 1.934 17.188 1 94.62 298 HIS B CA 1
ATOM 5610 C C . HIS B 1 298 ? -31.438 3.297 16.516 1 94.62 298 HIS B C 1
ATOM 5612 O O . HIS B 1 298 ? -31.609 4.309 17.203 1 94.62 298 HIS B O 1
ATOM 5618 N N . LEU B 1 299 ? -31.406 3.322 15.211 1 95.62 299 LEU B N 1
ATOM 5619 C CA . LEU B 1 299 ? -31.453 4.59 14.492 1 95.62 299 LEU B CA 1
ATOM 5620 C C . LEU B 1 299 ? -32.781 5.289 14.703 1 95.62 299 LEU B C 1
ATOM 5622 O O . LEU B 1 299 ? -32.844 6.508 14.883 1 95.62 299 LEU B O 1
ATOM 5626 N N . ALA B 1 300 ? -33.844 4.555 14.75 1 92.62 300 ALA B N 1
ATOM 5627 C CA . ALA B 1 300 ? -35.156 5.129 14.984 1 92.62 300 ALA B CA 1
ATOM 5628 C C . ALA B 1 300 ? -35.281 5.676 16.406 1 92.62 300 ALA B C 1
ATOM 5630 O O . ALA B 1 300 ? -35.844 6.758 16.609 1 92.62 300 ALA B O 1
ATOM 5631 N N . LEU B 1 301 ? -34.688 4.984 17.281 1 91.44 301 LEU B N 1
ATOM 5632 C CA . LEU B 1 301 ? -34.812 5.379 18.672 1 91.44 301 LEU B CA 1
ATOM 5633 C C . LEU B 1 301 ? -33.812 6.496 19.016 1 91.44 301 LEU B C 1
ATOM 5635 O O . LEU B 1 301 ? -34.062 7.281 19.938 1 91.44 301 LEU B O 1
ATOM 5639 N N . ALA B 1 302 ? -32.719 6.5 18.328 1 91.06 302 ALA B N 1
ATOM 5640 C CA . ALA B 1 302 ? -31.703 7.516 18.594 1 91.06 302 ALA B CA 1
ATOM 5641 C C . ALA B 1 302 ? -32.25 8.914 18.312 1 91.06 302 ALA B C 1
ATOM 5643 O O . ALA B 1 302 ? -31.719 9.906 18.828 1 91.06 302 ALA B O 1
ATOM 5644 N N . LEU B 1 303 ? -33.219 9.109 17.484 1 91.69 303 LEU B N 1
ATOM 5645 C CA . LEU B 1 303 ? -33.844 10.391 17.156 1 91.69 303 LEU B CA 1
ATOM 5646 C C . LEU B 1 303 ? -34.75 10.875 18.297 1 91.69 303 LEU B C 1
ATOM 5648 O O . LEU B 1 303 ? -35.031 12.07 18.406 1 91.69 303 LEU B O 1
ATOM 5652 N N . ARG B 1 304 ? -35.094 9.977 19.156 1 89.56 304 ARG B N 1
ATOM 5653 C CA . ARG B 1 304 ? -36.062 10.336 20.188 1 89.56 304 ARG B CA 1
ATOM 5654 C C . ARG B 1 304 ? -35.469 10.203 21.578 1 89.56 304 ARG B C 1
ATOM 5656 O O . ARG B 1 304 ? -35.844 10.93 22.5 1 89.56 304 ARG B O 1
ATOM 5663 N N . SER B 1 305 ? -34.656 9.164 21.766 1 88 305 SER B N 1
ATOM 5664 C CA . SER B 1 305 ? -34.125 8.898 23.094 1 88 305 SER B CA 1
ATOM 5665 C C . SER B 1 305 ? -32.656 8.438 23.031 1 88 305 SER B C 1
ATOM 5667 O O . SER B 1 305 ? -32.094 8.281 21.938 1 88 305 SER B O 1
ATOM 5669 N N . SER B 1 306 ? -32.062 8.43 24.219 1 89.12 306 SER B N 1
ATOM 5670 C CA . SER B 1 306 ? -30.672 7.973 24.312 1 89.12 306 SER B CA 1
ATOM 5671 C C . SER B 1 306 ? -30.562 6.707 25.141 1 89.12 306 SER B C 1
ATOM 5673 O O . SER B 1 306 ? -30.656 6.762 26.375 1 89.12 306 SER B O 1
ATOM 5675 N N . ASN B 1 307 ? -30.562 5.59 24.547 1 91.38 307 ASN B N 1
ATOM 5676 C CA . ASN B 1 307 ? -30.391 4.297 25.203 1 91.38 307 ASN B CA 1
ATOM 5677 C C . ASN B 1 307 ? -28.969 3.756 25.016 1 91.38 307 ASN B C 1
ATOM 5679 O O . ASN B 1 307 ? -28.641 3.234 23.953 1 91.38 307 ASN B O 1
ATOM 5683 N N . ALA B 1 308 ? -28.172 3.746 26.062 1 92.69 308 ALA B N 1
ATOM 5684 C CA . ALA B 1 308 ? -26.75 3.422 25.984 1 92.69 308 ALA B CA 1
ATOM 5685 C C . ALA B 1 308 ? -26.547 1.956 25.609 1 92.69 308 ALA B C 1
ATOM 5687 O O . ALA B 1 308 ? -25.781 1.639 24.703 1 92.69 308 ALA B O 1
ATOM 5688 N N . PRO B 1 309 ? -27.188 0.992 26.281 1 93.31 309 PRO B N 1
ATOM 5689 C CA . PRO B 1 309 ? -26.984 -0.41 25.906 1 93.31 309 PRO B CA 1
ATOM 5690 C C . PRO B 1 309 ? -27.359 -0.701 24.453 1 93.31 309 PRO B C 1
ATOM 5692 O O . PRO B 1 309 ? -26.672 -1.456 23.781 1 93.31 309 PRO B O 1
ATOM 5695 N N . LEU B 1 310 ? -28.469 -0.114 24.031 1 93.25 310 LEU B N 1
ATOM 5696 C CA . LEU B 1 310 ? -28.875 -0.313 22.641 1 93.25 310 LEU B CA 1
ATOM 5697 C C . LEU B 1 310 ? -27.859 0.298 21.672 1 93.25 310 LEU B C 1
ATOM 5699 O O . LEU B 1 310 ? -27.625 -0.241 20.594 1 93.25 310 LEU B O 1
ATOM 5703 N N . ALA B 1 311 ? -27.344 1.438 22.016 1 94.31 311 ALA B N 1
ATOM 5704 C CA . ALA B 1 311 ? -26.312 2.082 21.203 1 94.31 311 ALA B CA 1
ATOM 5705 C C . ALA B 1 311 ? -25.078 1.198 21.078 1 94.31 311 ALA B C 1
ATOM 5707 O O . ALA B 1 311 ? -24.5 1.065 20 1 94.31 311 ALA B O 1
ATOM 5708 N N . MET B 1 312 ? -24.688 0.631 22.141 1 93.31 312 MET B N 1
ATOM 5709 C CA . MET B 1 312 ? -23.547 -0.27 22.125 1 93.31 312 MET B CA 1
ATOM 5710 C C . MET B 1 312 ? -23.828 -1.495 21.266 1 93.31 312 MET B C 1
ATOM 5712 O O . MET B 1 312 ? -22.953 -1.941 20.516 1 93.31 312 MET B O 1
ATOM 5716 N N . LEU B 1 313 ? -24.984 -2 21.438 1 94.19 313 LEU B N 1
ATOM 5717 C CA . LEU B 1 313 ? -25.375 -3.145 20.625 1 94.19 313 LEU B CA 1
ATOM 5718 C C . LEU B 1 313 ? -25.391 -2.777 19.141 1 94.19 313 LEU B C 1
ATOM 5720 O O . LEU B 1 313 ? -24.953 -3.568 18.297 1 94.19 313 LEU B O 1
ATOM 5724 N N . ALA B 1 314 ? -25.906 -1.65 18.844 1 95 314 ALA B N 1
ATOM 5725 C CA . ALA B 1 314 ? -25.969 -1.198 17.453 1 95 314 ALA B CA 1
ATOM 5726 C C . ALA B 1 314 ? -24.562 -0.977 16.906 1 95 314 ALA B C 1
ATOM 5728 O O . ALA B 1 314 ? -24.312 -1.212 15.719 1 95 314 ALA B O 1
ATOM 5729 N N . PHE B 1 315 ? -23.688 -0.502 17.75 1 95.06 315 PHE B N 1
ATOM 5730 C CA . PHE B 1 315 ? -22.297 -0.312 17.375 1 95.06 315 PHE B CA 1
ATOM 5731 C C . PHE B 1 315 ? -21.672 -1.627 16.906 1 95.06 315 PHE B C 1
ATOM 5733 O O . PHE B 1 315 ? -21.094 -1.698 15.828 1 95.06 315 PHE B O 1
ATOM 5740 N N . LEU B 1 316 ? -21.875 -2.641 17.625 1 94.62 316 LEU B N 1
ATOM 5741 C CA . LEU B 1 316 ? -21.328 -3.951 17.297 1 94.62 316 LEU B CA 1
ATOM 5742 C C . LEU B 1 316 ? -22.094 -4.57 16.125 1 94.62 316 LEU B C 1
ATOM 5744 O O . LEU B 1 316 ? -21.5 -5.203 15.258 1 94.62 316 LEU B O 1
ATOM 5748 N N . ALA B 1 317 ? -23.344 -4.336 16.125 1 96.75 317 ALA B N 1
ATOM 5749 C CA . ALA B 1 317 ? -24.203 -4.938 15.102 1 96.75 317 ALA B CA 1
ATOM 5750 C C . ALA B 1 317 ? -23.891 -4.379 13.719 1 96.75 317 ALA B C 1
ATOM 5752 O O . ALA B 1 317 ? -23.891 -5.113 12.727 1 96.75 317 ALA B O 1
ATOM 5753 N N . VAL B 1 318 ? -23.625 -3.115 13.656 1 97.31 318 VAL B N 1
ATOM 5754 C CA . VAL B 1 318 ? -23.391 -2.521 12.344 1 97.31 318 VAL B CA 1
ATOM 5755 C C . VAL B 1 318 ? -22.047 -2.986 11.789 1 97.31 318 VAL B C 1
ATOM 5757 O O . VAL B 1 318 ? -21.906 -3.172 10.586 1 97.31 318 VAL B O 1
ATOM 5760 N N . ILE B 1 319 ? -21.078 -3.176 12.594 1 95.38 319 ILE B N 1
ATOM 5761 C CA . ILE B 1 319 ? -19.797 -3.721 12.18 1 95.38 319 ILE B CA 1
ATOM 5762 C C . ILE B 1 319 ? -19.969 -5.156 11.688 1 95.38 319 ILE B C 1
ATOM 5764 O O . ILE B 1 319 ? -19.484 -5.52 10.617 1 95.38 319 ILE B O 1
ATOM 5768 N N . ALA B 1 320 ? -20.703 -5.898 12.484 1 96.12 320 ALA B N 1
ATOM 5769 C CA . ALA B 1 320 ? -20.969 -7.281 12.109 1 96.12 320 ALA B CA 1
ATOM 5770 C C . ALA B 1 320 ? -21.766 -7.348 10.805 1 96.12 320 ALA B C 1
ATOM 5772 O O . ALA B 1 320 ? -21.516 -8.219 9.969 1 96.12 320 ALA B O 1
ATOM 5773 N N . LEU B 1 321 ? -22.719 -6.457 10.68 1 97.31 321 LEU B N 1
ATOM 5774 C CA . LEU B 1 321 ? -23.531 -6.402 9.469 1 97.31 321 LEU B CA 1
ATOM 5775 C C . LEU B 1 321 ? -22.672 -6.098 8.25 1 97.31 321 LEU B C 1
ATOM 5777 O O . LEU B 1 321 ? -22.781 -6.77 7.219 1 97.31 321 LEU B O 1
ATOM 5781 N N . MET B 1 322 ? -21.875 -5.078 8.328 1 96.75 322 MET B N 1
ATOM 5782 C CA . MET B 1 322 ? -21 -4.695 7.219 1 96.75 322 MET B CA 1
ATOM 5783 C C . MET B 1 322 ? -20.062 -5.832 6.852 1 96.75 322 MET B C 1
ATOM 5785 O O . MET B 1 322 ? -19.922 -6.188 5.68 1 96.75 322 MET B O 1
ATOM 5789 N N . ASP B 1 323 ? -19.438 -6.402 7.824 1 95.38 323 ASP B N 1
ATOM 5790 C CA . ASP B 1 323 ? -18.531 -7.512 7.578 1 95.38 323 ASP B CA 1
ATOM 5791 C C . ASP B 1 323 ? -19.266 -8.727 7.027 1 95.38 323 ASP B C 1
ATOM 5793 O O . ASP B 1 323 ? -18.781 -9.398 6.117 1 95.38 323 ASP B O 1
ATOM 5797 N N . GLY B 1 324 ? -20.391 -9.008 7.691 1 94.88 324 GLY B N 1
ATOM 5798 C CA . GLY B 1 324 ? -21.188 -10.125 7.207 1 94.88 324 GLY B CA 1
ATOM 5799 C C . GLY B 1 324 ? -21.594 -9.984 5.758 1 94.88 324 GLY B C 1
ATOM 5800 O O . GLY B 1 324 ? -21.562 -10.953 4.996 1 94.88 324 GLY B O 1
ATOM 5801 N N . ALA B 1 325 ? -22.016 -8.844 5.387 1 95.62 325 ALA B N 1
ATOM 5802 C CA . ALA B 1 325 ? -22.422 -8.586 4.008 1 95.62 325 ALA B CA 1
ATOM 5803 C C . ALA B 1 325 ? -21.25 -8.75 3.045 1 95.62 325 ALA B C 1
ATOM 5805 O O . ALA B 1 325 ? -21.406 -9.312 1.96 1 95.62 325 ALA B O 1
ATOM 5806 N N . GLU B 1 326 ? -20.125 -8.312 3.42 1 94.12 326 GLU B N 1
ATOM 5807 C CA . GLU B 1 326 ? -18.953 -8.391 2.553 1 94.12 326 GLU B CA 1
ATOM 5808 C C . GLU B 1 326 ? -18.422 -9.812 2.467 1 94.12 326 GLU B C 1
ATOM 5810 O O . GLU B 1 326 ? -17.953 -10.242 1.412 1 94.12 326 GLU B O 1
ATOM 5815 N N . VAL B 1 327 ? -18.5 -10.477 3.574 1 91.19 327 VAL B N 1
ATOM 5816 C CA . VAL B 1 327 ? -18.109 -11.883 3.561 1 91.19 327 VAL B CA 1
ATOM 5817 C C . VAL B 1 327 ? -19.062 -12.672 2.668 1 91.19 327 VAL B C 1
ATOM 5819 O O . VAL B 1 327 ? -18.625 -13.531 1.897 1 91.19 327 VAL B O 1
ATOM 5822 N N . LEU B 1 328 ? -20.281 -12.352 2.82 1 93.62 328 LEU B N 1
ATOM 5823 C CA . LEU B 1 328 ? -21.281 -12.977 1.975 1 93.62 328 LEU B CA 1
ATOM 5824 C C . LEU B 1 328 ? -20.953 -12.773 0.499 1 93.62 328 LEU B C 1
ATOM 5826 O O . LEU B 1 328 ? -20.922 -13.734 -0.273 1 93.62 328 LEU B O 1
ATOM 5830 N N . ASN B 1 329 ? -20.688 -11.602 0.162 1 90.94 329 ASN B N 1
ATOM 5831 C CA . ASN B 1 329 ? -20.375 -11.273 -1.223 1 90.94 329 ASN B CA 1
ATOM 5832 C C . ASN B 1 329 ? -19.016 -11.859 -1.637 1 90.94 329 ASN B C 1
ATOM 5834 O O . ASN B 1 329 ? -18.844 -12.281 -2.781 1 90.94 329 ASN B O 1
ATOM 5838 N N . GLY B 1 330 ? -18.094 -11.93 -0.763 1 89.19 330 GLY B N 1
ATOM 5839 C CA . GLY B 1 330 ? -16.719 -12.312 -1.069 1 89.19 330 GLY B CA 1
ATOM 5840 C C . GLY B 1 330 ? -16.531 -13.812 -1.169 1 89.19 330 GLY B C 1
ATOM 5841 O O . GLY B 1 330 ? -15.602 -14.289 -1.818 1 89.19 330 GLY B O 1
ATOM 5842 N N . LEU B 1 331 ? -17.438 -14.555 -0.557 1 91.19 331 LEU B N 1
ATOM 5843 C CA . LEU B 1 331 ? -17.25 -16 -0.537 1 91.19 331 LEU B CA 1
ATOM 5844 C C . LEU B 1 331 ? -18.297 -16.703 -1.386 1 91.19 331 LEU B C 1
ATOM 5846 O O . LEU B 1 331 ? -18.156 -17.891 -1.69 1 91.19 331 LEU B O 1
ATOM 5850 N N . ALA B 1 332 ? -19.234 -16.031 -1.864 1 95.06 332 ALA B N 1
ATOM 5851 C 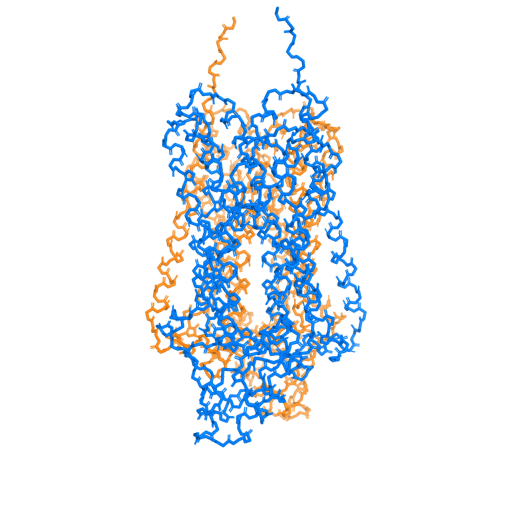CA . ALA B 1 332 ? -20.391 -16.656 -2.51 1 95.06 332 ALA B CA 1
ATOM 5852 C C . ALA B 1 332 ? -20.016 -17.234 -3.869 1 95.06 332 ALA B C 1
ATOM 5854 O O . ALA B 1 332 ? -20.734 -18.078 -4.414 1 95.06 332 ALA B O 1
ATOM 5855 N N . HIS B 1 333 ? -18.922 -16.797 -4.344 1 93.38 333 HIS B N 1
ATOM 5856 C CA . HIS B 1 333 ? -18.547 -17.25 -5.68 1 93.38 333 HIS B CA 1
ATOM 5857 C C . HIS B 1 333 ? -17.766 -18.562 -5.613 1 93.38 333 HIS B C 1
ATOM 5859 O O . HIS B 1 333 ? -17.484 -19.172 -6.645 1 93.38 333 HIS B O 1
ATOM 5865 N N . LEU B 1 334 ? -17.516 -19.031 -4.453 1 91.94 334 LEU B N 1
ATOM 5866 C CA . LEU B 1 334 ? -16.812 -20.297 -4.34 1 91.94 334 LEU B CA 1
ATOM 5867 C C . LEU B 1 334 ? -17.672 -21.453 -4.84 1 91.94 334 LEU B C 1
ATOM 5869 O O . LEU B 1 334 ? -18.875 -21.5 -4.555 1 91.94 334 LEU B O 1
ATOM 5873 N N . PRO B 1 335 ? -16.938 -22.297 -5.543 1 92.81 335 PRO B N 1
ATOM 5874 C CA . PRO B 1 335 ? -15.516 -22.656 -5.559 1 92.81 335 PRO B CA 1
ATOM 5875 C C . PRO B 1 335 ? -14.727 -21.875 -6.602 1 92.81 335 PRO B C 1
ATOM 5877 O O . PRO B 1 335 ? -13.508 -22.031 -6.707 1 92.81 335 PRO B O 1
ATOM 5880 N N . TYR B 1 336 ? -15.359 -21.016 -7.359 1 90.25 336 TYR B N 1
ATOM 5881 C CA . TYR B 1 336 ? -14.695 -20.359 -8.477 1 90.25 336 TYR B CA 1
ATOM 5882 C C . TYR B 1 336 ? -14.008 -19.078 -8.031 1 90.25 336 TYR B C 1
ATOM 5884 O O . TYR B 1 336 ? -14.523 -18.359 -7.18 1 90.25 336 TYR B O 1
ATOM 5892 N N . ALA B 1 337 ? -12.859 -18.812 -8.633 1 87 337 ALA B N 1
ATOM 5893 C CA . ALA B 1 337 ? -12.266 -17.484 -8.523 1 87 337 ALA B CA 1
ATOM 5894 C C . ALA B 1 337 ? -12.992 -16.484 -9.422 1 87 337 ALA B C 1
ATOM 5896 O O . ALA B 1 337 ? -13.141 -15.32 -9.062 1 87 337 ALA B O 1
ATOM 5897 N N . ILE B 1 338 ? -13.414 -17.031 -10.523 1 85.56 338 ILE B N 1
ATOM 5898 C CA . ILE B 1 338 ? -14.281 -16.328 -11.469 1 85.56 338 ILE B CA 1
ATOM 5899 C C . ILE B 1 338 ? -15.406 -17.266 -11.914 1 85.56 338 ILE B C 1
ATOM 5901 O O . ILE B 1 338 ? -15.156 -18.297 -12.531 1 85.56 338 ILE B O 1
ATOM 5905 N N . VAL B 1 339 ? -16.578 -16.859 -11.68 1 88.94 339 VAL B N 1
ATOM 5906 C CA . VAL B 1 339 ? -17.719 -17.703 -12.008 1 88.94 339 VAL B CA 1
ATOM 5907 C C . VAL B 1 339 ? -17.938 -17.719 -13.516 1 88.94 339 VAL B C 1
ATOM 5909 O O . VAL B 1 339 ? -18.109 -16.656 -14.141 1 88.94 339 VAL B O 1
ATOM 5912 N N . PRO B 1 340 ? -17.922 -18.922 -14.031 1 86.25 340 PRO B N 1
ATOM 5913 C CA . PRO B 1 340 ? -18.266 -18.969 -15.453 1 86.25 340 PRO B CA 1
ATOM 5914 C C . PRO B 1 340 ? -19.719 -18.578 -15.719 1 86.25 340 PRO B C 1
ATOM 5916 O O . PRO B 1 340 ? -20.609 -18.969 -14.953 1 86.25 340 PRO B O 1
ATOM 5919 N N . SER B 1 341 ? -19.938 -17.781 -16.672 1 83.38 341 SER B N 1
ATOM 5920 C CA . SER B 1 341 ? -21.312 -17.438 -17.016 1 83.38 341 SER B CA 1
ATOM 5921 C C . SER B 1 341 ? -21.969 -18.5 -17.875 1 83.38 341 SER B C 1
ATOM 5923 O O . SER B 1 341 ? -21.297 -19.094 -18.734 1 83.38 341 SER B O 1
ATOM 5925 N N . PRO B 1 342 ? -23.281 -18.609 -17.656 1 82.44 342 PRO B N 1
ATOM 5926 C CA . PRO B 1 342 ? -23.953 -19.656 -18.422 1 82.44 342 PRO B CA 1
ATOM 5927 C C . PRO B 1 342 ? -23.859 -19.438 -19.938 1 82.44 342 PRO B C 1
ATOM 5929 O O . PRO B 1 342 ? -23.547 -20.359 -20.688 1 82.44 342 PRO B O 1
ATOM 5932 N N . PRO B 1 343 ? -24 -18.219 -20.375 1 78.69 343 PRO B N 1
ATOM 5933 C CA . PRO B 1 343 ? -23.859 -18.016 -21.812 1 78.69 343 PRO B CA 1
ATOM 5934 C C . PRO B 1 343 ? -22.453 -18.312 -22.312 1 78.69 343 PRO B C 1
ATOM 5936 O O . PRO B 1 343 ? -22.281 -18.844 -23.422 1 78.69 343 PRO B O 1
ATOM 5939 N N . ILE B 1 344 ? -21.516 -17.984 -21.562 1 77 344 ILE B N 1
ATOM 5940 C CA . ILE B 1 344 ? -20.125 -18.234 -21.969 1 77 344 ILE B CA 1
ATOM 5941 C C . ILE B 1 344 ? -19.844 -19.734 -21.922 1 77 344 ILE B C 1
ATOM 5943 O O . ILE B 1 344 ? -19.156 -20.266 -22.797 1 77 344 ILE B O 1
ATOM 5947 N N . ALA B 1 345 ? -20.328 -20.297 -20.875 1 80.75 345 ALA B N 1
ATOM 5948 C CA . ALA B 1 345 ? -20.172 -21.75 -20.781 1 80.75 345 ALA B CA 1
ATOM 5949 C C . ALA B 1 345 ? -20.797 -22.453 -21.984 1 80.75 345 ALA B C 1
ATOM 5951 O O . ALA B 1 345 ? -20.188 -23.359 -22.562 1 80.75 345 ALA B O 1
ATOM 5952 N N . LEU B 1 346 ? -21.922 -22.016 -22.375 1 81 346 LEU B N 1
ATOM 5953 C CA . LEU B 1 346 ? -22.594 -22.609 -23.516 1 81 346 LEU B CA 1
ATOM 5954 C C . LEU B 1 346 ? -21.844 -22.312 -24.812 1 81 346 LEU B C 1
ATOM 5956 O O . LEU B 1 346 ? -21.734 -23.172 -25.688 1 81 346 LEU B O 1
ATOM 5960 N N . ALA B 1 347 ? -21.344 -21.141 -24.875 1 81.44 347 ALA B N 1
ATOM 5961 C CA . ALA B 1 347 ? -20.562 -20.766 -26.062 1 81.44 347 ALA B CA 1
ATOM 5962 C C . ALA B 1 347 ? -19.297 -21.609 -26.156 1 81.44 347 ALA B C 1
ATOM 5964 O O . ALA B 1 347 ? -18.906 -22 -27.266 1 81.44 347 ALA B O 1
ATOM 5965 N N . LEU B 1 348 ? -18.719 -21.906 -25.078 1 84.31 348 LEU B N 1
ATOM 5966 C CA . LEU B 1 348 ? -17.516 -22.734 -25.062 1 84.31 348 LEU B CA 1
ATOM 5967 C C . LEU B 1 348 ? -17.828 -24.172 -25.469 1 84.31 348 LEU B C 1
ATOM 5969 O O . LEU B 1 348 ? -17.062 -24.797 -26.203 1 84.31 348 LEU B O 1
ATOM 5973 N N . VAL B 1 349 ? -18.922 -24.594 -24.984 1 84.38 349 VAL B N 1
ATOM 5974 C CA . VAL B 1 349 ? -19.344 -25.953 -25.328 1 84.38 349 VAL B CA 1
ATOM 5975 C C . VAL B 1 349 ? -19.594 -26.047 -26.844 1 84.38 349 VAL B C 1
ATOM 5977 O O . VAL B 1 349 ? -19.156 -27 -27.484 1 84.38 349 VAL B O 1
ATOM 5980 N N . ASN B 1 350 ? -20.219 -25.047 -27.359 1 87.69 350 ASN B N 1
ATOM 5981 C CA . ASN B 1 350 ? -20.562 -25.047 -28.766 1 87.69 350 ASN B CA 1
ATOM 5982 C C . ASN B 1 350 ? -19.328 -24.906 -29.656 1 87.69 350 ASN B C 1
ATOM 5984 O O . ASN B 1 350 ? -19.25 -25.531 -30.719 1 87.69 350 ASN B O 1
ATOM 5988 N N . SER B 1 351 ? -18.391 -24.188 -29.172 1 88.31 351 SER B N 1
ATOM 5989 C CA . SER B 1 351 ? -17.234 -23.875 -30 1 88.31 351 SER B CA 1
ATOM 5990 C C . SER B 1 351 ? -16.125 -24.922 -29.828 1 88.31 351 SER B C 1
ATOM 5992 O O . SER B 1 351 ? -15.422 -25.25 -30.797 1 88.31 351 SER B O 1
ATOM 5994 N N . TYR B 1 352 ? -15.969 -25.453 -28.609 1 88.94 352 TYR B N 1
ATOM 5995 C CA . TYR B 1 352 ? -14.766 -26.25 -28.375 1 88.94 352 TYR B CA 1
ATOM 5996 C C . TYR B 1 352 ? -15.109 -27.578 -27.703 1 88.94 352 TYR B C 1
ATOM 5998 O O . TYR B 1 352 ? -14.227 -28.375 -27.406 1 88.94 352 TYR B O 1
ATOM 6006 N N . GLY B 1 353 ? -16.344 -27.766 -27.391 1 87 353 GLY B N 1
ATOM 6007 C CA . GLY B 1 353 ? -16.781 -29.016 -26.812 1 87 353 GLY B CA 1
ATOM 6008 C C . GLY B 1 353 ? -16.938 -28.969 -25.297 1 87 353 GLY B C 1
ATOM 6009 O O . GLY B 1 353 ? -16.438 -28.031 -24.656 1 87 353 GLY B O 1
ATOM 6010 N N . VAL B 1 354 ? -17.578 -29.984 -24.766 1 86.06 354 VAL B N 1
ATOM 6011 C CA . VAL B 1 354 ? -17.938 -30.047 -23.359 1 86.06 354 VAL B CA 1
ATOM 6012 C C . VAL B 1 354 ? -16.672 -30.25 -22.516 1 86.06 354 VAL B C 1
ATOM 6014 O O . VAL B 1 354 ? -16.547 -29.672 -21.422 1 86.06 354 VAL B O 1
ATOM 6017 N N . ASN B 1 355 ? -15.742 -31.031 -22.984 1 86.62 355 ASN B N 1
ATOM 6018 C CA . ASN B 1 355 ? -14.523 -31.312 -22.234 1 86.62 355 ASN B CA 1
ATOM 6019 C C . ASN B 1 355 ? -13.688 -30.062 -22.031 1 86.62 355 ASN B C 1
ATOM 6021 O O . ASN B 1 355 ? -13.164 -29.828 -20.938 1 86.62 355 ASN B O 1
ATOM 6025 N N . PHE B 1 356 ? -13.633 -29.312 -23 1 87.31 356 PHE B N 1
ATOM 6026 C CA . PHE B 1 356 ? -12.875 -28.062 -22.891 1 87.31 356 PHE B CA 1
ATOM 6027 C C . PHE B 1 356 ? -13.562 -27.094 -21.938 1 87.31 356 PHE B C 1
ATOM 6029 O O . PHE B 1 356 ? -12.906 -26.453 -21.125 1 87.31 356 PHE B O 1
ATOM 6036 N N . ALA B 1 357 ? -14.812 -27.047 -22.047 1 85.69 357 ALA B N 1
ATOM 6037 C CA . ALA B 1 357 ? -15.578 -26.156 -21.172 1 85.69 357 ALA B CA 1
ATOM 6038 C C . ALA B 1 357 ? -15.391 -26.562 -19.703 1 85.69 357 ALA B C 1
ATOM 6040 O O . ALA B 1 357 ? -15.25 -25.688 -18.844 1 85.69 357 ALA B O 1
ATOM 6041 N N . LEU B 1 358 ? -15.359 -27.797 -19.516 1 86.31 358 LEU B N 1
ATOM 6042 C CA . LEU B 1 358 ? -15.156 -28.297 -18.156 1 86.31 358 LEU B CA 1
ATOM 6043 C C . LEU B 1 358 ? -13.734 -28.016 -17.672 1 86.31 358 LEU B C 1
ATOM 6045 O O . LEU B 1 358 ? -13.516 -27.734 -16.5 1 86.31 358 LEU B O 1
ATOM 6049 N N . GLN B 1 359 ? -12.844 -28.125 -18.547 1 85.62 359 GLN B N 1
ATOM 6050 C CA . GLN B 1 359 ? -11.453 -27.797 -18.203 1 85.62 359 GLN B CA 1
ATOM 6051 C C . GLN B 1 359 ? -11.312 -26.344 -17.797 1 85.62 359 GLN B C 1
ATOM 6053 O O . GLN B 1 359 ? -10.633 -26.031 -16.812 1 85.62 359 GLN B O 1
ATOM 6058 N N . VAL B 1 360 ? -11.93 -25.516 -18.547 1 83.94 360 VAL B N 1
ATOM 6059 C CA . VAL B 1 360 ? -11.898 -24.094 -18.234 1 83.94 360 VAL B CA 1
ATOM 6060 C C . VAL B 1 360 ? -12.523 -23.844 -16.859 1 83.94 360 VAL B C 1
ATOM 6062 O O . VAL B 1 360 ? -11.938 -23.156 -16.016 1 83.94 360 VAL B O 1
ATOM 6065 N N . ALA B 1 361 ? -13.625 -24.453 -16.656 1 85.31 361 ALA B N 1
ATOM 6066 C CA . ALA B 1 361 ? -14.32 -24.297 -15.383 1 85.31 361 ALA B CA 1
ATOM 6067 C C . ALA B 1 361 ? -13.461 -24.797 -14.227 1 85.31 361 ALA B C 1
ATOM 6069 O O . ALA B 1 361 ? -13.398 -24.156 -13.172 1 85.31 361 ALA B O 1
ATOM 6070 N N . ASN B 1 362 ? -12.812 -25.844 -14.398 1 85.44 362 ASN B N 1
ATOM 6071 C CA . ASN B 1 362 ? -11.969 -26.422 -13.359 1 85.44 362 ASN B CA 1
ATOM 6072 C C . ASN B 1 362 ? -10.742 -25.547 -13.086 1 85.44 362 ASN B C 1
ATOM 6074 O O . ASN B 1 362 ? -10.305 -25.438 -11.938 1 85.44 362 ASN B O 1
ATOM 6078 N N . THR B 1 363 ? -10.242 -24.969 -14.109 1 81.56 363 THR B N 1
ATOM 6079 C CA . THR B 1 363 ? -9.07 -24.125 -13.984 1 81.56 363 THR B CA 1
ATOM 6080 C C . THR B 1 363 ? -9.406 -22.844 -13.211 1 81.56 363 THR B C 1
ATOM 6082 O O . THR B 1 363 ? -8.547 -22.297 -12.516 1 81.56 363 THR B O 1
ATOM 6085 N N . LEU B 1 364 ? -10.641 -22.5 -13.312 1 83.25 364 LEU B N 1
ATOM 6086 C CA . LEU B 1 364 ? -11.055 -21.25 -12.703 1 83.25 364 LEU B CA 1
ATOM 6087 C C . LEU B 1 364 ? -11.422 -21.453 -11.234 1 83.25 364 LEU B C 1
ATOM 6089 O O . LEU B 1 364 ? -11.75 -20.484 -10.531 1 83.25 364 LEU B O 1
ATOM 6093 N N . LYS B 1 365 ? -11.281 -22.625 -10.766 1 86.81 365 LYS B N 1
ATOM 6094 C CA . LYS B 1 365 ? -11.547 -22.891 -9.352 1 86.81 365 LYS B CA 1
ATOM 6095 C C . LYS B 1 365 ? -10.391 -22.422 -8.477 1 86.81 365 LYS B C 1
ATOM 6097 O O . LYS B 1 365 ? -9.227 -22.531 -8.859 1 86.81 365 LYS B O 1
ATOM 6102 N N . VAL B 1 366 ? -10.711 -21.938 -7.324 1 85.94 366 VAL B N 1
ATOM 6103 C CA . VAL B 1 366 ? -9.734 -21.422 -6.375 1 85.94 366 VAL B CA 1
ATOM 6104 C C . VAL B 1 366 ? -8.75 -22.531 -5.988 1 85.94 366 VAL B C 1
ATOM 6106 O O . VAL B 1 366 ? -7.547 -22.281 -5.875 1 85.94 366 VAL B O 1
ATOM 6109 N N . SER B 1 367 ? -9.211 -23.719 -5.832 1 83.25 367 SER B N 1
ATOM 6110 C CA . SER B 1 367 ? -8.367 -24.844 -5.438 1 83.25 367 SER B CA 1
ATOM 6111 C C . SER B 1 367 ? -7.301 -25.125 -6.492 1 83.25 367 SER B C 1
ATOM 6113 O O . SER B 1 367 ? -6.18 -25.531 -6.156 1 83.25 367 SER B O 1
ATOM 6115 N N . THR B 1 368 ? -7.652 -24.922 -7.73 1 80.75 368 THR B N 1
ATOM 6116 C CA . THR B 1 368 ? -6.707 -25.156 -8.82 1 80.75 368 THR B CA 1
ATOM 6117 C C . THR B 1 368 ? -5.648 -24.047 -8.859 1 80.75 368 THR B C 1
ATOM 6119 O O . THR B 1 368 ? -4.477 -24.328 -9.133 1 80.75 368 THR B O 1
ATOM 6122 N N . LEU B 1 369 ? -6.094 -22.922 -8.516 1 77.88 369 LEU B N 1
ATOM 6123 C CA . LEU B 1 369 ? -5.195 -21.781 -8.594 1 77.88 369 LEU B CA 1
ATOM 6124 C C . LEU B 1 369 ? -4.227 -21.766 -7.414 1 77.88 369 LEU B C 1
ATOM 6126 O O . LEU B 1 369 ? -3.189 -21.094 -7.465 1 77.88 369 LEU B O 1
ATOM 6130 N N . ILE B 1 370 ? -4.543 -22.484 -6.352 1 78.5 370 ILE B N 1
ATOM 6131 C CA . ILE B 1 370 ? -3.693 -22.547 -5.168 1 78.5 370 ILE B CA 1
ATOM 6132 C C . ILE B 1 370 ? -3.049 -23.922 -5.051 1 78.5 370 ILE B C 1
ATOM 6134 O O . ILE B 1 370 ? -2.932 -24.469 -3.951 1 78.5 370 ILE B O 1
ATOM 6138 N N . THR B 1 371 ? -2.711 -24.5 -6.016 1 75 371 THR B N 1
ATOM 6139 C CA . THR B 1 371 ? -2.057 -25.797 -5.98 1 75 371 THR B CA 1
ATOM 6140 C C . THR B 1 371 ? -0.545 -25.641 -5.84 1 75 371 THR B C 1
ATOM 6142 O O . THR B 1 371 ? 0.048 -24.734 -6.434 1 75 371 THR B O 1
ATOM 6145 N N . PRO B 1 372 ? 0.067 -26.531 -5.051 1 70.5 372 PRO B N 1
ATOM 6146 C CA . PRO B 1 372 ? 1.515 -26.453 -4.84 1 70.5 372 PRO B CA 1
ATOM 6147 C C . PRO B 1 372 ? 2.305 -26.516 -6.148 1 70.5 372 PRO B C 1
ATOM 6149 O O . PRO B 1 372 ? 3.406 -25.953 -6.23 1 70.5 372 PRO B O 1
ATOM 6152 N N . SER B 1 373 ? 1.716 -27.125 -7.121 1 70.12 373 SER B N 1
ATOM 6153 C CA . SER B 1 373 ? 2.428 -27.25 -8.391 1 70.12 373 SER B CA 1
ATOM 6154 C C . SER B 1 373 ? 2.484 -25.906 -9.125 1 70.12 373 SER B C 1
ATOM 6156 O O . SER B 1 373 ? 3.408 -25.656 -9.906 1 70.12 373 SER B O 1
ATOM 6158 N N . LEU B 1 374 ? 1.555 -25.031 -8.734 1 70.06 374 LEU B N 1
ATOM 6159 C CA . LEU B 1 374 ? 1.461 -23.781 -9.477 1 70.06 374 LEU B CA 1
ATOM 6160 C C . LEU B 1 374 ? 1.883 -22.594 -8.617 1 70.06 374 LEU B C 1
ATOM 6162 O O . LEU B 1 374 ? 2.139 -21.516 -9.133 1 70.06 374 LEU B O 1
ATOM 6166 N N . ASN B 1 375 ? 2.004 -22.906 -7.344 1 73.56 375 ASN B N 1
ATOM 6167 C CA . ASN B 1 375 ? 2.305 -21.844 -6.391 1 73.56 375 ASN B CA 1
ATOM 6168 C C . ASN B 1 375 ? 3.484 -22.203 -5.492 1 73.56 375 ASN B C 1
ATOM 6170 O O . ASN B 1 375 ? 3.352 -23.031 -4.594 1 73.56 375 ASN B O 1
ATOM 6174 N N . SER B 1 376 ? 4.531 -21.484 -5.668 1 70.25 376 SER B N 1
ATOM 6175 C CA . SER B 1 376 ? 5.773 -21.797 -4.969 1 70.25 376 SER B CA 1
ATOM 6176 C C . SER B 1 376 ? 5.641 -21.562 -3.471 1 70.25 376 SER B C 1
ATOM 6178 O O . SER B 1 376 ? 6.223 -22.281 -2.662 1 70.25 376 SER B O 1
ATOM 6180 N N . LEU B 1 377 ? 4.906 -20.594 -3.141 1 73.88 377 LEU B N 1
ATOM 6181 C CA . LEU B 1 377 ? 4.73 -20.297 -1.722 1 73.88 377 LEU B CA 1
ATOM 6182 C C . LEU B 1 377 ? 3.926 -21.406 -1.038 1 73.88 377 LEU B C 1
ATOM 6184 O O . LEU B 1 377 ? 4.25 -21.812 0.079 1 73.88 377 LEU B O 1
ATOM 6188 N N . VAL B 1 378 ? 2.982 -21.828 -1.752 1 73.94 378 VAL B N 1
ATOM 6189 C CA . VAL B 1 378 ? 2.17 -22.906 -1.217 1 73.94 378 VAL B CA 1
ATOM 6190 C C . VAL B 1 378 ? 3.014 -24.188 -1.104 1 73.94 378 VAL B C 1
ATOM 6192 O O . VAL B 1 378 ? 2.879 -24.938 -0.144 1 73.94 378 VAL B O 1
ATOM 6195 N N . GLN B 1 379 ? 3.857 -24.328 -2.039 1 73.25 379 GLN B N 1
ATOM 6196 C CA . GLN B 1 379 ? 4.785 -25.453 -1.979 1 73.25 379 GLN B CA 1
ATOM 6197 C C . GLN B 1 379 ? 5.695 -25.344 -0.758 1 73.25 379 GLN B C 1
ATOM 6199 O O . GLN B 1 379 ? 5.898 -26.328 -0.047 1 73.25 379 GLN B O 1
ATOM 6204 N N . LEU B 1 380 ? 6.195 -24.219 -0.503 1 73.75 380 LEU B N 1
ATOM 6205 C CA . LEU B 1 380 ? 7.062 -24 0.647 1 73.75 380 LEU B CA 1
ATOM 6206 C C . LEU B 1 380 ? 6.309 -24.234 1.952 1 73.75 380 LEU B C 1
ATOM 6208 O O . LEU B 1 380 ? 6.852 -24.812 2.893 1 73.75 380 LEU B O 1
ATOM 6212 N N . MET B 1 381 ? 5.105 -23.812 1.995 1 76.75 381 MET B N 1
ATOM 6213 C CA . MET B 1 381 ? 4.297 -23.984 3.199 1 76.75 381 MET B CA 1
ATOM 6214 C C . MET B 1 381 ? 4.008 -25.453 3.451 1 76.75 381 MET B C 1
ATOM 6216 O O . MET B 1 381 ? 3.867 -25.875 4.598 1 76.75 381 MET B O 1
ATOM 6220 N N . GLY B 1 382 ? 3.928 -26.156 2.367 1 72.12 382 GLY B N 1
ATOM 6221 C CA . GLY B 1 382 ? 3.777 -27.594 2.498 1 72.12 382 GLY B CA 1
ATOM 6222 C C . GLY B 1 382 ? 5.012 -28.266 3.061 1 72.12 382 GLY B C 1
ATOM 6223 O O . GLY B 1 382 ? 4.902 -29.219 3.85 1 72.12 382 GLY B O 1
ATOM 6224 N N . GLN B 1 383 ? 6.098 -27.734 2.727 1 71.38 383 GLN B N 1
ATOM 6225 C CA . GLN B 1 383 ? 7.363 -28.297 3.195 1 71.38 383 GLN B CA 1
ATOM 6226 C C . GLN B 1 383 ? 7.672 -27.828 4.617 1 71.38 383 GLN B C 1
ATOM 6228 O O . GLN B 1 383 ? 8.289 -28.562 5.391 1 71.38 383 GLN B O 1
ATOM 6233 N N . GLU B 1 384 ? 7.273 -26.656 4.848 1 75.56 384 GLU B N 1
ATOM 6234 C CA . GLU B 1 384 ? 7.508 -26.047 6.152 1 75.56 384 GLU B CA 1
ATOM 6235 C C . GLU B 1 384 ? 6.203 -25.531 6.766 1 75.56 384 GLU B C 1
ATOM 6237 O O . GLU B 1 384 ? 5.977 -24.328 6.836 1 75.56 384 GLU B O 1
ATOM 6242 N N . PRO B 1 385 ? 5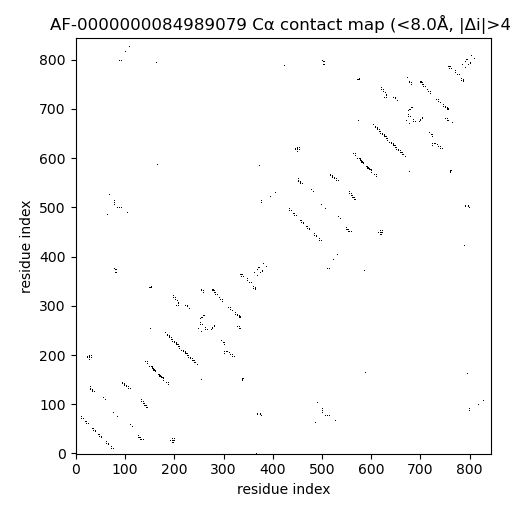.445 -26.375 7.324 1 74.12 385 PRO B N 1
ATOM 6243 C CA . PRO B 1 385 ? 4.113 -26 7.809 1 74.12 385 PRO B CA 1
ATOM 6244 C C . PRO B 1 385 ? 4.16 -24.984 8.945 1 74.12 385 PRO B C 1
ATOM 6246 O O . PRO B 1 385 ? 3.189 -24.266 9.172 1 74.12 385 PRO B O 1
ATOM 6249 N N . TRP B 1 386 ? 5.305 -24.922 9.641 1 75.44 386 TRP B N 1
ATOM 6250 C CA . TRP B 1 386 ? 5.41 -23.984 10.758 1 75.44 386 TRP B CA 1
ATOM 6251 C C . TRP B 1 386 ? 5.32 -22.547 10.266 1 75.44 386 TRP B C 1
ATOM 6253 O O . TRP B 1 386 ? 4.938 -21.641 11.016 1 75.44 386 TRP B O 1
ATOM 6263 N N . LEU B 1 387 ? 5.613 -22.344 9 1 73.69 387 LEU B N 1
ATOM 6264 C CA . LEU B 1 387 ? 5.559 -21 8.43 1 73.69 387 LEU B CA 1
ATOM 6265 C C . LEU B 1 387 ? 4.129 -20.469 8.43 1 73.69 387 LEU B C 1
ATOM 6267 O O . LEU B 1 387 ? 3.9 -19.297 8.688 1 73.69 387 LEU B O 1
ATOM 6271 N N . LEU B 1 388 ? 3.172 -21.328 8.164 1 74.69 388 LEU B N 1
ATOM 6272 C CA . LEU B 1 388 ? 1.772 -20.906 8.164 1 74.69 388 LEU B CA 1
ATOM 6273 C C . LEU B 1 388 ? 1.299 -20.578 9.57 1 74.69 388 LEU B C 1
ATOM 6275 O O . LEU B 1 388 ? 0.653 -19.547 9.789 1 74.69 388 LEU B O 1
ATOM 6279 N N . GLY B 1 389 ? 1.613 -21.438 10.531 1 72.88 389 GLY B N 1
ATOM 6280 C CA . GLY B 1 389 ? 1.269 -21.172 11.922 1 72.88 389 GLY B CA 1
ATOM 6281 C C . GLY B 1 389 ? 1.892 -19.891 12.453 1 72.88 389 GLY B C 1
ATOM 6282 O O . GLY B 1 389 ? 1.23 -19.125 13.141 1 72.88 389 GLY B O 1
ATOM 6283 N N . PHE B 1 390 ? 3.072 -19.688 12.055 1 75.19 390 PHE B N 1
ATOM 6284 C CA . PHE B 1 390 ? 3.779 -18.484 12.469 1 75.19 390 PHE B CA 1
ATOM 6285 C C . PHE B 1 390 ? 3.131 -17.25 11.859 1 75.19 390 PHE B C 1
ATOM 6287 O O . PHE B 1 390 ? 2.947 -16.234 12.547 1 75.19 390 PHE B O 1
ATOM 6294 N N . SER B 1 391 ? 2.742 -17.375 10.672 1 74.38 391 SER B N 1
ATOM 6295 C CA . SER B 1 391 ? 2.105 -16.25 9.992 1 74.38 391 SER B CA 1
ATOM 6296 C C . SER B 1 391 ? 0.754 -15.914 10.617 1 74.38 391 SER B C 1
ATOM 6298 O O . SER B 1 391 ? 0.418 -14.742 10.805 1 74.38 391 SER B O 1
ATOM 6300 N N . LEU B 1 392 ? 0.028 -16.906 10.938 1 77.69 392 LEU B N 1
ATOM 6301 C CA . LEU B 1 392 ? -1.27 -16.719 11.578 1 77.69 392 LEU B CA 1
ATOM 6302 C C . LEU B 1 392 ? -1.11 -16.078 12.945 1 77.69 392 LEU B C 1
ATOM 6304 O O . LEU B 1 392 ? -1.851 -15.156 13.297 1 77.69 392 LEU B O 1
ATOM 6308 N N . ALA B 1 393 ? -0.147 -16.484 13.664 1 77.44 393 ALA B N 1
ATOM 6309 C CA . ALA B 1 393 ? 0.107 -15.945 15 1 77.44 393 ALA B CA 1
ATOM 6310 C C . ALA B 1 393 ? 0.509 -14.477 14.922 1 77.44 393 ALA B C 1
ATOM 6312 O O . ALA B 1 393 ? 0.034 -13.656 15.703 1 77.44 393 ALA B O 1
ATOM 6313 N N . MET B 1 394 ? 1.278 -14.203 13.961 1 76.44 394 MET B N 1
ATOM 6314 C CA . MET B 1 394 ? 1.742 -12.828 13.812 1 76.44 394 MET B CA 1
ATOM 6315 C C . MET B 1 394 ? 0.608 -11.914 13.352 1 76.44 394 MET B C 1
ATOM 6317 O O . MET B 1 394 ? 0.531 -10.758 13.758 1 76.44 394 MET B O 1
ATOM 6321 N N . PHE B 1 395 ? -0.23 -12.469 12.562 1 77.62 395 PHE B N 1
ATOM 6322 C CA . PHE B 1 395 ? -1.372 -11.688 12.102 1 77.62 395 PHE B CA 1
ATOM 6323 C C . PHE B 1 395 ? -2.332 -11.406 13.25 1 77.62 395 PHE B C 1
ATOM 6325 O O . PHE B 1 395 ? -2.891 -10.312 13.352 1 77.62 395 PHE B O 1
ATOM 6332 N N . VAL B 1 396 ? -2.475 -12.328 14.117 1 80.62 396 VAL B N 1
ATOM 6333 C CA . VAL B 1 396 ? -3.279 -12.117 15.32 1 80.62 396 VAL B CA 1
ATOM 6334 C C . VAL B 1 396 ? -2.641 -11.031 16.188 1 80.62 396 VAL B C 1
ATOM 6336 O O . VAL B 1 396 ? -3.326 -10.117 16.656 1 80.62 396 VAL B O 1
ATOM 6339 N N . LEU B 1 397 ? -1.405 -11.133 16.375 1 76 397 LEU B N 1
ATOM 6340 C CA . LEU B 1 397 ? -0.678 -10.156 17.172 1 76 397 LEU B CA 1
ATOM 6341 C C . LEU B 1 397 ? -0.823 -8.758 16.594 1 76 397 LEU B C 1
ATOM 6343 O O . LEU B 1 397 ? -1.051 -7.789 17.312 1 76 397 LEU B O 1
ATOM 6347 N N . PHE B 1 398 ? -0.795 -8.727 15.336 1 75.06 398 PHE B N 1
ATOM 6348 C CA . PHE B 1 398 ? -0.939 -7.445 14.648 1 75.06 398 PHE B CA 1
ATOM 6349 C C . PHE B 1 398 ? -2.326 -6.859 14.883 1 75.06 398 PHE B C 1
ATOM 6351 O O . PHE B 1 398 ? -2.465 -5.66 15.133 1 75.06 398 PHE B O 1
ATOM 6358 N N . ASN B 1 399 ? -3.244 -7.633 14.805 1 79.5 399 ASN B N 1
ATOM 6359 C CA . ASN B 1 399 ? -4.602 -7.152 15.023 1 79.5 399 ASN B CA 1
ATOM 6360 C C . ASN B 1 399 ? -4.805 -6.672 16.453 1 79.5 399 ASN B C 1
ATOM 6362 O O . ASN B 1 399 ? -5.488 -5.672 16.688 1 79.5 399 ASN B O 1
ATOM 6366 N N . VAL B 1 400 ? -4.141 -7.301 17.312 1 77.38 400 VAL B N 1
ATOM 6367 C CA . VAL B 1 400 ? -4.238 -6.91 18.719 1 77.38 400 VAL B CA 1
ATOM 6368 C C . VAL B 1 400 ? -3.539 -5.566 18.938 1 77.38 400 VAL B C 1
ATOM 6370 O O . VAL B 1 400 ? -4.062 -4.688 19.625 1 77.38 400 VAL B O 1
ATOM 6373 N N . VAL B 1 401 ? -2.447 -5.426 18.359 1 72.25 401 VAL B N 1
ATOM 6374 C CA . VAL B 1 401 ? -1.691 -4.18 18.469 1 72.25 401 VAL B CA 1
ATOM 6375 C C . VAL B 1 401 ? -2.49 -3.035 17.844 1 72.25 401 VAL B C 1
ATOM 6377 O O . VAL B 1 401 ? -2.523 -1.929 18.391 1 72.25 401 VAL B O 1
ATOM 6380 N N . LEU B 1 402 ? -3.111 -3.373 16.766 1 73.56 402 LEU B N 1
ATOM 6381 C CA . LEU B 1 402 ? -3.939 -2.373 16.094 1 73.56 402 LEU B CA 1
ATOM 6382 C C . LEU B 1 402 ? -5.105 -1.957 16.984 1 73.56 402 LEU B C 1
ATOM 6384 O O . LEU B 1 402 ? -5.402 -0.766 17.109 1 73.56 402 LEU B O 1
ATOM 6388 N N . LEU B 1 403 ? -5.754 -2.867 17.562 1 73.88 403 LEU B N 1
ATOM 6389 C CA . LEU B 1 403 ? -6.875 -2.578 18.453 1 73.88 403 LEU B CA 1
ATOM 6390 C C . LEU B 1 403 ? -6.422 -1.77 19.656 1 73.88 403 LEU B C 1
ATOM 6392 O O . LEU B 1 403 ? -7.117 -0.848 20.094 1 73.88 403 LEU B O 1
ATOM 6396 N N . ALA B 1 404 ? -5.266 -2.107 20.141 1 68.88 404 ALA B N 1
ATOM 6397 C CA . ALA B 1 404 ? -4.707 -1.356 21.25 1 68.88 404 ALA B CA 1
ATOM 6398 C C . ALA B 1 404 ? -4.375 0.075 20.844 1 68.88 404 ALA B C 1
ATOM 6400 O O . ALA B 1 404 ? -4.641 1.02 21.594 1 68.88 404 ALA B O 1
ATOM 6401 N N . GLY B 1 405 ? -3.812 0.203 19.656 1 65.06 405 GLY B N 1
ATOM 6402 C CA . GLY B 1 405 ? -3.52 1.53 19.141 1 65.06 405 GLY B CA 1
ATOM 6403 C C . GLY B 1 405 ? -4.754 2.395 18.984 1 65.06 405 GLY B C 1
ATOM 6404 O O . GLY B 1 405 ? -4.758 3.564 19.375 1 65.06 405 GLY B O 1
ATOM 6405 N N . VAL B 1 406 ? -5.781 1.818 18.422 1 64.81 406 VAL B N 1
ATOM 6406 C CA . VAL B 1 406 ? -7.047 2.525 18.234 1 64.81 406 VAL B CA 1
ATOM 6407 C C . VAL B 1 406 ? -7.605 2.939 19.594 1 64.81 406 VAL B C 1
ATOM 6409 O O . VAL B 1 406 ? -8.062 4.07 19.766 1 64.81 406 VAL B O 1
ATOM 6412 N N . TYR B 1 407 ? -7.488 2.119 20.578 1 62.56 407 TYR B N 1
ATOM 6413 C CA . TYR B 1 407 ? -7.965 2.4 21.922 1 62.56 407 TYR B CA 1
ATOM 6414 C C . TYR B 1 407 ? -7.207 3.57 22.531 1 62.56 407 TYR B C 1
ATOM 6416 O O . TYR B 1 407 ? -7.816 4.48 23.109 1 62.56 407 TYR B O 1
ATOM 6424 N N . TYR B 1 408 ? -5.988 3.607 22.406 1 60.66 408 TYR B N 1
ATOM 6425 C CA . TYR B 1 408 ? -5.168 4.629 23.062 1 60.66 408 TYR B CA 1
ATOM 6426 C C . TYR B 1 408 ? -5.324 5.973 22.359 1 60.66 408 TYR B C 1
ATOM 6428 O O . TYR B 1 408 ? -5.223 7.027 23 1 60.66 408 TYR B O 1
ATOM 6436 N N . VAL B 1 409 ? -5.535 5.93 21.109 1 57.19 409 VAL B N 1
ATOM 6437 C CA . VAL B 1 409 ? -5.754 7.172 20.391 1 57.19 409 VAL B CA 1
ATOM 6438 C C . VAL B 1 409 ? -7.055 7.824 20.844 1 57.19 409 VAL B C 1
ATOM 6440 O O . VAL B 1 409 ? -7.129 9.047 20.984 1 57.19 409 VAL B O 1
ATOM 6443 N N . PHE B 1 410 ? -7.984 7.105 21.156 1 54.78 410 PHE B N 1
ATOM 6444 C CA . PHE B 1 410 ? -9.281 7.652 21.516 1 54.78 410 PHE B CA 1
ATOM 6445 C C . PHE B 1 410 ? -9.375 7.871 23.016 1 54.78 410 PHE B C 1
ATOM 6447 O O . PHE B 1 410 ? -10.133 8.727 23.484 1 54.78 410 PHE B O 1
ATOM 6454 N N . ALA B 1 411 ? -8.648 7.141 23.719 1 53.44 411 ALA B N 1
ATOM 6455 C CA . ALA B 1 4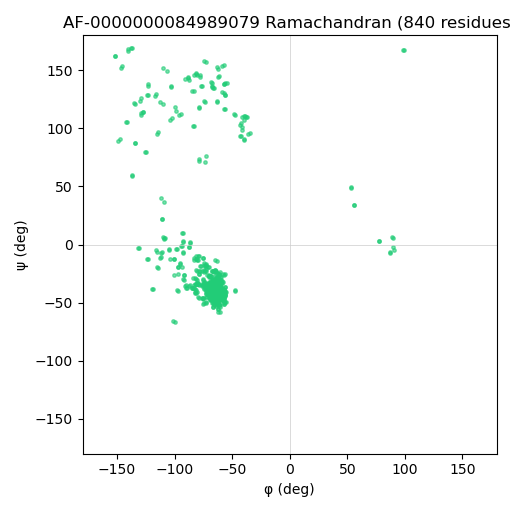11 ? -8.703 7.281 25.172 1 53.44 411 ALA B CA 1
ATOM 6456 C C . ALA B 1 411 ? -7.816 8.43 25.641 1 53.44 411 ALA B C 1
ATOM 6458 O O . ALA B 1 411 ? -8.086 9.047 26.672 1 53.44 411 ALA B O 1
ATOM 6459 N N . LEU B 1 412 ? -6.723 8.625 25.062 1 48.34 412 LEU B N 1
ATOM 6460 C CA . LEU B 1 412 ? -5.832 9.664 25.578 1 48.34 412 LEU B CA 1
ATOM 6461 C C . LEU B 1 412 ? -6.379 11.047 25.25 1 48.34 412 LEU B C 1
ATOM 6463 O O . LEU B 1 412 ? -6.348 11.484 24.094 1 48.34 412 LEU B O 1
ATOM 6467 N N . ARG B 1 413 ? -7.453 11.516 26.016 1 48.62 413 ARG B N 1
ATOM 6468 C CA . ARG B 1 413 ? -8.055 12.836 26.109 1 48.62 413 ARG B CA 1
ATOM 6469 C C . ARG B 1 413 ? -6.992 13.914 26.297 1 48.62 413 ARG B C 1
ATOM 6471 O O . ARG B 1 413 ? -6.09 13.758 27.125 1 48.62 413 ARG B O 1
ATOM 6478 N N . PRO B 1 414 ? -6.809 14.758 25.328 1 44.94 414 PRO B N 1
ATOM 6479 C CA . PRO B 1 414 ? -6 15.891 25.781 1 44.94 414 PRO B CA 1
ATOM 6480 C C . PRO B 1 414 ? -6.418 16.406 27.156 1 44.94 414 PRO B C 1
ATOM 6482 O O . PRO B 1 414 ? -7.613 16.484 27.453 1 44.94 414 PRO B O 1
ATOM 6485 N N . GLN B 1 415 ? -5.742 16.125 28.141 1 37.59 415 GLN B N 1
ATOM 6486 C CA . GLN B 1 415 ? -6.031 16.875 29.359 1 37.59 415 GLN B CA 1
ATOM 6487 C C . GLN B 1 415 ? -6.309 18.344 29.047 1 37.59 415 GLN B C 1
ATOM 6489 O O . GLN B 1 415 ? -5.484 19.016 28.422 1 37.59 415 GLN B O 1
ATOM 6494 N N . GLN B 1 416 ? -7.551 18.688 28.812 1 37.75 416 GLN B N 1
ATOM 6495 C CA . GLN B 1 416 ? -7.875 20.109 28.828 1 37.75 416 GLN B CA 1
ATOM 6496 C C . GLN B 1 416 ? -7.066 20.844 29.891 1 37.75 416 GLN B C 1
ATOM 6498 O O . GLN B 1 416 ? -7.086 20.453 31.062 1 37.75 416 GLN B O 1
ATOM 6503 N N . THR B 1 417 ? -6.004 21.422 29.594 1 36.72 417 THR B N 1
ATOM 6504 C CA . THR B 1 417 ? -5.477 22.391 30.562 1 36.72 417 THR B CA 1
ATOM 6505 C C . THR B 1 417 ? -6.609 23.172 31.219 1 36.72 417 THR B C 1
ATOM 6507 O O . THR B 1 417 ? -7.469 23.719 30.531 1 36.72 417 THR B O 1
ATOM 6510 N N . PRO B 1 418 ? -6.906 22.953 32.5 1 35.53 418 PRO B N 1
ATOM 6511 C CA . PRO B 1 418 ? -7.902 23.781 33.156 1 35.53 418 PRO B CA 1
ATOM 6512 C C . PRO B 1 418 ? -7.766 25.266 32.781 1 35.53 418 PRO B C 1
ATOM 6514 O O . PRO B 1 418 ? -6.664 25.812 32.844 1 35.53 418 PRO B O 1
ATOM 6517 N N . GLN B 1 419 ? -8.539 25.797 31.922 1 34.91 419 GLN B N 1
ATOM 6518 C CA . GLN B 1 419 ? -8.617 27.25 31.859 1 34.91 419 GLN B CA 1
ATOM 6519 C C . GLN B 1 419 ? -8.695 27.844 33.281 1 34.91 419 GLN B C 1
ATOM 6521 O O . GLN B 1 419 ? -9.602 27.5 34.031 1 34.91 419 GLN B O 1
ATOM 6526 N N . THR B 1 420 ? -7.566 28.234 33.938 1 33.56 420 THR B N 1
ATOM 6527 C CA . THR B 1 420 ? -7.66 29.078 35.125 1 33.56 420 THR B CA 1
ATOM 6528 C C . THR B 1 420 ? -8.742 30.141 34.938 1 33.56 420 THR B C 1
ATOM 6530 O O . THR B 1 420 ? -8.758 30.859 33.938 1 33.56 420 THR B O 1
ATOM 6533 N N . PRO B 1 421 ? -9.852 29.938 35.656 1 38.53 421 PRO B N 1
ATOM 6534 C CA . PRO B 1 421 ? -10.781 31.062 35.656 1 38.53 421 PRO B CA 1
ATOM 6535 C C . PRO B 1 421 ? -10.078 32.406 35.75 1 38.53 421 PRO B C 1
ATOM 6537 O O . PRO B 1 421 ? -9.188 32.594 36.594 1 38.53 421 PRO B O 1
ATOM 6540 N N . LYS B 1 422 ? -10.109 33.188 34.656 1 36.38 422 LYS B N 1
ATOM 6541 C CA . LYS B 1 422 ? -9.961 34.594 35.062 1 36.38 422 LYS B CA 1
ATOM 6542 C C . LYS B 1 422 ? -11.102 35.031 35.969 1 36.38 422 LYS B C 1
ATOM 6544 O O . LYS B 1 422 ? -12.266 34.719 35.688 1 36.38 422 LYS B O 1
#

Foldseek 3Di:
DPPLLVLLVVVLLVLCLVLVLLLLLLLQLLLVLLVLLVVCVVVVPCLSVVVSLVVLVVSLVSLVVSVVSVVVSVVSCCAQQVVCCVQCVQVQVVLVVLLCVQAVVVLNVLSVVLNVCRVPDDSNVSSVSSVVSSVSNLSNCLSVLLSLLCLQFVFQWDWAADCPDPLRIHIDGDVVRSVVRQLRVLSSLLSSLLSNLLNLLLQLLVLLLVCVPVVDVSSLVSNQVSLVSNVVSVVSNVVSVVSNLVSSLVWGQQLNCQQCVHGRPVDDPVCCVLSHAPHRCPVLNVLLVVLVVLSNVCSVCSNPHRDNVSSVSNNVSSSSNSSSVVSSSVRSRPQFSGGDTPVVLVVCCVPPNNVVSVSVSVCRGSPNSRDVVNRVVSVVCVVPVVVSVVVVVVVVVVVVVVVVVVVCVVPPPPPPPPPPDD/DPPLLVLLVVVLLVLCLVLVLLLLLLLQLLVVLLVLLVVCVVVVPCLSNVVSLVVLVVSLVSLVVSVVSVVVSVVSCCAQQVVCCVQCVLVQVVLVVLLCVQAVVVLNVLSVVLNVCRVPDDSNVSSVSSVVSSVSNLSNCLSVLLSLLCQQFVWQWDWAADCPDPLRIHIDGDNVRSVVRQLRVLSSLLSSLLSNLLNLLLQLLVLLLVCVPPVDVSSLVSNQVSLVSNVVSVVSNVVSVVSNLVSSLVKGQQLNCQQCVHGRPVDDPVCCVLSHAPHRCPVLNVLLVVLVVLSNVCSVCSNPHRDNVSSVSNNVSSSSNSSSVVSSSVRSRPQFSGGDTPVNLVVCCVPPRNVVSVSVSVCRGSPNSRDVVNRVVSVVCVVPVVVSVVVVVVVVVVVVVVVVVVVCVVPVPPPPPPPPDD